Protein AF-0000000087540104 (afdb_homodimer)

InterPro domains:
  IPR005046 Protein of unknown function DUF285 [PF03382] (102-213)
  IPR005046 Protein of unknown function DUF285 [PF03382] (214-318)
  IPR011889 Bacterial surface protein 26-residue repeat [TIGR02167] (101-127)
  IPR011889 Bacterial surface protein 26-residue repeat [TIGR02167] (128-152)
  IPR011889 Bacterial surface protein 26-residue repeat [TIGR02167] (154-178)
  IPR011889 Bacterial surface protein 26-residue repeat [TIGR02167] (180-205)
  IPR011889 Bacterial surface protein 26-residue repeat [TIGR02167] (206-230)
  IPR011889 Bacterial surface protein 26-residue repeat [TIGR02167] (232-257)
  IPR011889 Bacterial surface protein 26-residue repeat [TIGR02167] (258-282)
  IPR011889 Bacterial surface protein 26-residue repeat [TIGR02167] (284-309)
  IPR011889 Bacterial surface protein 26-residue repeat [TIGR02167] (310-335)
  IPR011889 Bacterial surface protein 26-residue repeat [TIGR02167] (336-361)
  IPR011889 Bacterial surface protein 26-residue repeat [TIGR02167] (362-380)
  IPR032675 Leucine-rich repeat domain superfamily [G3DSA:3.80.10.10] (92-277)
  IPR032675 Leucine-rich repeat domain superfamily [G3DSA:3.80.10.10] (278-434)

Structure (mmCIF, N/CA/C/O backbone):
data_AF-0000000087540104-model_v1
#
loop_
_entity.id
_entity.type
_entity.pdbx_description
1 polymer 'BspA family leucine-rich repeat surface protein'
#
loop_
_atom_site.group_PDB
_atom_site.id
_atom_site.type_symbol
_atom_site.label_atom_id
_atom_site.label_alt_id
_atom_site.label_comp_id
_atom_site.label_asym_id
_atom_site.label_entity_id
_atom_site.label_seq_id
_atom_site.pdbx_PDB_ins_code
_atom_site.Cartn_x
_atom_site.Cartn_y
_atom_site.Cartn_z
_atom_site.occupancy
_atom_site.B_iso_or_equiv
_atom_site.auth_seq_id
_atom_site.auth_comp_id
_atom_site.auth_asym_id
_atom_site.auth_atom_id
_atom_site.pdbx_PDB_model_num
ATOM 1 N N . MET A 1 1 ? 72.5 60 53.781 1 23.02 1 MET A N 1
ATOM 2 C CA . MET A 1 1 ? 72.438 60.188 52.344 1 23.02 1 MET A CA 1
ATOM 3 C C . MET A 1 1 ? 71.188 59.562 51.75 1 23.02 1 MET A C 1
ATOM 5 O O . MET A 1 1 ? 70.625 58.656 52.344 1 23.02 1 MET A O 1
ATOM 9 N N . LYS A 1 2 ? 70.562 60.25 50.656 1 29.09 2 LYS A N 1
ATOM 10 C CA . LYS A 1 2 ? 69.375 60.594 49.938 1 29.09 2 LYS A CA 1
ATOM 11 C C . LYS A 1 2 ? 68.875 59.406 49.062 1 29.09 2 LYS A C 1
ATOM 13 O O . LYS A 1 2 ? 69.562 58.969 48.188 1 29.09 2 LYS A O 1
ATOM 18 N N . PRO A 1 3 ? 68.062 58.438 49.625 1 29.11 3 PRO A N 1
ATOM 19 C CA . PRO A 1 3 ? 67.5 57.188 49.219 1 29.11 3 PRO A CA 1
ATOM 20 C C . PRO A 1 3 ? 66.562 57.312 48 1 29.11 3 PRO A C 1
ATOM 22 O O . PRO A 1 3 ? 65.812 56.375 47.688 1 29.11 3 PRO A O 1
ATOM 25 N N . LYS A 1 4 ? 66.375 58.625 47.469 1 28.64 4 LYS A N 1
ATOM 26 C CA . LYS A 1 4 ? 65.188 58.969 46.719 1 28.64 4 LYS A CA 1
ATOM 27 C C . LYS A 1 4 ? 65.125 58.281 45.375 1 28.64 4 LYS A C 1
ATOM 29 O O . LYS A 1 4 ? 64.125 58.312 44.688 1 28.64 4 LYS A O 1
ATOM 34 N N . LEU A 1 5 ? 66.25 58.031 44.781 1 28.45 5 LEU A N 1
ATOM 35 C CA . LEU A 1 5 ? 66.312 58.062 43.312 1 28.45 5 LEU A CA 1
ATOM 36 C C . LEU A 1 5 ? 65.688 56.812 42.719 1 28.45 5 LEU A C 1
ATOM 38 O O . LEU A 1 5 ? 65.625 56.656 41.5 1 28.45 5 LEU A O 1
ATOM 42 N N . LEU A 1 6 ? 65.562 55.75 43.5 1 28.75 6 LEU A N 1
ATOM 43 C CA . LEU A 1 6 ? 65.375 54.469 42.812 1 28.75 6 LEU A CA 1
ATOM 44 C C . LEU A 1 6 ? 64 54.344 42.188 1 28.75 6 LEU A C 1
ATOM 46 O O . LEU A 1 6 ? 63.656 53.312 41.625 1 28.75 6 LEU A O 1
ATOM 50 N N . PHE A 1 7 ? 63.062 55.312 42.5 1 28.44 7 PHE A N 1
ATOM 51 C CA . PHE A 1 7 ? 61.656 55 42.25 1 28.44 7 PHE A CA 1
ATOM 52 C C . PHE A 1 7 ? 61.312 55.062 40.781 1 28.44 7 PHE A C 1
ATOM 54 O O . PHE A 1 7 ? 60.156 54.906 40.406 1 28.44 7 PHE A O 1
ATOM 61 N N . SER A 1 8 ? 62.188 55.688 39.938 1 29.17 8 SER A N 1
ATOM 62 C CA . SER A 1 8 ? 61.656 56.188 38.688 1 29.17 8 SER A CA 1
ATOM 63 C C . SER A 1 8 ? 61.375 55.062 37.719 1 29.17 8 SER A C 1
ATOM 65 O O . SER A 1 8 ? 60.75 55.25 36.656 1 29.17 8 SER A O 1
ATOM 67 N N . LEU A 1 9 ? 62.188 54 37.75 1 30.38 9 LEU A N 1
ATOM 68 C CA . LEU A 1 9 ? 62.312 53.25 36.5 1 30.38 9 LEU A CA 1
ATOM 69 C C . LEU A 1 9 ? 61.062 52.375 36.281 1 30.38 9 LEU A C 1
ATOM 71 O O . LEU A 1 9 ? 60.938 51.688 35.25 1 30.38 9 LEU A O 1
ATOM 75 N N . PHE A 1 10 ? 60.188 52.188 37.25 1 28.73 10 PHE A N 1
ATOM 76 C CA . PHE A 1 10 ? 59.25 51.094 37.094 1 28.73 10 PHE A CA 1
ATOM 77 C C . PHE A 1 10 ? 58.156 51.438 36.062 1 28.73 10 PHE A C 1
ATOM 79 O O . PHE A 1 10 ? 57.312 50.594 35.75 1 28.73 10 PHE A O 1
ATOM 86 N N . ALA A 1 11 ? 58 52.719 35.719 1 30.2 11 ALA A N 1
ATOM 87 C CA . ALA A 1 11 ? 56.688 53.062 35.125 1 30.2 11 ALA A CA 1
ATOM 88 C C . ALA A 1 11 ? 56.625 52.562 33.688 1 30.2 11 ALA A C 1
ATOM 90 O O . ALA A 1 11 ? 55.531 52.562 33.094 1 30.2 11 ALA A O 1
ATOM 91 N N . ILE A 1 12 ? 57.688 52.469 32.969 1 31.48 12 ILE A N 1
ATOM 92 C CA . ILE A 1 12 ? 57.5 52.5 31.516 1 31.48 12 ILE A CA 1
ATOM 93 C C . ILE A 1 12 ? 56.938 51.156 31.031 1 31.48 12 ILE A C 1
ATOM 95 O O . ILE A 1 12 ? 56.469 51.031 29.906 1 31.48 12 ILE A O 1
ATOM 99 N N . ALA A 1 13 ? 57.219 50.062 31.734 1 31.25 13 ALA A N 1
ATOM 100 C CA . ALA A 1 13 ? 57.094 48.812 30.984 1 31.25 13 ALA A CA 1
ATOM 101 C C . ALA A 1 13 ? 55.656 48.5 30.719 1 31.25 13 ALA A C 1
ATOM 103 O O . ALA A 1 13 ? 55.344 47.5 30.062 1 31.25 13 ALA A O 1
ATOM 104 N N . ILE A 1 14 ? 54.688 49.094 31.422 1 29.75 14 ILE A N 1
ATOM 105 C CA . ILE A 1 14 ? 53.438 48.344 31.422 1 29.75 14 ILE A CA 1
ATOM 106 C C . ILE A 1 14 ? 52.812 48.375 30.031 1 29.75 14 ILE A C 1
ATOM 108 O O . ILE A 1 14 ? 52.125 47.438 29.641 1 29.75 14 ILE A O 1
ATOM 112 N N . MET A 1 15 ? 52.844 49.531 29.344 1 30.89 15 MET A N 1
ATOM 113 C CA . MET A 1 15 ? 51.688 49.656 28.469 1 30.89 15 MET A CA 1
ATOM 114 C C . MET A 1 15 ? 51.875 48.844 27.203 1 30.89 15 MET A C 1
ATOM 116 O O . MET A 1 15 ? 51.188 49.094 26.188 1 30.89 15 MET A O 1
ATOM 120 N N . LEU A 1 16 ? 53.062 48.219 26.953 1 35.19 16 LEU A N 1
ATOM 121 C CA . LEU A 1 16 ? 52.969 47.656 25.625 1 35.19 16 LEU A CA 1
ATOM 122 C C . LEU A 1 16 ? 51.906 46.562 25.562 1 35.19 16 LEU A C 1
ATOM 124 O O . LEU A 1 16 ? 52.156 45.406 25.938 1 35.19 16 LEU A O 1
ATOM 128 N N . MET A 1 17 ? 50.75 46.688 26.234 1 32.66 17 MET A N 1
ATOM 129 C CA . MET A 1 17 ? 49.75 45.688 25.828 1 32.66 17 MET A CA 1
ATOM 130 C C . MET A 1 17 ? 49.75 45.5 24.312 1 32.66 17 MET A C 1
ATOM 132 O O . MET A 1 17 ? 49.5 46.469 23.578 1 32.66 17 MET A O 1
ATOM 136 N N . ALA A 1 18 ? 50.625 44.688 23.719 1 34.28 18 ALA A N 1
ATOM 137 C CA . ALA A 1 18 ? 50.594 44.188 22.359 1 34.28 18 ALA A CA 1
ATOM 138 C C . ALA A 1 18 ? 49.125 44 21.906 1 34.28 18 ALA A C 1
ATOM 140 O O . ALA A 1 18 ? 48.312 43.438 22.641 1 34.28 18 ALA A O 1
ATOM 141 N N . ALA A 1 19 ? 48.594 44.938 21.078 1 37.97 19 ALA A N 1
ATOM 142 C CA . ALA A 1 19 ? 47.438 44.625 20.266 1 37.97 19 ALA A CA 1
ATOM 143 C C . ALA A 1 19 ? 47.438 43.188 19.797 1 37.97 19 ALA A C 1
ATOM 145 O O . ALA A 1 19 ? 48.344 42.781 19.047 1 37.97 19 ALA A O 1
ATOM 146 N N . LEU A 1 20 ? 47.188 42.156 20.594 1 38.19 20 LEU A N 1
ATOM 147 C CA . LEU A 1 20 ? 46.875 40.844 20 1 38.19 20 LEU A CA 1
ATOM 148 C C . LEU A 1 20 ? 46.219 41 18.625 1 38.19 20 LEU A C 1
ATOM 150 O O . LEU A 1 20 ? 45.375 41.875 18.438 1 38.19 20 LEU A O 1
ATOM 154 N N . PRO A 1 21 ? 47 40.781 17.547 1 42.66 21 PRO A N 1
ATOM 155 C CA . PRO A 1 21 ? 46.219 40.812 16.297 1 42.66 21 PRO A CA 1
ATOM 156 C C . PRO A 1 21 ? 44.781 40.344 16.5 1 42.66 21 PRO A C 1
ATOM 158 O O . PRO A 1 21 ? 44.531 39.375 17.203 1 42.66 21 PRO A O 1
ATOM 161 N N . THR A 1 22 ? 43.844 41.281 16.703 1 42.31 22 THR A N 1
ATOM 162 C CA . THR A 1 22 ? 42.469 40.812 16.516 1 42.31 22 THR A CA 1
ATOM 163 C C . THR A 1 22 ? 42.406 39.719 15.461 1 42.31 22 THR A C 1
ATOM 165 O O . THR A 1 22 ? 42.719 39.969 14.281 1 42.31 22 THR A O 1
ATOM 168 N N . GLN A 1 23 ? 42.875 38.5 15.594 1 40.56 23 GLN A N 1
ATOM 169 C CA . GLN A 1 23 ? 42.5 37.438 14.672 1 40.56 23 GLN A CA 1
ATOM 170 C C . GLN A 1 23 ? 41.219 37.781 13.938 1 40.56 23 GLN A C 1
ATOM 172 O O . GLN A 1 23 ? 40.188 38.031 14.57 1 40.56 23 GLN A O 1
ATOM 177 N N . ALA A 1 24 ? 41.25 38.5 12.797 1 49.53 24 ALA A N 1
ATOM 178 C CA . ALA A 1 24 ? 40.094 38.688 11.938 1 49.53 24 ALA A CA 1
ATOM 179 C C . ALA A 1 24 ? 39.125 37.531 12.062 1 49.53 24 ALA A C 1
ATOM 181 O O . ALA A 1 24 ? 39.438 36.406 11.727 1 49.53 24 ALA A O 1
ATOM 182 N N . GLN A 1 25 ? 38.344 37.469 13.078 1 63.62 25 GLN A N 1
ATOM 183 C CA . GLN A 1 25 ? 37.375 36.438 13.297 1 63.62 25 GLN A CA 1
ATOM 184 C C . GLN A 1 25 ? 36.625 36.094 12 1 63.62 25 GLN A C 1
ATOM 186 O O . GLN A 1 25 ? 36.094 36.969 11.328 1 63.62 25 GLN A O 1
ATOM 191 N N . LYS A 1 26 ? 37.031 34.969 11.336 1 84.31 26 LYS A N 1
ATOM 192 C CA . LYS A 1 26 ? 36.438 34.438 10.109 1 84.31 26 LYS A CA 1
ATOM 193 C C . LYS A 1 26 ? 34.906 34.312 10.234 1 84.31 26 LYS A C 1
ATOM 195 O O . LYS A 1 26 ? 34.406 33.938 11.289 1 84.31 26 LYS A O 1
ATOM 200 N N . ASN A 1 27 ? 34.25 34.969 9.203 1 93.94 27 ASN A N 1
ATOM 201 C CA . ASN A 1 27 ? 32.781 34.844 9.141 1 93.94 27 ASN A CA 1
ATOM 202 C C . ASN A 1 27 ? 32.344 33.406 9.172 1 93.94 27 ASN A C 1
ATOM 204 O O . ASN A 1 27 ? 32.969 32.531 8.547 1 93.94 27 ASN A O 1
ATOM 208 N N . GLU A 1 28 ? 31.391 33.125 10.008 1 96.44 28 GLU A N 1
ATOM 209 C CA . GLU A 1 28 ? 30.75 31.812 10.086 1 96.44 28 GLU A CA 1
ATOM 210 C C . GLU A 1 28 ? 29.234 31.922 9.961 1 96.44 28 GLU A C 1
ATOM 212 O O . GLU A 1 28 ? 28.656 32.938 10.375 1 96.44 28 GLU A O 1
ATOM 217 N N . ALA A 1 29 ? 28.734 30.875 9.273 1 98.12 29 ALA A N 1
ATOM 218 C CA . ALA A 1 29 ? 27.281 30.828 9.172 1 98.12 29 ALA A CA 1
ATOM 219 C C . ALA A 1 29 ? 26.672 30.094 10.359 1 98.12 29 ALA A C 1
ATOM 221 O O . ALA A 1 29 ? 27.141 29.031 10.742 1 98.12 29 ALA A O 1
ATOM 222 N N . TYR A 1 30 ? 25.672 30.672 10.945 1 98.06 30 TYR A N 1
ATOM 223 C CA . TYR A 1 30 ? 25.016 30.078 12.102 1 98.06 30 TYR A CA 1
ATOM 224 C C . TYR A 1 30 ? 23.594 30.609 12.25 1 98.06 30 TYR A C 1
ATOM 226 O O . TYR A 1 30 ? 23.188 31.547 11.555 1 98.06 30 TYR A O 1
ATOM 234 N N . VAL A 1 31 ? 22.797 29.906 13.102 1 98.31 31 VAL A N 1
ATOM 235 C CA . VAL A 1 31 ? 21.406 30.219 13.359 1 98.31 31 VAL A CA 1
ATOM 236 C C . VAL A 1 31 ? 21.188 30.453 14.852 1 98.31 31 VAL A C 1
ATOM 238 O O . VAL A 1 31 ? 21.719 29.703 15.68 1 98.31 31 VAL A O 1
ATOM 241 N N . VAL A 1 32 ? 20.438 31.531 15.164 1 98.31 32 VAL A N 1
ATOM 242 C CA . VAL A 1 32 ? 20.141 31.828 16.562 1 98.31 32 VAL A CA 1
ATOM 243 C C . VAL A 1 32 ? 18.641 31.703 16.797 1 98.31 32 VAL A C 1
ATOM 245 O O . VAL A 1 32 ? 17.828 32.281 16.047 1 98.31 32 VAL A O 1
ATOM 248 N N . VAL A 1 33 ? 18.328 30.922 17.766 1 97.38 33 VAL A N 1
ATOM 249 C CA . VAL A 1 33 ? 16.953 30.844 18.25 1 97.38 33 VAL A CA 1
ATOM 250 C C . VAL A 1 33 ? 16.781 31.75 19.469 1 97.38 33 VAL A C 1
ATOM 252 O O . VAL A 1 33 ? 17.547 31.656 20.422 1 97.38 33 VAL A O 1
ATOM 255 N N . SER A 1 34 ? 15.805 32.594 19.359 1 97.44 34 SER A N 1
ATOM 256 C CA . SER A 1 34 ? 15.547 33.5 20.469 1 97.44 34 SER A CA 1
ATOM 257 C C . SER A 1 34 ? 15.219 32.719 21.75 1 97.44 34 SER A C 1
ATOM 259 O O . SER A 1 34 ? 14.891 31.531 21.688 1 97.44 34 SER A O 1
ATOM 261 N N . ASP A 1 35 ? 15.273 33.375 22.859 1 95.19 35 ASP A N 1
ATOM 262 C CA . ASP A 1 35 ? 15.078 32.719 24.141 1 95.19 35 ASP A CA 1
ATOM 263 C C . ASP A 1 35 ? 13.672 32.125 24.25 1 95.19 35 ASP A C 1
ATOM 265 O O . ASP A 1 35 ? 13.484 31.062 24.828 1 95.19 35 ASP A O 1
ATOM 269 N N . ASP A 1 36 ? 12.781 32.75 23.688 1 94.69 36 ASP A N 1
ATOM 270 C CA . ASP A 1 36 ? 11.398 32.281 23.75 1 94.69 36 ASP A CA 1
ATOM 271 C C . ASP A 1 36 ? 11.109 31.297 22.625 1 94.69 36 ASP A C 1
ATOM 273 O O . ASP A 1 36 ? 10 30.781 22.516 1 94.69 36 ASP A O 1
ATOM 277 N N . GLY A 1 37 ? 12.078 31.094 21.781 1 95.38 37 GLY A N 1
ATOM 278 C CA . GLY A 1 37 ? 11.953 30.109 20.703 1 95.38 37 GLY A CA 1
ATOM 279 C C . GLY A 1 37 ? 11.18 30.625 19.516 1 95.38 37 GLY A C 1
ATOM 280 O O . GLY A 1 37 ? 11.102 29.953 18.469 1 95.38 37 GLY A O 1
ATOM 281 N N . ALA A 1 38 ? 10.695 31.781 19.531 1 96.81 38 ALA A N 1
ATOM 282 C CA . ALA A 1 38 ? 9.719 32.281 18.578 1 96.81 38 ALA A CA 1
ATOM 283 C C . ALA A 1 38 ? 10.406 32.75 17.281 1 96.81 38 ALA A C 1
ATOM 285 O O . ALA A 1 38 ? 9.797 32.719 16.219 1 96.81 38 ALA A O 1
ATOM 286 N N . THR A 1 39 ? 11.656 33.094 17.453 1 97.94 39 THR A N 1
ATOM 287 C CA . THR A 1 39 ? 12.328 33.688 16.312 1 97.94 39 THR A CA 1
ATOM 288 C C . THR A 1 39 ? 13.609 32.906 15.977 1 97.94 39 THR A C 1
ATOM 290 O O . THR A 1 39 ? 14.414 32.625 16.859 1 97.94 39 THR A O 1
ATOM 293 N N . LEU A 1 40 ? 13.734 32.531 14.75 1 98.19 40 LEU A N 1
ATOM 294 C CA . LEU A 1 40 ? 14.953 31.984 14.172 1 98.19 40 LEU A CA 1
ATOM 295 C C . LEU A 1 40 ? 15.664 33.031 13.312 1 98.19 40 LEU A C 1
ATOM 297 O O . LEU A 1 40 ? 15.078 33.531 12.359 1 98.19 40 LEU A O 1
ATOM 301 N N . THR A 1 41 ? 16.922 33.281 13.602 1 98.5 41 THR A N 1
ATOM 302 C CA . THR A 1 41 ? 17.672 34.281 12.828 1 98.5 41 THR A CA 1
ATOM 303 C C . THR A 1 41 ? 18.938 33.656 12.242 1 98.5 41 THR A C 1
ATOM 305 O O . THR A 1 41 ? 19.703 33 12.953 1 98.5 41 THR A O 1
ATOM 308 N N . PHE A 1 42 ? 19.156 33.844 10.93 1 98.69 42 PHE A N 1
ATOM 309 C CA . PHE A 1 42 ? 20.312 33.344 10.211 1 98.69 42 PHE A CA 1
ATOM 310 C C . PHE A 1 42 ? 21.375 34.438 10.102 1 98.69 42 PHE A C 1
ATOM 312 O O . PHE A 1 42 ? 21.094 35.531 9.672 1 98.69 42 PHE A O 1
ATOM 319 N N . TYR A 1 43 ? 22.625 34.031 10.469 1 98.38 43 TYR A N 1
ATOM 320 C CA . TYR A 1 43 ? 23.766 34.969 10.445 1 98.38 43 TYR A CA 1
ATOM 321 C C . TYR A 1 43 ? 24.922 34.375 9.664 1 98.38 43 TYR A C 1
ATOM 323 O O . TYR A 1 43 ? 25.047 33.156 9.531 1 98.38 43 TYR A O 1
ATOM 331 N N . TYR A 1 44 ? 25.719 35.281 9.062 1 98.5 44 TYR A N 1
ATOM 332 C CA . TYR A 1 44 ? 27.047 34.969 8.531 1 98.5 44 TYR A CA 1
ATOM 333 C C . TYR A 1 44 ? 28.031 36.094 8.852 1 98.5 44 TYR A C 1
ATOM 335 O O . TYR A 1 44 ? 28.219 37 8.047 1 98.5 44 TYR A O 1
ATOM 343 N N . ASP A 1 45 ? 28.625 36.062 10.023 1 97.62 45 ASP A N 1
ATOM 344 C CA . ASP A 1 45 ? 29.562 37.031 10.547 1 97.62 45 ASP A CA 1
ATOM 345 C C . ASP A 1 45 ? 30.453 36.438 11.633 1 97.62 45 ASP A C 1
ATOM 347 O O . ASP A 1 45 ? 30.469 35.219 11.812 1 97.62 45 ASP A O 1
ATOM 351 N N . ALA A 1 46 ? 31.234 37.281 12.281 1 96.5 46 ALA A N 1
ATOM 352 C CA . ALA A 1 46 ? 32.156 36.812 13.305 1 96.5 46 ALA A CA 1
ATOM 353 C C . ALA A 1 46 ? 31.641 37.125 14.703 1 96.5 46 ALA A C 1
ATOM 355 O O . ALA A 1 46 ? 32.438 37.312 15.641 1 96.5 46 ALA A O 1
ATOM 356 N N . GLN A 1 47 ? 30.344 37.25 14.828 1 96 47 GLN A N 1
ATOM 357 C CA . GLN A 1 47 ? 29.797 37.688 16.094 1 96 47 GLN A CA 1
ATOM 358 C C . GLN A 1 47 ? 29.047 36.594 16.828 1 96 47 GLN A C 1
ATOM 360 O O . GLN A 1 47 ? 28.188 36.844 17.672 1 96 47 GLN A O 1
ATOM 365 N N . LYS A 1 48 ? 29.297 35.375 16.422 1 95.5 48 LYS A N 1
ATOM 366 C CA . LYS A 1 48 ? 28.562 34.219 16.922 1 95.5 48 LYS A CA 1
ATOM 367 C C . LYS A 1 48 ? 28.578 34.188 18.453 1 95.5 48 LYS A C 1
ATOM 369 O O . LYS A 1 48 ? 27.547 33.969 19.078 1 95.5 48 LYS A O 1
ATOM 374 N N . SER A 1 49 ? 29.688 34.531 19.078 1 93.81 49 SER A N 1
ATOM 375 C CA . SER A 1 49 ? 29.875 34.406 20.516 1 93.81 49 SER A CA 1
ATOM 376 C C . SER A 1 49 ? 29.125 35.5 21.266 1 93.81 49 SER A C 1
ATOM 378 O O . SER A 1 49 ? 28.859 35.375 22.469 1 93.81 49 SER A O 1
ATOM 380 N N . SER A 1 50 ? 28.812 36.5 20.562 1 94.62 50 SER A N 1
ATOM 381 C CA . SER A 1 50 ? 28.188 37.656 21.219 1 94.62 50 SER A CA 1
ATOM 382 C C . SER A 1 50 ? 26.656 37.562 21.156 1 94.62 50 SER A C 1
ATOM 384 O O . SER A 1 50 ? 25.953 38.344 21.766 1 94.62 50 SER A O 1
ATOM 386 N N . ARG A 1 51 ? 26.172 36.562 20.391 1 95.69 51 ARG A N 1
ATOM 387 C CA . ARG A 1 51 ? 24.734 36.438 20.203 1 95.69 51 ARG A CA 1
ATOM 388 C C . ARG A 1 51 ? 24.062 35.969 21.484 1 95.69 51 ARG A C 1
ATOM 390 O O . ARG A 1 51 ? 24.625 35.156 22.234 1 95.69 51 ARG A O 1
ATOM 397 N N . THR A 1 52 ? 22.844 36.406 21.734 1 95.44 52 THR A N 1
ATOM 398 C CA . THR A 1 52 ? 21.984 35.938 22.812 1 95.44 52 THR A CA 1
ATOM 399 C C . THR A 1 52 ? 20.953 34.938 22.266 1 95.44 52 THR A C 1
ATOM 401 O O . THR A 1 52 ? 20.422 35.125 21.156 1 95.44 52 THR A O 1
ATOM 404 N N . GLY A 1 53 ? 20.703 33.844 23 1 96.44 53 GLY A N 1
ATOM 405 C CA . GLY A 1 53 ? 19.812 32.75 22.578 1 96.44 53 GLY A CA 1
ATOM 406 C C . GLY A 1 53 ? 20.547 31.438 22.344 1 96.44 53 GLY A C 1
ATOM 407 O O . GLY A 1 53 ? 21.656 31.25 22.828 1 96.44 53 GLY A O 1
ATOM 408 N N . THR A 1 54 ? 19.859 30.5 21.797 1 96.94 54 THR A N 1
ATOM 409 C CA . THR A 1 54 ? 20.484 29.219 21.453 1 96.94 54 THR A CA 1
ATOM 410 C C . THR A 1 54 ? 21.109 29.281 20.062 1 96.94 54 THR A C 1
ATOM 412 O O . THR A 1 54 ? 20.422 29.609 19.094 1 96.94 54 THR A O 1
ATOM 415 N N . VAL A 1 55 ? 22.375 28.969 20.016 1 97.12 55 VAL A N 1
ATOM 416 C CA . VAL A 1 55 ? 23.109 29.125 18.766 1 97.12 55 VAL A CA 1
ATOM 417 C C . VAL A 1 55 ? 23.438 27.75 18.172 1 97.12 55 VAL A C 1
ATOM 419 O O . VAL A 1 55 ? 23.906 26.859 18.891 1 97.12 55 VAL A O 1
ATOM 422 N N . TYR A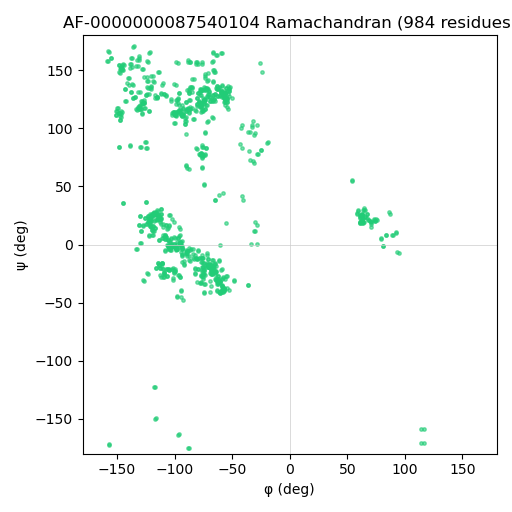 1 56 ? 23.109 27.578 16.891 1 97.06 56 TYR A N 1
ATOM 423 C CA . TYR A 1 56 ? 23.438 26.375 16.141 1 97.06 56 TYR A CA 1
ATOM 424 C C . TYR A 1 56 ? 24.359 26.688 14.969 1 97.06 56 TYR A C 1
ATOM 426 O O . TYR A 1 56 ? 24.172 27.703 14.289 1 97.06 56 TYR A O 1
ATOM 434 N N . GLY A 1 57 ? 25.328 25.781 14.766 1 96.56 57 GLY A N 1
ATOM 435 C CA . GLY A 1 57 ? 26.031 25.859 13.5 1 96.56 57 GLY A CA 1
ATOM 436 C C . GLY A 1 57 ? 25.141 25.562 12.305 1 96.56 57 GLY A C 1
ATOM 437 O O . GLY A 1 57 ? 24.219 24.734 12.398 1 96.56 57 GLY A O 1
ATOM 438 N N . ILE A 1 58 ? 25.484 26.219 11.234 1 97.06 58 ILE A N 1
ATOM 439 C CA . ILE A 1 58 ? 24.609 26.109 10.07 1 97.06 58 ILE A CA 1
ATOM 440 C C . ILE A 1 58 ? 24.594 24.672 9.555 1 97.06 58 ILE A C 1
ATOM 442 O O . ILE A 1 58 ? 23.625 24.25 8.922 1 97.06 58 ILE A O 1
ATOM 446 N N . LYS A 1 59 ? 25.641 23.844 9.844 1 95.19 59 LYS A N 1
ATOM 447 C CA . LYS A 1 59 ? 25.734 22.484 9.344 1 95.19 59 LYS A CA 1
ATOM 448 C C . LYS A 1 59 ? 25.375 21.469 10.43 1 95.19 59 LYS A C 1
ATOM 450 O O . LYS A 1 59 ? 25.5 20.25 10.219 1 95.19 59 LYS A O 1
ATOM 455 N N . GLU A 1 60 ? 24.938 22.031 11.578 1 94.69 60 GLU A N 1
ATOM 456 C CA . GLU A 1 60 ? 24.547 21.141 12.664 1 94.69 60 GLU A CA 1
ATOM 457 C C . GLU A 1 60 ? 23.234 20.438 12.359 1 94.69 60 GLU A C 1
ATOM 459 O O . GLU A 1 60 ? 22.266 21.078 11.938 1 94.69 60 GLU A O 1
ATOM 464 N N . THR A 1 61 ? 23.344 19.047 12.5 1 93.31 61 THR A N 1
ATOM 465 C CA . THR A 1 61 ? 22.156 18.281 12.156 1 93.31 61 THR A CA 1
ATOM 466 C C . THR A 1 61 ? 21.672 17.453 13.344 1 93.31 61 THR A C 1
ATOM 468 O O . THR A 1 61 ? 22.359 17.375 14.367 1 93.31 61 THR A O 1
ATOM 471 N N . ARG A 1 62 ? 20.484 17 13.203 1 87.56 62 ARG A N 1
ATOM 472 C CA . ARG A 1 62 ? 19.891 16.047 14.117 1 87.56 62 ARG A CA 1
ATOM 473 C C . ARG A 1 62 ? 19.156 14.938 13.359 1 87.56 62 ARG A C 1
ATOM 475 O O . ARG A 1 62 ? 19.094 14.969 12.125 1 87.56 62 ARG A O 1
ATOM 482 N N . TYR A 1 63 ? 18.734 13.844 14.133 1 80 63 TYR A N 1
ATOM 483 C CA . TYR A 1 63 ? 18.016 12.711 13.578 1 80 63 TYR A CA 1
ATOM 484 C C . TYR A 1 63 ? 18.781 12.102 12.406 1 80 63 TYR A C 1
ATOM 486 O O . TYR A 1 63 ? 18.25 11.992 11.297 1 80 63 TYR A O 1
ATOM 494 N N . GLN A 1 64 ? 19.891 11.766 12.625 1 75.44 64 GLN A N 1
ATOM 495 C CA . GLN A 1 64 ? 20.797 11.055 11.734 1 75.44 64 GLN A CA 1
ATOM 496 C C . GLN A 1 64 ? 21.141 11.891 10.508 1 75.44 64 GLN A C 1
ATOM 498 O O . GLN A 1 64 ? 21.172 11.375 9.383 1 75.44 64 GLN A O 1
ATOM 503 N N . GLY A 1 65 ? 21.141 13.148 10.672 1 85.31 65 GLY A N 1
ATOM 504 C CA . GLY A 1 65 ? 21.609 14.031 9.617 1 85.31 65 GLY A CA 1
ATOM 505 C C . GLY A 1 65 ? 20.516 14.453 8.664 1 85.31 65 GLY A C 1
ATOM 506 O O . GLY A 1 65 ? 20.766 15.133 7.668 1 85.31 65 GLY A O 1
ATOM 507 N N . ARG A 1 66 ? 19.328 14.109 9.031 1 85.81 66 ARG A N 1
ATOM 508 C CA . ARG A 1 66 ? 18.203 14.391 8.148 1 85.81 66 ARG A CA 1
ATOM 509 C C . ARG A 1 66 ? 17.844 15.867 8.172 1 85.81 66 ARG A C 1
ATOM 511 O O . ARG A 1 66 ? 17.625 16.469 7.117 1 85.81 66 ARG A O 1
ATOM 518 N N . CYS A 1 67 ? 17.891 16.422 9.352 1 93.94 67 CYS A N 1
ATOM 519 C CA . CYS A 1 67 ? 17.438 17.797 9.508 1 93.94 67 CYS A CA 1
ATOM 520 C C . CYS A 1 67 ? 18.438 18.609 10.32 1 93.94 67 CYS A C 1
ATOM 522 O O . CYS A 1 67 ? 19.219 18.047 11.102 1 93.94 67 CYS A O 1
ATOM 524 N N . PRO A 1 68 ? 18.406 19.953 10.047 1 95.88 68 PRO A N 1
ATOM 525 C CA . PRO A 1 68 ? 19.25 20.797 10.891 1 95.88 68 PRO A CA 1
ATOM 526 C C . PRO A 1 68 ? 18.812 20.781 12.352 1 95.88 68 PRO A C 1
ATOM 528 O O . PRO A 1 68 ? 17.688 20.406 12.664 1 95.88 68 PRO A O 1
ATOM 531 N N . ALA A 1 69 ? 19.672 21.203 13.148 1 94.31 69 ALA A N 1
ATOM 532 C CA . ALA A 1 69 ? 19.5 21.078 14.594 1 94.31 69 ALA A CA 1
ATOM 533 C C . ALA A 1 69 ? 18.359 21.953 15.094 1 94.31 69 ALA A C 1
ATOM 535 O O . ALA A 1 69 ? 17.75 21.656 16.125 1 94.31 69 ALA A O 1
ATOM 536 N N . TRP A 1 70 ? 18.016 22.984 14.367 1 94.69 70 TRP A N 1
ATOM 537 C CA . TRP A 1 70 ? 17.016 23.938 14.844 1 94.69 70 TRP A CA 1
ATOM 538 C C . TRP A 1 70 ? 15.633 23.562 14.344 1 94.69 70 TRP A C 1
ATOM 540 O O . TRP A 1 70 ? 14.625 24.109 14.812 1 94.69 70 TRP A O 1
ATOM 550 N N . ALA A 1 71 ? 15.594 22.672 13.359 1 92.94 71 ALA A N 1
ATOM 551 C CA . ALA A 1 71 ? 14.32 22.328 12.727 1 92.94 71 ALA A CA 1
ATOM 552 C C . ALA A 1 71 ? 13.523 21.344 13.57 1 92.94 71 ALA A C 1
ATOM 554 O O . ALA A 1 71 ? 14.07 20.719 14.492 1 92.94 71 ALA A O 1
ATOM 555 N N . GLY A 1 72 ? 12.195 21.359 13.375 1 87.69 72 GLY A N 1
ATOM 556 C CA . GLY A 1 72 ? 11.367 20.297 13.93 1 87.69 72 GLY A CA 1
ATOM 557 C C . GLY A 1 72 ? 11.375 19.031 13.086 1 87.69 72 GLY A C 1
ATOM 558 O O . GLY A 1 72 ? 11.844 19.047 11.945 1 87.69 72 GLY A O 1
ATOM 559 N N . VAL A 1 73 ? 11.039 17.922 13.82 1 80.94 73 VAL A N 1
ATOM 560 C CA . VAL A 1 73 ? 10.805 16.656 13.156 1 80.94 73 VAL A CA 1
ATOM 561 C C . VAL A 1 73 ? 9.484 16.047 13.641 1 80.94 73 VAL A C 1
ATOM 563 O O . VAL A 1 73 ? 8.953 16.469 14.68 1 80.94 73 VAL A O 1
ATOM 566 N N . PRO A 1 74 ? 8.992 15.086 12.766 1 75.94 74 PRO A N 1
ATOM 567 C CA . PRO A 1 74 ? 7.699 14.508 13.156 1 75.94 74 PRO A CA 1
ATOM 568 C C . PRO A 1 74 ? 7.715 13.93 14.57 1 75.94 74 PRO A C 1
ATOM 570 O O . PRO A 1 74 ? 6.707 14.008 15.281 1 75.94 74 PRO A O 1
ATOM 573 N N . GLU A 1 75 ? 8.828 13.523 15.016 1 75.5 75 GLU A N 1
ATOM 574 C CA . GLU A 1 75 ? 8.969 12.938 16.344 1 75.5 75 GLU A CA 1
ATOM 575 C C . GLU A 1 75 ? 9.031 14.016 17.422 1 75.5 75 GLU A C 1
ATOM 577 O O . GLU A 1 75 ? 8.75 13.75 18.594 1 75.5 75 GLU A O 1
ATOM 582 N N . ALA A 1 76 ? 9.375 15.227 17.016 1 80.62 76 ALA A N 1
ATOM 583 C CA . ALA A 1 76 ? 9.484 16.391 17.891 1 80.62 76 ALA A CA 1
ATOM 584 C C . ALA A 1 76 ? 9.133 17.672 17.156 1 80.62 76 ALA A C 1
ATOM 586 O O . ALA A 1 76 ? 10.023 18.391 16.672 1 80.62 76 ALA A O 1
ATOM 587 N N . ASN A 1 77 ? 7.895 17.922 17.109 1 87.75 77 ASN A N 1
ATOM 588 C CA . ASN A 1 77 ? 7.395 19.047 16.328 1 87.75 77 ASN A CA 1
ATOM 589 C C . ASN A 1 77 ? 7.852 20.375 16.922 1 87.75 77 ASN A C 1
ATOM 591 O O . ASN A 1 77 ? 7.938 20.516 18.141 1 87.75 77 ASN A O 1
ATOM 595 N N . ASN A 1 78 ? 8.195 21.281 16.016 1 93.69 78 ASN A N 1
ATOM 596 C CA . ASN A 1 78 ? 8.406 22.672 16.391 1 93.69 78 ASN A CA 1
ATOM 597 C C . ASN A 1 78 ? 7.125 23.484 16.266 1 93.69 78 ASN A C 1
ATOM 599 O O . ASN A 1 78 ? 6.734 23.875 15.164 1 93.69 78 ASN A O 1
ATOM 603 N N . THR A 1 79 ? 6.484 23.781 17.453 1 93.31 79 THR A N 1
ATOM 604 C CA . THR A 1 79 ? 5.203 24.484 17.438 1 93.31 79 THR A CA 1
ATOM 605 C C . THR A 1 79 ? 5.352 25.891 18.016 1 93.31 79 THR A C 1
ATOM 607 O O . THR A 1 79 ? 4.363 26.516 18.406 1 93.31 79 THR A O 1
ATOM 610 N N . TRP A 1 80 ? 6.559 26.406 18.094 1 94.19 80 TRP A N 1
ATOM 611 C CA . TRP A 1 80 ? 6.762 27.672 18.797 1 94.19 80 TRP A CA 1
ATOM 612 C C . TRP A 1 80 ? 7.434 28.703 17.891 1 94.19 80 TRP A C 1
ATOM 614 O O . TRP A 1 80 ? 7.242 29.906 18.047 1 94.19 80 TRP A O 1
ATOM 624 N N . THR A 1 81 ? 8.172 28.234 16.875 1 97.31 81 THR A N 1
ATOM 625 C CA . THR A 1 81 ? 8.828 29.172 15.984 1 97.31 81 THR A CA 1
ATOM 626 C C . THR A 1 81 ? 7.816 29.828 15.055 1 97.31 81 THR A C 1
ATOM 628 O O . THR A 1 81 ? 7.215 29.156 14.211 1 97.31 81 THR A O 1
ATOM 631 N N . THR A 1 82 ? 7.633 31.156 15.141 1 97.69 82 THR A N 1
ATOM 632 C CA . THR A 1 82 ? 6.617 31.859 14.367 1 97.69 82 THR A CA 1
ATOM 633 C C . THR A 1 82 ? 7.266 32.75 13.297 1 97.69 82 THR A C 1
ATOM 635 O O . THR A 1 82 ? 6.605 33.125 12.328 1 97.69 82 THR A O 1
ATOM 638 N N . THR A 1 83 ? 8.531 33.031 13.57 1 98.19 83 THR A N 1
ATOM 639 C CA . THR A 1 83 ? 9.188 34 12.703 1 98.19 83 THR A CA 1
ATOM 640 C C . THR A 1 83 ? 10.594 33.531 12.344 1 98.19 83 THR A C 1
ATOM 642 O O . THR A 1 83 ? 11.32 33 13.188 1 98.19 83 THR A O 1
ATOM 645 N N . VAL A 1 84 ? 10.969 33.719 11.039 1 98.5 84 VAL A N 1
ATOM 646 C CA . VAL A 1 84 ? 12.328 33.469 10.555 1 98.5 84 VAL A CA 1
ATOM 647 C C . VAL A 1 84 ? 12.891 34.781 9.961 1 98.5 84 VAL A C 1
ATOM 649 O O . VAL A 1 84 ? 12.195 35.5 9.258 1 98.5 84 VAL A O 1
ATOM 652 N N . VAL A 1 85 ? 14.148 35.062 10.297 1 98.5 85 VAL A N 1
ATOM 653 C CA . VAL A 1 85 ? 14.812 36.281 9.797 1 98.5 85 VAL A CA 1
ATOM 654 C C . VAL A 1 85 ? 16.156 35.906 9.18 1 98.5 85 VAL A C 1
ATOM 656 O O . VAL A 1 85 ? 17 35.281 9.836 1 98.5 85 VAL A O 1
ATOM 659 N N . PHE A 1 86 ? 16.297 36.281 7.938 1 98.69 86 PHE A N 1
ATOM 660 C CA . PHE A 1 86 ? 17.641 36.281 7.363 1 98.69 86 PHE A CA 1
ATOM 661 C C . PHE A 1 86 ? 18.297 37.656 7.574 1 98.69 86 PHE A C 1
ATOM 663 O O . PHE A 1 86 ? 17.969 38.625 6.883 1 98.69 86 PHE A O 1
ATOM 670 N N . ASP A 1 87 ? 19.234 37.656 8.422 1 98.5 87 ASP A N 1
ATOM 671 C CA . ASP A 1 87 ? 19.922 38.906 8.766 1 98.5 87 ASP A CA 1
ATOM 672 C C . ASP A 1 87 ? 20.703 39.438 7.57 1 98.5 87 ASP A C 1
ATOM 674 O O . ASP A 1 87 ? 21.156 38.656 6.719 1 98.5 87 ASP A O 1
ATOM 678 N N . THR A 1 88 ? 20.984 40.781 7.586 1 98.25 88 THR A N 1
ATOM 679 C CA . THR A 1 88 ? 21.75 41.406 6.512 1 98.25 88 THR A CA 1
ATOM 680 C C . THR A 1 88 ? 23.125 40.75 6.387 1 98.25 88 THR A C 1
ATOM 682 O O . THR A 1 88 ? 23.656 40.625 5.285 1 98.25 88 THR A O 1
ATOM 685 N N . SER A 1 89 ? 23.656 40.25 7.457 1 98 89 SER A N 1
ATOM 686 C CA . SER A 1 89 ? 24.969 39.594 7.449 1 98 89 SER A CA 1
ATOM 687 C C . SER A 1 89 ? 24.938 38.312 6.637 1 98 89 SER A C 1
ATOM 689 O O . SER A 1 89 ? 25.984 37.812 6.211 1 98 89 SER A O 1
ATOM 691 N N . PHE A 1 90 ? 23.781 37.781 6.406 1 98.25 90 PHE A N 1
ATOM 692 C CA . PHE A 1 90 ? 23.672 36.469 5.785 1 98.25 90 PHE A CA 1
ATOM 693 C C . PHE A 1 90 ? 23.75 36.594 4.266 1 98.25 90 PHE A C 1
ATOM 695 O O . PHE A 1 90 ? 23.828 35.562 3.566 1 98.25 90 PHE A O 1
ATOM 702 N N . LYS A 1 91 ? 23.812 37.812 3.729 1 97.56 91 LYS A N 1
ATOM 703 C CA . LYS A 1 91 ? 23.656 38.125 2.312 1 97.56 91 LYS A CA 1
ATOM 704 C C . LYS A 1 91 ? 24.734 37.438 1.475 1 97.56 91 LYS A C 1
ATOM 706 O O . LYS A 1 91 ? 24.469 37.031 0.345 1 97.56 91 LYS A O 1
ATOM 711 N N . ASN A 1 92 ? 25.906 37.25 2.037 1 96.31 92 ASN A N 1
ATOM 712 C CA . ASN A 1 92 ? 27.016 36.75 1.237 1 96.31 92 ASN A CA 1
ATOM 713 C C . ASN A 1 92 ? 27.266 35.281 1.477 1 96.31 92 ASN A C 1
ATOM 715 O O . ASN A 1 92 ? 28.141 34.688 0.86 1 96.31 92 ASN A O 1
ATOM 719 N N . TYR A 1 93 ? 26.516 34.656 2.34 1 97.94 93 TYR A N 1
ATOM 720 C CA . TYR A 1 93 ? 26.609 33.219 2.514 1 97.94 93 TYR A CA 1
ATOM 721 C C . TYR A 1 93 ? 25.969 32.469 1.35 1 97.94 93 TYR A C 1
ATOM 723 O O . TYR A 1 93 ? 24.969 32.938 0.793 1 97.94 93 TYR A O 1
ATOM 731 N N . ARG A 1 94 ? 26.609 31.344 0.99 1 97.94 94 ARG A N 1
ATOM 732 C CA . ARG A 1 94 ? 26.109 30.531 -0.12 1 97.94 94 ARG A CA 1
ATOM 733 C C . ARG A 1 94 ? 25.875 29.094 0.318 1 97.94 94 ARG A C 1
ATOM 735 O O . ARG A 1 94 ? 26.734 28.234 0.159 1 97.94 94 ARG A O 1
ATOM 742 N N . PRO A 1 95 ? 24.672 28.859 0.819 1 97.94 95 PRO A N 1
ATOM 743 C CA . PRO A 1 95 ? 24.391 27.469 1.192 1 97.94 95 PRO A CA 1
ATOM 744 C C . PRO A 1 95 ? 24.344 26.531 -0.014 1 97.94 95 PRO A C 1
ATOM 746 O O . PRO A 1 95 ? 23.984 26.953 -1.112 1 97.94 95 PRO A O 1
ATOM 749 N N . THR A 1 96 ? 24.719 25.25 0.232 1 97.62 96 THR A N 1
ATOM 750 C CA . THR A 1 96 ? 24.609 24.234 -0.812 1 97.62 96 THR A CA 1
ATOM 751 C C . THR A 1 96 ? 23.359 23.391 -0.623 1 97.62 96 THR A C 1
ATOM 753 O O . THR A 1 96 ? 22.953 22.656 -1.531 1 97.62 96 THR A O 1
ATOM 756 N N . THR A 1 97 ? 22.875 23.406 0.55 1 97.88 97 THR A N 1
ATOM 757 C CA . THR A 1 97 ? 21.625 22.734 0.852 1 97.88 97 THR A CA 1
ATOM 758 C C . THR A 1 97 ? 20.766 23.578 1.797 1 97.88 97 THR A C 1
ATOM 760 O O . THR A 1 97 ? 21.297 24.312 2.633 1 97.88 97 THR A O 1
ATOM 763 N N . THR A 1 98 ? 19.469 23.562 1.603 1 97.94 98 THR A N 1
ATOM 764 C CA . THR A 1 98 ? 18.484 24.109 2.537 1 97.94 98 THR A CA 1
ATOM 765 C C . THR A 1 98 ? 17.516 23.016 2.992 1 97.94 98 THR A C 1
ATOM 767 O O . THR A 1 98 ? 16.375 23.328 3.363 1 97.94 98 THR A O 1
ATOM 770 N N . ARG A 1 99 ? 17.984 21.797 2.945 1 97.44 99 ARG A N 1
ATOM 771 C CA . ARG A 1 99 ? 17.156 20.656 3.342 1 97.44 99 ARG A CA 1
ATOM 772 C C . ARG A 1 99 ? 16.609 20.844 4.754 1 97.44 99 ARG A C 1
ATOM 774 O O . ARG A 1 99 ? 17.359 21.109 5.691 1 97.44 99 ARG A O 1
ATOM 781 N N . CYS A 1 100 ? 15.258 20.797 4.863 1 97.12 100 CYS A N 1
ATOM 782 C CA . CYS A 1 100 ? 14.539 20.719 6.129 1 97.12 100 CYS A CA 1
ATOM 783 C C . CYS A 1 100 ? 14.789 21.969 6.973 1 97.12 100 CYS A C 1
ATOM 785 O O . CYS A 1 100 ? 14.625 21.938 8.195 1 97.12 100 CYS A O 1
ATOM 787 N N . TRP A 1 101 ? 15.18 23.109 6.34 1 97.69 101 TRP A N 1
ATOM 788 C CA . TRP A 1 101 ? 15.531 24.297 7.102 1 97.69 101 TRP A CA 1
ATOM 789 C C . TRP A 1 101 ? 14.367 24.766 7.969 1 97.69 101 TRP A C 1
ATOM 791 O O . TRP A 1 101 ? 14.57 25.234 9.094 1 97.69 101 TRP A O 1
ATOM 801 N N . PHE A 1 102 ? 13.195 24.609 7.473 1 97.75 102 PHE A N 1
ATOM 802 C CA . PHE A 1 102 ? 12.016 25 8.227 1 97.75 102 PHE A CA 1
ATOM 803 C C . PHE A 1 102 ? 11.078 23.828 8.438 1 97.75 102 PHE A C 1
ATOM 805 O O . PHE A 1 102 ? 9.859 24 8.555 1 97.75 102 PHE A O 1
ATOM 812 N N . GLY A 1 103 ? 11.656 22.672 8.344 1 95.88 103 GLY A N 1
ATOM 813 C CA . GLY A 1 103 ? 10.883 21.453 8.5 1 95.88 103 GLY A CA 1
ATOM 814 C C . GLY A 1 103 ? 10.125 21.391 9.812 1 95.88 103 GLY A C 1
ATOM 815 O O . GLY A 1 103 ? 10.711 21.594 10.875 1 95.88 103 GLY A O 1
ATOM 816 N N . ASP A 1 104 ? 8.812 21.156 9.688 1 94.69 104 ASP A N 1
ATOM 817 C CA . ASP A 1 104 ? 7.902 20.891 10.797 1 94.69 104 ASP A CA 1
ATOM 818 C C . ASP A 1 104 ? 7.805 22.094 11.727 1 94.69 104 ASP A C 1
ATOM 820 O O . ASP A 1 104 ? 7.5 21.953 12.914 1 94.69 104 ASP A O 1
ATOM 824 N N . CYS A 1 105 ? 8.172 23.297 11.297 1 96.81 105 CYS A N 1
ATOM 825 C CA . CYS A 1 105 ? 7.848 24.531 11.992 1 96.81 105 CYS A CA 1
ATOM 826 C C . CYS A 1 105 ? 6.371 24.875 11.852 1 96.81 105 CYS A C 1
ATOM 828 O O . CYS A 1 105 ? 6 25.719 11.039 1 96.81 105 CYS A O 1
ATOM 830 N N . ARG A 1 106 ? 5.617 24.297 12.656 1 96.06 106 ARG A N 1
ATOM 831 C CA . ARG A 1 106 ? 4.168 24.266 12.477 1 96.06 106 ARG A CA 1
ATOM 832 C C . ARG A 1 106 ? 3.535 25.594 12.867 1 96.06 106 ARG A C 1
ATOM 834 O O . ARG A 1 106 ? 2.402 25.891 12.477 1 96.06 106 ARG A O 1
ATOM 841 N N . ALA A 1 107 ? 4.273 26.469 13.594 1 96.69 107 ALA A N 1
ATOM 842 C CA . ALA A 1 107 ? 3.75 27.766 14.008 1 96.69 107 ALA A CA 1
ATOM 843 C C . ALA A 1 107 ? 4.262 28.875 13.102 1 96.69 107 ALA A C 1
ATOM 845 O O . ALA A 1 107 ? 3.877 30.047 13.25 1 96.69 107 ALA A O 1
ATOM 846 N N . LEU A 1 108 ? 5.07 28.516 12.102 1 98 108 LEU A N 1
ATOM 847 C CA . LEU A 1 108 ? 5.75 29.516 11.273 1 98 108 LEU A CA 1
ATOM 848 C C . LEU A 1 108 ? 4.742 30.297 10.438 1 98 108 LEU A C 1
ATOM 850 O O . LEU A 1 108 ? 3.926 29.719 9.727 1 98 108 LEU A O 1
ATOM 854 N N . LYS A 1 109 ? 4.844 31.672 10.531 1 96.94 109 LYS A N 1
ATOM 855 C CA . LYS A 1 109 ? 3.898 32.531 9.836 1 96.94 109 LYS A CA 1
ATOM 856 C C . LYS A 1 109 ? 4.629 33.562 8.969 1 96.94 109 LYS A C 1
ATOM 858 O O . LYS A 1 109 ? 4.121 33.969 7.922 1 96.94 109 LYS A O 1
ATOM 863 N N . ASN A 1 110 ? 5.84 33.906 9.5 1 95.75 110 ASN A N 1
ATOM 864 C CA . ASN A 1 110 ? 6.52 35.031 8.859 1 95.75 110 ASN A CA 1
ATOM 865 C C . ASN A 1 110 ? 7.98 34.688 8.562 1 95.75 110 ASN A C 1
ATOM 867 O O . ASN A 1 110 ? 8.688 34.156 9.414 1 95.75 110 ASN A O 1
ATOM 871 N N . ILE A 1 111 ? 8.375 34.969 7.336 1 97.69 111 ILE A N 1
ATOM 872 C CA . ILE A 1 111 ? 9.781 34.906 6.953 1 97.69 111 ILE A CA 1
ATOM 873 C C . ILE A 1 111 ? 10.203 36.219 6.316 1 97.69 111 ILE A C 1
ATOM 875 O O . ILE A 1 111 ? 9.578 36.688 5.363 1 97.69 111 ILE A O 1
ATOM 879 N N . THR A 1 112 ? 11.219 36.875 6.855 1 97.12 112 THR A N 1
ATOM 880 C CA . THR A 1 112 ? 11.688 38.156 6.363 1 97.12 112 THR A CA 1
ATOM 881 C C . THR A 1 112 ? 13.164 38.094 5.996 1 97.12 112 THR A C 1
ATOM 883 O O . THR A 1 112 ? 13.867 37.156 6.387 1 97.12 112 THR A O 1
ATOM 886 N N . GLY A 1 113 ? 13.562 39 5.137 1 98 113 GLY A N 1
ATOM 887 C CA . GLY A 1 113 ? 14.961 39.094 4.758 1 98 113 GLY A CA 1
ATOM 888 C C . GLY A 1 113 ? 15.32 38.188 3.594 1 98 113 GLY A C 1
ATOM 889 O O . GLY A 1 113 ? 16.469 37.781 3.436 1 98 113 GLY A O 1
ATOM 890 N N . TRP A 1 114 ? 14.336 37.906 2.787 1 97.06 114 TRP A N 1
ATOM 891 C CA . TRP A 1 114 ? 14.547 37 1.657 1 97.06 114 TRP A CA 1
ATOM 892 C C . TRP A 1 114 ? 15.68 37.5 0.765 1 97.06 114 TRP A C 1
ATOM 894 O O . TRP A 1 114 ? 16.422 36.719 0.179 1 97.06 114 TRP A O 1
ATOM 904 N N . GLU A 1 115 ? 15.867 38.812 0.72 1 96.56 115 GLU A N 1
ATOM 905 C CA . GLU A 1 115 ? 16.891 39.406 -0.13 1 96.56 115 GLU A CA 1
ATOM 906 C C . GLU A 1 115 ? 18.297 39.031 0.349 1 96.56 115 GLU A C 1
ATOM 908 O O . GLU A 1 115 ? 19.266 39.156 -0.395 1 96.56 115 GLU A O 1
ATOM 913 N N . ASN A 1 116 ? 18.312 38.5 1.573 1 98.25 116 ASN A N 1
ATOM 914 C CA . ASN A 1 116 ? 19.594 38.125 2.146 1 98.25 116 ASN A CA 1
ATOM 915 C C . ASN A 1 116 ? 19.891 36.656 2.01 1 98.25 116 ASN A C 1
ATOM 917 O O . ASN A 1 116 ? 20.953 36.188 2.398 1 98.25 116 ASN A O 1
ATOM 921 N N . LEU A 1 117 ? 19.016 35.875 1.486 1 98.31 117 LEU A N 1
ATOM 922 C CA . LEU A 1 117 ? 19.234 34.438 1.211 1 98.31 117 LEU A CA 1
ATOM 923 C C . LEU A 1 117 ? 19.578 34.219 -0.258 1 98.31 117 LEU A C 1
ATOM 925 O O . LEU A 1 117 ? 18.766 34.5 -1.14 1 98.31 117 LEU A O 1
ATOM 929 N N . ASN A 1 118 ? 20.781 33.844 -0.471 1 97.75 118 ASN A N 1
ATOM 930 C CA . ASN A 1 118 ? 21.234 33.5 -1.816 1 97.75 118 ASN A CA 1
ATOM 931 C C . ASN A 1 118 ? 21.141 31.984 -2.074 1 97.75 118 ASN A C 1
ATOM 933 O O . ASN A 1 118 ? 21.891 31.203 -1.482 1 97.75 118 ASN A O 1
ATOM 937 N N . THR A 1 119 ? 20.297 31.547 -3.035 1 98.06 119 THR A N 1
ATOM 938 C CA . THR A 1 119 ? 20.062 30.125 -3.238 1 98.06 119 THR A CA 1
ATOM 939 C C . THR A 1 119 ? 20.734 29.641 -4.523 1 98.06 119 THR A C 1
ATOM 941 O O . THR A 1 119 ? 20.469 28.531 -4.988 1 98.06 119 THR A O 1
ATOM 944 N N . SER A 1 120 ? 21.703 30.391 -5.109 1 97.88 120 SER A N 1
ATOM 945 C CA . SER A 1 120 ? 22.234 30.125 -6.438 1 97.88 120 SER A CA 1
ATOM 946 C C . SER A 1 120 ? 23.109 28.875 -6.438 1 97.88 120 SER A C 1
ATOM 948 O O . SER A 1 120 ? 23.344 28.281 -7.492 1 97.88 120 SER A O 1
ATOM 950 N N . GLU A 1 121 ? 23.516 28.453 -5.211 1 98.38 121 GLU A N 1
ATOM 951 C CA . GLU A 1 121 ? 24.391 27.281 -5.152 1 98.38 121 GLU A CA 1
ATOM 952 C C . GLU A 1 121 ? 23.688 26.094 -4.48 1 98.38 121 GLU A C 1
ATOM 954 O O . GLU A 1 121 ? 24.297 25.047 -4.289 1 98.38 121 GLU A O 1
ATOM 959 N N . VAL A 1 122 ? 22.438 26.297 -4.156 1 98.56 122 VAL A N 1
ATOM 960 C CA . VAL A 1 122 ? 21.688 25.219 -3.502 1 98.56 122 VAL A CA 1
ATOM 961 C C . VAL A 1 122 ? 21.391 24.125 -4.512 1 98.56 122 VAL A C 1
ATOM 963 O O . VAL A 1 122 ? 20.969 24.391 -5.637 1 98.56 122 VAL A O 1
ATOM 966 N N . THR A 1 123 ? 21.609 22.797 -4.09 1 98.62 123 THR A N 1
ATOM 967 C CA . THR A 1 123 ? 21.297 21.656 -4.945 1 98.62 123 THR A CA 1
ATOM 968 C C . THR A 1 123 ? 20.188 20.797 -4.34 1 98.62 123 THR A C 1
ATOM 970 O O . THR A 1 123 ? 19.578 19.984 -5.035 1 98.62 123 THR A O 1
ATOM 973 N N . ASP A 1 124 ? 20.016 20.969 -3.02 1 98.56 124 ASP A N 1
ATOM 974 C CA . ASP A 1 124 ? 19.062 20.125 -2.305 1 98.56 124 ASP A CA 1
ATOM 975 C C . ASP A 1 124 ? 18.094 20.984 -1.479 1 98.56 124 ASP A C 1
ATOM 977 O O . ASP A 1 124 ? 18.5 21.609 -0.496 1 98.56 124 ASP A O 1
ATOM 981 N N . MET A 1 125 ? 16.766 21 -1.865 1 98.5 125 MET A N 1
ATOM 982 C CA . MET A 1 125 ? 15.734 21.734 -1.137 1 98.5 125 MET A CA 1
ATOM 983 C C . MET A 1 125 ? 14.695 20.781 -0.556 1 98.5 125 MET A C 1
ATOM 985 O O . MET A 1 125 ? 13.555 21.172 -0.308 1 98.5 125 MET A O 1
ATOM 989 N N . THR A 1 126 ? 15.109 19.516 -0.298 1 98.25 126 THR A N 1
ATOM 990 C CA . THR A 1 126 ? 14.234 18.5 0.263 1 98.25 126 THR A CA 1
ATOM 991 C C . THR A 1 126 ? 13.648 18.953 1.597 1 98.25 126 THR A C 1
ATOM 993 O O . THR A 1 126 ? 14.375 19.469 2.449 1 98.25 126 THR A O 1
ATOM 996 N N . GLU A 1 127 ? 12.289 18.922 1.754 1 97.44 127 GLU A N 1
ATOM 997 C CA . GLU A 1 127 ? 11.578 19.141 3.016 1 97.44 127 GLU A CA 1
ATOM 998 C C . GLU A 1 127 ? 11.82 20.547 3.551 1 97.44 127 GLU A C 1
ATOM 1000 O O . GLU A 1 127 ? 11.734 20.781 4.758 1 97.44 127 GLU A O 1
ATOM 1005 N N . MET A 1 128 ? 12.109 21.469 2.648 1 98.38 128 MET A N 1
ATOM 1006 C CA . MET A 1 128 ? 12.484 22.797 3.133 1 98.38 128 MET A CA 1
ATOM 1007 C C . MET A 1 128 ? 11.352 23.406 3.947 1 98.38 128 MET A C 1
ATOM 1009 O O . MET A 1 128 ? 11.586 23.969 5.02 1 98.38 128 MET A O 1
ATOM 1013 N N . PHE A 1 129 ? 10.117 23.266 3.506 1 98.31 129 PHE A N 1
ATOM 1014 C CA . PHE A 1 129 ? 8.961 23.812 4.199 1 98.31 129 PHE A CA 1
ATOM 1015 C C . PHE A 1 129 ? 8.008 22.703 4.629 1 98.31 129 PHE A C 1
ATOM 1017 O O . PHE A 1 129 ? 6.801 22.922 4.738 1 98.31 129 PHE A O 1
ATOM 1024 N N . PHE A 1 130 ? 8.523 21.578 4.828 1 97.25 130 PHE A N 1
ATOM 1025 C CA . PHE A 1 130 ? 7.742 20.406 5.223 1 97.25 130 PHE A CA 1
ATOM 1026 C C . PHE A 1 130 ? 6.953 20.688 6.496 1 97.25 130 PHE A C 1
ATOM 1028 O O . PHE A 1 130 ? 7.52 21.125 7.5 1 97.25 130 PHE A O 1
ATOM 1035 N N . ALA A 1 131 ? 5.609 20.531 6.48 1 96.38 131 ALA A N 1
ATOM 1036 C CA . ALA A 1 131 ? 4.688 20.547 7.613 1 96.38 131 ALA A CA 1
ATOM 1037 C C . ALA A 1 131 ? 4.688 21.922 8.289 1 96.38 131 ALA A C 1
ATOM 1039 O O . ALA A 1 131 ? 4.578 22.016 9.516 1 96.38 131 ALA A O 1
ATOM 1040 N N . CYS A 1 132 ? 4.949 23 7.508 1 97.56 132 CYS A N 1
ATOM 1041 C CA . CYS A 1 132 ? 4.68 24.375 7.949 1 97.56 132 CYS A CA 1
ATOM 1042 C C . CYS A 1 132 ? 3.195 24.703 7.828 1 97.56 132 CYS A C 1
ATOM 1044 O O . CYS A 1 132 ? 2.793 25.453 6.938 1 97.56 132 CYS A O 1
ATOM 1046 N N . THR A 1 133 ? 2.461 24.203 8.75 1 95.62 133 THR A N 1
ATOM 1047 C CA . THR A 1 133 ? 1.009 24.109 8.641 1 95.62 133 THR A CA 1
ATOM 1048 C C . THR A 1 133 ? 0.355 25.469 8.859 1 95.62 133 THR A C 1
ATOM 1050 O O . THR A 1 133 ? -0.817 25.656 8.531 1 95.62 133 THR A O 1
ATOM 1053 N N . SER A 1 134 ? 1.081 26.484 9.336 1 96.25 134 SER A N 1
ATOM 1054 C CA . SER A 1 134 ? 0.499 27.797 9.633 1 96.25 134 SER A CA 1
ATOM 1055 C C . SER A 1 134 ? 0.874 28.828 8.57 1 96.25 134 SER A C 1
ATOM 1057 O O . SER A 1 134 ? 0.385 29.953 8.602 1 96.25 134 SER A O 1
ATOM 1059 N N . LEU A 1 135 ? 1.688 28.406 7.621 1 97.06 135 LEU A N 1
ATOM 1060 C CA . LEU A 1 135 ? 2.08 29.328 6.562 1 97.06 135 LEU A CA 1
ATOM 1061 C C . LEU A 1 135 ? 0.932 29.547 5.586 1 97.06 135 LEU A C 1
ATOM 1063 O O . LEU A 1 135 ? 0.446 28.609 4.961 1 97.06 135 LEU A O 1
ATOM 1067 N N . THR A 1 136 ? 0.507 30.828 5.422 1 95.81 136 THR A N 1
ATOM 1068 C CA . THR A 1 136 ? -0.62 31.109 4.547 1 95.81 136 THR A CA 1
ATOM 1069 C C . THR A 1 136 ? -0.14 31.75 3.246 1 95.81 136 THR A C 1
ATOM 1071 O O . THR A 1 136 ? -0.882 31.812 2.264 1 95.81 136 THR A O 1
ATOM 1074 N N . SER A 1 137 ? 1.004 32.281 3.336 1 94.38 137 SER A N 1
ATOM 1075 C CA . SER A 1 137 ? 1.636 32.906 2.168 1 94.38 137 SER A CA 1
ATOM 1076 C C . SER A 1 137 ? 3.148 32.719 2.197 1 94.38 137 SER A C 1
ATOM 1078 O O . SER A 1 137 ? 3.736 32.531 3.268 1 94.38 137 SER A O 1
ATOM 1080 N N . LEU A 1 138 ? 3.736 32.688 1.002 1 96.44 138 LEU A N 1
ATOM 1081 C CA . LEU A 1 138 ? 5.172 32.469 0.876 1 96.44 138 LEU A CA 1
ATOM 1082 C C . LEU A 1 138 ? 5.723 33.188 -0.36 1 96.44 138 LEU A C 1
ATOM 1084 O O . LEU A 1 138 ? 5.277 32.906 -1.479 1 96.44 138 LEU A O 1
ATOM 1088 N N . ASP A 1 139 ? 6.637 34.156 -0.119 1 96.06 139 ASP A N 1
ATOM 1089 C CA . ASP A 1 139 ? 7.266 34.906 -1.223 1 96.06 139 ASP A CA 1
ATOM 1090 C C . ASP A 1 139 ? 8.578 34.219 -1.638 1 96.06 139 ASP A C 1
ATOM 1092 O O . ASP A 1 139 ? 9.578 34.312 -0.92 1 96.06 139 ASP A O 1
ATOM 1096 N N . LEU A 1 140 ? 8.539 33.656 -2.832 1 96.81 140 LEU A N 1
ATOM 1097 C CA . LEU A 1 140 ? 9.711 32.938 -3.301 1 96.81 140 LEU A CA 1
ATOM 1098 C C . LEU A 1 140 ? 10.359 33.656 -4.488 1 96.81 140 LEU A C 1
ATOM 1100 O O . LEU A 1 140 ? 11.125 33.031 -5.238 1 96.81 140 LEU A O 1
ATOM 1104 N N . SER A 1 141 ? 10.148 34.906 -4.695 1 95.81 141 SER A N 1
ATOM 1105 C CA . SER A 1 141 ? 10.578 35.656 -5.875 1 95.81 141 SER A CA 1
ATOM 1106 C C . SER A 1 141 ? 12.102 35.781 -5.93 1 95.81 141 SER A C 1
ATOM 1108 O O . SER A 1 141 ? 12.68 35.938 -7.004 1 95.81 141 SER A O 1
ATOM 1110 N N . ASN A 1 142 ? 12.734 35.562 -4.773 1 93.94 142 ASN A N 1
ATOM 1111 C CA . ASN A 1 142 ? 14.18 35.719 -4.703 1 93.94 142 ASN A CA 1
ATOM 1112 C C . ASN A 1 142 ? 14.891 34.375 -4.895 1 93.94 142 ASN A C 1
ATOM 1114 O O . ASN A 1 142 ? 16.125 34.312 -4.895 1 93.94 142 ASN A O 1
ATOM 1118 N N . PHE A 1 143 ? 14.25 33.281 -5.125 1 97.44 143 PHE A N 1
ATOM 1119 C CA . PHE A 1 143 ? 14.852 31.969 -5.203 1 97.44 143 PHE A CA 1
ATOM 1120 C C . PHE A 1 143 ? 15.477 31.75 -6.574 1 97.44 143 PHE A C 1
ATOM 1122 O O . PHE A 1 143 ? 14.836 31.969 -7.602 1 97.44 143 PHE A O 1
ATOM 1129 N N . ASN A 1 144 ? 16.688 31.5 -6.594 1 97.69 144 ASN A N 1
ATOM 1130 C CA . ASN A 1 144 ? 17.375 30.906 -7.746 1 97.69 144 ASN A CA 1
ATOM 1131 C C . ASN A 1 144 ? 17.516 29.391 -7.602 1 97.69 144 ASN A C 1
ATOM 1133 O O . ASN A 1 144 ? 18.266 28.922 -6.754 1 97.69 144 ASN A O 1
ATOM 1137 N N . THR A 1 145 ? 16.844 28.641 -8.492 1 98.38 145 THR A N 1
ATOM 1138 C CA . THR A 1 145 ? 16.781 27.203 -8.305 1 98.38 145 THR A CA 1
ATOM 1139 C C . THR A 1 145 ? 17.453 26.469 -9.469 1 98.38 145 THR A C 1
ATOM 1141 O O . THR A 1 145 ? 17.219 25.281 -9.688 1 98.38 145 THR A O 1
ATOM 1144 N N . ALA A 1 146 ? 18.312 27.172 -10.188 1 98.25 146 ALA A N 1
ATOM 1145 C CA . ALA A 1 146 ? 18.875 26.656 -11.43 1 98.25 146 ALA A CA 1
ATOM 1146 C C . ALA A 1 146 ? 19.766 25.438 -11.164 1 98.25 146 ALA A C 1
ATOM 1148 O O . ALA A 1 146 ? 19.922 24.578 -12.031 1 98.25 146 ALA A O 1
ATOM 1149 N N . ASN A 1 147 ? 20.266 25.328 -9.891 1 98.56 147 ASN A N 1
ATOM 1150 C CA . ASN A 1 147 ? 21.188 24.234 -9.578 1 98.56 147 ASN A CA 1
ATOM 1151 C C . ASN A 1 147 ? 20.531 23.156 -8.727 1 98.56 147 ASN A C 1
ATOM 1153 O O . ASN A 1 147 ? 21.141 22.156 -8.398 1 98.56 147 ASN A O 1
ATOM 1157 N N . VAL A 1 148 ? 19.312 23.344 -8.406 1 98.75 148 VAL A N 1
ATOM 1158 C CA . VAL A 1 148 ? 18.609 22.406 -7.527 1 98.75 148 VAL A CA 1
ATOM 1159 C C . VAL A 1 148 ? 18.312 21.109 -8.289 1 98.75 148 VAL A C 1
ATOM 1161 O O . VAL A 1 148 ? 17.859 21.141 -9.43 1 98.75 148 VAL A O 1
ATOM 1164 N N . THR A 1 149 ? 18.625 19.953 -7.625 1 98.75 149 THR A N 1
ATOM 1165 C CA . THR A 1 149 ? 18.375 18.656 -8.242 1 98.75 149 THR A CA 1
ATOM 1166 C C . THR A 1 149 ? 17.281 17.906 -7.492 1 98.75 149 THR A C 1
ATOM 1168 O O . THR A 1 149 ? 16.688 16.953 -8.023 1 98.75 149 THR A O 1
ATOM 1171 N N . ASN A 1 150 ? 17.047 18.297 -6.242 1 98.81 150 ASN A N 1
ATOM 1172 C CA . ASN A 1 150 ? 16.062 17.594 -5.418 1 98.81 150 ASN A CA 1
ATOM 1173 C C . ASN A 1 150 ? 15.094 18.578 -4.754 1 98.81 150 ASN A C 1
ATOM 1175 O O . ASN A 1 150 ? 15.508 19.422 -3.967 1 98.81 150 ASN A O 1
ATOM 1179 N N . MET A 1 151 ? 13.734 18.484 -5.051 1 98.75 151 MET A N 1
ATOM 1180 C CA . MET A 1 151 ? 12.695 19.312 -4.465 1 98.75 151 MET A CA 1
ATOM 1181 C C . MET A 1 151 ? 11.641 18.469 -3.768 1 98.75 151 MET A C 1
ATOM 1183 O O . MET A 1 151 ? 10.516 18.922 -3.555 1 98.75 151 MET A O 1
ATOM 1187 N N . SER A 1 152 ? 12.039 17.156 -3.391 1 98.69 152 SER A N 1
ATOM 1188 C CA . SER A 1 152 ? 11.07 16.266 -2.77 1 98.69 152 SER A CA 1
ATOM 1189 C C . SER A 1 152 ? 10.578 16.812 -1.436 1 98.69 152 SER A C 1
ATOM 1191 O O . SER A 1 152 ? 11.359 17.375 -0.669 1 98.69 152 SER A O 1
ATOM 1193 N N . MET A 1 153 ? 9.227 16.766 -1.227 1 98.31 153 MET A N 1
ATOM 1194 C CA . MET A 1 153 ? 8.547 17.094 0.02 1 98.31 153 MET A CA 1
ATOM 1195 C C . MET A 1 153 ? 8.773 18.562 0.387 1 98.31 153 MET A C 1
ATOM 1197 O O . MET A 1 153 ? 8.672 18.938 1.558 1 98.31 153 MET A O 1
ATOM 1201 N N . MET A 1 154 ? 9.031 19.359 -0.61 1 98.75 154 MET A N 1
ATOM 1202 C CA . MET A 1 154 ? 9.43 20.734 -0.327 1 98.75 154 MET A CA 1
ATOM 1203 C C . MET A 1 154 ? 8.305 21.5 0.379 1 98.75 154 MET A C 1
ATOM 1205 O O . MET A 1 154 ? 8.555 22.234 1.329 1 98.75 154 MET A O 1
ATOM 1209 N N . PHE A 1 155 ? 7.059 21.25 -0.051 1 98.69 155 PHE A N 1
ATOM 1210 C CA . PHE A 1 155 ? 5.922 21.969 0.514 1 98.69 155 PHE A CA 1
ATOM 1211 C C . PHE A 1 155 ? 4.922 21 1.132 1 98.69 155 PHE A C 1
ATOM 1213 O O . PHE A 1 155 ? 3.764 21.359 1.361 1 98.69 155 PHE A O 1
ATOM 1220 N N . MET A 1 156 ? 5.355 19.797 1.361 1 98.06 156 MET A N 1
ATOM 1221 C CA . MET A 1 156 ? 4.469 18.766 1.887 1 98.06 156 MET A CA 1
ATOM 1222 C C . MET A 1 156 ? 3.818 19.203 3.191 1 98.06 156 MET A C 1
ATOM 1224 O O . MET A 1 156 ? 4.504 19.688 4.098 1 98.06 156 MET A O 1
ATOM 1228 N N . HIS A 1 157 ? 2.471 19.156 3.291 1 96.75 157 HIS A N 1
ATOM 1229 C CA . HIS A 1 157 ? 1.642 19.422 4.465 1 96.75 157 HIS A CA 1
ATOM 1230 C C . HIS A 1 157 ? 1.583 20.906 4.777 1 96.75 157 HIS A C 1
ATOM 1232 O O . HIS A 1 157 ? 1.331 21.297 5.922 1 96.75 157 HIS A O 1
ATOM 1238 N N . CYS A 1 158 ? 1.888 21.797 3.809 1 98 158 CYS A N 1
ATOM 1239 C CA . CYS A 1 158 ? 1.563 23.203 3.963 1 98 158 CYS A CA 1
ATOM 1240 C C . CYS A 1 158 ? 0.079 23.453 3.723 1 98 158 CYS A C 1
ATOM 1242 O O . CYS A 1 158 ? -0.3 24.047 2.713 1 98 158 CYS A O 1
ATOM 1244 N N . ILE A 1 159 ? -0.671 23.141 4.691 1 96.25 159 ILE A N 1
ATOM 1245 C CA . ILE A 1 159 ? -2.107 22.938 4.539 1 96.25 159 ILE A CA 1
ATOM 1246 C C . ILE A 1 159 ? -2.824 24.281 4.531 1 96.25 159 ILE A C 1
ATOM 1248 O O . ILE A 1 159 ? -3.998 24.359 4.16 1 96.25 159 ILE A O 1
ATOM 1252 N N . ALA A 1 160 ? -2.172 25.391 4.891 1 96.25 160 ALA A N 1
ATOM 1253 C CA . ALA A 1 160 ? -2.828 26.688 4.988 1 96.25 160 ALA A CA 1
ATOM 1254 C C . ALA A 1 160 ? -2.461 27.578 3.807 1 96.25 160 ALA A C 1
ATOM 1256 O O . ALA A 1 160 ? -3.018 28.672 3.645 1 96.25 160 ALA A O 1
ATOM 1257 N N . LEU A 1 161 ? -1.569 27.078 2.924 1 97.12 161 LEU A N 1
ATOM 1258 C CA . LEU A 1 161 ? -1.187 27.859 1.754 1 97.12 161 LEU A CA 1
ATOM 1259 C C . LEU A 1 161 ? -2.318 27.906 0.734 1 97.12 161 LEU A C 1
ATOM 1261 O O . LEU A 1 161 ? -2.754 26.859 0.24 1 97.12 161 LEU A O 1
ATOM 1265 N N . THR A 1 162 ? -2.818 29.094 0.387 1 96.38 162 THR A N 1
ATOM 1266 C CA . THR A 1 162 ? -3.93 29.203 -0.552 1 96.38 162 THR A CA 1
ATOM 1267 C C . THR A 1 162 ? -3.424 29.547 -1.95 1 96.38 162 THR A C 1
ATOM 1269 O O . THR A 1 162 ? -4.137 29.359 -2.938 1 96.38 162 THR A O 1
ATOM 1272 N N . SER A 1 163 ? -2.268 30.109 -1.967 1 96.25 163 SER A N 1
ATOM 1273 C CA . SER A 1 163 ? -1.596 30.422 -3.223 1 96.25 163 SER A CA 1
ATOM 1274 C C . SER A 1 163 ? -0.083 30.266 -3.092 1 96.25 163 SER A C 1
ATOM 1276 O O . SER A 1 163 ? 0.459 30.344 -1.986 1 96.25 163 SER A O 1
ATOM 1278 N N . LEU A 1 164 ? 0.562 30 -4.211 1 97.5 164 LEU A N 1
ATOM 1279 C CA . LEU A 1 164 ? 2.012 29.844 -4.254 1 97.5 164 LEU A CA 1
ATOM 1280 C C . LEU A 1 164 ? 2.562 30.25 -5.617 1 97.5 164 LEU A C 1
ATOM 1282 O O . LEU A 1 164 ? 2.195 29.672 -6.641 1 97.5 164 LEU A O 1
ATOM 1286 N N . ASP A 1 165 ? 3.385 31.359 -5.613 1 97.25 165 ASP A N 1
ATOM 1287 C CA . ASP A 1 165 ? 3.994 31.844 -6.848 1 97.25 165 ASP A CA 1
ATOM 1288 C C . ASP A 1 165 ? 5.336 31.172 -7.105 1 97.25 165 ASP A C 1
ATOM 1290 O O . ASP A 1 165 ? 6.285 31.344 -6.344 1 97.25 165 ASP A O 1
ATOM 1294 N N . LEU A 1 166 ? 5.398 30.453 -8.18 1 97.69 166 LEU A N 1
ATOM 1295 C CA . LEU A 1 166 ? 6.598 29.688 -8.5 1 97.69 166 LEU A CA 1
ATOM 1296 C C . LEU A 1 166 ? 7.242 30.203 -9.781 1 97.69 166 LEU A C 1
ATOM 1298 O O . LEU A 1 166 ? 8.031 29.484 -10.414 1 97.69 166 LEU A O 1
ATOM 1302 N N . SER A 1 167 ? 7.008 31.391 -10.211 1 96.56 167 SER A N 1
ATOM 1303 C CA . SER A 1 167 ? 7.438 31.922 -11.5 1 96.56 167 SER A CA 1
ATOM 1304 C C . SER A 1 167 ? 8.953 32.062 -11.562 1 96.56 167 SER A C 1
ATOM 1306 O O . SER A 1 167 ? 9.539 32.094 -12.648 1 96.56 167 SER A O 1
ATOM 1308 N N . SER A 1 168 ? 9.57 32.094 -10.406 1 96.5 168 SER A N 1
ATOM 1309 C CA . SER A 1 168 ? 11.016 32.25 -10.352 1 96.5 168 SER A CA 1
ATOM 1310 C C . SER A 1 168 ? 11.727 30.906 -10.438 1 96.5 168 SER A C 1
ATOM 1312 O O . SER A 1 168 ? 12.953 30.859 -10.555 1 96.5 168 SER A O 1
ATOM 1314 N N . PHE A 1 169 ? 11.094 29.828 -10.352 1 98 169 PHE A N 1
ATOM 1315 C CA . PHE A 1 169 ? 11.695 28.5 -10.281 1 98 169 PHE A CA 1
ATOM 1316 C C . PHE A 1 169 ? 12.25 28.094 -11.641 1 98 169 PHE A C 1
ATOM 1318 O O . PHE A 1 169 ? 11.562 28.219 -12.656 1 98 169 PHE A O 1
ATOM 1325 N N . ASN A 1 170 ? 13.453 27.766 -11.727 1 98.06 170 ASN A N 1
ATOM 1326 C CA . ASN A 1 170 ? 14.094 27 -12.797 1 98.06 170 ASN A CA 1
ATOM 1327 C C . ASN A 1 170 ? 14.336 25.562 -12.383 1 98.06 170 ASN A C 1
ATOM 1329 O O . ASN A 1 170 ? 15.188 25.281 -11.539 1 98.06 170 ASN A O 1
ATOM 1333 N N . THR A 1 171 ? 13.625 24.609 -13.031 1 98.5 171 THR A N 1
ATOM 1334 C CA . THR A 1 171 ? 13.664 23.234 -12.547 1 98.5 171 THR A CA 1
ATOM 1335 C C . THR A 1 171 ? 14.375 22.328 -13.539 1 98.5 171 THR A C 1
ATOM 1337 O O . THR A 1 171 ? 14.195 21.109 -13.523 1 98.5 171 THR A O 1
ATOM 1340 N N . LYS A 1 172 ? 15.219 22.891 -14.375 1 98.25 172 LYS A N 1
ATOM 1341 C CA . LYS A 1 172 ? 15.82 22.172 -15.492 1 98.25 172 LYS A CA 1
ATOM 1342 C C . LYS A 1 172 ? 16.688 21.016 -14.992 1 98.25 172 LYS A C 1
ATOM 1344 O O . LYS A 1 172 ? 16.797 19.984 -15.656 1 98.25 172 LYS A O 1
ATOM 1349 N N . ASN A 1 173 ? 17.234 21.172 -13.742 1 98.62 173 ASN A N 1
ATOM 1350 C CA . ASN A 1 173 ? 18.156 20.156 -13.234 1 98.62 173 ASN A CA 1
ATOM 1351 C C . ASN A 1 173 ? 17.516 19.281 -12.172 1 98.62 173 ASN A C 1
ATOM 1353 O O . ASN A 1 173 ? 18.156 18.375 -11.641 1 98.62 173 ASN A O 1
ATOM 1357 N N . VAL A 1 174 ? 16.25 19.484 -11.906 1 98.81 174 VAL A N 1
ATOM 1358 C CA . VAL A 1 174 ? 15.57 18.719 -10.867 1 98.81 174 VAL A CA 1
ATOM 1359 C C . VAL A 1 174 ? 15.281 17.297 -11.367 1 98.81 174 VAL A C 1
ATOM 1361 O O . VAL A 1 174 ? 14.812 17.125 -12.492 1 98.81 174 VAL A O 1
ATOM 1364 N N . THR A 1 175 ? 15.609 16.297 -10.492 1 98.81 175 THR A N 1
ATOM 1365 C CA . THR A 1 175 ? 15.375 14.898 -10.852 1 98.81 175 THR A CA 1
ATOM 1366 C C . THR A 1 175 ? 14.32 14.273 -9.945 1 98.81 175 THR A C 1
ATOM 1368 O O . THR A 1 175 ? 13.781 13.203 -10.258 1 98.81 175 THR A O 1
ATOM 1371 N N . ASN A 1 176 ? 14.039 14.938 -8.828 1 98.81 176 ASN A N 1
ATOM 1372 C CA . ASN A 1 176 ? 13.133 14.375 -7.836 1 98.81 176 ASN A CA 1
ATOM 1373 C C . ASN A 1 176 ? 12.109 15.406 -7.375 1 98.81 176 ASN A C 1
ATOM 1375 O O . ASN A 1 176 ? 12.469 16.422 -6.773 1 98.81 176 ASN A O 1
ATOM 1379 N N . MET A 1 177 ? 10.75 15.18 -7.641 1 98.88 177 MET A N 1
ATOM 1380 C CA . MET A 1 177 ? 9.648 16.047 -7.215 1 98.88 177 MET A CA 1
ATOM 1381 C C . MET A 1 177 ? 8.641 15.258 -6.383 1 98.88 177 MET A C 1
ATOM 1383 O O . MET A 1 177 ? 7.473 15.648 -6.289 1 98.88 177 MET A O 1
ATOM 1387 N N . ARG A 1 178 ? 9.094 14.164 -5.75 1 98.75 178 ARG A N 1
ATOM 1388 C CA . ARG A 1 178 ? 8.242 13.305 -4.93 1 98.75 178 ARG A CA 1
ATOM 1389 C C . ARG A 1 178 ? 7.598 14.094 -3.795 1 98.75 178 ARG A C 1
ATOM 1391 O O . ARG A 1 178 ? 8.281 14.828 -3.078 1 98.75 178 ARG A O 1
ATOM 1398 N N . HIS A 1 179 ? 6.262 14.008 -3.635 1 98.69 179 HIS A N 1
ATOM 1399 C CA . HIS A 1 179 ? 5.496 14.578 -2.529 1 98.69 179 HIS A CA 1
ATOM 1400 C C . HIS A 1 179 ? 5.652 16.094 -2.475 1 98.69 179 HIS A C 1
ATOM 1402 O O . HIS A 1 179 ? 5.434 16.703 -1.428 1 98.69 179 HIS A O 1
ATOM 1408 N N . MET A 1 180 ? 5.965 16.703 -3.592 1 98.88 180 MET A N 1
ATOM 1409 C CA . MET A 1 180 ? 6.359 18.109 -3.553 1 98.88 180 MET A CA 1
ATOM 1410 C C . MET A 1 180 ? 5.23 18.984 -3 1 98.88 180 MET A C 1
ATOM 1412 O O . MET A 1 180 ? 5.469 19.875 -2.188 1 98.88 180 MET A O 1
ATOM 1416 N N . PHE A 1 181 ? 4.016 18.688 -3.396 1 98.75 181 PHE A N 1
ATOM 1417 C CA . PHE A 1 181 ? 2.873 19.484 -2.957 1 98.75 181 PHE A CA 1
ATOM 1418 C C . PHE A 1 181 ? 1.864 18.625 -2.215 1 98.75 181 PHE A C 1
ATOM 1420 O O . PHE A 1 181 ? 0.684 18.969 -2.131 1 98.75 181 PHE A O 1
ATOM 1427 N N . PHE A 1 182 ? 2.268 17.547 -1.737 1 98.25 182 PHE A N 1
ATOM 1428 C CA . PHE A 1 182 ? 1.375 16.625 -1.042 1 98.25 182 PHE A CA 1
ATOM 1429 C C . PHE A 1 182 ? 0.649 17.328 0.097 1 98.25 182 PHE A C 1
ATOM 1431 O O . PHE A 1 182 ? 1.281 17.953 0.948 1 98.25 182 PHE A O 1
ATOM 1438 N N . ASN A 1 183 ? -0.672 17.266 0.118 1 97.62 183 ASN A N 1
ATOM 1439 C CA . ASN A 1 183 ? -1.556 17.719 1.185 1 97.62 183 ASN A CA 1
ATOM 1440 C C . ASN A 1 183 ? -1.521 19.234 1.325 1 97.62 183 ASN A C 1
ATOM 1442 O O . ASN A 1 183 ? -1.746 19.766 2.414 1 97.62 183 ASN A O 1
ATOM 1446 N N . CYS A 1 184 ? -1.119 19.922 0.24 1 98.06 184 CYS A N 1
ATOM 1447 C CA . CYS A 1 184 ? -1.4 21.344 0.132 1 98.06 184 CYS A CA 1
ATOM 1448 C C . CYS A 1 184 ? -2.859 21.594 -0.238 1 98.06 184 CYS A C 1
ATOM 1450 O O . CYS A 1 184 ? -3.15 22.141 -1.296 1 98.06 184 CYS A O 1
ATOM 1452 N N . LYS A 1 185 ? -3.693 21.25 0.629 1 95.75 185 LYS A N 1
ATOM 1453 C CA . LYS A 1 185 ? -5.109 21.047 0.337 1 95.75 185 LYS A CA 1
ATOM 1454 C C . LYS A 1 185 ? -5.848 22.375 0.236 1 95.75 185 LYS A C 1
ATOM 1456 O O . LYS A 1 185 ? -6.996 22.422 -0.218 1 95.75 185 LYS A O 1
ATOM 1461 N N . ALA A 1 186 ? -5.223 23.484 0.635 1 96.19 186 ALA A N 1
ATOM 1462 C CA . ALA A 1 186 ? -5.879 24.781 0.583 1 96.19 186 ALA A CA 1
ATOM 1463 C C . ALA A 1 186 ? -5.555 25.516 -0.721 1 96.19 186 ALA A C 1
ATOM 1465 O O . ALA A 1 186 ? -6.203 26.5 -1.065 1 96.19 186 ALA A O 1
ATOM 1466 N N . LEU A 1 187 ? -4.594 24.969 -1.513 1 97.56 187 LEU A N 1
ATOM 1467 C CA . LEU A 1 187 ? -4.246 25.609 -2.777 1 97.56 187 LEU A CA 1
ATOM 1468 C C . LEU A 1 187 ? -5.426 25.578 -3.746 1 97.56 187 LEU A C 1
ATOM 1470 O O . LEU A 1 187 ? -6.016 24.516 -3.971 1 97.56 187 LEU A O 1
ATOM 1474 N N . SER A 1 188 ? -5.766 26.75 -4.32 1 96.5 188 SER A N 1
ATOM 1475 C CA . SER A 1 188 ? -6.875 26.828 -5.266 1 96.5 188 SER A CA 1
ATOM 1476 C C . SER A 1 188 ? -6.383 26.719 -6.703 1 96.5 188 SER A C 1
ATOM 1478 O O . SER A 1 188 ? -7.141 26.328 -7.598 1 96.5 188 SER A O 1
ATOM 1480 N N . SER A 1 189 ? -5.203 27.141 -6.871 1 96.56 189 SER A N 1
ATOM 1481 C CA . SER A 1 189 ? -4.543 27.031 -8.172 1 96.56 189 SER A CA 1
ATOM 1482 C C . SER A 1 189 ? -3.027 27.016 -8.016 1 96.56 189 SER A C 1
ATOM 1484 O O . SER A 1 189 ? -2.498 27.359 -6.961 1 96.56 189 SER A O 1
ATOM 1486 N N . LEU A 1 190 ? -2.352 26.516 -9.062 1 97.19 190 LEU A N 1
ATOM 1487 C CA . LEU A 1 190 ? -0.895 26.469 -9.086 1 97.19 190 LEU A CA 1
ATOM 1488 C C . LEU A 1 190 ? -0.368 26.672 -10.5 1 97.19 190 LEU A C 1
ATOM 1490 O O . LEU A 1 190 ? -0.687 25.906 -11.414 1 97.19 190 LEU A O 1
ATOM 1494 N N . ASN A 1 191 ? 0.372 27.844 -10.688 1 97.38 191 ASN A N 1
ATOM 1495 C CA . ASN A 1 191 ? 0.988 28.109 -11.977 1 97.38 191 ASN A CA 1
ATOM 1496 C C . ASN A 1 191 ? 2.322 27.391 -12.133 1 97.38 191 ASN A C 1
ATOM 1498 O O . ASN A 1 191 ? 3.295 27.719 -11.453 1 97.38 191 ASN A O 1
ATOM 1502 N N . LEU A 1 192 ? 2.385 26.453 -13.086 1 98 192 LEU A N 1
ATOM 1503 C CA . LEU A 1 192 ? 3.562 25.609 -13.258 1 98 192 LEU A CA 1
ATOM 1504 C C . LEU A 1 192 ? 4.246 25.891 -14.594 1 98 192 LEU A C 1
ATOM 1506 O O . LEU A 1 192 ? 5.02 25.062 -15.086 1 98 192 LEU A O 1
ATOM 1510 N N . SER A 1 193 ? 4.059 27.031 -15.172 1 96.81 193 SER A N 1
ATOM 1511 C CA . SER A 1 193 ? 4.516 27.328 -16.531 1 96.81 193 SER A CA 1
ATOM 1512 C C . SER A 1 193 ? 6.039 27.422 -16.578 1 96.81 193 SER A C 1
ATOM 1514 O O . SER A 1 193 ? 6.637 27.219 -17.641 1 96.81 193 SER A O 1
ATOM 1516 N N . SER A 1 194 ? 6.664 27.625 -15.461 1 97.12 194 SER A N 1
ATOM 1517 C CA . SER A 1 194 ? 8.117 27.781 -15.43 1 97.12 194 SER A CA 1
ATOM 1518 C C . SER A 1 194 ? 8.805 26.438 -15.234 1 97.12 194 SER A C 1
ATOM 1520 O O . SER A 1 194 ? 10.031 26.344 -15.281 1 97.12 194 SER A O 1
ATOM 1522 N N . PHE A 1 195 ? 8.125 25.344 -14.984 1 98.12 195 PHE A N 1
ATOM 1523 C CA . PHE A 1 195 ? 8.695 24.047 -14.672 1 98.12 195 PHE A CA 1
ATOM 1524 C C . PHE A 1 195 ? 9.227 23.359 -15.93 1 98.12 195 PHE A C 1
ATOM 1526 O O . PHE A 1 195 ? 8.492 23.203 -16.906 1 98.12 195 PHE A O 1
ATOM 1533 N N . ASN A 1 196 ? 10.445 23.078 -16 1 98.12 196 ASN A N 1
ATOM 1534 C CA . ASN A 1 196 ? 11.086 22.156 -16.922 1 98.12 196 ASN A CA 1
ATOM 1535 C C . ASN A 1 196 ? 11.344 20.797 -16.266 1 98.12 196 ASN A C 1
ATOM 1537 O O . ASN A 1 196 ? 12.188 20.688 -15.383 1 98.12 196 ASN A O 1
ATOM 1541 N N . THR A 1 197 ? 10.641 19.734 -16.75 1 98.44 197 THR A N 1
ATOM 1542 C CA . THR A 1 197 ? 10.648 18.484 -16.016 1 98.44 197 THR A CA 1
ATOM 1543 C C . THR A 1 197 ? 11.359 17.391 -16.812 1 98.44 197 THR A C 1
ATOM 1545 O O . THR A 1 197 ? 11.18 16.203 -16.547 1 98.44 197 THR A O 1
ATOM 1548 N N . LYS A 1 198 ? 12.203 17.766 -17.734 1 98.25 198 LYS A N 1
ATOM 1549 C CA . LYS A 1 198 ? 12.828 16.828 -18.656 1 98.25 198 LYS A CA 1
ATOM 1550 C C . LYS A 1 198 ? 13.688 15.812 -17.906 1 98.25 198 LYS A C 1
ATOM 1552 O O . LYS A 1 198 ? 13.773 14.656 -18.328 1 98.25 198 LYS A O 1
ATOM 1557 N N . ASN A 1 199 ? 14.227 16.25 -16.75 1 98.56 199 ASN A N 1
ATOM 1558 C CA . ASN A 1 199 ? 15.18 15.398 -16.047 1 98.56 199 ASN A CA 1
ATOM 1559 C C . ASN A 1 199 ? 14.555 14.734 -14.828 1 98.56 199 ASN A C 1
ATOM 1561 O O . ASN A 1 199 ? 15.211 13.977 -14.117 1 98.56 199 ASN A O 1
ATOM 1565 N N . VAL A 1 200 ? 13.312 14.984 -14.625 1 98.81 200 VAL A N 1
ATOM 1566 C CA . VAL A 1 200 ? 12.648 14.445 -13.445 1 98.81 200 VAL A CA 1
ATOM 1567 C C . VAL A 1 200 ? 12.414 12.945 -13.625 1 98.81 200 VAL A C 1
ATOM 1569 O O . VAL A 1 200 ? 11.992 12.5 -14.695 1 98.81 200 VAL A O 1
ATOM 1572 N N . ARG A 1 201 ? 12.711 12.195 -12.625 1 98.5 201 ARG A N 1
ATOM 1573 C CA . ARG A 1 201 ? 12.57 10.742 -12.648 1 98.5 201 ARG A CA 1
ATOM 1574 C C . ARG A 1 201 ? 11.461 10.281 -11.711 1 98.5 201 ARG A C 1
ATOM 1576 O O . ARG A 1 201 ? 10.875 9.219 -11.898 1 98.5 201 ARG A O 1
ATOM 1583 N N . ASN A 1 202 ? 11.188 11.047 -10.641 1 98.81 202 ASN A N 1
ATOM 1584 C CA . ASN A 1 202 ? 10.211 10.68 -9.617 1 98.81 202 ASN A CA 1
ATOM 1585 C C . ASN A 1 202 ? 9.172 11.781 -9.414 1 98.81 202 ASN A C 1
ATOM 1587 O O . ASN A 1 202 ? 9.508 12.898 -9.023 1 98.81 202 ASN A O 1
ATOM 1591 N N . MET A 1 203 ? 7.855 11.477 -9.695 1 98.75 203 MET A N 1
ATOM 1592 C CA . MET A 1 203 ? 6.742 12.398 -9.5 1 98.75 203 MET A CA 1
ATOM 1593 C C . MET A 1 203 ? 5.688 11.789 -8.578 1 98.75 203 MET A C 1
ATOM 1595 O O . MET A 1 203 ? 4.535 12.234 -8.578 1 98.75 203 MET A O 1
ATOM 1599 N N . SER A 1 204 ? 6.098 10.766 -7.809 1 98.75 204 SER A N 1
ATOM 1600 C CA . SER A 1 204 ? 5.137 10.109 -6.93 1 98.75 204 SER A CA 1
ATOM 1601 C C . SER A 1 204 ? 4.547 11.094 -5.926 1 98.75 204 SER A C 1
ATOM 1603 O O . SER A 1 204 ? 5.27 11.922 -5.363 1 98.75 204 SER A O 1
ATOM 1605 N N . SER A 1 205 ? 3.184 11.086 -5.793 1 98.62 205 SER A N 1
ATOM 1606 C CA . SER A 1 205 ? 2.398 11.852 -4.828 1 98.62 205 SER A CA 1
ATOM 1607 C C . SER A 1 205 ? 2.646 13.352 -4.977 1 98.62 205 SER A C 1
ATOM 1609 O O . SER A 1 205 ? 2.514 14.102 -4.008 1 98.62 205 SER A O 1
ATOM 1611 N N . MET A 1 206 ? 3.027 13.758 -6.16 1 98.88 206 MET A N 1
ATOM 1612 C CA . MET A 1 206 ? 3.42 15.156 -6.344 1 98.88 206 MET A CA 1
ATOM 1613 C C . MET A 1 206 ? 2.268 16.094 -6 1 98.88 206 MET A C 1
ATOM 1615 O O . MET A 1 206 ? 2.471 17.125 -5.344 1 98.88 206 MET A O 1
ATOM 1619 N N . PHE A 1 207 ? 1.053 15.695 -6.398 1 98.75 207 PHE A N 1
ATOM 1620 C CA . PHE A 1 207 ? -0.106 16.547 -6.18 1 98.75 207 PHE A CA 1
ATOM 1621 C C . PHE A 1 207 ? -1.123 15.859 -5.273 1 98.75 207 PHE A C 1
ATOM 1623 O O . PHE A 1 207 ? -2.275 16.297 -5.191 1 98.75 207 PHE A O 1
ATOM 1630 N N . SER A 1 208 ? -0.724 14.789 -4.668 1 98.31 208 SER A N 1
ATOM 1631 C CA . SER A 1 208 ? -1.657 14.031 -3.84 1 98.31 208 SER A CA 1
ATOM 1632 C C . SER A 1 208 ? -2.27 14.914 -2.754 1 98.31 208 SER A C 1
ATOM 1634 O O . SER A 1 208 ? -1.57 15.711 -2.125 1 98.31 208 SER A O 1
ATOM 1636 N N . VAL A 1 209 ? -3.617 14.875 -2.609 1 97.19 209 VAL A N 1
ATOM 1637 C CA . VAL A 1 209 ? -4.418 15.523 -1.576 1 97.19 209 VAL A CA 1
ATOM 1638 C C . VAL A 1 209 ? -4.414 17.031 -1.789 1 97.19 209 VAL A C 1
ATOM 1640 O O . VAL A 1 209 ? -4.559 17.797 -0.834 1 97.19 209 VAL A O 1
ATOM 1643 N N . CYS A 1 210 ? -4.086 17.5 -2.996 1 98 210 CYS A N 1
ATOM 1644 C CA . CYS A 1 210 ? -4.422 18.859 -3.395 1 98 210 CYS A CA 1
ATOM 1645 C C . CYS A 1 210 ? -5.906 18.984 -3.727 1 98 210 CYS A C 1
ATOM 1647 O O . CYS A 1 210 ? -6.273 19.172 -4.887 1 98 210 CYS A O 1
ATOM 1649 N N . ALA A 1 211 ? -6.684 19.016 -2.732 1 95.62 211 ALA A N 1
ATOM 1650 C CA . ALA A 1 211 ? -8.102 18.672 -2.811 1 95.62 211 ALA A CA 1
ATOM 1651 C C . ALA A 1 211 ? -8.938 19.891 -3.215 1 95.62 211 ALA A C 1
ATOM 1653 O O . ALA A 1 211 ? -10.102 19.75 -3.598 1 95.62 211 ALA A O 1
ATOM 1654 N N . ASN A 1 212 ? -8.344 21.062 -3.143 1 95.75 212 ASN A N 1
ATOM 1655 C CA . ASN A 1 212 ? -9.117 22.281 -3.41 1 95.75 212 ASN A CA 1
ATOM 1656 C C . ASN A 1 212 ? -8.922 22.766 -4.848 1 95.75 212 ASN A C 1
ATOM 1658 O O . ASN A 1 212 ? -9.602 23.688 -5.293 1 95.75 212 ASN A O 1
ATOM 1662 N N . MET A 1 213 ? -8.086 22.141 -5.617 1 96.88 213 MET A N 1
ATOM 1663 C CA . MET A 1 213 ? -7.852 22.547 -7 1 96.88 213 MET A CA 1
ATOM 1664 C C . MET A 1 213 ? -8.852 21.875 -7.941 1 96.88 213 MET A C 1
ATOM 1666 O O . MET A 1 213 ? -9.008 20.656 -7.922 1 96.88 213 MET A O 1
ATOM 1670 N N . THR A 1 214 ? -9.5 22.703 -8.82 1 96.75 214 THR A N 1
ATOM 1671 C CA . THR A 1 214 ? -10.461 22.172 -9.773 1 96.75 214 THR A CA 1
ATOM 1672 C C . THR A 1 214 ? -9.781 21.828 -11.094 1 96.75 214 THR A C 1
ATOM 1674 O O . THR A 1 214 ? -10.352 21.125 -11.93 1 96.75 214 THR A O 1
ATOM 1677 N N . SER A 1 215 ? -8.586 22.422 -11.203 1 96.94 215 SER A N 1
ATOM 1678 C CA . SER A 1 215 ? -7.762 22.125 -12.367 1 96.94 215 SER A CA 1
ATOM 1679 C C . SER A 1 215 ? -6.277 22.172 -12.031 1 96.94 215 SER A C 1
ATOM 1681 O O . SER A 1 215 ? -5.871 22.875 -11.109 1 96.94 215 SER A O 1
ATOM 1683 N N . ILE A 1 216 ? -5.5 21.344 -12.711 1 97.94 216 ILE A N 1
ATOM 1684 C CA . ILE A 1 216 ? -4.043 21.359 -12.656 1 97.94 216 ILE A CA 1
ATOM 1685 C C . ILE A 1 216 ? -3.471 21.359 -14.07 1 97.94 216 ILE A C 1
ATOM 1687 O O . ILE A 1 216 ? -3.719 20.422 -14.844 1 97.94 216 ILE A O 1
ATOM 1691 N N . ASN A 1 217 ? -2.766 22.438 -14.414 1 98.06 217 ASN A N 1
ATOM 1692 C CA . ASN A 1 217 ? -2.195 22.531 -15.75 1 98.06 217 ASN A CA 1
ATOM 1693 C C . ASN A 1 217 ? -0.784 21.953 -15.797 1 98.06 217 ASN A C 1
ATOM 1695 O O . ASN A 1 217 ? 0.17 22.594 -15.352 1 98.06 217 ASN A O 1
ATOM 1699 N N . VAL A 1 218 ? -0.661 20.75 -16.406 1 98.19 218 VAL A N 1
ATOM 1700 C CA . VAL A 1 218 ? 0.629 20.078 -16.531 1 98.19 218 VAL A CA 1
ATOM 1701 C C . VAL A 1 218 ? 0.986 19.922 -18.016 1 98.19 218 VAL A C 1
ATOM 1703 O O . VAL A 1 218 ? 1.73 19 -18.375 1 98.19 218 VAL A O 1
ATOM 1706 N N . SER A 1 219 ? 0.519 20.75 -18.875 1 95.88 219 SER A N 1
ATOM 1707 C CA . SER A 1 219 ? 0.657 20.594 -20.312 1 95.88 219 SER A CA 1
ATOM 1708 C C . SER A 1 219 ? 2.096 20.828 -20.766 1 95.88 219 SER A C 1
ATOM 1710 O O . SER A 1 219 ? 2.496 20.391 -21.844 1 95.88 219 SER A O 1
ATOM 1712 N N . ASN A 1 220 ? 2.889 21.484 -19.969 1 96 220 ASN A N 1
ATOM 1713 C CA . ASN A 1 220 ? 4.277 21.75 -20.328 1 96 220 ASN A CA 1
ATOM 1714 C C . ASN A 1 220 ? 5.211 20.688 -19.75 1 96 220 ASN A C 1
ATOM 1716 O O . ASN A 1 220 ? 6.426 20.75 -19.938 1 96 220 ASN A O 1
ATOM 1720 N N . PHE A 1 221 ? 4.746 19.688 -19.016 1 98.12 221 PHE A N 1
ATOM 1721 C CA . PHE A 1 221 ? 5.574 18.656 -18.391 1 98.12 221 PHE A CA 1
ATOM 1722 C C . PHE A 1 221 ? 6.16 17.734 -19.453 1 98.12 221 PHE A C 1
ATOM 1724 O O . PHE A 1 221 ? 5.453 17.312 -20.375 1 98.12 221 PHE A O 1
ATOM 1731 N N . ASN A 1 222 ? 7.414 17.547 -19.469 1 98.19 222 ASN A N 1
ATOM 1732 C CA . ASN A 1 222 ? 8.102 16.453 -20.141 1 98.19 222 ASN A CA 1
ATOM 1733 C C . ASN A 1 222 ? 8.367 15.281 -19.188 1 98.19 222 ASN A C 1
ATOM 1735 O O . ASN A 1 222 ? 9.148 15.414 -18.25 1 98.19 222 ASN A O 1
ATOM 1739 N N . THR A 1 223 ? 7.723 14.125 -19.469 1 98.5 223 THR A N 1
ATOM 1740 C CA . THR A 1 223 ? 7.777 13.039 -18.484 1 98.5 223 THR A CA 1
ATOM 1741 C C . THR A 1 223 ? 8.531 11.844 -19.062 1 98.5 223 THR A C 1
ATOM 1743 O O . THR A 1 223 ? 8.375 10.719 -18.578 1 98.5 223 THR A O 1
ATOM 1746 N N . GLU A 1 224 ? 9.414 12.062 -20.047 1 98.19 224 GLU A N 1
ATOM 1747 C CA . GLU A 1 224 ? 10.039 10.977 -20.797 1 98.19 224 GLU A CA 1
ATOM 1748 C C . GLU A 1 224 ? 10.992 10.18 -19.906 1 98.19 224 GLU A C 1
ATOM 1750 O O . GLU A 1 224 ? 11.266 9.008 -20.172 1 98.19 224 GLU A O 1
ATOM 1755 N N . ASN A 1 225 ? 11.422 10.836 -18.781 1 98.44 225 ASN A N 1
ATOM 1756 C CA . ASN A 1 225 ? 12.398 10.164 -17.938 1 98.44 225 ASN A CA 1
ATOM 1757 C C . ASN A 1 225 ? 11.797 9.742 -16.594 1 98.44 225 ASN A C 1
ATOM 1759 O O . ASN A 1 225 ? 12.484 9.188 -15.742 1 98.44 225 ASN A O 1
ATOM 1763 N N . VAL A 1 226 ? 10.516 9.93 -16.422 1 98.69 226 VAL A N 1
ATOM 1764 C CA . VAL A 1 226 ? 9.859 9.602 -15.156 1 98.69 226 VAL A CA 1
ATOM 1765 C C . VAL A 1 226 ? 9.648 8.094 -15.055 1 98.69 226 VAL A C 1
ATOM 1767 O O . VAL A 1 226 ? 9.219 7.457 -16.031 1 98.69 226 VAL A O 1
ATOM 1770 N N . THR A 1 227 ? 9.984 7.523 -13.906 1 98.19 227 THR A N 1
ATOM 1771 C CA . THR A 1 227 ? 9.828 6.086 -13.711 1 98.19 227 THR A CA 1
ATOM 1772 C C . THR A 1 227 ? 8.766 5.797 -12.648 1 98.19 227 THR A C 1
ATOM 1774 O O . THR A 1 227 ? 8.273 4.668 -12.555 1 98.19 227 THR A O 1
ATOM 1777 N N . ASP A 1 228 ? 8.43 6.793 -11.852 1 98.62 228 ASP A N 1
ATOM 1778 C CA . ASP A 1 228 ? 7.477 6.609 -10.766 1 98.62 228 ASP A CA 1
ATOM 1779 C C . ASP A 1 228 ? 6.414 7.707 -10.773 1 98.62 228 ASP A C 1
ATOM 1781 O O . ASP A 1 228 ? 6.73 8.883 -10.609 1 98.62 228 ASP A O 1
ATOM 1785 N N . MET A 1 229 ? 5.086 7.301 -10.969 1 98.75 229 MET A N 1
ATOM 1786 C CA . MET A 1 229 ? 3.949 8.219 -10.938 1 98.75 229 MET A CA 1
ATOM 1787 C C . MET A 1 229 ? 2.9 7.746 -9.93 1 98.75 229 MET A C 1
ATOM 1789 O O . MET A 1 229 ? 1.728 8.109 -10.039 1 98.75 229 MET A O 1
ATOM 1793 N N . GLU A 1 230 ? 3.311 6.945 -8.969 1 98.62 230 GLU A N 1
ATOM 1794 C CA . GLU A 1 230 ? 2.387 6.473 -7.941 1 98.62 230 GLU A CA 1
ATOM 1795 C C . GLU A 1 230 ? 1.757 7.637 -7.184 1 98.62 230 GLU A C 1
ATOM 1797 O O . GLU A 1 230 ? 2.447 8.594 -6.82 1 98.62 230 GLU A O 1
ATOM 1802 N N . GLU A 1 231 ? 0.42 7.621 -7.066 1 98.56 231 GLU A N 1
ATOM 1803 C CA . GLU A 1 231 ? -0.354 8.562 -6.258 1 98.56 231 GLU A CA 1
ATOM 1804 C C . GLU A 1 231 ? -0.2 9.992 -6.773 1 98.56 231 GLU A C 1
ATOM 1806 O O . GLU A 1 231 ? -0.438 10.945 -6.039 1 98.56 231 GLU A O 1
ATOM 1811 N N . MET A 1 232 ? 0.178 10.172 -7.977 1 98.88 232 MET A N 1
ATOM 1812 C CA . MET A 1 232 ? 0.545 11.5 -8.453 1 98.88 232 MET A CA 1
ATOM 1813 C C . MET A 1 232 ? -0.608 12.484 -8.266 1 98.88 232 MET A C 1
ATOM 1815 O O . MET A 1 232 ? -0.396 13.625 -7.855 1 98.88 232 MET A O 1
ATOM 1819 N N . PHE A 1 233 ? -1.843 11.984 -8.508 1 98.75 233 PHE A N 1
ATOM 1820 C CA . PHE A 1 233 ? -3.01 12.844 -8.406 1 98.75 233 PHE A CA 1
ATOM 1821 C C . PHE A 1 233 ? -4.012 12.289 -7.398 1 98.75 233 PHE A C 1
ATOM 1823 O O . PHE A 1 233 ? -5.203 12.586 -7.473 1 98.75 233 PHE A O 1
ATOM 1830 N N . MET A 1 234 ? -3.547 11.5 -6.527 1 98.12 234 MET A N 1
ATOM 1831 C CA . MET A 1 234 ? -4.434 10.867 -5.559 1 98.12 234 MET A CA 1
ATOM 1832 C C . MET A 1 234 ? -5.168 11.914 -4.723 1 98.12 234 MET A C 1
ATOM 1834 O O . MET A 1 234 ? -4.559 12.867 -4.246 1 98.12 234 MET A O 1
ATOM 1838 N N . SER A 1 235 ? -6.512 11.781 -4.594 1 96.75 235 SER A N 1
ATOM 1839 C CA . SER A 1 235 ? -7.371 12.539 -3.689 1 96.75 235 SER A CA 1
ATOM 1840 C C . SER A 1 235 ? -7.426 14.008 -4.082 1 96.75 235 SER A C 1
ATOM 1842 O O . SER A 1 235 ? -7.508 14.883 -3.219 1 96.75 235 SER A O 1
ATOM 1844 N N . CYS A 1 236 ? -7.195 14.273 -5.352 1 97.75 236 CYS A N 1
ATOM 1845 C CA . CYS A 1 236 ? -7.609 15.555 -5.918 1 97.75 236 CYS A CA 1
ATOM 1846 C C . CYS A 1 236 ? -9.109 15.57 -6.188 1 97.75 236 CYS A C 1
ATOM 1848 O O . CYS A 1 236 ? -9.539 15.508 -7.34 1 97.75 236 CYS A O 1
ATOM 1850 N N . THR A 1 237 ? -9.875 15.758 -5.18 1 94.56 237 THR A N 1
ATOM 1851 C CA . THR A 1 237 ? -11.289 15.414 -5.145 1 94.56 237 THR A CA 1
ATOM 1852 C C . THR A 1 237 ? -12.109 16.422 -5.934 1 94.56 237 THR A C 1
ATOM 1854 O O . THR A 1 237 ? -13.203 16.109 -6.418 1 94.56 237 THR A O 1
ATOM 1857 N N . LYS A 1 238 ? -11.625 17.641 -6.137 1 95.5 238 LYS A N 1
ATOM 1858 C CA . LYS A 1 238 ? -12.406 18.672 -6.816 1 95.5 238 LYS A CA 1
ATOM 1859 C C . LYS A 1 238 ? -11.992 18.797 -8.281 1 95.5 238 LYS A C 1
ATOM 1861 O O . LYS A 1 238 ? -12.602 19.547 -9.039 1 95.5 238 LYS A O 1
ATOM 1866 N N . LEU A 1 239 ? -10.984 17.984 -8.664 1 96.75 239 LEU A N 1
ATOM 1867 C CA . LEU A 1 23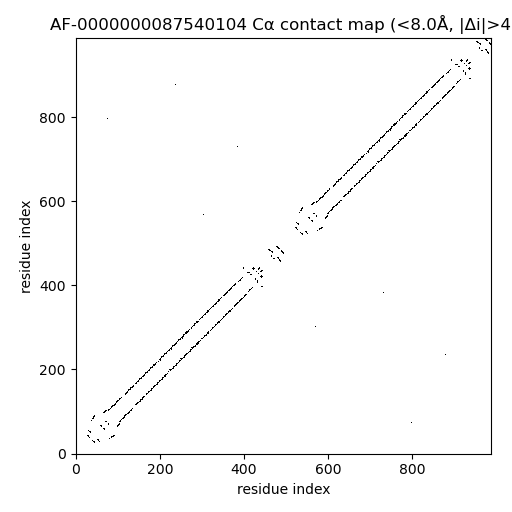9 ? -10.508 18.031 -10.039 1 96.75 239 LEU A CA 1
ATOM 1868 C C . LEU A 1 239 ? -11.609 17.625 -11.008 1 96.75 239 LEU A C 1
ATOM 1870 O O . LEU A 1 239 ? -12.227 16.562 -10.844 1 96.75 239 LEU A O 1
ATOM 1874 N N . THR A 1 240 ? -11.914 18.469 -12.086 1 96.5 240 THR A N 1
ATOM 1875 C CA . THR A 1 240 ? -13.008 18.188 -13.008 1 96.5 240 THR A CA 1
ATOM 1876 C C . THR A 1 240 ? -12.469 17.766 -14.375 1 96.5 240 THR A C 1
ATOM 1878 O O . THR A 1 240 ? -13.188 17.172 -15.172 1 96.5 240 THR A O 1
ATOM 1881 N N . SER A 1 241 ? -11.281 18.219 -14.633 1 95.81 241 SER A N 1
ATOM 1882 C CA . SER A 1 241 ? -10.609 17.828 -15.867 1 95.81 241 SER A CA 1
ATOM 1883 C C . SER A 1 241 ? -9.102 17.766 -15.68 1 95.81 241 SER A C 1
ATOM 1885 O O . SER A 1 241 ? -8.555 18.375 -14.758 1 95.81 241 SER A O 1
ATOM 1887 N N . LEU A 1 242 ? -8.43 16.953 -16.5 1 97.69 242 LEU A N 1
ATOM 1888 C CA . LEU A 1 242 ? -6.984 16.766 -16.453 1 97.69 242 LEU A CA 1
ATOM 1889 C C . LEU A 1 242 ? -6.43 16.422 -17.828 1 97.69 242 LEU A C 1
ATOM 1891 O O . LEU A 1 242 ? -6.773 15.383 -18.391 1 97.69 242 LEU A O 1
ATOM 1895 N N . ASN A 1 243 ? -5.656 17.375 -18.391 1 97.75 243 ASN A N 1
ATOM 1896 C CA . ASN A 1 243 ? -5.059 17.172 -19.703 1 97.75 243 ASN A CA 1
ATOM 1897 C C . ASN A 1 243 ? -3.68 16.531 -19.594 1 97.75 243 ASN A C 1
ATOM 1899 O O . ASN A 1 243 ? -2.734 17.141 -19.094 1 97.75 243 ASN A O 1
ATOM 1903 N N . LEU A 1 244 ? -3.562 15.289 -20.125 1 98.12 244 LEU A N 1
ATOM 1904 C CA . LEU A 1 244 ? -2.32 14.531 -20 1 98.12 244 LEU A CA 1
ATOM 1905 C C . LEU A 1 244 ? -1.741 14.219 -21.375 1 98.12 244 LEU A C 1
ATOM 1907 O O . LEU A 1 244 ? -0.95 13.281 -21.531 1 98.12 244 LEU A O 1
ATOM 1911 N N . SER A 1 245 ? -2.035 14.969 -22.375 1 97.19 245 SER A N 1
ATOM 1912 C CA . SER A 1 245 ? -1.704 14.656 -23.766 1 97.19 245 SER A CA 1
ATOM 1913 C C . SER A 1 245 ? -0.197 14.688 -23.984 1 97.19 245 SER A C 1
ATOM 1915 O O . SER A 1 245 ? 0.308 14.039 -24.906 1 97.19 245 SER A O 1
ATOM 1917 N N . ASN A 1 246 ? 0.541 15.344 -23.094 1 97.12 246 ASN A N 1
ATOM 1918 C CA . ASN A 1 246 ? 1.985 15.469 -23.25 1 97.12 246 ASN A CA 1
ATOM 1919 C C . ASN A 1 246 ? 2.732 14.43 -22.422 1 97.12 246 ASN A C 1
ATOM 1921 O O . ASN A 1 246 ? 3.965 14.398 -22.422 1 97.12 246 ASN A O 1
ATOM 1925 N N . PHE A 1 247 ? 2.102 13.547 -21.719 1 98.06 247 PHE A N 1
ATOM 1926 C CA . PHE A 1 247 ? 2.75 12.562 -20.859 1 98.06 247 PHE A CA 1
ATOM 1927 C C . PHE A 1 247 ? 3.342 11.43 -21.672 1 98.06 247 PHE A C 1
ATOM 1929 O O . PHE A 1 247 ? 2.631 10.781 -22.453 1 98.06 247 PHE A O 1
ATOM 1936 N N . ASN A 1 248 ? 4.625 11.312 -21.672 1 98 248 ASN A N 1
ATOM 1937 C CA . ASN A 1 248 ? 5.344 10.117 -22.109 1 98 248 ASN A CA 1
ATOM 1938 C C . ASN A 1 248 ? 5.637 9.18 -20.938 1 98 248 ASN A C 1
ATOM 1940 O O . ASN A 1 248 ? 6.469 9.484 -20.094 1 98 248 ASN A O 1
ATOM 1944 N N . THR A 1 249 ? 4.965 7.98 -20.938 1 98.25 249 THR A N 1
ATOM 1945 C CA . THR A 1 249 ? 5.031 7.137 -19.75 1 98.25 249 THR A CA 1
ATOM 1946 C C . THR A 1 249 ? 5.766 5.832 -20.062 1 98.25 249 THR A C 1
ATOM 1948 O O . THR A 1 249 ? 5.59 4.836 -19.359 1 98.25 249 THR A O 1
ATOM 1951 N N . ALA A 1 250 ? 6.645 5.84 -21.062 1 97.75 250 ALA A N 1
ATOM 1952 C CA . ALA A 1 250 ? 7.277 4.613 -21.547 1 97.75 250 ALA A CA 1
ATOM 1953 C C . ALA A 1 250 ? 8.211 4.027 -20.484 1 97.75 250 ALA A C 1
ATOM 1955 O O . ALA A 1 250 ? 8.414 2.811 -20.438 1 97.75 250 ALA A O 1
ATOM 1956 N N . LYS A 1 251 ? 8.695 4.902 -19.625 1 97.38 251 LYS A N 1
ATOM 1957 C CA . LYS A 1 251 ? 9.664 4.43 -18.641 1 97.38 251 LYS A CA 1
ATOM 1958 C C . LYS A 1 251 ? 9.016 4.25 -17.266 1 97.38 251 LYS A C 1
ATOM 1960 O O . LYS A 1 251 ? 9.664 3.805 -16.328 1 97.38 251 LYS A O 1
ATOM 1965 N N . VAL A 1 252 ? 7.754 4.508 -17.141 1 98.25 252 VAL A N 1
ATOM 1966 C CA . VAL A 1 252 ? 7.094 4.461 -15.836 1 98.25 252 VAL A CA 1
ATOM 1967 C C . VAL A 1 252 ? 6.82 3.012 -15.445 1 98.25 252 VAL A C 1
ATOM 1969 O O . VAL A 1 252 ? 6.23 2.252 -16.219 1 98.25 252 VAL A O 1
ATOM 1972 N N . THR A 1 253 ? 7.23 2.645 -14.258 1 96.38 253 THR A N 1
ATOM 1973 C CA . THR A 1 253 ? 7.051 1.28 -13.781 1 96.38 253 THR A CA 1
ATOM 1974 C C . THR A 1 253 ? 5.961 1.221 -12.711 1 96.38 253 THR A C 1
ATOM 1976 O O . THR A 1 253 ? 5.391 0.158 -12.461 1 96.38 253 THR A O 1
ATOM 1979 N N . ARG A 1 254 ? 5.68 2.338 -12.094 1 97.81 254 ARG A N 1
ATOM 1980 C CA . ARG A 1 254 ? 4.707 2.363 -11.008 1 97.81 254 ARG A CA 1
ATOM 1981 C C . ARG A 1 254 ? 3.631 3.414 -11.258 1 97.81 254 ARG A C 1
ATOM 1983 O O . ARG A 1 254 ? 3.928 4.605 -11.352 1 97.81 254 ARG A O 1
ATOM 1990 N N . MET A 1 255 ? 2.324 2.963 -11.297 1 98.5 255 MET A N 1
ATOM 1991 C CA . MET A 1 255 ? 1.194 3.857 -11.531 1 98.5 255 MET A CA 1
ATOM 1992 C C . MET A 1 255 ? 0.094 3.627 -10.5 1 98.5 255 MET A C 1
ATOM 1994 O O . MET A 1 255 ? -1.043 4.062 -10.695 1 98.5 255 MET A O 1
ATOM 1998 N N . GLY A 1 256 ? 0.464 2.969 -9.422 1 98.56 256 GLY A N 1
ATOM 1999 C CA . GLY A 1 256 ? -0.518 2.707 -8.383 1 98.56 256 GLY A CA 1
ATOM 2000 C C . GLY A 1 256 ? -1.131 3.971 -7.809 1 98.56 256 GLY A C 1
ATOM 2001 O O . GLY A 1 256 ? -0.434 4.965 -7.602 1 98.56 256 GLY A O 1
ATOM 2002 N N . ASN A 1 257 ? -2.492 3.998 -7.59 1 98.56 257 ASN A N 1
ATOM 2003 C CA . ASN A 1 257 ? -3.211 5.094 -6.953 1 98.56 257 ASN A CA 1
ATOM 2004 C C . ASN A 1 257 ? -3.059 6.395 -7.734 1 98.56 257 ASN A C 1
ATOM 2006 O O . ASN A 1 257 ? -3.283 7.48 -7.191 1 98.56 257 ASN A O 1
ATOM 2010 N N . MET A 1 258 ? -2.678 6.289 -8.977 1 98.81 258 MET A N 1
ATOM 2011 C CA . MET A 1 258 ? -2.312 7.508 -9.695 1 98.81 258 MET A CA 1
ATOM 2012 C C . MET A 1 258 ? -3.471 8.5 -9.711 1 98.81 258 MET A C 1
ATOM 2014 O O . MET A 1 258 ? -3.266 9.703 -9.547 1 98.81 258 MET A O 1
ATOM 2018 N N . PHE A 1 259 ? -4.703 7.957 -9.867 1 98.69 259 PHE A N 1
ATOM 2019 C CA . PHE A 1 259 ? -5.875 8.82 -9.945 1 98.69 259 PHE A CA 1
ATOM 2020 C C . PHE A 1 259 ? -6.863 8.492 -8.836 1 98.69 259 PHE A C 1
ATOM 2022 O O . PHE A 1 259 ? -8.039 8.867 -8.906 1 98.69 259 PHE A O 1
ATOM 2029 N N . SER A 1 260 ? -6.449 7.777 -7.848 1 97.94 260 SER A N 1
ATOM 2030 C CA . SER A 1 260 ? -7.336 7.332 -6.777 1 97.94 260 SER A CA 1
ATOM 2031 C C . SER A 1 260 ? -8.039 8.516 -6.117 1 97.94 260 SER A C 1
ATOM 2033 O O . SER A 1 260 ? -7.402 9.523 -5.805 1 97.94 260 SER A O 1
ATOM 2035 N N . ALA A 1 261 ? -9.367 8.422 -5.984 1 95.94 261 ALA A N 1
ATOM 2036 C CA . ALA A 1 261 ? -10.219 9.359 -5.266 1 95.94 261 ALA A CA 1
ATOM 2037 C C . ALA A 1 261 ? -10.281 10.703 -5.984 1 95.94 261 ALA A C 1
ATOM 2039 O O . ALA A 1 261 ? -10.477 11.75 -5.355 1 95.94 261 ALA A O 1
ATOM 2040 N N . CYS A 1 262 ? -9.969 10.711 -7.277 1 97.25 262 CYS A N 1
ATOM 2041 C CA . CYS A 1 262 ? -10.383 11.828 -8.125 1 97.25 262 CYS A CA 1
ATOM 2042 C C . CYS A 1 262 ? -11.859 11.727 -8.469 1 97.25 262 CYS A C 1
ATOM 2044 O O . CYS A 1 262 ? -12.219 11.477 -9.617 1 97.25 262 CYS A O 1
ATOM 2046 N N . SER A 1 263 ? -12.688 12.047 -7.523 1 94.06 263 SER A N 1
ATOM 2047 C CA . SER A 1 263 ? -14.086 11.648 -7.516 1 94.06 263 SER A CA 1
ATOM 2048 C C . SER A 1 263 ? -14.93 12.57 -8.383 1 94.06 263 SER A C 1
ATOM 2050 O O . SER A 1 263 ? -16.078 12.25 -8.711 1 94.06 263 SER A O 1
ATOM 2052 N N . ASN A 1 264 ? -14.367 13.68 -8.805 1 95.25 264 ASN A N 1
ATOM 2053 C CA . ASN A 1 264 ? -15.148 14.617 -9.594 1 95.25 264 ASN A CA 1
ATOM 2054 C C . ASN A 1 264 ? -14.742 14.586 -11.07 1 95.25 264 ASN A C 1
ATOM 2056 O O . ASN A 1 264 ? -15.359 15.258 -11.898 1 95.25 264 ASN A O 1
ATOM 2060 N N . LEU A 1 265 ? -13.742 13.758 -11.406 1 96.69 265 LEU A N 1
ATOM 2061 C CA . LEU A 1 265 ? -13.414 13.555 -12.812 1 96.69 265 LEU A CA 1
ATOM 2062 C C . LEU A 1 265 ? -14.516 12.758 -13.516 1 96.69 265 LEU A C 1
ATOM 2064 O O . LEU A 1 265 ? -14.961 11.727 -13.016 1 96.69 265 LEU A O 1
ATOM 2068 N N . THR A 1 266 ? -15 13.266 -14.68 1 96.19 266 THR A N 1
ATOM 2069 C CA . THR A 1 266 ? -16.047 12.562 -15.414 1 96.19 266 THR A CA 1
ATOM 2070 C C . THR A 1 266 ? -15.477 11.867 -16.641 1 96.19 266 THR A C 1
ATOM 2072 O O . THR A 1 266 ? -16.109 10.969 -17.203 1 96.19 266 THR A O 1
ATOM 2075 N N . ALA A 1 267 ? -14.312 12.375 -17.047 1 95.62 267 ALA A N 1
ATOM 2076 C CA . ALA A 1 267 ? -13.586 11.789 -18.172 1 95.62 267 ALA A CA 1
ATOM 2077 C C . ALA A 1 267 ? -12.078 11.898 -17.969 1 95.62 267 ALA A C 1
ATOM 2079 O O . ALA A 1 267 ? -11.602 12.758 -17.219 1 95.62 267 ALA A O 1
ATOM 2080 N N . LEU A 1 268 ? -11.344 10.953 -18.562 1 97.25 268 LEU A N 1
ATOM 2081 C CA . LEU A 1 268 ? -9.891 10.93 -18.5 1 97.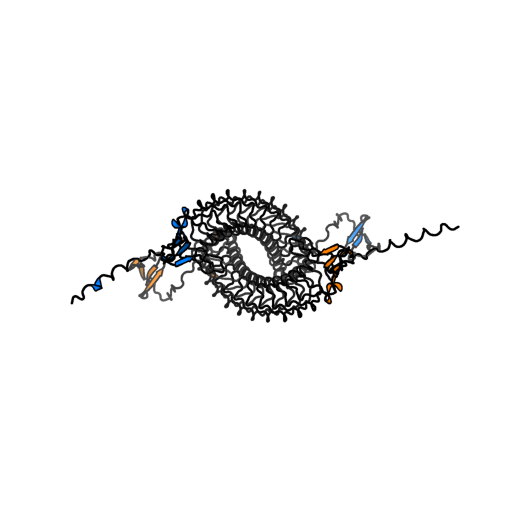25 268 LEU A CA 1
ATOM 2082 C C . LEU A 1 268 ? -9.297 10.359 -19.797 1 97.25 268 LEU A C 1
ATOM 2084 O O . LEU A 1 268 ? -9.57 9.211 -20.141 1 97.25 268 LEU A O 1
ATOM 2088 N N . ASP A 1 269 ? -8.586 11.273 -20.578 1 97.62 269 ASP A N 1
ATOM 2089 C CA . ASP A 1 269 ? -7.945 10.836 -21.812 1 97.62 269 ASP A CA 1
ATOM 2090 C C . ASP A 1 269 ? -6.543 10.289 -21.547 1 97.62 269 ASP A C 1
ATOM 2092 O O . ASP A 1 269 ? -5.652 11.031 -21.125 1 97.62 269 ASP A O 1
ATOM 2096 N N . LEU A 1 270 ? -6.371 9.016 -21.828 1 98.19 270 LEU A N 1
ATOM 2097 C CA . LEU A 1 270 ? -5.102 8.352 -21.547 1 98.19 270 LEU A CA 1
ATOM 2098 C C . LEU A 1 270 ? -4.473 7.82 -22.828 1 98.19 270 LEU A C 1
ATOM 2100 O O . LEU A 1 270 ? -3.658 6.895 -22.781 1 98.19 270 LEU A O 1
ATOM 2104 N N . SER A 1 271 ? -4.77 8.406 -23.953 1 97.31 271 SER A N 1
ATOM 2105 C CA . SER A 1 271 ? -4.352 7.898 -25.25 1 97.31 271 SER A CA 1
ATOM 2106 C C . SER A 1 271 ? -2.846 8.039 -25.453 1 97.31 271 SER A C 1
ATOM 2108 O O . SER A 1 271 ? -2.248 7.34 -26.266 1 97.31 271 SER A O 1
ATOM 2110 N N . SER A 1 272 ? -2.219 8.875 -24.625 1 97.38 272 SER A N 1
ATOM 2111 C CA . SER A 1 272 ? -0.782 9.094 -24.75 1 97.38 272 SER A CA 1
ATOM 2112 C C . SER A 1 272 ? -0 8.109 -23.891 1 97.38 272 SER A C 1
ATOM 2114 O O . SER A 1 272 ? 1.229 8.039 -23.969 1 97.38 272 SER A O 1
ATOM 2116 N N . PHE A 1 273 ? -0.606 7.324 -23.062 1 98.06 273 PHE A N 1
ATOM 2117 C CA . PHE A 1 273 ? 0.065 6.461 -22.109 1 98.06 273 PHE A CA 1
ATOM 2118 C C . PHE A 1 273 ? 0.644 5.227 -22.781 1 98.06 273 PHE A C 1
ATOM 2120 O O . PHE A 1 273 ? -0.051 4.551 -23.547 1 98.06 273 PHE A O 1
ATOM 2127 N N . ASN A 1 274 ? 1.92 5.012 -22.672 1 97.5 274 ASN A N 1
ATOM 2128 C CA . ASN A 1 274 ? 2.609 3.75 -22.922 1 97.5 274 ASN A CA 1
ATOM 2129 C C . ASN A 1 274 ? 2.936 3.018 -21.625 1 97.5 274 ASN A C 1
ATOM 2131 O O . ASN A 1 274 ? 3.789 3.461 -20.859 1 97.5 274 ASN A O 1
ATOM 2135 N N . THR A 1 275 ? 2.268 1.821 -21.406 1 97.88 275 THR A N 1
ATOM 2136 C CA . THR A 1 275 ? 2.367 1.181 -20.094 1 97.88 275 THR A CA 1
ATOM 2137 C C . THR A 1 275 ? 3.094 -0.158 -20.203 1 97.88 275 THR A C 1
ATOM 2139 O O . THR A 1 275 ? 2.881 -1.053 -19.391 1 97.88 275 THR A O 1
ATOM 2142 N N . ALA A 1 276 ? 3.996 -0.283 -21.156 1 96.25 276 ALA A N 1
ATOM 2143 C CA . ALA A 1 276 ? 4.641 -1.562 -21.453 1 96.25 276 ALA A CA 1
ATOM 2144 C C . ALA A 1 276 ? 5.574 -1.975 -20.312 1 96.25 276 ALA A C 1
ATOM 2146 O O . ALA A 1 276 ? 5.809 -3.166 -20.094 1 96.25 276 ALA A O 1
ATOM 2147 N N . ASN A 1 277 ? 6.027 -0.949 -19.562 1 95.12 277 ASN A N 1
ATOM 2148 C CA . ASN A 1 277 ? 6.988 -1.241 -18.5 1 95.12 277 ASN A CA 1
ATOM 2149 C C . ASN A 1 277 ? 6.348 -1.135 -17.125 1 95.12 277 ASN A C 1
ATOM 2151 O O . ASN A 1 277 ? 7.02 -1.33 -16.109 1 95.12 277 ASN A O 1
ATOM 2155 N N . THR A 1 278 ? 5.078 -0.937 -17.078 1 97.06 278 THR A N 1
ATOM 2156 C CA . THR A 1 278 ? 4.391 -0.756 -15.805 1 97.06 278 THR A CA 1
ATOM 2157 C C . THR A 1 278 ? 4.18 -2.098 -15.109 1 97.06 278 THR A C 1
ATOM 2159 O O . THR A 1 278 ? 3.746 -3.066 -15.734 1 97.06 278 THR A O 1
ATOM 2162 N N . ILE A 1 279 ? 4.52 -2.145 -13.82 1 96 279 ILE A N 1
ATOM 2163 C CA . ILE A 1 279 ? 4.426 -3.389 -13.062 1 96 279 ILE A CA 1
ATOM 2164 C C . ILE A 1 279 ? 3.285 -3.293 -12.055 1 96 279 ILE A C 1
ATOM 2166 O O . ILE A 1 279 ? 2.73 -4.312 -11.641 1 96 279 ILE A O 1
ATOM 2170 N N . ASN A 1 280 ? 2.934 -2.072 -11.664 1 97.56 280 ASN A N 1
ATOM 2171 C CA . ASN A 1 280 ? 1.896 -1.877 -10.656 1 97.56 280 ASN A CA 1
ATOM 2172 C C . ASN A 1 280 ? 0.818 -0.912 -11.141 1 97.56 280 ASN A C 1
ATOM 2174 O O . ASN A 1 280 ? 1.103 0.256 -11.414 1 97.56 280 ASN A O 1
ATOM 2178 N N . MET A 1 281 ? -0.468 -1.427 -11.172 1 98.56 281 MET A N 1
ATOM 2179 C CA . MET A 1 281 ? -1.626 -0.606 -11.516 1 98.56 281 MET A CA 1
ATOM 2180 C C . MET A 1 281 ? -2.678 -0.661 -10.406 1 98.56 281 MET A C 1
ATOM 2182 O O . MET A 1 281 ? -3.836 -0.306 -10.633 1 98.56 281 MET A O 1
ATOM 2186 N N . GLY A 1 282 ? -2.219 -1.104 -9.242 1 98.44 282 GLY A N 1
ATOM 2187 C CA . GLY A 1 282 ? -3.139 -1.182 -8.117 1 98.44 282 GLY A CA 1
ATOM 2188 C C . GLY A 1 282 ? -3.764 0.154 -7.762 1 98.44 282 GLY A C 1
ATOM 2189 O O . GLY A 1 282 ? -3.078 1.179 -7.734 1 98.44 282 GLY A O 1
ATOM 2190 N N . GLU A 1 283 ? -5.09 0.167 -7.578 1 98.25 283 GLU A N 1
ATOM 2191 C CA . GLU A 1 283 ? -5.848 1.325 -7.113 1 98.25 283 GLU A CA 1
ATOM 2192 C C . GLU A 1 283 ? -5.734 2.486 -8.094 1 98.25 283 GLU A C 1
ATOM 2194 O O . GLU A 1 283 ? -5.996 3.637 -7.738 1 98.25 283 GLU A O 1
ATOM 2199 N N . MET A 1 284 ? -5.371 2.229 -9.328 1 98.75 284 MET A N 1
ATOM 2200 C CA . MET A 1 284 ? -5.082 3.305 -10.273 1 98.75 284 MET A CA 1
ATOM 2201 C C . MET A 1 284 ? -6.281 4.227 -10.43 1 98.75 284 MET A C 1
ATOM 2203 O O . MET A 1 284 ? -6.129 5.449 -10.492 1 98.75 284 MET A O 1
ATOM 2207 N N . PHE A 1 285 ? -7.488 3.645 -10.445 1 98.69 285 PHE A N 1
ATOM 2208 C CA . PHE A 1 285 ? -8.711 4.426 -10.609 1 98.69 285 PHE A CA 1
ATOM 2209 C C . PHE A 1 285 ? -9.641 4.246 -9.414 1 98.69 285 PHE A C 1
ATOM 2211 O O . PHE A 1 285 ? -10.844 4.461 -9.531 1 98.69 285 PHE A O 1
ATOM 2218 N N . ASN A 1 286 ? -9.109 3.865 -8.344 1 97.88 286 ASN A N 1
ATOM 2219 C CA . ASN A 1 286 ? -9.883 3.623 -7.133 1 97.88 286 ASN A CA 1
ATOM 2220 C C . ASN A 1 286 ? -10.711 4.844 -6.742 1 97.88 286 ASN A C 1
ATOM 2222 O O . ASN A 1 286 ? -10.188 5.953 -6.652 1 97.88 286 ASN A O 1
ATOM 2226 N N . GLU A 1 287 ? -12.008 4.688 -6.578 1 94.81 287 GLU A N 1
ATOM 2227 C CA . GLU A 1 287 ? -12.945 5.688 -6.078 1 94.81 287 GLU A CA 1
ATOM 2228 C C . GLU A 1 287 ? -13.062 6.863 -7.047 1 94.81 287 GLU A C 1
ATOM 2230 O O . GLU A 1 287 ? -13.289 8 -6.625 1 94.81 287 GLU A O 1
ATOM 2235 N N . CYS A 1 288 ? -12.758 6.625 -8.312 1 97.12 288 CYS A N 1
ATOM 2236 C CA . CYS A 1 288 ? -13.156 7.586 -9.336 1 97.12 288 CYS A CA 1
ATOM 2237 C C . CYS A 1 288 ? -14.641 7.453 -9.664 1 97.12 288 CYS A C 1
ATOM 2239 O O . CYS A 1 288 ? -15 6.977 -10.742 1 97.12 288 CYS A O 1
ATOM 2241 N N . GLN A 1 289 ? -15.43 7.984 -8.844 1 94.56 289 GLN A N 1
ATOM 2242 C CA . GLN A 1 289 ? -16.844 7.648 -8.727 1 94.56 289 GLN A CA 1
ATOM 2243 C C . GLN A 1 289 ? -17.656 8.234 -9.883 1 94.56 289 GLN A C 1
ATOM 2245 O O . GLN A 1 289 ? -18.688 7.684 -10.266 1 94.56 289 GLN A O 1
ATOM 2250 N N . ASN A 1 290 ? -17.172 9.289 -10.477 1 95.5 290 ASN A N 1
ATOM 2251 C CA . ASN A 1 290 ? -18 9.992 -11.453 1 95.5 290 ASN A CA 1
ATOM 2252 C C . ASN A 1 290 ? -17.484 9.781 -12.875 1 95.5 290 ASN A C 1
ATOM 2254 O O . ASN A 1 290 ? -18.016 10.359 -13.82 1 95.5 290 ASN A O 1
ATOM 2258 N N . LEU A 1 291 ? -16.484 8.867 -13.047 1 97.19 291 LEU A N 1
ATOM 2259 C CA . LEU A 1 291 ? -16.062 8.508 -14.391 1 97.19 291 LEU A CA 1
ATOM 2260 C C . LEU A 1 291 ? -17.156 7.754 -15.125 1 97.19 291 LEU A C 1
ATOM 2262 O O . LEU A 1 291 ? -17.656 6.73 -14.633 1 97.19 291 LEU A O 1
ATOM 2266 N N . THR A 1 292 ? -17.562 8.281 -16.297 1 96.56 292 THR A N 1
ATOM 2267 C CA . THR A 1 292 ? -18.641 7.648 -17.031 1 96.56 292 THR A CA 1
ATOM 2268 C C . THR A 1 292 ? -18.109 6.789 -18.172 1 96.56 292 THR A C 1
ATOM 2270 O O . THR A 1 292 ? -18.812 5.926 -18.688 1 96.56 292 THR A O 1
ATOM 2273 N N . SER A 1 293 ? -16.938 7.145 -18.578 1 95.81 293 SER A N 1
ATOM 2274 C CA . SER A 1 293 ? -16.234 6.355 -19.594 1 95.81 293 SER A CA 1
ATOM 2275 C C . SER A 1 293 ? -14.734 6.355 -19.359 1 95.81 293 SER A C 1
ATOM 2277 O O . SER A 1 293 ? -14.195 7.277 -18.734 1 95.81 293 SER A O 1
ATOM 2279 N N . LEU A 1 294 ? -14.086 5.254 -19.766 1 97.62 294 LEU A N 1
ATOM 2280 C CA . LEU A 1 294 ? -12.648 5.098 -19.609 1 97.62 294 LEU A CA 1
ATOM 2281 C C . LEU A 1 294 ? -12.062 4.277 -20.75 1 97.62 294 LEU A C 1
ATOM 2283 O O . LEU A 1 294 ? -12.344 3.08 -20.875 1 97.62 294 LEU A O 1
ATOM 2287 N N . ASN A 1 295 ? -11.336 5.016 -21.656 1 97.38 295 ASN A N 1
ATOM 2288 C CA . ASN A 1 295 ? -10.688 4.355 -22.781 1 97.38 295 ASN A CA 1
ATOM 2289 C C . ASN A 1 295 ? -9.281 3.877 -22.438 1 97.38 295 ASN A C 1
ATOM 2291 O O . ASN A 1 295 ? -8.398 4.688 -22.156 1 97.38 295 ASN A O 1
ATOM 2295 N N . LEU A 1 296 ? -9.094 2.529 -22.469 1 97.88 296 LEU A N 1
ATOM 2296 C CA . LEU A 1 296 ? -7.812 1.946 -22.078 1 97.88 296 LEU A CA 1
ATOM 2297 C C . LEU A 1 296 ? -7.156 1.231 -23.25 1 97.88 296 LEU A C 1
ATOM 2299 O O . LEU A 1 296 ? -6.34 0.327 -23.062 1 97.88 296 LEU A O 1
ATOM 2303 N N . SER A 1 297 ? -7.418 1.642 -24.453 1 96.75 297 SER A N 1
ATOM 2304 C CA . SER A 1 297 ? -6.957 0.945 -25.656 1 96.75 297 SER A CA 1
ATOM 2305 C C . SER A 1 297 ? -5.449 1.076 -25.828 1 96.75 297 SER A C 1
ATOM 2307 O O . SER A 1 297 ? -4.82 0.248 -26.484 1 96.75 297 SER A O 1
ATOM 2309 N N . SER A 1 298 ? -4.852 2.059 -25.172 1 97.25 298 SER A N 1
ATOM 2310 C CA . SER A 1 298 ? -3.416 2.283 -25.297 1 97.25 298 SER A CA 1
ATOM 2311 C C . SER A 1 298 ? -2.643 1.479 -24.25 1 97.25 298 SER A C 1
ATOM 2313 O O . SER A 1 298 ? -1.41 1.453 -24.266 1 97.25 298 SER A O 1
ATOM 2315 N N . PHE A 1 299 ? -3.27 0.8 -23.328 1 97.88 299 PHE A N 1
ATOM 2316 C CA . PHE A 1 299 ? -2.619 0.117 -22.219 1 97.88 299 PHE A CA 1
ATOM 2317 C C . PHE A 1 299 ? -2.016 -1.207 -22.672 1 97.88 299 PHE A C 1
ATOM 2319 O O . PHE A 1 299 ? -2.684 -2.004 -23.328 1 97.88 299 PHE A O 1
ATOM 2326 N N . ASN A 1 300 ? -0.763 -1.387 -22.469 1 97.12 300 ASN A N 1
ATOM 2327 C CA . ASN A 1 300 ? -0.056 -2.662 -22.5 1 97.12 300 ASN A CA 1
ATOM 2328 C C . ASN A 1 300 ? 0.217 -3.182 -21.094 1 97.12 300 ASN A C 1
ATOM 2330 O O . ASN A 1 300 ? 1.004 -2.592 -20.344 1 97.12 300 ASN A O 1
ATOM 2334 N N . THR A 1 301 ? -0.433 -4.336 -20.719 1 97.56 301 THR A N 1
ATOM 2335 C CA . THR A 1 301 ? -0.384 -4.77 -19.328 1 97.56 301 THR A CA 1
ATOM 2336 C C . THR A 1 301 ? 0.438 -6.051 -19.188 1 97.56 301 THR A C 1
ATOM 2338 O O . THR A 1 301 ? 0.289 -6.785 -18.219 1 97.56 301 THR A O 1
ATOM 2341 N N . THR A 1 302 ? 1.377 -6.297 -20.094 1 95.5 302 THR A N 1
ATOM 2342 C CA . THR A 1 302 ? 2.119 -7.547 -20.188 1 95.5 302 THR A CA 1
ATOM 2343 C C . THR A 1 302 ? 2.975 -7.766 -18.938 1 95.5 302 THR A C 1
ATOM 2345 O O . THR A 1 302 ? 3.166 -8.898 -18.5 1 95.5 302 THR A O 1
ATOM 2348 N N . ASN A 1 303 ? 3.381 -6.648 -18.328 1 94.25 303 ASN A N 1
ATOM 2349 C CA . ASN A 1 303 ? 4.324 -6.773 -17.234 1 94.25 303 ASN A CA 1
ATOM 2350 C C . ASN A 1 303 ? 3.67 -6.441 -15.891 1 94.25 303 ASN A C 1
ATOM 2352 O O . ASN A 1 303 ? 4.336 -6.438 -14.852 1 94.25 303 ASN A O 1
ATOM 2356 N N . VAL A 1 304 ? 2.371 -6.262 -15.891 1 97.31 304 VAL A N 1
ATOM 2357 C CA . VAL A 1 304 ? 1.674 -5.855 -14.672 1 97.31 304 VAL A CA 1
ATOM 2358 C C . VAL A 1 304 ? 1.522 -7.055 -13.734 1 97.31 304 VAL A C 1
ATOM 2360 O O . VAL A 1 304 ? 1.126 -8.141 -14.172 1 97.31 304 VAL A O 1
ATOM 2363 N N . THR A 1 305 ? 1.854 -6.844 -12.469 1 95.56 305 THR A N 1
ATOM 2364 C CA . THR A 1 305 ? 1.778 -7.918 -11.484 1 95.56 305 THR A CA 1
ATOM 2365 C C . THR A 1 305 ? 0.657 -7.656 -10.484 1 95.56 305 THR A C 1
ATOM 2367 O O . THR A 1 305 ? 0.232 -8.57 -9.773 1 95.56 305 THR A O 1
ATOM 2370 N N . SER A 1 306 ? 0.147 -6.391 -10.438 1 97.88 306 SER A N 1
ATOM 2371 C CA . SER A 1 306 ? -0.934 -6.074 -9.508 1 97.88 306 SER A CA 1
ATOM 2372 C C . SER A 1 306 ? -1.992 -5.199 -10.164 1 97.88 306 SER A C 1
ATOM 2374 O O . SER A 1 306 ? -1.666 -4.191 -10.797 1 97.88 306 SER A O 1
ATOM 2376 N N . MET A 1 307 ? -3.279 -5.629 -9.984 1 98.62 307 MET A N 1
ATOM 2377 C CA . MET A 1 307 ? -4.461 -4.871 -10.383 1 98.62 307 MET A CA 1
ATOM 2378 C C . MET A 1 307 ? -5.461 -4.781 -9.234 1 98.62 307 MET A C 1
ATOM 2380 O O . MET A 1 307 ? -6.66 -4.586 -9.469 1 98.62 307 MET A O 1
ATOM 2384 N N . ALA A 1 308 ? -4.914 -4.906 -8.016 1 98.19 308 ALA A N 1
ATOM 2385 C CA . ALA A 1 308 ? -5.762 -4.816 -6.828 1 98.19 308 ALA A CA 1
ATOM 2386 C C . ALA A 1 308 ? -6.449 -3.457 -6.75 1 98.19 308 ALA A C 1
ATOM 2388 O O . ALA A 1 308 ? -5.812 -2.42 -6.934 1 98.19 308 ALA A O 1
ATOM 2389 N N . ASN A 1 309 ? -7.785 -3.465 -6.578 1 98.25 309 ASN A N 1
ATOM 2390 C CA . ASN A 1 309 ? -8.578 -2.256 -6.391 1 98.25 309 ASN A CA 1
ATOM 2391 C C . ASN A 1 309 ? -8.508 -1.343 -7.609 1 98.25 309 ASN A C 1
ATOM 2393 O O . ASN A 1 309 ? -8.812 -0.15 -7.516 1 98.25 309 ASN A O 1
ATOM 2397 N N . MET A 1 310 ? -8.117 -1.854 -8.75 1 98.81 310 MET A N 1
ATOM 2398 C CA . MET A 1 310 ? -7.793 -0.986 -9.875 1 98.81 310 MET A CA 1
ATOM 2399 C C . MET A 1 310 ? -8.984 -0.12 -10.258 1 98.81 310 MET A C 1
ATOM 2401 O O . MET A 1 310 ? -8.836 1.075 -10.516 1 98.81 310 MET A O 1
ATOM 2405 N N . PHE A 1 311 ? -10.211 -0.721 -10.242 1 98.69 311 PHE A N 1
ATOM 2406 C CA . PHE A 1 311 ? -11.414 0.008 -10.641 1 98.69 311 PHE A CA 1
ATOM 2407 C C . PHE A 1 311 ? -12.398 0.09 -9.484 1 98.69 311 PHE A C 1
ATOM 2409 O O . PHE A 1 311 ? -13.586 0.342 -9.695 1 98.69 311 PHE A O 1
ATOM 2416 N N . ARG A 1 312 ? -11.945 -0.178 -8.305 1 97.75 312 ARG A N 1
ATOM 2417 C CA . ARG A 1 312 ? -12.836 -0.175 -7.152 1 97.75 312 ARG A CA 1
ATOM 2418 C C . ARG A 1 312 ? -13.547 1.166 -7.012 1 97.75 312 ARG A C 1
ATOM 2420 O O . ARG A 1 312 ? -12.922 2.223 -7.102 1 97.75 312 ARG A O 1
ATOM 2427 N N . GLY A 1 313 ? -14.836 1.115 -6.848 1 95.62 313 GLY A N 1
ATOM 2428 C CA . GLY A 1 313 ? -15.617 2.311 -6.562 1 95.62 313 GLY A CA 1
ATOM 2429 C C . GLY A 1 313 ? -15.898 3.145 -7.797 1 95.62 313 GLY A C 1
ATOM 2430 O O . GLY A 1 313 ? -16.5 4.219 -7.703 1 95.62 313 GLY A O 1
ATOM 2431 N N . CYS A 1 314 ? -15.523 2.695 -9 1 97.75 314 CYS A N 1
ATOM 2432 C CA . CYS A 1 314 ? -15.922 3.373 -10.227 1 97.75 314 CYS A CA 1
ATOM 2433 C C . CYS A 1 314 ? -17.391 3.125 -10.531 1 97.75 314 CYS A C 1
ATOM 2435 O O . CYS A 1 314 ? -17.734 2.43 -11.492 1 97.75 314 CYS A O 1
ATOM 2437 N N . SER A 1 315 ? -18.234 3.836 -9.805 1 95.94 315 SER A N 1
ATOM 2438 C CA . SER A 1 315 ? -19.641 3.479 -9.664 1 95.94 315 SER A CA 1
ATOM 2439 C C . SER A 1 315 ? -20.469 4.004 -10.836 1 95.94 315 SER A C 1
ATOM 2441 O O . SER A 1 315 ? -21.609 3.59 -11.031 1 95.94 315 SER A O 1
ATOM 2443 N N . SER A 1 316 ? -19.906 4.859 -11.641 1 96.19 316 SER A N 1
ATOM 2444 C CA . SER A 1 316 ? -20.656 5.465 -12.734 1 96.19 316 SER A CA 1
ATOM 2445 C C . SER A 1 316 ? -20.297 4.832 -14.078 1 96.19 316 SER A C 1
ATOM 2447 O O . SER A 1 316 ? -20.922 5.117 -15.094 1 96.19 316 SER A O 1
ATOM 2449 N N . LEU A 1 317 ? -19.312 3.922 -14.086 1 97.31 317 LEU A N 1
ATOM 2450 C CA . LEU A 1 317 ? -18.922 3.252 -15.32 1 97.31 317 LEU A CA 1
ATOM 2451 C C . LEU A 1 317 ? -19.953 2.215 -15.727 1 97.31 317 LEU A C 1
ATOM 2453 O O . LEU A 1 317 ? -20.281 1.313 -14.945 1 97.31 317 LEU A O 1
ATOM 2457 N N . LYS A 1 318 ? -20.469 2.32 -16.938 1 95.38 318 LYS A N 1
ATOM 2458 C CA . LYS A 1 318 ? -21.5 1.388 -17.406 1 95.38 318 LYS A CA 1
ATOM 2459 C C . LYS A 1 318 ? -20.875 0.263 -18.234 1 95.38 318 LYS A C 1
ATOM 2461 O O . LYS A 1 318 ? -21.469 -0.799 -18.391 1 95.38 318 LYS A O 1
ATOM 2466 N N . SER A 1 319 ? -19.75 0.616 -18.812 1 95.75 319 SER A N 1
ATOM 2467 C CA . SER A 1 319 ? -19 -0.365 -19.594 1 95.75 319 SER A CA 1
ATOM 2468 C C . SER A 1 319 ? -17.5 -0.156 -19.438 1 95.75 319 SER A C 1
ATOM 2470 O O . SER A 1 319 ? -17.047 0.923 -19.047 1 95.75 319 SER A O 1
ATOM 2472 N N . LEU A 1 320 ? -16.766 -1.234 -19.641 1 97.38 320 LEU A N 1
ATOM 2473 C CA . LEU A 1 320 ? -15.312 -1.223 -19.547 1 97.38 320 LEU A CA 1
ATOM 2474 C C . LEU A 1 320 ? -14.695 -2.227 -20.516 1 97.38 320 LEU A C 1
ATOM 2476 O O . LEU A 1 320 ? -14.953 -3.43 -20.422 1 97.38 320 LEU A O 1
ATOM 2480 N N . ASP A 1 321 ? -13.961 -1.685 -21.547 1 97.38 321 ASP A N 1
ATOM 2481 C CA . ASP A 1 321 ? -13.312 -2.553 -22.516 1 97.38 321 ASP A CA 1
ATOM 2482 C C . ASP A 1 321 ? -11.922 -2.963 -22.047 1 97.38 321 ASP A C 1
ATOM 2484 O O . ASP A 1 321 ? -11.016 -2.127 -21.953 1 97.38 321 ASP A O 1
ATOM 2488 N N . LEU A 1 322 ? -11.773 -4.227 -21.781 1 97.94 322 LEU A N 1
ATOM 2489 C CA . LEU A 1 322 ? -10.508 -4.75 -21.281 1 97.94 322 LEU A CA 1
ATOM 2490 C C . LEU A 1 322 ? -9.938 -5.797 -22.234 1 97.94 322 LEU A C 1
ATOM 2492 O O . LEU A 1 322 ? -9.141 -6.645 -21.828 1 97.94 322 LEU A O 1
ATOM 2496 N N . SER A 1 323 ? -10.25 -5.742 -23.453 1 95.81 323 SER A N 1
ATOM 2497 C CA . SER A 1 323 ? -9.914 -6.785 -24.422 1 95.81 323 SER A CA 1
ATOM 2498 C C . SER A 1 323 ? -8.414 -6.82 -24.703 1 95.81 323 SER A C 1
ATOM 2500 O O . SER A 1 323 ? -7.879 -7.852 -25.094 1 95.81 323 SER A O 1
ATOM 2502 N N . ASN A 1 324 ? -7.719 -5.723 -24.391 1 95.12 324 ASN A N 1
ATOM 2503 C CA . ASN A 1 324 ? -6.285 -5.652 -24.641 1 95.12 324 ASN A CA 1
ATOM 2504 C C . ASN A 1 324 ? -5.477 -6.027 -23.391 1 95.12 324 ASN A C 1
ATOM 2506 O O . ASN A 1 324 ? -4.246 -6.031 -23.422 1 95.12 324 ASN A O 1
ATOM 2510 N N . PHE A 1 325 ? -6.102 -6.363 -22.328 1 97.88 325 PHE A N 1
ATOM 2511 C CA . PHE A 1 325 ? -5.395 -6.648 -21.078 1 97.88 325 PHE A CA 1
ATOM 2512 C C . PHE A 1 325 ? -4.766 -8.031 -21.125 1 97.88 325 PHE A C 1
ATOM 2514 O O . PHE A 1 325 ? -5.445 -9.023 -21.406 1 97.88 325 PHE A O 1
ATOM 2521 N N . ASN A 1 326 ? -3.473 -8.094 -21.031 1 96.62 326 ASN A N 1
ATOM 2522 C CA . ASN A 1 326 ? -2.736 -9.312 -20.719 1 96.62 326 ASN A CA 1
ATOM 2523 C C . ASN A 1 326 ? -2.475 -9.438 -19.219 1 96.62 326 ASN A C 1
ATOM 2525 O O . ASN A 1 326 ? -1.787 -8.602 -18.625 1 96.62 326 ASN A O 1
ATOM 2529 N N . THR A 1 327 ? -3.041 -10.508 -18.609 1 97.62 327 THR A N 1
ATOM 2530 C CA . THR A 1 327 ? -2.975 -10.609 -17.156 1 97.62 327 THR A CA 1
ATOM 2531 C C . THR A 1 327 ? -2.176 -11.836 -16.719 1 97.62 327 THR A C 1
ATOM 2533 O O . THR A 1 327 ? -2.342 -12.336 -15.609 1 97.62 327 THR A O 1
ATOM 2536 N N . ALA A 1 328 ? -1.257 -12.289 -17.578 1 94.81 328 ALA A N 1
ATOM 2537 C CA . ALA A 1 328 ? -0.56 -13.555 -17.359 1 94.81 328 ALA A CA 1
ATOM 2538 C C . ALA A 1 328 ? 0.379 -13.469 -16.156 1 94.81 328 ALA A C 1
ATOM 2540 O O . ALA A 1 328 ? 0.699 -14.484 -15.531 1 94.81 328 ALA A O 1
ATOM 2541 N N . LYS A 1 329 ? 0.754 -12.227 -15.82 1 94 329 LYS A N 1
ATOM 2542 C CA . LYS A 1 329 ? 1.712 -12.055 -14.734 1 94 329 LYS A CA 1
ATOM 2543 C C . LYS A 1 329 ? 1.037 -11.477 -13.492 1 94 329 LYS A C 1
ATOM 2545 O O . LYS A 1 329 ? 1.694 -11.227 -12.477 1 94 329 LYS A O 1
ATOM 2550 N N . VAL A 1 330 ? -0.238 -11.305 -13.516 1 97.19 330 VAL A N 1
ATOM 2551 C CA . VAL A 1 330 ? -0.936 -10.617 -12.438 1 97.19 330 VAL A CA 1
ATOM 2552 C C . VAL A 1 330 ? -1.161 -11.586 -11.273 1 97.19 330 VAL A C 1
ATOM 2554 O O . VAL A 1 330 ? -1.697 -12.68 -11.461 1 97.19 330 VAL A O 1
ATOM 2557 N N . GLY A 1 331 ? -0.699 -11.133 -10.102 1 95.81 331 GLY A N 1
ATOM 2558 C CA . GLY A 1 331 ? -0.873 -11.93 -8.891 1 95.81 331 GLY A CA 1
ATOM 2559 C C . GLY A 1 331 ? -2.004 -11.438 -8.008 1 95.81 331 GLY A C 1
ATOM 2560 O O . GLY A 1 331 ? -2.562 -12.203 -7.227 1 95.81 331 GLY A O 1
ATOM 2561 N N . PHE A 1 332 ? -2.373 -10.188 -8.18 1 96.81 332 PHE A N 1
ATOM 2562 C CA . PHE A 1 332 ? -3.342 -9.586 -7.27 1 96.81 332 PHE A CA 1
ATOM 2563 C C . PHE A 1 332 ? -4.473 -8.922 -8.039 1 96.81 332 PHE A C 1
ATOM 2565 O O . PHE A 1 332 ? -4.242 -7.969 -8.789 1 96.81 332 PHE A O 1
ATOM 2572 N N . MET A 1 333 ? -5.738 -9.477 -7.828 1 98.38 333 MET A N 1
ATOM 2573 C CA . MET A 1 333 ? -6.938 -8.938 -8.461 1 98.38 333 MET A CA 1
ATOM 2574 C C . MET A 1 333 ? -8.023 -8.656 -7.426 1 98.38 333 MET A C 1
ATOM 2576 O O . MET A 1 333 ? -9.195 -8.5 -7.773 1 98.38 333 MET A O 1
ATOM 2580 N N . ASP A 1 334 ? -7.602 -8.609 -6.156 1 96.81 334 ASP A N 1
ATOM 2581 C CA . ASP A 1 334 ? -8.586 -8.383 -5.105 1 96.81 334 ASP A CA 1
ATOM 2582 C C . ASP A 1 334 ? -9.242 -7.016 -5.25 1 96.81 334 ASP A C 1
ATOM 2584 O O . ASP A 1 334 ? -8.578 -6.035 -5.598 1 96.81 334 ASP A O 1
ATOM 2588 N N . ASN A 1 335 ? -10.57 -6.945 -5.09 1 97.69 335 ASN A N 1
ATOM 2589 C CA . ASN A 1 335 ? -11.398 -5.742 -5.133 1 97.69 335 ASN A CA 1
ATOM 2590 C C . ASN A 1 335 ? -11.312 -5.051 -6.492 1 97.69 335 ASN A C 1
ATOM 2592 O O . ASN A 1 335 ? -11.641 -3.871 -6.617 1 97.69 335 ASN A O 1
ATOM 2596 N N . MET A 1 336 ? -10.883 -5.746 -7.508 1 98.75 336 MET A N 1
ATOM 2597 C CA . MET A 1 336 ? -10.547 -5.098 -8.773 1 98.75 336 MET A CA 1
ATOM 2598 C C . MET A 1 336 ? -11.742 -4.32 -9.32 1 98.75 336 MET A C 1
ATOM 2600 O O . MET A 1 336 ? -11.586 -3.209 -9.82 1 98.75 336 MET A O 1
ATOM 2604 N N . PHE A 1 337 ? -12.977 -4.91 -9.18 1 98.69 337 PHE A N 1
ATOM 2605 C CA . PHE A 1 337 ? -14.18 -4.277 -9.711 1 98.69 337 PHE A CA 1
ATOM 2606 C C . PHE A 1 337 ? -15.172 -3.982 -8.602 1 98.69 337 PHE A C 1
ATOM 2608 O O . PHE A 1 337 ? -16.344 -3.711 -8.867 1 98.69 337 PHE A O 1
ATOM 2615 N N . ASP A 1 338 ? -14.773 -4.082 -7.391 1 97.75 338 ASP A N 1
ATOM 2616 C CA . ASP A 1 338 ? -15.672 -3.873 -6.258 1 97.75 338 ASP A CA 1
ATOM 2617 C C . ASP A 1 338 ? -16.328 -2.496 -6.328 1 97.75 338 ASP A C 1
ATOM 2619 O O . ASP A 1 338 ? -15.641 -1.48 -6.449 1 97.75 338 ASP A O 1
ATOM 2623 N N . GLY A 1 339 ? -17.609 -2.484 -6.27 1 95.94 339 GLY A N 1
ATOM 2624 C CA . GLY A 1 339 ? -18.328 -1.22 -6.223 1 95.94 339 GLY A CA 1
ATOM 2625 C C . GLY A 1 339 ? -18.547 -0.611 -7.594 1 95.94 339 GLY A C 1
ATOM 2626 O O . GLY A 1 339 ? -19 0.53 -7.703 1 95.94 339 GLY A O 1
ATOM 2627 N N . CYS A 1 340 ? -18.234 -1.33 -8.672 1 97.88 340 CYS A N 1
ATOM 2628 C CA . CYS A 1 340 ? -18.656 -0.909 -10.008 1 97.88 340 CYS A CA 1
ATOM 2629 C C . CYS A 1 340 ? -20.141 -1.209 -10.219 1 97.88 340 CYS A C 1
ATOM 2631 O O . CYS A 1 340 ? -20.5 -2.059 -11.047 1 97.88 340 CYS A O 1
ATOM 2633 N N . ILE A 1 341 ? -20.969 -0.381 -9.641 1 96.5 341 ILE A N 1
ATOM 2634 C CA . ILE A 1 341 ? -22.375 -0.676 -9.414 1 96.5 341 ILE A CA 1
ATOM 2635 C C . ILE A 1 341 ? -23.141 -0.552 -10.734 1 96.5 341 ILE A C 1
ATOM 2637 O O . ILE A 1 341 ? -24.156 -1.235 -10.938 1 96.5 341 ILE A O 1
ATOM 2641 N N . SER A 1 342 ? -22.672 0.201 -11.641 1 96.62 342 SER A N 1
ATOM 2642 C CA . SER A 1 342 ? -23.422 0.533 -12.844 1 96.62 342 SER A CA 1
ATOM 2643 C C . SER A 1 342 ? -23 -0.344 -14.023 1 96.62 342 SER A C 1
ATOM 2645 O O . SER A 1 342 ? -23.625 -0.305 -15.086 1 96.62 342 SER A O 1
ATOM 2647 N N . LEU A 1 343 ? -21.984 -1.201 -13.812 1 97.44 343 LEU A N 1
ATOM 2648 C CA . LEU A 1 343 ? -21.562 -2.09 -14.891 1 97.44 343 LEU A CA 1
ATOM 2649 C C . LEU A 1 343 ? -22.641 -3.115 -15.211 1 97.44 343 LEU A C 1
ATOM 2651 O O . LEU A 1 343 ? -23.109 -3.83 -14.32 1 97.44 343 LEU A O 1
ATOM 2655 N N . THR A 1 344 ? -23.047 -3.18 -16.484 1 96.69 344 THR A N 1
ATOM 2656 C CA . THR A 1 344 ? -24.109 -4.109 -16.859 1 96.69 344 THR A CA 1
ATOM 2657 C C . THR A 1 344 ? -23.531 -5.359 -17.516 1 96.69 344 THR A C 1
ATOM 2659 O O . THR A 1 344 ? -24.141 -6.426 -17.5 1 96.69 344 THR A O 1
ATOM 2662 N N . THR A 1 345 ? -22.406 -5.129 -18.172 1 96.38 345 THR A N 1
ATOM 2663 C CA . THR A 1 345 ? -21.656 -6.227 -18.766 1 96.38 345 THR A CA 1
ATOM 2664 C C . THR A 1 345 ? -20.156 -6.051 -18.516 1 96.38 345 THR A C 1
ATOM 2666 O O . THR A 1 345 ? -19.688 -4.938 -18.266 1 96.38 345 THR A O 1
ATOM 2669 N N . LEU A 1 346 ? -19.484 -7.133 -18.484 1 97.56 346 LEU A N 1
ATOM 2670 C CA . LEU A 1 346 ? -18.031 -7.129 -18.312 1 97.56 346 LEU A CA 1
ATOM 2671 C C . LEU A 1 346 ? -17.391 -8.289 -19.062 1 97.56 346 LEU A C 1
ATOM 2673 O O . LEU A 1 346 ? -17.625 -9.453 -18.734 1 97.56 346 LEU A O 1
ATOM 2677 N N . ASN A 1 347 ? -16.656 -7.898 -20.156 1 96.62 347 ASN A N 1
ATOM 2678 C CA . ASN A 1 347 ? -15.945 -8.898 -20.938 1 96.62 347 ASN A CA 1
ATOM 2679 C C . ASN A 1 347 ? -14.508 -9.055 -20.469 1 96.62 347 ASN A C 1
ATOM 2681 O O . ASN A 1 347 ? -13.68 -8.164 -20.672 1 96.62 347 ASN A O 1
ATOM 2685 N N . ILE A 1 348 ? -14.227 -10.203 -19.859 1 97.12 348 ILE A N 1
ATOM 2686 C CA . ILE A 1 348 ? -12.891 -10.453 -19.344 1 97.12 348 ILE A CA 1
ATOM 2687 C C . ILE A 1 348 ? -12.352 -11.758 -19.938 1 97.12 348 ILE A C 1
ATOM 2689 O O . ILE A 1 348 ? -11.648 -12.508 -19.25 1 97.12 348 ILE A O 1
ATOM 2693 N N . SER A 1 349 ? -12.664 -12.016 -21.141 1 94.5 349 SER A N 1
ATOM 2694 C CA . SER A 1 349 ? -12.258 -13.242 -21.828 1 94.5 349 SER A CA 1
ATOM 2695 C C . SER A 1 349 ? -10.758 -13.25 -22.094 1 94.5 349 SER A C 1
ATOM 2697 O O . SER A 1 349 ? -10.172 -14.312 -22.312 1 94.5 349 SER A O 1
ATOM 2699 N N . SER A 1 350 ? -10.133 -12.102 -22.031 1 95.44 350 SER A N 1
ATOM 2700 C CA . SER A 1 350 ? -8.695 -11.992 -22.281 1 95.44 350 SER A CA 1
ATOM 2701 C C . SER A 1 350 ? -7.898 -12.32 -21.016 1 95.44 350 SER A C 1
ATOM 2703 O O . SER A 1 350 ? -6.676 -12.469 -21.078 1 95.44 350 SER A O 1
ATOM 2705 N N . PHE A 1 351 ? -8.531 -12.492 -19.875 1 97.56 351 PHE A N 1
ATOM 2706 C CA . PHE A 1 351 ? -7.832 -12.656 -18.609 1 97.56 351 PHE A CA 1
ATOM 2707 C C . PHE A 1 351 ? -7.23 -14.047 -18.5 1 97.56 351 PHE A C 1
ATOM 2709 O O . PHE A 1 351 ? -7.902 -15.047 -18.766 1 97.56 351 PHE A O 1
ATOM 2716 N N . ASN A 1 352 ? -5.945 -14.102 -18.281 1 96.12 352 ASN A N 1
ATOM 2717 C CA . ASN A 1 352 ? -5.23 -15.273 -17.797 1 96.12 352 ASN A CA 1
ATOM 2718 C C . ASN A 1 352 ? -4.965 -15.195 -16.297 1 96.12 352 ASN A C 1
ATOM 2720 O O . ASN A 1 352 ? -4.223 -14.32 -15.844 1 96.12 352 ASN A O 1
ATOM 2724 N N . THR A 1 353 ? -5.609 -16.125 -15.523 1 96.44 353 THR A N 1
ATOM 2725 C CA . THR A 1 353 ? -5.574 -15.961 -14.078 1 96.44 353 THR A CA 1
ATOM 2726 C C . THR A 1 353 ? -4.754 -17.062 -13.422 1 96.44 353 THR A C 1
ATOM 2728 O O . THR A 1 353 ? -4.887 -17.312 -12.219 1 96.44 353 THR A O 1
ATOM 2731 N N . LYS A 1 354 ? -3.896 -17.656 -14.203 1 92.75 354 LYS A N 1
ATOM 2732 C CA . LYS A 1 354 ? -3.135 -18.812 -13.719 1 92.75 354 LYS A CA 1
ATOM 2733 C C . LYS A 1 354 ? -2.238 -18.422 -12.547 1 92.75 354 LYS A C 1
ATOM 2735 O O . LYS A 1 354 ? -2.055 -19.188 -11.609 1 92.75 354 LYS A O 1
ATOM 2740 N N . GLU A 1 355 ? -1.777 -17.156 -12.594 1 93.19 355 GLU A N 1
ATOM 2741 C CA . GLU A 1 355 ? -0.795 -16.719 -11.602 1 93.19 355 GLU A CA 1
ATOM 2742 C C . GLU A 1 355 ? -1.456 -15.914 -10.484 1 93.19 355 GLU A C 1
ATOM 2744 O O . GLU A 1 355 ? -0.781 -15.453 -9.562 1 93.19 355 GLU A O 1
ATOM 2749 N N . VAL A 1 356 ? -2.76 -15.805 -10.445 1 96.12 356 VAL A N 1
ATOM 2750 C CA . VAL A 1 356 ? -3.439 -14.922 -9.508 1 96.12 356 VAL A CA 1
ATOM 2751 C C . VAL A 1 356 ? -3.51 -15.578 -8.133 1 96.12 356 VAL A C 1
ATOM 2753 O O . VAL A 1 356 ? -3.955 -16.719 -8.008 1 96.12 356 VAL A O 1
ATOM 2756 N N . ILE A 1 357 ? -3.104 -14.789 -7.188 1 94.38 357 ILE A N 1
ATOM 2757 C CA . ILE A 1 357 ? -3.025 -15.234 -5.801 1 94.38 357 ILE A CA 1
ATOM 2758 C C . ILE A 1 357 ? -4.27 -14.781 -5.043 1 94.38 357 ILE A C 1
ATOM 2760 O O . ILE A 1 357 ? -4.855 -15.555 -4.277 1 94.38 357 ILE A O 1
ATOM 2764 N N . HIS A 1 358 ? -4.672 -13.531 -5.223 1 95.69 358 HIS A N 1
ATOM 2765 C CA . HIS A 1 358 ? -5.805 -12.945 -4.52 1 95.69 358 HIS A CA 1
ATOM 2766 C C . HIS A 1 358 ? -6.922 -12.578 -5.488 1 95.69 358 HIS A C 1
ATOM 2768 O O . HIS A 1 358 ? -6.695 -11.867 -6.469 1 95.69 358 HIS A O 1
ATOM 2774 N N . MET A 1 359 ? -8.211 -13.094 -5.168 1 96.75 359 MET A N 1
ATOM 2775 C CA . MET A 1 359 ? -9.398 -12.711 -5.93 1 96.75 359 MET A CA 1
ATOM 2776 C C . MET A 1 359 ? -10.516 -12.25 -5.004 1 96.75 359 MET A C 1
ATOM 2778 O O . MET A 1 359 ? -11.664 -12.141 -5.422 1 96.75 359 MET A O 1
ATOM 2782 N N . TRP A 1 360 ? -10.18 -12.039 -3.729 1 94.25 360 TRP A N 1
ATOM 2783 C CA . TRP A 1 360 ? -11.25 -11.703 -2.803 1 94.25 360 TRP A CA 1
ATOM 2784 C C . TRP A 1 360 ? -11.938 -10.398 -3.211 1 94.25 360 TRP A C 1
ATOM 2786 O O . TRP A 1 360 ? -11.281 -9.469 -3.688 1 94.25 360 TRP A O 1
ATOM 2796 N N . SER A 1 361 ? -13.25 -10.414 -3.168 1 96.38 361 SER A N 1
ATOM 2797 C CA . SER A 1 361 ? -14.109 -9.266 -3.426 1 96.38 361 SER A CA 1
ATOM 2798 C C . SER A 1 361 ? -13.914 -8.734 -4.84 1 96.38 361 SER A C 1
ATOM 2800 O O . SER A 1 361 ? -14.188 -7.559 -5.105 1 96.38 361 SER A O 1
ATOM 2802 N N . MET A 1 362 ? -13.445 -9.531 -5.719 1 98.31 362 MET A N 1
ATOM 2803 C CA . MET A 1 362 ? -13.07 -9.078 -7.055 1 98.31 362 MET A CA 1
ATOM 2804 C C . MET A 1 362 ? -14.258 -8.422 -7.754 1 98.31 362 MET A C 1
ATOM 2806 O O . MET A 1 362 ? -14.109 -7.398 -8.422 1 98.31 362 MET A O 1
ATOM 2810 N N . PHE A 1 363 ? -15.508 -9.031 -7.57 1 98.5 363 PHE A N 1
ATOM 2811 C CA . PHE A 1 363 ? -16.703 -8.516 -8.234 1 98.5 363 PHE A CA 1
ATOM 2812 C C . PHE A 1 363 ? -17.719 -8.031 -7.211 1 98.5 363 PHE A C 1
ATOM 2814 O O . PHE A 1 363 ? -18.891 -7.836 -7.543 1 98.5 363 PHE A O 1
ATOM 2821 N N . ARG A 1 364 ? -17.266 -7.879 -5.98 1 97.25 364 ARG A N 1
ATOM 2822 C CA . ARG A 1 364 ? -18.203 -7.469 -4.926 1 97.25 364 ARG A CA 1
ATOM 2823 C C . ARG A 1 364 ? -18.922 -6.184 -5.301 1 97.25 364 ARG A C 1
ATOM 2825 O O . ARG A 1 364 ? -18.312 -5.254 -5.832 1 97.25 364 ARG A O 1
ATOM 2832 N N . ASN A 1 365 ? -20.234 -6.102 -5.121 1 95.56 365 ASN A N 1
ATOM 2833 C CA . ASN A 1 365 ? -21.078 -4.926 -5.277 1 95.56 365 ASN A CA 1
ATOM 2834 C C . ASN A 1 365 ? -21.219 -4.539 -6.746 1 95.56 365 ASN A C 1
ATOM 2836 O O . ASN A 1 365 ? -21.562 -3.393 -7.059 1 95.56 365 ASN A O 1
ATOM 2840 N N . CYS A 1 366 ? -20.906 -5.434 -7.684 1 98.12 366 CYS A N 1
ATOM 2841 C CA . CYS A 1 366 ? -21.312 -5.223 -9.07 1 98.12 366 CYS A CA 1
ATOM 2842 C C . CYS A 1 366 ? -22.781 -5.523 -9.258 1 98.12 366 CYS A C 1
ATOM 2844 O O . CYS A 1 366 ? -23.156 -6.559 -9.812 1 98.12 366 CYS A O 1
ATOM 2846 N N . LYS A 1 367 ? -23.625 -4.605 -8.984 1 96.69 367 LYS A N 1
ATOM 2847 C CA . LYS A 1 367 ? -25.031 -4.824 -8.68 1 96.69 367 LYS A CA 1
ATOM 2848 C C . LYS A 1 367 ? -25.859 -4.98 -9.953 1 96.69 367 LYS A C 1
ATOM 2850 O O . LYS A 1 367 ? -26.938 -5.566 -9.93 1 96.69 367 LYS A O 1
ATOM 2855 N N . LYS A 1 368 ? -25.359 -4.523 -11.023 1 97.56 368 LYS A N 1
ATOM 2856 C CA . LYS A 1 368 ? -26.172 -4.52 -12.242 1 97.56 368 LYS A CA 1
ATOM 2857 C C . LYS A 1 368 ? -25.672 -5.562 -13.234 1 97.56 368 LYS A C 1
ATOM 2859 O O . LYS A 1 368 ? -26.297 -5.785 -14.273 1 97.56 368 LYS A O 1
ATOM 2864 N N . LEU A 1 369 ? -24.547 -6.223 -12.914 1 97.81 369 LEU A N 1
ATOM 2865 C CA . LEU A 1 369 ? -24.078 -7.309 -13.766 1 97.81 369 LEU A CA 1
ATOM 2866 C C . LEU A 1 369 ? -25.078 -8.453 -13.789 1 97.81 369 LEU A C 1
ATOM 2868 O O . LEU A 1 369 ? -25.594 -8.859 -12.742 1 97.81 369 LEU A O 1
ATOM 2872 N N . THR A 1 370 ? -25.375 -8.961 -14.992 1 97.56 370 THR A N 1
ATOM 2873 C CA . THR A 1 370 ? -26.391 -10 -15.078 1 97.56 370 THR A CA 1
ATOM 2874 C C . THR A 1 370 ? -25.75 -11.359 -15.352 1 97.56 370 THR A C 1
ATOM 2876 O O . THR A 1 370 ? -26.312 -12.398 -15.016 1 97.56 370 THR A O 1
ATOM 2879 N N . SER A 1 371 ? -24.625 -11.32 -15.977 1 97.62 371 SER A N 1
ATOM 2880 C CA . SER A 1 371 ? -23.906 -12.555 -16.266 1 97.62 371 SER A CA 1
ATOM 2881 C C . SER A 1 371 ? -22.391 -12.336 -16.234 1 97.62 371 SER A C 1
ATOM 2883 O O . SER A 1 371 ? -21.922 -11.211 -16.422 1 97.62 371 SER A O 1
ATOM 2885 N N . LEU A 1 372 ? -21.641 -13.336 -15.906 1 97.31 372 LEU A N 1
ATOM 2886 C CA . LEU A 1 372 ? -20.172 -13.344 -15.922 1 97.31 372 LEU A CA 1
ATOM 2887 C C . LEU A 1 372 ? -19.641 -14.617 -16.578 1 97.31 372 LEU A C 1
ATOM 2889 O O . LEU A 1 372 ? -20.094 -15.719 -16.234 1 97.31 372 LEU A O 1
ATOM 2893 N N . ASP A 1 373 ? -18.766 -14.438 -17.578 1 96.56 373 ASP A N 1
ATOM 2894 C CA . ASP A 1 373 ? -18.109 -15.578 -18.234 1 96.56 373 ASP A CA 1
ATOM 2895 C C . ASP A 1 373 ? -16.688 -15.773 -17.688 1 96.56 373 ASP A C 1
ATOM 2897 O O . ASP A 1 373 ? -15.773 -15.039 -18.047 1 96.56 373 ASP A O 1
ATOM 2901 N N . LEU A 1 374 ? -16.578 -16.781 -16.859 1 96.75 374 LEU A N 1
ATOM 2902 C CA . LEU A 1 374 ? -15.297 -17.047 -16.203 1 96.75 374 LEU A CA 1
ATOM 2903 C C . LEU A 1 374 ? -14.695 -18.359 -16.719 1 96.75 374 LEU A C 1
ATOM 2905 O O . LEU A 1 374 ? -13.961 -19.031 -15.992 1 96.75 374 LEU A O 1
ATOM 2909 N N . THR A 1 375 ? -14.93 -18.719 -17.891 1 95.06 375 THR A N 1
ATOM 2910 C CA . THR A 1 375 ? -14.5 -20 -18.438 1 95.06 375 THR A CA 1
ATOM 2911 C C . THR A 1 375 ? -12.984 -20.016 -18.641 1 95.06 375 THR A C 1
ATOM 2913 O O . THR A 1 375 ? -12.383 -21.078 -18.781 1 95.06 375 THR A O 1
ATOM 2916 N N . ASN A 1 376 ? -12.391 -18.828 -18.641 1 94 376 ASN A N 1
ATOM 2917 C CA . ASN A 1 376 ? -10.945 -18.734 -18.812 1 94 376 ASN A CA 1
ATOM 2918 C C . ASN A 1 376 ? -10.227 -18.656 -17.469 1 94 376 ASN A C 1
ATOM 2920 O O . ASN A 1 376 ? -9 -18.625 -17.422 1 94 376 ASN A O 1
ATOM 2924 N N . PHE A 1 377 ? -10.883 -18.688 -16.391 1 95.31 377 PHE A N 1
ATOM 2925 C CA . PHE A 1 377 ? -10.273 -18.531 -15.078 1 95.31 377 PHE A CA 1
ATOM 2926 C C . PHE A 1 377 ? -9.641 -19.828 -14.609 1 95.31 377 PHE A C 1
ATOM 2928 O O . PHE A 1 377 ? -10.281 -20.891 -14.625 1 95.31 377 PHE A O 1
ATOM 2935 N N . ASN A 1 378 ? -8.352 -19.797 -14.391 1 93.81 378 ASN A N 1
ATOM 2936 C CA . ASN A 1 378 ? -7.629 -20.828 -13.664 1 93.81 378 ASN A CA 1
ATOM 2937 C C . ASN A 1 378 ? -7.379 -20.438 -12.211 1 93.81 378 ASN A C 1
ATOM 2939 O O . ASN A 1 378 ? -6.59 -19.516 -11.945 1 93.81 378 ASN A O 1
ATOM 2943 N N . THR A 1 379 ? -8.039 -21.094 -11.258 1 93 379 THR A N 1
ATOM 2944 C CA . THR A 1 379 ? -8 -20.641 -9.867 1 93 379 THR A CA 1
ATOM 2945 C C . THR A 1 379 ? -7.113 -21.562 -9.023 1 93 379 THR A C 1
ATOM 2947 O O . THR A 1 379 ? -7.141 -21.5 -7.797 1 93 379 THR A O 1
ATOM 2950 N N . LYS A 1 380 ? -6.352 -22.359 -9.648 1 87.44 380 LYS A N 1
ATOM 2951 C CA . LYS A 1 380 ? -5.547 -23.344 -8.93 1 87.44 380 LYS A CA 1
ATOM 2952 C C . LYS A 1 380 ? -4.512 -22.672 -8.039 1 87.44 380 LYS A C 1
ATOM 2954 O O . LYS A 1 380 ? -4.191 -23.156 -6.961 1 87.44 380 LYS A O 1
ATOM 2959 N N . GLY A 1 381 ? -4.109 -21.547 -8.484 1 89.25 381 GLY A N 1
ATOM 2960 C CA . GLY A 1 381 ? -3.078 -20.828 -7.75 1 89.25 381 GLY A CA 1
ATOM 2961 C C . GLY A 1 381 ? -3.637 -19.812 -6.766 1 89.25 381 GLY A C 1
ATOM 2962 O O . GLY A 1 381 ? -2.895 -19.25 -5.965 1 89.25 381 GLY A O 1
ATOM 2963 N N . THR A 1 382 ? -4.902 -19.656 -6.719 1 93 382 THR A N 1
ATOM 2964 C CA . THR A 1 382 ? -5.535 -18.625 -5.902 1 93 382 THR A CA 1
ATOM 2965 C C . THR A 1 382 ? -5.758 -19.125 -4.477 1 93 382 THR A C 1
ATOM 2967 O O . THR A 1 382 ? -6.223 -20.25 -4.273 1 93 382 THR A O 1
ATOM 2970 N N . VAL A 1 383 ? -5.418 -18.234 -3.482 1 89.56 383 VAL A N 1
ATOM 2971 C CA . VAL A 1 383 ? -5.488 -18.703 -2.102 1 89.56 383 VAL A CA 1
ATOM 2972 C C . VAL A 1 383 ? -6.625 -18 -1.372 1 89.56 383 VAL A C 1
ATOM 2974 O O . VAL A 1 383 ? -7.043 -18.422 -0.295 1 89.56 383 VAL A O 1
ATOM 2977 N N . LEU A 1 384 ? -7.141 -16.891 -1.895 1 90.81 384 LEU A N 1
ATOM 2978 C CA . LEU A 1 384 ? -8.188 -16.125 -1.219 1 90.81 384 LEU A CA 1
ATOM 2979 C C . LEU A 1 384 ? -9.281 -15.711 -2.199 1 90.81 384 LEU A C 1
ATOM 2981 O O . LEU A 1 384 ? -9 -15.086 -3.225 1 90.81 384 LEU A O 1
ATOM 2985 N N . PHE A 1 385 ? -10.578 -16.094 -1.786 1 94.12 385 PHE A N 1
ATOM 2986 C CA . PHE A 1 385 ? -11.719 -15.883 -2.67 1 94.12 385 PHE A CA 1
ATOM 2987 C C . PHE A 1 385 ? -12.852 -15.164 -1.939 1 94.12 385 PHE A C 1
ATOM 2989 O O . PHE A 1 385 ? -13.891 -14.875 -2.529 1 94.12 385 PHE A O 1
ATOM 2996 N N . SER A 1 386 ? -12.688 -14.828 -0.719 1 92.75 386 SER A N 1
ATOM 2997 C CA . SER A 1 386 ? -13.789 -14.359 0.115 1 92.75 386 SER A CA 1
ATOM 2998 C C . SER A 1 386 ? -14.547 -13.211 -0.553 1 92.75 386 SER A C 1
ATOM 3000 O O . SER A 1 386 ? -13.938 -12.344 -1.176 1 92.75 386 SER A O 1
ATOM 3002 N N . GLU A 1 387 ? -15.875 -13.305 -0.522 1 94.5 387 GLU A N 1
ATOM 3003 C CA . GLU A 1 387 ? -16.781 -12.242 -0.946 1 94.5 387 GLU A CA 1
ATOM 3004 C C . GLU A 1 387 ? -16.594 -11.914 -2.426 1 94.5 387 GLU A C 1
ATOM 3006 O O . GLU A 1 387 ? -16.906 -10.805 -2.865 1 94.5 387 GLU A O 1
ATOM 3011 N N . MET A 1 388 ? -16.125 -12.836 -3.195 1 97.38 388 MET A N 1
ATOM 3012 C CA . MET A 1 388 ? -15.742 -12.562 -4.578 1 97.38 388 MET A CA 1
ATOM 3013 C C . MET A 1 388 ? -16.922 -11.992 -5.367 1 97.38 388 MET A C 1
ATOM 3015 O O . MET A 1 388 ? -16.75 -11.094 -6.184 1 97.38 388 MET A O 1
ATOM 3019 N N . PHE A 1 389 ? -18.188 -12.539 -5.055 1 98.06 389 PHE A N 1
ATOM 3020 C CA . PHE A 1 389 ? -19.359 -12.117 -5.812 1 98.06 389 PHE A CA 1
ATOM 3021 C C . PHE A 1 389 ? -20.406 -11.469 -4.898 1 98.06 389 PHE A C 1
ATOM 3023 O O . PHE A 1 389 ? -21.531 -11.219 -5.312 1 98.06 389 PHE A O 1
ATOM 3030 N N . SER A 1 390 ? -20.016 -11.242 -3.648 1 96.38 390 SER A N 1
ATOM 3031 C CA . SER A 1 390 ? -20.969 -10.727 -2.676 1 96.38 390 SER A CA 1
ATOM 3032 C C . SER A 1 390 ? -21.656 -9.461 -3.188 1 96.38 390 SER A C 1
ATOM 3034 O O . SER A 1 390 ? -21 -8.586 -3.762 1 96.38 390 SER A O 1
ATOM 3036 N N . HIS A 1 391 ? -23.016 -9.406 -3.078 1 94.69 391 HIS A N 1
ATOM 3037 C CA . HIS A 1 391 ? -23.844 -8.25 -3.391 1 94.69 391 HIS A CA 1
ATOM 3038 C C . HIS A 1 391 ? -23.938 -8.039 -4.898 1 94.69 391 HIS A C 1
ATOM 3040 O O . HIS A 1 391 ? -24.188 -6.918 -5.355 1 94.69 391 HIS A O 1
ATOM 3046 N N . CYS A 1 392 ? -23.672 -9.109 -5.668 1 98.06 392 CYS A N 1
ATOM 3047 C CA . CYS A 1 392 ? -24.047 -9.078 -7.078 1 98.06 392 CYS A CA 1
ATOM 3048 C C . CYS A 1 392 ? -25.516 -9.398 -7.266 1 98.06 392 CYS A C 1
ATOM 3050 O O . CYS A 1 392 ? -25.875 -10.484 -7.727 1 98.06 392 CYS A O 1
ATOM 3052 N N . GLU A 1 393 ? -26.344 -8.461 -7.105 1 96.94 393 GLU A N 1
ATOM 3053 C CA . GLU A 1 393 ? -27.781 -8.617 -6.863 1 96.94 393 GLU A CA 1
ATOM 3054 C C . GLU A 1 393 ? -28.516 -8.984 -8.148 1 96.94 393 GLU A C 1
ATOM 3056 O O . GLU A 1 393 ? -29.578 -9.617 -8.102 1 96.94 393 GLU A O 1
ATOM 3061 N N . SER A 1 394 ? -28 -8.609 -9.266 1 97.81 394 SER A N 1
ATOM 3062 C CA . SER A 1 394 ? -28.703 -8.852 -10.523 1 97.81 394 SER A CA 1
ATOM 3063 C C . SER A 1 394 ? -28.078 -10.031 -11.273 1 97.81 394 SER A C 1
ATOM 3065 O O . SER A 1 394 ? -28.562 -10.414 -12.344 1 97.81 394 SER A O 1
ATOM 3067 N N . LEU A 1 395 ? -27.031 -10.594 -10.695 1 98.19 395 LEU A N 1
ATOM 3068 C CA . LEU A 1 395 ? -26.297 -11.672 -11.359 1 98.19 395 LEU A CA 1
ATOM 3069 C C . LEU A 1 395 ? -27.141 -12.945 -11.414 1 98.19 395 LEU A C 1
ATOM 3071 O O . LEU A 1 395 ? -27.594 -13.43 -10.375 1 98.19 395 LEU A O 1
ATOM 3075 N N . THR A 1 396 ? -27.375 -13.5 -12.648 1 98.31 396 THR A N 1
ATOM 3076 C CA . THR A 1 396 ? -28.203 -14.688 -12.812 1 98.31 396 THR A CA 1
ATOM 3077 C C . THR A 1 396 ? -27.359 -15.891 -13.203 1 98.31 396 THR A C 1
ATOM 3079 O O . THR A 1 396 ? -27.703 -17.031 -12.883 1 98.31 396 THR A O 1
ATOM 3082 N N . THR A 1 397 ? -26.234 -15.508 -13.875 1 97.81 397 THR A N 1
ATOM 3083 C CA . THR A 1 397 ? -25.469 -16.625 -14.43 1 97.81 397 THR A CA 1
ATOM 3084 C C . THR A 1 397 ? -23.969 -16.359 -14.336 1 97.81 397 THR A C 1
ATOM 3086 O O . THR A 1 397 ? -23.516 -15.25 -14.617 1 97.81 397 THR A O 1
ATOM 3089 N N . ILE A 1 398 ? -23.25 -17.344 -13.883 1 97.75 398 ILE A N 1
ATOM 3090 C CA . ILE A 1 398 ? -21.797 -17.375 -13.93 1 97.75 398 ILE A CA 1
ATOM 3091 C C . ILE A 1 398 ? -21.328 -18.609 -14.688 1 97.75 398 ILE A C 1
ATOM 3093 O O . ILE A 1 398 ? -21.531 -19.734 -14.234 1 97.75 398 ILE A O 1
ATOM 3097 N N . TYR A 1 399 ? -20.688 -18.375 -15.828 1 96.19 399 TYR A N 1
ATOM 3098 C CA . TYR A 1 399 ? -20.125 -19.484 -16.594 1 96.19 399 TYR A CA 1
ATOM 3099 C C . TYR A 1 399 ? -18.734 -19.859 -16.078 1 96.19 399 TYR A C 1
ATOM 3101 O O . TYR A 1 399 ? -17.938 -18.969 -15.75 1 96.19 399 TYR A O 1
ATOM 3109 N N . CYS A 1 400 ? -18.531 -21.125 -15.938 1 93.88 400 CYS A N 1
ATOM 3110 C CA . CYS A 1 400 ? -17.25 -21.547 -15.391 1 93.88 400 CYS A CA 1
ATOM 3111 C C . CYS A 1 400 ? -16.719 -22.75 -16.156 1 93.88 400 CYS A C 1
ATOM 3113 O O . CYS A 1 400 ? -17.422 -23.344 -16.984 1 93.88 400 CYS A O 1
ATOM 3115 N N . ASN A 1 401 ? -15.453 -22.969 -16.031 1 91.31 401 ASN A N 1
ATOM 3116 C CA . ASN A 1 401 ? -14.82 -24.234 -16.391 1 91.31 401 ASN A CA 1
ATOM 3117 C C . ASN A 1 401 ? -14.641 -25.141 -15.188 1 91.31 401 ASN A C 1
ATOM 3119 O O . ASN A 1 401 ? -15.312 -24.969 -14.164 1 91.31 401 ASN A O 1
ATOM 3123 N N . ASP A 1 402 ? -13.773 -26.203 -15.266 1 83.75 402 ASP A N 1
ATOM 3124 C CA . ASP A 1 402 ? -13.609 -27.188 -14.203 1 83.75 402 ASP A CA 1
ATOM 3125 C C . ASP A 1 402 ? -12.422 -26.844 -13.305 1 83.75 402 ASP A C 1
ATOM 3127 O O . ASP A 1 402 ? -12.008 -27.641 -12.469 1 83.75 402 ASP A O 1
ATOM 3131 N N . ALA A 1 403 ? -11.945 -25.641 -13.414 1 79.62 403 ALA A N 1
ATOM 3132 C CA . ALA A 1 403 ? -10.688 -25.328 -12.75 1 79.62 403 ALA A CA 1
ATOM 3133 C C . ALA A 1 403 ? -10.922 -24.547 -11.461 1 79.62 403 ALA A C 1
ATOM 3135 O O . ALA A 1 403 ? -10.023 -23.859 -10.969 1 79.62 403 ALA A O 1
ATOM 3136 N N . TRP A 1 404 ? -12.008 -24.609 -10.898 1 86.81 404 TRP A N 1
ATOM 3137 C CA . TRP A 1 404 ? -12.32 -23.812 -9.711 1 86.81 404 TRP A CA 1
ATOM 3138 C C . TRP A 1 404 ? -12.078 -24.625 -8.438 1 86.81 404 TRP A C 1
ATOM 3140 O O . TRP A 1 404 ? -12.531 -25.766 -8.328 1 86.81 404 TRP A O 1
ATOM 3150 N N . ASN A 1 405 ? -11.18 -24.172 -7.562 1 80.12 405 ASN A N 1
ATOM 3151 C CA . ASN A 1 405 ? -10.836 -24.734 -6.258 1 80.12 405 ASN A CA 1
ATOM 3152 C C . ASN A 1 405 ? -11 -23.703 -5.148 1 80.12 405 ASN A C 1
ATOM 3154 O O . ASN A 1 405 ? -10.023 -23.062 -4.746 1 80.12 405 ASN A O 1
ATOM 3158 N N . CYS A 1 406 ? -12.242 -23.484 -4.609 1 81.75 406 CYS A N 1
ATOM 3159 C CA . CYS A 1 406 ? -12.445 -22.391 -3.674 1 81.75 406 CYS A CA 1
ATOM 3160 C C . CYS A 1 406 ? -13.453 -22.766 -2.596 1 81.75 406 CYS A C 1
ATOM 3162 O O . CYS A 1 406 ? -14.172 -21.906 -2.082 1 81.75 406 CYS A O 1
ATOM 3164 N N . SER A 1 407 ? -13.555 -23.938 -2.102 1 73.44 407 SER A N 1
ATOM 3165 C CA . SER A 1 407 ? -14.656 -24.469 -1.295 1 73.44 407 SER A CA 1
ATOM 3166 C C . SER A 1 407 ? -14.75 -23.734 0.042 1 73.44 407 SER A C 1
ATOM 3168 O O . SER A 1 407 ? -15.844 -23.578 0.592 1 73.44 407 SER A O 1
ATOM 3170 N N . THR A 1 408 ? -13.734 -23.141 0.52 1 79 408 THR A N 1
ATOM 3171 C CA . THR A 1 408 ? -13.766 -22.562 1.858 1 79 408 THR A CA 1
ATOM 3172 C C . THR A 1 408 ? -13.883 -21.047 1.791 1 79 408 THR A C 1
ATOM 3174 O O . THR A 1 408 ? -13.742 -20.359 2.807 1 79 408 THR A O 1
ATOM 3177 N N . ALA A 1 409 ? -14.242 -20.562 0.714 1 88.38 409 ALA A N 1
ATOM 3178 C CA . ALA A 1 409 ? -14.328 -19.109 0.554 1 88.38 409 ALA A CA 1
ATOM 3179 C C . ALA A 1 409 ? -15.57 -18.547 1.247 1 88.38 409 ALA A C 1
ATOM 3181 O O . ALA A 1 409 ? -16.703 -18.812 0.814 1 88.38 409 ALA A O 1
ATOM 3182 N N . LYS A 1 410 ? -15.352 -17.766 2.234 1 88.31 410 LYS A N 1
ATOM 3183 C CA . LYS A 1 410 ? -16.438 -17.219 3.041 1 88.31 410 LYS A CA 1
ATOM 3184 C C . LYS A 1 410 ? -17.234 -16.172 2.264 1 88.31 410 LYS A C 1
ATOM 3186 O O . LYS A 1 410 ? -16.656 -15.336 1.563 1 88.31 410 LYS A O 1
ATOM 3191 N N . ASP A 1 411 ? -18.547 -16.281 2.332 1 91.88 411 ASP A N 1
ATOM 3192 C CA . ASP A 1 411 ? -19.484 -15.258 1.873 1 91.88 411 ASP A CA 1
ATOM 3193 C C . ASP A 1 411 ? -19.297 -14.953 0.389 1 91.88 411 ASP A C 1
ATOM 3195 O O . ASP A 1 411 ? -19.547 -13.836 -0.061 1 91.88 411 ASP A O 1
ATOM 3199 N N . MET A 1 412 ? -18.875 -15.906 -0.311 1 96 412 MET A N 1
ATOM 3200 C CA . MET A 1 412 ? -18.531 -15.734 -1.72 1 96 412 MET A CA 1
ATOM 3201 C C . MET A 1 412 ? -19.734 -15.242 -2.516 1 96 412 MET A C 1
ATOM 3203 O O . MET A 1 412 ? -19.594 -14.406 -3.406 1 96 412 MET A O 1
ATOM 3207 N N . PHE A 1 413 ? -20.953 -15.742 -2.113 1 97.38 413 PHE A N 1
ATOM 3208 C CA . PHE A 1 413 ? -22.141 -15.484 -2.912 1 97.38 413 PHE A CA 1
ATOM 3209 C C . PHE A 1 413 ? -23.203 -14.75 -2.09 1 97.38 413 PHE A C 1
ATOM 3211 O O . PHE A 1 413 ? -24.375 -14.742 -2.447 1 97.38 413 PHE A O 1
ATOM 3218 N N . SER A 1 414 ? -22.797 -14.164 -1 1 95.12 414 SER A N 1
ATOM 3219 C CA . SER A 1 414 ? -23.766 -13.445 -0.177 1 95.12 414 SER A CA 1
ATOM 3220 C C . SER A 1 414 ? -24.516 -12.398 -0.993 1 95.12 414 SER A C 1
ATOM 3222 O O . SER A 1 414 ? -23.906 -11.625 -1.738 1 95.12 414 SER A O 1
ATOM 3224 N N . PHE A 1 415 ? -25.859 -12.492 -0.958 1 94.44 415 PHE A N 1
ATOM 3225 C CA . PHE A 1 415 ? -26.781 -11.5 -1.516 1 94.44 415 PHE A CA 1
ATOM 3226 C C . PHE A 1 415 ? -26.828 -11.602 -3.035 1 94.44 415 PHE A C 1
ATOM 3228 O O . PHE A 1 415 ? -27.141 -10.625 -3.719 1 94.44 415 PHE A O 1
ATOM 3235 N N . CYS A 1 416 ? -26.453 -12.719 -3.566 1 97.88 416 CYS A N 1
ATOM 3236 C CA . CYS A 1 416 ? -26.641 -12.992 -4.988 1 97.88 416 CYS A CA 1
ATOM 3237 C C . CYS A 1 416 ? -27.984 -13.648 -5.238 1 97.88 416 CYS A C 1
ATOM 3239 O O . CYS A 1 416 ? -28.062 -14.766 -5.754 1 97.88 416 CYS A O 1
ATOM 3241 N N . GLU A 1 417 ? -29.047 -12.969 -5.062 1 97.19 417 GLU A N 1
ATOM 3242 C CA . GLU A 1 417 ? -30.391 -13.531 -4.875 1 97.19 417 GLU A CA 1
ATOM 3243 C C . GLU A 1 417 ? -30.953 -14.055 -6.191 1 97.19 417 GLU A C 1
ATOM 3245 O O . GLU A 1 417 ? -31.844 -14.906 -6.191 1 97.19 417 GLU A O 1
ATOM 3250 N N . LYS A 1 418 ? -30.484 -13.602 -7.27 1 98.25 418 LYS A N 1
ATOM 3251 C CA . LYS A 1 418 ? -31.016 -14.008 -8.562 1 98.25 418 LYS A CA 1
ATOM 3252 C C . LYS A 1 418 ? -30.172 -15.102 -9.195 1 98.25 418 LYS A C 1
ATOM 3254 O O . LYS A 1 418 ? -30.5 -15.617 -10.266 1 98.25 418 LYS A O 1
ATOM 3259 N N . LEU A 1 419 ? -29.094 -15.43 -8.523 1 98.25 419 LEU A N 1
ATOM 3260 C CA . LEU A 1 419 ? -28.125 -16.359 -9.07 1 98.25 419 LEU A CA 1
ATOM 3261 C C . LEU A 1 419 ? -28.688 -17.781 -9.109 1 98.25 419 LEU A C 1
ATOM 3263 O O . LEU A 1 419 ? -29.297 -18.234 -8.141 1 98.25 419 LEU A O 1
ATOM 3267 N N . LYS A 1 420 ? -28.5 -18.391 -10.312 1 97.81 420 LYS A N 1
ATOM 3268 C CA . LYS A 1 420 ? -28.969 -19.766 -10.477 1 97.81 420 LYS A CA 1
ATOM 3269 C C . LYS A 1 420 ? -28 -20.578 -11.344 1 97.81 420 LYS A C 1
ATOM 3271 O O . LYS A 1 420 ? -27.656 -20.156 -12.453 1 97.81 420 LYS A O 1
ATOM 3276 N N . GLY A 1 421 ? -27.547 -21.594 -10.844 1 96.69 421 GLY A N 1
ATOM 3277 C CA . GLY A 1 421 ? -26.812 -22.625 -11.57 1 96.69 421 GLY A CA 1
ATOM 3278 C C . GLY A 1 421 ? -27.5 -23.969 -11.57 1 96.69 421 GLY A C 1
ATOM 3279 O O . GLY A 1 421 ? -28.641 -24.094 -12.023 1 96.69 421 GLY A O 1
ATOM 3280 N N . ALA A 1 422 ? -26.781 -24.969 -11.062 1 95.94 422 ALA A N 1
ATOM 3281 C CA . ALA A 1 422 ? -27.406 -26.266 -10.867 1 95.94 422 ALA A CA 1
ATOM 3282 C C . ALA A 1 422 ? -28.578 -26.172 -9.898 1 95.94 422 ALA A C 1
ATOM 3284 O O . ALA A 1 422 ? -29.562 -26.906 -10.023 1 95.94 422 ALA A O 1
ATOM 3285 N N . VAL A 1 423 ? -28.422 -25.25 -8.977 1 97.44 423 VAL A N 1
ATOM 3286 C CA . VAL A 1 423 ? -29.484 -24.984 -8.016 1 97.44 423 VAL A CA 1
ATOM 3287 C C . VAL A 1 423 ? -29.719 -23.469 -7.93 1 97.44 423 VAL A C 1
ATOM 3289 O O . VAL A 1 423 ? -28.891 -22.672 -8.367 1 97.44 423 VAL A O 1
ATOM 3292 N N . ALA A 1 424 ? -30.922 -23.203 -7.449 1 97.69 424 ALA A N 1
ATOM 3293 C CA . ALA A 1 424 ? -31.219 -21.781 -7.215 1 97.69 424 ALA A CA 1
ATOM 3294 C C . ALA A 1 424 ? -30.531 -21.281 -5.957 1 97.69 424 ALA A C 1
ATOM 3296 O O . ALA A 1 424 ? -30.203 -22.047 -5.055 1 97.69 424 ALA A O 1
ATOM 3297 N N . TYR A 1 425 ? -30.344 -20.016 -5.91 1 97.81 425 TYR A N 1
ATOM 3298 C CA . TYR A 1 425 ? -29.688 -19.344 -4.793 1 97.81 425 TYR A CA 1
ATOM 3299 C C . TYR A 1 425 ? -30.359 -19.703 -3.471 1 97.81 425 TYR A C 1
ATOM 3301 O O . TYR A 1 425 ? -31.578 -19.797 -3.389 1 97.81 425 TYR A O 1
ATOM 3309 N N . ASP A 1 426 ? -29.547 -19.953 -2.518 1 97.56 426 ASP A N 1
ATOM 3310 C CA . ASP A 1 426 ? -29.953 -20.219 -1.137 1 97.56 426 ASP A CA 1
ATOM 3311 C C . ASP A 1 426 ? -29.156 -19.344 -0.168 1 97.56 426 ASP A C 1
ATOM 3313 O O . ASP A 1 426 ? -27.938 -19.438 -0.087 1 97.56 426 ASP A O 1
ATOM 3317 N N . LYS A 1 427 ? -29.844 -18.516 0.595 1 95.44 427 LYS A N 1
ATOM 3318 C CA . LYS A 1 427 ? -29.219 -17.547 1.481 1 95.44 427 LYS A CA 1
ATOM 3319 C C . LYS A 1 427 ? -28.406 -18.234 2.578 1 95.44 427 LYS A C 1
ATOM 3321 O O . LYS A 1 427 ? -27.562 -17.609 3.215 1 95.44 427 LYS A O 1
ATOM 3326 N N . ASN A 1 428 ? -28.688 -19.438 2.758 1 95.5 428 ASN A N 1
ATOM 3327 C CA . ASN A 1 428 ? -28 -20.188 3.801 1 95.5 428 ASN A CA 1
ATOM 3328 C C . ASN A 1 428 ? -26.781 -20.922 3.246 1 95.5 428 ASN A C 1
ATOM 3330 O O . ASN A 1 428 ? -26.016 -21.531 4 1 95.5 428 ASN A O 1
ATOM 3334 N N . LYS A 1 429 ? -26.5 -20.906 1.997 1 96.38 429 LYS A N 1
ATOM 3335 C CA . LYS A 1 429 ? -25.375 -21.531 1.325 1 96.38 429 LYS A CA 1
ATOM 3336 C C . LYS A 1 429 ? -24.641 -20.547 0.431 1 96.38 429 LYS A C 1
ATOM 3338 O O . LYS A 1 429 ? -24.859 -20.516 -0.782 1 96.38 429 LYS A O 1
ATOM 3343 N N . THR A 1 430 ? -23.734 -19.781 1.047 1 96.31 430 THR A N 1
ATOM 3344 C CA . THR A 1 430 ? -23.156 -18.672 0.28 1 96.31 430 THR A CA 1
ATOM 3345 C C . THR A 1 430 ? -21.641 -18.812 0.216 1 96.31 430 THR A C 1
ATOM 3347 O O . THR A 1 430 ? -20.953 -17.891 -0.233 1 96.31 430 THR A O 1
ATOM 3350 N N . ASP A 1 431 ? -21.094 -19.906 0.684 1 94.19 431 ASP A N 1
ATOM 3351 C CA . ASP A 1 431 ? -19.641 -20.078 0.699 1 94.19 431 ASP A CA 1
ATOM 3352 C C . ASP A 1 431 ? -19.141 -20.672 -0.61 1 94.19 431 ASP A C 1
ATOM 3354 O O . ASP A 1 431 ? -19.922 -20.859 -1.55 1 94.19 431 ASP A O 1
ATOM 3358 N N . GLY A 1 432 ? -17.891 -20.969 -0.725 1 94.56 432 GLY A N 1
ATOM 3359 C CA . GLY A 1 432 ? -17.219 -21.406 -1.938 1 94.56 432 GLY A CA 1
ATOM 3360 C C . GLY A 1 432 ? -17.594 -22.812 -2.361 1 94.56 432 GLY A C 1
ATOM 3361 O O . GLY A 1 432 ? -17.344 -23.203 -3.496 1 94.56 432 GLY A O 1
ATOM 3362 N N . SER A 1 433 ? -18.25 -23.562 -1.504 1 93.94 433 SER A N 1
ATOM 3363 C CA . SER A 1 433 ? -18.688 -24.906 -1.867 1 93.94 433 SER A CA 1
ATOM 3364 C C . SER A 1 433 ? -19.719 -24.875 -2.986 1 93.94 433 SER A C 1
ATOM 3366 O O . SER A 1 433 ? -19.922 -25.859 -3.688 1 93.94 433 SER A O 1
ATOM 3368 N N . MET A 1 434 ? -20.266 -23.641 -3.156 1 95.94 434 MET A N 1
ATOM 3369 C CA . MET A 1 434 ? -21.312 -23.484 -4.168 1 95.94 434 MET A CA 1
ATOM 3370 C C . MET A 1 434 ? -20.703 -23.031 -5.496 1 95.94 434 MET A C 1
ATOM 3372 O O . MET A 1 434 ? -21.422 -22.891 -6.488 1 95.94 434 MET A O 1
ATOM 3376 N N . ALA A 1 435 ? -19.438 -22.906 -5.574 1 95.62 435 ALA A N 1
ATOM 3377 C CA . ALA A 1 435 ? -18.781 -22.438 -6.785 1 95.62 435 ALA A CA 1
ATOM 3378 C C . ALA A 1 435 ? -18.453 -23.609 -7.719 1 95.62 435 ALA A C 1
ATOM 3380 O O . ALA A 1 435 ? -17.297 -23.906 -7.965 1 95.62 435 ALA A O 1
ATOM 3381 N N . ASN A 1 436 ? -19.469 -24.219 -8.211 1 93.81 436 ASN A N 1
ATOM 3382 C CA . ASN A 1 436 ? -19.344 -25.328 -9.141 1 93.81 436 ASN A CA 1
ATOM 3383 C C . ASN A 1 436 ? -20.625 -25.516 -9.961 1 93.81 436 ASN A C 1
ATOM 3385 O O . ASN A 1 436 ? -21.703 -25.062 -9.555 1 93.81 436 ASN A O 1
ATOM 3389 N N . PRO A 1 437 ? -20.5 -26.172 -11.133 1 93.62 437 PRO A N 1
ATOM 3390 C CA . PRO A 1 437 ? -21.656 -26.281 -12.023 1 93.62 437 PRO A CA 1
ATOM 3391 C C . PRO A 1 437 ? -22.516 -27.516 -11.742 1 93.62 437 PRO A C 1
ATOM 3393 O O . PRO A 1 437 ? -23.594 -27.656 -12.32 1 93.62 437 PRO A O 1
ATOM 3396 N N . ASP A 1 438 ? -22.125 -28.391 -10.859 1 94.19 438 ASP A N 1
ATOM 3397 C CA . ASP A 1 438 ? -22.812 -29.656 -10.648 1 94.19 438 ASP A CA 1
ATOM 3398 C C . ASP A 1 438 ? -23.828 -29.547 -9.5 1 94.19 438 ASP A C 1
ATOM 3400 O O . ASP A 1 438 ? -24.922 -30.094 -9.586 1 94.19 438 ASP A O 1
ATOM 3404 N N . THR A 1 439 ? -23.484 -28.828 -8.43 1 94.75 439 THR A N 1
ATOM 3405 C CA . THR A 1 439 ? -24.328 -28.75 -7.246 1 94.75 439 THR A CA 1
ATOM 3406 C C . THR A 1 439 ? -24.469 -27.312 -6.773 1 94.75 439 THR A C 1
ATOM 3408 O O . THR A 1 439 ? -25.141 -27.031 -5.785 1 94.75 439 THR A O 1
ATOM 3411 N N . GLY A 1 440 ? -23.75 -26.406 -7.461 1 96.5 440 GLY A N 1
ATOM 3412 C CA . GLY A 1 440 ? -23.688 -25.031 -6.988 1 96.5 440 GLY A CA 1
ATOM 3413 C C . GLY A 1 440 ? -24.297 -24.047 -7.957 1 96.5 440 GLY A C 1
ATOM 3414 O O . GLY A 1 440 ? -25.281 -24.344 -8.625 1 96.5 440 GLY A O 1
ATOM 3415 N N . TYR A 1 441 ? -23.719 -22.828 -7.891 1 97.38 441 TYR A N 1
ATOM 3416 C CA . TYR A 1 441 ? -24.359 -21.703 -8.547 1 97.38 441 TYR A CA 1
ATOM 3417 C C . TYR A 1 441 ? -23.734 -21.438 -9.914 1 97.38 441 TYR A C 1
ATOM 3419 O O . TYR A 1 441 ? -24.219 -20.578 -10.664 1 97.38 441 TYR A O 1
ATOM 3427 N N . PHE A 1 442 ? -22.719 -22.188 -10.305 1 96.88 442 PHE A N 1
ATOM 3428 C CA . PHE A 1 442 ? -22.078 -21.984 -11.602 1 96.88 442 PHE A CA 1
ATOM 3429 C C . PHE A 1 442 ? -22.797 -22.766 -12.695 1 96.88 442 PHE A C 1
ATOM 3431 O O . PHE A 1 442 ? -23.562 -23.672 -12.406 1 96.88 442 PHE A O 1
ATOM 3438 N N . THR A 1 443 ? -22.594 -22.266 -13.93 1 95.69 443 THR A N 1
ATOM 3439 C CA . THR A 1 443 ? -23.156 -22.891 -15.117 1 95.69 443 THR A CA 1
ATOM 3440 C C . THR A 1 443 ? -22.047 -23.297 -16.094 1 95.69 443 THR A C 1
ATOM 3442 O O . THR A 1 443 ? -21.109 -22.531 -16.328 1 95.69 443 THR A O 1
ATOM 3445 N N . ARG A 1 444 ? -22.078 -24.469 -16.625 1 91.31 444 ARG A N 1
ATOM 3446 C CA . ARG A 1 444 ? -21.125 -24.891 -17.641 1 91.31 444 ARG A CA 1
ATOM 3447 C C . ARG A 1 444 ? -21.438 -24.25 -18.984 1 91.31 444 ARG A C 1
ATOM 3449 O O . ARG A 1 444 ? -22.594 -24.141 -19.375 1 91.31 444 ARG A O 1
ATOM 3456 N N . LYS A 1 445 ? -20.453 -23.609 -19.516 1 79.69 445 LYS A N 1
ATOM 3457 C CA . LYS A 1 445 ? -20.672 -23.031 -20.828 1 79.69 445 LYS A CA 1
ATOM 3458 C C . LYS A 1 445 ? -20.703 -24.094 -21.922 1 79.69 445 LYS A C 1
ATOM 3460 O O . LYS A 1 445 ? -19.766 -24.891 -22.031 1 79.69 445 LYS A O 1
ATOM 3465 N N . THR A 1 446 ? -21.891 -24.609 -22.375 1 65.44 446 THR A N 1
ATOM 3466 C CA . THR A 1 446 ? -22.047 -25.609 -23.438 1 65.44 446 THR A CA 1
ATOM 3467 C C . THR A 1 446 ? -21.641 -25.016 -24.781 1 65.44 446 THR A C 1
ATOM 3469 O O . THR A 1 446 ? -21.969 -23.875 -25.094 1 65.44 446 THR A O 1
ATOM 3472 N N . PRO A 1 447 ? -20.578 -25.422 -25.344 1 52.16 447 PRO A N 1
ATOM 3473 C CA . PRO A 1 447 ? -20.25 -24.969 -26.703 1 52.16 447 PRO A CA 1
ATOM 3474 C C . PRO A 1 447 ? -21.469 -24.781 -27.578 1 52.16 447 PRO A C 1
ATOM 3476 O O . PRO A 1 447 ? -22.406 -25.594 -27.531 1 52.16 447 PRO A O 1
ATOM 3479 N N . SER A 1 448 ? -21.953 -23.547 -27.688 1 42.59 448 SER A N 1
ATOM 3480 C CA . SER A 1 448 ? -23.078 -23.219 -28.562 1 42.59 448 SER A CA 1
ATOM 3481 C C . SER A 1 448 ? -23.016 -24.047 -29.859 1 42.59 448 SER A C 1
ATOM 3483 O O . SER A 1 448 ? -23.906 -23.938 -30.703 1 42.59 448 SER A O 1
ATOM 3485 N N . GLY A 1 449 ? -21.828 -24.312 -30.344 1 37.19 449 GLY A N 1
ATOM 3486 C CA . GLY A 1 449 ? -21.938 -24.703 -31.75 1 37.19 449 GLY A CA 1
ATOM 3487 C C . GLY A 1 449 ? -23.016 -25.75 -31.984 1 37.19 449 GLY A C 1
ATOM 3488 O O . GLY A 1 449 ? -23.203 -26.188 -33.125 1 37.19 449 GLY A O 1
ATOM 3489 N N . ILE A 1 450 ? -23.281 -26.609 -31.062 1 32.78 450 ILE A N 1
ATOM 3490 C CA . ILE A 1 450 ? -24.219 -27.516 -31.703 1 32.78 450 ILE A CA 1
ATOM 3491 C C . ILE A 1 450 ? -25.578 -26.844 -31.828 1 32.78 450 ILE A C 1
ATOM 3493 O O . ILE A 1 450 ? -26.266 -26.594 -30.828 1 32.78 450 ILE A O 1
ATOM 3497 N N . SER A 1 451 ? -25.594 -25.609 -32.406 1 29.86 451 SER A N 1
ATOM 3498 C CA . SER A 1 451 ? -26.875 -25.203 -32.969 1 29.86 451 SER A CA 1
ATOM 3499 C C . SER A 1 451 ? -27.734 -26.406 -33.344 1 29.86 451 SER A C 1
ATOM 3501 O O . SER A 1 451 ? -27.312 -27.234 -34.156 1 29.86 451 SER A O 1
ATOM 3503 N N . ALA A 1 452 ? -28.375 -26.953 -32.375 1 31.28 452 ALA A N 1
ATOM 3504 C CA . ALA A 1 452 ? -29.547 -27.75 -32.75 1 31.28 452 ALA A CA 1
ATOM 3505 C C . ALA A 1 452 ? -30.344 -27.047 -33.844 1 31.28 452 ALA A C 1
ATOM 3507 O O . ALA A 1 452 ? -31.094 -26.109 -33.594 1 31.28 452 ALA A O 1
ATOM 3508 N N . GLY A 1 453 ? -29.688 -26.484 -34.812 1 32.53 453 GLY A N 1
ATOM 3509 C CA . GLY A 1 453 ? -30.484 -26.266 -36 1 32.53 453 GLY A CA 1
ATOM 3510 C C . GLY A 1 453 ? -31.578 -27.312 -36.188 1 32.53 453 GLY A C 1
ATOM 3511 O O . GLY A 1 453 ? -31.656 -27.953 -37.219 1 32.53 453 GLY A O 1
ATOM 3512 N N . MET A 1 454 ? -31.766 -28.109 -35.094 1 31.53 454 MET A N 1
ATOM 3513 C CA . MET A 1 454 ? -33.031 -28.797 -35.281 1 31.53 454 MET A CA 1
ATOM 3514 C C . MET A 1 454 ? -34.188 -27.797 -35.375 1 31.53 454 MET A C 1
ATOM 3516 O O . MET A 1 454 ? -34.625 -27.234 -34.375 1 31.53 454 MET A O 1
ATOM 3520 N N . SER A 1 455 ? -34 -26.734 -36.094 1 31.59 455 SER A N 1
ATOM 3521 C CA . SER A 1 455 ? -35.281 -26.203 -36.469 1 31.59 455 SER A CA 1
ATOM 3522 C C . SER A 1 455 ? -36.344 -27.297 -36.5 1 31.59 455 SER A C 1
ATOM 3524 O O . SER A 1 455 ? -36.031 -28.484 -36.562 1 31.59 455 SER A O 1
ATOM 3526 N N . SER A 1 456 ? -37.625 -26.969 -36.344 1 34.81 456 SER A N 1
ATOM 3527 C CA . SER A 1 456 ? -38.875 -27.641 -36.531 1 34.81 456 SER A CA 1
ATOM 3528 C C . SER A 1 456 ? -38.781 -28.625 -37.719 1 34.81 456 SER A C 1
ATOM 3530 O O . SER A 1 456 ? -39.812 -29.125 -38.188 1 34.81 456 SER A O 1
ATOM 3532 N N . ASN A 1 457 ? -37.594 -28.688 -38.344 1 37.06 457 ASN A N 1
ATOM 3533 C CA . ASN A 1 457 ? -37.875 -29.828 -39.219 1 37.06 457 ASN A CA 1
ATOM 3534 C C . ASN A 1 457 ? -37.938 -31.125 -38.438 1 37.06 457 ASN A C 1
ATOM 3536 O O . ASN A 1 457 ? -37.156 -31.359 -37.531 1 37.06 457 ASN A O 1
ATOM 3540 N N . ASN A 1 458 ? -39.156 -31.734 -38.188 1 45.78 458 ASN A N 1
ATOM 3541 C CA . ASN A 1 458 ? -39.719 -32.938 -37.594 1 45.78 458 ASN A CA 1
ATOM 3542 C C . ASN A 1 458 ? -38.75 -34.125 -37.688 1 45.78 458 ASN A C 1
ATOM 3544 O O . ASN A 1 458 ? -39.188 -35.281 -37.75 1 45.78 458 ASN A O 1
ATOM 3548 N N . ALA A 1 459 ? -37.406 -33.719 -37.969 1 52.53 459 ALA A N 1
ATOM 3549 C CA . ALA A 1 459 ? -36.656 -34.938 -38.125 1 52.53 459 ALA A CA 1
ATOM 3550 C C . ALA A 1 459 ? -36.219 -35.5 -36.781 1 52.53 459 ALA A C 1
ATOM 3552 O O . ALA A 1 459 ? -35.75 -34.75 -35.906 1 52.53 459 ALA A O 1
ATOM 3553 N N . THR A 1 460 ? -36.688 -36.531 -36.219 1 64.62 460 THR A N 1
ATOM 3554 C CA . THR A 1 460 ? -36.406 -37.344 -35.031 1 64.62 460 THR A CA 1
ATOM 3555 C C . THR A 1 460 ? -35.125 -38.156 -35.219 1 64.62 460 THR A C 1
ATOM 3557 O O . THR A 1 460 ? -34.75 -38.438 -36.344 1 64.62 460 THR A O 1
ATOM 3560 N N . VAL A 1 461 ? -34.375 -38.25 -34.188 1 67.31 461 VAL A N 1
ATOM 3561 C CA . VAL A 1 461 ? -33.219 -39.156 -34.25 1 67.31 461 VAL A CA 1
ATOM 3562 C C . VAL A 1 461 ? -33.656 -40.562 -34.656 1 67.31 461 VAL A C 1
ATOM 3564 O O . VAL A 1 461 ? -34.562 -41.156 -34.031 1 67.31 461 VAL A O 1
ATOM 3567 N N . ARG A 1 462 ? -33.188 -41.094 -35.781 1 77 462 ARG A N 1
ATOM 3568 C CA . ARG A 1 462 ? -33.562 -42.406 -36.281 1 77 462 ARG A CA 1
ATOM 3569 C C . ARG A 1 462 ? -32.594 -43.469 -35.812 1 77 462 ARG A C 1
ATOM 3571 O O . ARG A 1 462 ? -32.969 -44.562 -35.406 1 77 462 ARG A O 1
ATOM 3578 N N . THR A 1 463 ? -31.203 -43.094 -36 1 78.62 463 THR A N 1
ATOM 3579 C CA . THR A 1 463 ? -30.188 -44.062 -35.656 1 78.62 463 THR A CA 1
ATOM 3580 C C . THR A 1 463 ? -29 -43.406 -34.969 1 78.62 463 THR A C 1
ATOM 3582 O O . THR A 1 463 ? -28.609 -42.281 -35.344 1 78.62 463 THR A O 1
ATOM 3585 N N . ILE A 1 464 ? -28.391 -43.906 -33.906 1 80.31 464 ILE A N 1
ATOM 3586 C CA . ILE A 1 464 ? -27.234 -43.438 -33.156 1 80.31 464 ILE A CA 1
ATOM 3587 C C . ILE A 1 464 ? -26.047 -44.344 -33.438 1 80.31 464 ILE A C 1
ATOM 3589 O O . ILE A 1 464 ? -26.156 -45.562 -33.406 1 80.31 464 ILE A O 1
ATOM 3593 N N . TYR A 1 465 ? -24.875 -43.688 -33.844 1 79.81 465 TYR A N 1
ATOM 3594 C CA . TYR A 1 465 ? -23.656 -44.438 -34.031 1 79.81 465 TYR A CA 1
ATOM 3595 C C . TYR A 1 465 ? -22.547 -43.969 -33.094 1 79.81 465 TYR A C 1
ATOM 3597 O O . TYR A 1 465 ? -22.5 -42.781 -32.75 1 79.81 465 TYR A O 1
ATOM 3605 N N . SER A 1 466 ? -21.719 -44.812 -32.625 1 75.81 466 SER A N 1
ATOM 3606 C CA . SER A 1 466 ? -20.453 -44.438 -31.984 1 75.81 466 SER A CA 1
ATOM 3607 C C . SER A 1 466 ? -19.5 -43.812 -33 1 75.81 466 SER A C 1
ATOM 3609 O O . SER A 1 466 ? -19.719 -43.875 -34.188 1 75.81 466 SER A O 1
ATOM 3611 N N . VAL A 1 467 ? -18.438 -43.156 -32.562 1 76.06 467 VAL A N 1
ATOM 3612 C CA . VAL A 1 467 ? -17.438 -42.531 -33.406 1 76.06 467 VAL A CA 1
ATOM 3613 C C . VAL A 1 467 ? -16.781 -43.562 -34.312 1 76.06 467 VAL A C 1
ATOM 3615 O O . VAL A 1 467 ? -16.328 -43.25 -35.406 1 76.06 467 VAL A O 1
ATOM 3618 N N . ASN A 1 468 ? -16.797 -44.875 -34 1 75.75 468 ASN A N 1
ATOM 3619 C CA . ASN A 1 468 ? -16.234 -45.938 -34.812 1 75.75 468 ASN A CA 1
ATOM 3620 C C . ASN A 1 468 ? -17.281 -46.594 -35.719 1 75.75 468 ASN A C 1
ATOM 3622 O O . ASN A 1 468 ? -17.047 -47.656 -36.281 1 75.75 468 ASN A O 1
ATOM 3626 N N . GLY A 1 469 ? -18.469 -46.062 -35.812 1 72.81 469 GLY A N 1
ATOM 3627 C CA . GLY A 1 469 ? -19.438 -46.469 -36.812 1 72.81 469 GLY A CA 1
ATOM 3628 C C . GLY A 1 469 ? -20.375 -47.562 -36.312 1 72.81 469 GLY A C 1
ATOM 3629 O O . GLY A 1 469 ? -21.078 -48.188 -37.094 1 72.81 469 GLY A O 1
ATOM 3630 N N . LYS A 1 470 ? -20.406 -47.906 -35 1 77.69 470 LYS A N 1
ATOM 3631 C CA . LYS A 1 470 ? -21.328 -48.906 -34.5 1 77.69 470 LYS A CA 1
ATOM 3632 C C . LYS A 1 470 ? -22.672 -48.281 -34.125 1 77.69 470 LYS A C 1
ATOM 3634 O O . LYS A 1 470 ? -22.703 -47.219 -33.469 1 77.69 470 LYS A O 1
ATOM 3639 N N . LYS A 1 471 ? -23.844 -48.844 -34.5 1 78.56 471 LYS A N 1
ATOM 3640 C CA . LYS A 1 471 ? -25.188 -48.406 -34.156 1 78.56 471 LYS A CA 1
ATOM 3641 C C . LYS A 1 471 ? -25.453 -48.562 -32.656 1 78.56 471 LYS A C 1
ATOM 3643 O O . LYS A 1 471 ? -25.172 -49.594 -32.094 1 78.56 471 LYS A O 1
ATOM 3648 N N . GLN A 1 472 ? -25.859 -47.5 -31.969 1 76 472 GLN A N 1
ATOM 3649 C CA . GLN A 1 472 ? -26.172 -47.469 -30.547 1 76 472 GLN A CA 1
ATOM 3650 C C . GLN A 1 472 ? -27.656 -47.188 -30.312 1 76 472 GLN A C 1
ATOM 3652 O O . GLN A 1 472 ? -28.312 -46.562 -31.141 1 76 472 GLN A O 1
ATOM 3657 N N . LYS A 1 473 ? -28.312 -47.688 -29.25 1 80.12 473 LYS A N 1
ATOM 3658 C CA . LYS A 1 473 ? -29.734 -47.531 -28.922 1 80.12 473 LYS A CA 1
ATOM 3659 C C . LYS A 1 473 ? -30 -46.188 -28.266 1 80.12 473 LYS A C 1
ATOM 3661 O O . LYS A 1 473 ? -31.094 -45.625 -28.391 1 80.12 473 LYS A O 1
ATOM 3666 N N . GLU A 1 474 ? -28.984 -45.625 -27.453 1 76.19 474 GLU A N 1
ATOM 3667 C CA . GLU A 1 474 ? -29.094 -44.344 -26.766 1 76.19 474 GLU A CA 1
ATOM 3668 C C . GLU A 1 474 ? -27.781 -43.562 -26.875 1 76.19 474 GLU A C 1
ATOM 3670 O O . GLU A 1 474 ? -26.75 -44.125 -27.219 1 76.19 474 GLU A O 1
ATOM 3675 N N . LEU A 1 475 ? -27.891 -42.219 -26.766 1 73.88 475 LEU A N 1
ATOM 3676 C CA . LEU A 1 475 ? -26.703 -41.375 -26.766 1 73.88 475 LEU A CA 1
ATOM 3677 C C . LEU A 1 475 ? -25.766 -41.75 -25.625 1 73.88 475 LEU A C 1
ATOM 3679 O O . LEU A 1 475 ? -26.203 -41.969 -24.5 1 73.88 475 LEU A O 1
ATOM 3683 N N . GLN A 1 476 ? -24.406 -42.031 -25.906 1 73.75 476 GLN A N 1
ATOM 3684 C CA . GLN A 1 476 ? -23.391 -42.344 -24.906 1 73.75 476 GLN A CA 1
ATOM 3685 C C . GLN A 1 476 ? -22.562 -41.125 -24.562 1 73.75 476 GLN A C 1
ATOM 3687 O O . GLN A 1 476 ? -22.516 -40.156 -25.328 1 73.75 476 GLN A O 1
ATOM 3692 N N . ARG A 1 477 ? -21.938 -41.125 -23.359 1 73.94 477 ARG A N 1
ATOM 3693 C CA . ARG A 1 477 ? -21.031 -40.062 -22.953 1 73.94 477 ARG A CA 1
ATOM 3694 C C . ARG A 1 477 ? -19.891 -39.875 -23.953 1 73.94 477 ARG A C 1
ATOM 3696 O O . ARG A 1 477 ? -19.219 -40.844 -24.312 1 73.94 477 ARG A O 1
ATOM 3703 N N . GLY A 1 478 ? -19.719 -38.656 -24.594 1 71.69 478 GLY A N 1
ATOM 3704 C CA . GLY A 1 478 ? -18.75 -38.312 -25.625 1 71.69 478 GLY A CA 1
ATOM 3705 C C . GLY A 1 478 ? -19.406 -37.938 -26.953 1 71.69 478 GLY A C 1
ATOM 3706 O O . GLY A 1 478 ? -20.562 -37.562 -26.984 1 71.69 478 GLY A O 1
ATOM 3707 N N . VAL A 1 479 ? -18.562 -38.062 -27.984 1 72.38 479 VAL A N 1
ATOM 3708 C CA . VAL A 1 479 ? -19.031 -37.719 -29.328 1 72.38 479 VAL A CA 1
ATOM 3709 C C . VAL A 1 479 ? -19.875 -38.875 -29.875 1 72.38 479 VAL A C 1
ATOM 3711 O O . VAL A 1 479 ? -19.469 -40.031 -29.844 1 72.38 479 VAL A O 1
ATOM 3714 N N . ASN A 1 480 ? -21.125 -38.625 -30.25 1 76.75 480 ASN A N 1
ATOM 3715 C CA . ASN A 1 480 ? -22.047 -39.5 -30.953 1 76.75 480 ASN A CA 1
ATOM 3716 C C . ASN A 1 480 ? -22.328 -39.031 -32.375 1 76.75 480 ASN A C 1
ATOM 3718 O O . ASN A 1 480 ? -22.312 -37.812 -32.625 1 76.75 480 ASN A O 1
ATOM 3722 N N . ILE A 1 481 ? -22.375 -39.906 -33.406 1 78 481 ILE A N 1
ATOM 3723 C CA . ILE A 1 481 ? -22.828 -39.625 -34.75 1 78 481 ILE A CA 1
ATOM 3724 C C . ILE A 1 481 ? -24.297 -40 -34.906 1 78 481 ILE A C 1
ATOM 3726 O O . ILE A 1 481 ? -24.672 -41.156 -34.688 1 78 481 ILE A O 1
ATOM 3730 N N . VAL A 1 482 ? -25.203 -39 -35.094 1 77.19 482 VAL A N 1
ATOM 3731 C CA . VAL A 1 482 ? -26.641 -39.281 -35.188 1 77.19 482 VAL A CA 1
ATOM 3732 C C . VAL A 1 482 ? -27.141 -39 -36.594 1 77.19 482 VAL A C 1
ATOM 3734 O O . VAL A 1 482 ? -26.719 -38.031 -37.25 1 77.19 482 V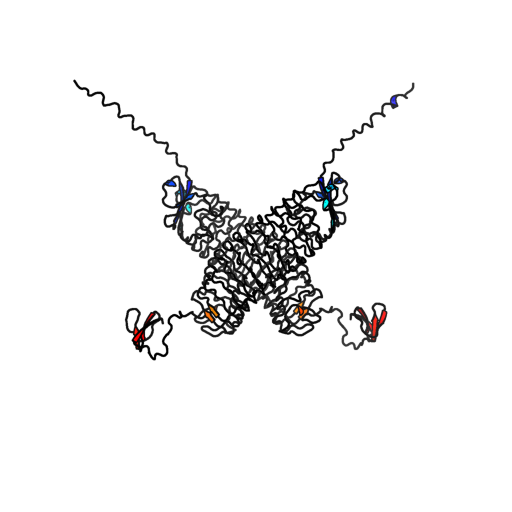AL A O 1
ATOM 3737 N N . ARG A 1 483 ? -27.875 -40.031 -37.125 1 79.19 483 ARG A N 1
ATOM 3738 C CA . ARG A 1 483 ? -28.625 -39.812 -38.344 1 79.19 483 ARG A CA 1
ATOM 3739 C C . ARG A 1 483 ? -30.047 -39.312 -38.031 1 79.19 483 ARG A C 1
ATOM 3741 O O . ARG A 1 483 ? -30.797 -39.969 -37.312 1 79.19 483 ARG A O 1
ATOM 3748 N N . MET A 1 484 ? -30.375 -38.219 -38.531 1 75.19 484 MET A N 1
ATOM 3749 C CA . MET A 1 484 ? -31.656 -37.594 -38.281 1 75.19 484 MET A CA 1
ATOM 3750 C C . MET A 1 484 ? -32.719 -38.062 -39.281 1 75.19 484 MET A C 1
ATOM 3752 O O . MET A 1 484 ? -32.375 -38.562 -40.344 1 75.19 484 MET A O 1
ATOM 3756 N N . SER A 1 485 ? -34.062 -37.906 -38.906 1 74.75 485 SER A N 1
ATOM 3757 C CA . SER A 1 485 ? -35.188 -38.281 -39.75 1 74.75 485 SER A CA 1
ATOM 3758 C C . SER A 1 485 ? -35.219 -37.5 -41.062 1 74.75 485 SER A C 1
ATOM 3760 O O . SER A 1 485 ? -35.812 -37.938 -42.062 1 74.75 485 SER A O 1
ATOM 3762 N N . ASP A 1 486 ? -34.531 -36.531 -41.156 1 69.62 486 ASP A N 1
ATOM 3763 C CA . ASP A 1 486 ? -34.5 -35.75 -42.375 1 69.62 486 ASP A CA 1
ATOM 3764 C C . ASP A 1 486 ? -33.312 -36.156 -43.25 1 69.62 486 ASP A C 1
ATOM 3766 O O . ASP A 1 486 ? -33.094 -35.562 -44.312 1 69.62 486 ASP A O 1
ATOM 3770 N N . GLY A 1 487 ? -32.531 -37.188 -42.906 1 73.5 487 GLY A N 1
ATOM 3771 C CA . GLY A 1 487 ? -31.453 -37.75 -43.688 1 73.5 487 GLY A CA 1
ATOM 3772 C C . GLY A 1 487 ? -30.094 -37.188 -43.375 1 73.5 487 GLY A C 1
ATOM 3773 O O . GLY A 1 487 ? -29.062 -37.625 -43.906 1 73.5 487 GLY A O 1
ATOM 3774 N N . THR A 1 488 ? -30.109 -36.25 -42.594 1 74.12 488 THR A N 1
ATOM 3775 C CA . THR A 1 488 ? -28.812 -35.625 -42.281 1 74.12 488 THR A CA 1
ATOM 3776 C C . THR A 1 488 ? -28.094 -36.406 -41.188 1 74.12 488 THR A C 1
ATOM 3778 O O . THR A 1 488 ? -28.734 -37.062 -40.375 1 74.12 488 THR A O 1
ATOM 3781 N N . ILE A 1 489 ? -26.734 -36.5 -41.344 1 74.5 489 ILE A N 1
ATOM 3782 C CA . ILE A 1 489 ? -25.875 -37.062 -40.312 1 74.5 489 ILE A CA 1
ATOM 3783 C C . ILE A 1 489 ? -25.25 -35.938 -39.469 1 74.5 489 ILE A C 1
ATOM 3785 O O . ILE A 1 489 ? -24.734 -34.969 -40 1 74.5 489 ILE A O 1
ATOM 3789 N N . ARG A 1 490 ? -25.453 -36 -38.094 1 72.19 490 ARG A N 1
ATOM 3790 C CA . ARG A 1 490 ? -24.938 -35 -37.188 1 72.19 490 ARG A CA 1
ATOM 3791 C C . ARG A 1 490 ? -24.047 -35.625 -36.094 1 72.19 490 ARG A C 1
ATOM 3793 O O . ARG A 1 490 ? -24.234 -36.781 -35.75 1 72.19 490 ARG A O 1
ATOM 3800 N N . LYS A 1 491 ? -22.953 -34.938 -35.75 1 71.56 491 LYS A N 1
ATOM 3801 C CA . LYS A 1 491 ? -22.172 -35.312 -34.562 1 71.56 491 LYS A CA 1
ATOM 3802 C C . LYS A 1 491 ? -22.75 -34.625 -33.312 1 71.56 491 LYS A C 1
ATOM 3804 O O . LYS A 1 491 ? -23.016 -33.438 -33.312 1 71.56 491 LYS A O 1
ATOM 3809 N N . VAL A 1 492 ? -23.219 -35.5 -32.312 1 70 492 VAL A N 1
ATOM 3810 C CA . VAL A 1 492 ? -23.797 -35.062 -31.062 1 70 492 VAL A CA 1
ATOM 3811 C C . VAL A 1 492 ? -22.938 -35.531 -29.906 1 70 492 VAL A C 1
ATOM 3813 O O . VAL A 1 492 ? -22.469 -36.656 -29.875 1 70 492 VAL A O 1
ATOM 3816 N N . ILE A 1 493 ? -22.5 -34.688 -29.016 1 67.06 493 ILE A N 1
ATOM 3817 C CA . ILE A 1 493 ? -21.766 -35.094 -27.828 1 67.06 493 ILE A CA 1
ATOM 3818 C C . ILE A 1 493 ? -22.719 -35.188 -26.625 1 67.06 493 ILE A C 1
ATOM 3820 O O . ILE A 1 493 ? -23.5 -34.25 -26.391 1 67.06 493 ILE A O 1
ATOM 3824 N N . LYS A 1 494 ? -22.766 -36.375 -26.031 1 66.44 494 LYS A N 1
ATOM 3825 C CA . LYS A 1 494 ? -23.484 -36.594 -24.781 1 66.44 494 LYS A CA 1
ATOM 3826 C C . LYS A 1 494 ? -22.578 -36.375 -23.578 1 66.44 494 LYS A C 1
ATOM 3828 O O . LYS A 1 494 ? -21.453 -36.875 -23.531 1 66.44 494 LYS A O 1
ATOM 3833 N N . MET B 1 1 ? 83.25 -42.781 -61.156 1 21.97 1 MET B N 1
ATOM 3834 C CA . MET B 1 1 ? 83 -42.812 -59.719 1 21.97 1 MET B CA 1
ATOM 3835 C C . MET B 1 1 ? 81.938 -41.812 -59.344 1 21.97 1 MET B C 1
ATOM 3837 O O . MET B 1 1 ? 81.688 -40.875 -60.094 1 21.97 1 MET B O 1
ATOM 3841 N N . LYS B 1 2 ? 81.125 -42.062 -58.062 1 27.77 2 LYS B N 1
ATOM 3842 C CA . LYS B 1 2 ? 79.812 -42.062 -57.406 1 27.77 2 LYS B CA 1
ATOM 3843 C C . LYS B 1 2 ? 79.562 -40.688 -56.781 1 27.77 2 LYS B C 1
ATOM 3845 O O . LYS B 1 2 ? 80.312 -40.25 -55.938 1 27.77 2 LYS B O 1
ATOM 3850 N N . PRO B 1 3 ? 78.875 -39.75 -57.438 1 28.86 3 PRO B N 1
ATOM 3851 C CA . PRO B 1 3 ? 78.312 -38.438 -57.094 1 28.86 3 PRO B CA 1
ATOM 3852 C C . PRO B 1 3 ? 77.375 -38.531 -55.906 1 28.86 3 PRO B C 1
ATOM 3854 O O . PRO B 1 3 ? 76.562 -37.625 -55.75 1 28.86 3 PRO B O 1
ATOM 3857 N N . LYS B 1 4 ? 77.375 -39.594 -55.031 1 27.89 4 LYS B N 1
ATOM 3858 C CA . LYS B 1 4 ? 76.438 -40.031 -54.031 1 27.89 4 LYS B CA 1
ATOM 3859 C C . LYS B 1 4 ? 76.312 -39.031 -52.906 1 27.89 4 LYS B C 1
ATOM 3861 O O . LYS B 1 4 ? 75.5 -39.219 -51.969 1 27.89 4 LYS B O 1
ATOM 3866 N N . LEU B 1 5 ? 77.25 -38.219 -52.625 1 27.42 5 LEU B N 1
ATOM 3867 C CA . LEU B 1 5 ? 77.438 -37.75 -51.25 1 27.42 5 LEU B CA 1
ATOM 3868 C C . LEU B 1 5 ? 76.438 -36.688 -50.875 1 27.42 5 LEU B C 1
ATOM 3870 O O . LEU B 1 5 ? 76.25 -36.406 -49.719 1 27.42 5 LEU B O 1
ATOM 3874 N N . LEU B 1 6 ? 76 -35.844 -51.781 1 28.61 6 LEU B N 1
ATOM 3875 C CA . LEU B 1 6 ? 75.5 -34.531 -51.312 1 28.61 6 LEU B CA 1
ATOM 3876 C C . LEU B 1 6 ? 74.125 -34.625 -50.688 1 28.61 6 LEU B C 1
ATOM 3878 O O . LEU B 1 6 ? 73.562 -33.625 -50.312 1 28.61 6 LEU B O 1
ATOM 3882 N N . PHE B 1 7 ? 73.438 -35.781 -50.781 1 28.2 7 PHE B N 1
ATOM 3883 C CA . PHE B 1 7 ? 72 -35.781 -50.5 1 28.2 7 PHE B CA 1
ATOM 3884 C C . PHE B 1 7 ? 71.75 -35.625 -49 1 28.2 7 PHE B C 1
ATOM 3886 O O . PHE B 1 7 ? 70.562 -35.656 -48.562 1 28.2 7 PHE B O 1
ATOM 3893 N N . SER B 1 8 ? 72.688 -35.844 -48.094 1 28.45 8 SER B N 1
ATOM 3894 C CA . SER B 1 8 ? 72.312 -36.25 -46.75 1 28.45 8 SER B CA 1
ATOM 3895 C C . SER B 1 8 ? 71.812 -35.062 -45.938 1 28.45 8 SER B C 1
ATOM 3897 O O . SER B 1 8 ? 71.312 -35.219 -44.844 1 28.45 8 SER B O 1
ATOM 3899 N N . LEU B 1 9 ? 72.312 -33.844 -46.156 1 29.31 9 LEU B N 1
ATOM 3900 C CA . LEU B 1 9 ? 72.312 -32.906 -45.031 1 29.31 9 LEU B CA 1
ATOM 3901 C C . LEU B 1 9 ? 70.875 -32.375 -44.781 1 29.31 9 LEU B C 1
ATOM 3903 O O . LEU B 1 9 ? 70.688 -31.734 -43.75 1 29.31 9 LEU B O 1
ATOM 3907 N N . PHE B 1 10 ? 70.062 -32.188 -45.75 1 29.08 10 PHE B N 1
ATOM 3908 C CA . PHE B 1 10 ? 69 -31.219 -45.531 1 29.08 10 PHE B CA 1
ATOM 3909 C C . PHE B 1 10 ? 67.938 -31.75 -44.562 1 29.08 10 PHE B C 1
ATOM 3911 O O . PHE B 1 10 ? 66.938 -31.094 -44.344 1 29.08 10 PHE B O 1
ATOM 3918 N N . ALA B 1 11 ? 67.938 -33 -44.125 1 29.22 11 ALA B N 1
ATOM 3919 C CA . ALA B 1 11 ? 66.75 -33.531 -43.5 1 29.22 11 ALA B CA 1
ATOM 3920 C C . ALA B 1 11 ? 66.562 -32.969 -42.094 1 29.22 11 ALA B C 1
ATOM 3922 O O . ALA B 1 11 ? 65.562 -33.219 -41.469 1 29.22 11 ALA B O 1
ATOM 3923 N N . ILE B 1 12 ? 67.625 -32.5 -41.438 1 30.75 12 ILE B N 1
ATOM 3924 C CA . ILE B 1 12 ? 67.438 -32.469 -39.969 1 30.75 12 ILE B CA 1
ATOM 3925 C C . ILE B 1 12 ? 66.562 -31.297 -39.562 1 30.75 12 ILE B C 1
ATOM 3927 O O . ILE B 1 12 ? 66.125 -31.188 -38.406 1 30.75 12 ILE B O 1
ATOM 3931 N N . ALA B 1 13 ? 66.5 -30.203 -40.312 1 30.27 13 ALA B N 1
ATOM 3932 C CA . ALA B 1 13 ? 66.062 -28.984 -39.656 1 30.27 13 ALA B CA 1
ATOM 3933 C C . ALA B 1 13 ? 64.562 -29.047 -39.25 1 30.27 13 ALA B C 1
ATOM 3935 O O . ALA B 1 13 ? 64.062 -28.172 -38.562 1 30.27 13 ALA B O 1
ATOM 3936 N N . ILE B 1 14 ? 63.75 -29.828 -39.906 1 29.62 14 ILE B N 1
ATOM 3937 C CA . ILE B 1 14 ? 62.375 -29.375 -39.844 1 29.62 14 ILE B CA 1
ATOM 3938 C C . ILE B 1 14 ? 61.844 -29.547 -38.406 1 29.62 14 ILE B C 1
ATOM 3940 O O . ILE B 1 14 ? 60.906 -28.875 -38 1 29.62 14 ILE B O 1
ATOM 3944 N N . MET B 1 15 ? 62.25 -30.594 -37.688 1 29.61 15 MET B N 1
ATOM 3945 C CA . MET B 1 15 ? 61.219 -30.984 -36.75 1 29.61 15 MET B CA 1
ATOM 3946 C C . MET B 1 15 ? 61.219 -30.094 -35.531 1 29.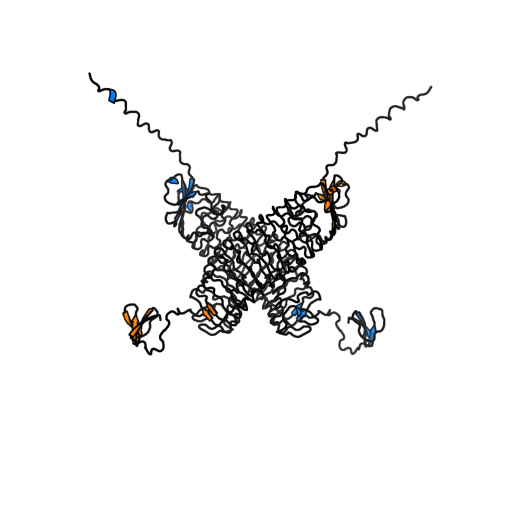61 15 MET B C 1
ATOM 3948 O O . MET B 1 15 ? 60.719 -30.484 -34.469 1 29.61 15 MET B O 1
ATOM 3952 N N . LEU B 1 16 ? 62.188 -29.141 -35.375 1 34.44 16 LEU B N 1
ATOM 3953 C CA . LEU B 1 16 ? 62.031 -28.578 -34.031 1 34.44 16 LEU B CA 1
ATOM 3954 C C . LEU B 1 16 ? 60.719 -27.844 -33.906 1 34.44 16 LEU B C 1
ATOM 3956 O O . LEU B 1 16 ? 60.594 -26.672 -34.312 1 34.44 16 LEU B O 1
ATOM 3960 N N . MET B 1 17 ? 59.594 -28.281 -34.469 1 32.31 17 MET B N 1
ATOM 3961 C CA . MET B 1 17 ? 58.406 -27.547 -33.969 1 32.31 17 MET B CA 1
ATOM 3962 C C . MET B 1 17 ? 58.469 -27.359 -32.469 1 32.31 17 MET B C 1
ATOM 3964 O O . MET B 1 17 ? 58.562 -28.344 -31.719 1 32.31 17 MET B O 1
ATOM 3968 N N . ALA B 1 18 ? 59.125 -26.281 -31.938 1 34.53 18 ALA B N 1
ATOM 3969 C CA . ALA B 1 18 ? 59.031 -25.797 -30.562 1 34.53 18 ALA B CA 1
ATOM 3970 C C . ALA B 1 18 ? 57.625 -26.047 -30 1 34.53 18 ALA B C 1
ATOM 3972 O O . ALA B 1 18 ? 56.625 -25.75 -30.641 1 34.53 18 ALA B O 1
ATOM 3973 N N . ALA B 1 19 ? 57.469 -27.109 -29.172 1 37.69 19 ALA B N 1
ATOM 3974 C CA . ALA B 1 19 ? 56.344 -27.156 -28.266 1 37.69 19 ALA B CA 1
ATOM 3975 C C . ALA B 1 19 ? 56 -25.766 -27.734 1 37.69 19 ALA B C 1
ATOM 3977 O O . ALA B 1 19 ? 56.812 -25.125 -27.078 1 37.69 19 ALA B O 1
ATOM 3978 N N . LEU B 1 20 ? 55.281 -24.875 -28.453 1 38.62 20 LEU B N 1
ATOM 3979 C CA . LEU B 1 20 ? 54.688 -23.719 -27.797 1 38.62 20 LEU B CA 1
ATOM 3980 C C . LEU B 1 20 ? 54.312 -24.062 -26.359 1 38.62 20 LEU B C 1
ATOM 3982 O O . LEU B 1 20 ? 53.812 -25.156 -26.078 1 38.62 20 LEU B O 1
ATOM 3986 N N . PRO B 1 21 ? 55.062 -23.562 -25.375 1 42.78 21 PRO B N 1
ATOM 3987 C CA . PRO B 1 21 ? 54.531 -23.797 -24.047 1 42.78 21 PRO B CA 1
ATOM 3988 C C . PRO B 1 21 ? 53 -23.844 -24.031 1 42.78 21 PRO B C 1
ATOM 3990 O O . PRO B 1 21 ? 52.344 -23.031 -24.688 1 42.78 21 PRO B O 1
ATOM 3993 N N . THR B 1 22 ? 52.406 -25.031 -24.125 1 42.44 22 THR B N 1
ATOM 3994 C CA . THR B 1 22 ? 51 -25.031 -23.75 1 42.44 22 THR B CA 1
ATOM 3995 C C . THR B 1 22 ? 50.75 -24 -22.656 1 42.44 22 THR B C 1
ATOM 3997 O O . THR B 1 22 ? 51.25 -24.109 -21.547 1 42.44 22 THR B O 1
ATOM 4000 N N . GLN B 1 23 ? 50.75 -22.703 -22.812 1 40.91 23 GLN B N 1
ATOM 4001 C CA . GLN B 1 23 ? 50.156 -21.797 -21.812 1 40.91 23 GLN B CA 1
ATOM 4002 C C . GLN B 1 23 ? 49.188 -22.547 -20.906 1 40.91 23 GLN B C 1
ATOM 4004 O O . GLN B 1 23 ? 48.219 -23.141 -21.391 1 40.91 23 GLN B O 1
ATOM 4009 N N . ALA B 1 24 ? 49.625 -23.141 -19.797 1 49.47 24 ALA B N 1
ATOM 4010 C CA . ALA B 1 24 ? 48.75 -23.703 -18.781 1 49.47 24 ALA B CA 1
ATOM 4011 C C . ALA B 1 24 ? 47.406 -22.953 -18.75 1 49.47 24 ALA B C 1
ATOM 4013 O O . ALA B 1 24 ? 47.375 -21.766 -18.422 1 49.47 24 ALA B O 1
ATOM 4014 N N . GLN B 1 25 ? 46.531 -23.188 -19.625 1 63.75 25 GLN B N 1
ATOM 4015 C CA . GLN B 1 25 ? 45.219 -22.547 -19.672 1 63.75 25 GLN B CA 1
ATOM 4016 C C . GLN B 1 25 ? 44.625 -22.438 -18.281 1 63.75 25 GLN B C 1
ATOM 4018 O O . GLN B 1 25 ? 44.5 -23.438 -17.578 1 63.75 25 GLN B O 1
ATOM 4023 N N . LYS B 1 26 ? 44.656 -21.219 -17.641 1 83.81 26 LYS B N 1
ATOM 4024 C CA . LYS B 1 26 ? 44.094 -20.906 -16.328 1 83.81 26 LYS B CA 1
ATOM 4025 C C . LYS B 1 26 ? 42.625 -21.312 -16.25 1 83.81 26 LYS B C 1
ATOM 4027 O O . LYS B 1 26 ? 41.875 -21.141 -17.219 1 83.81 26 LYS B O 1
ATOM 4032 N N . ASN B 1 27 ? 42.375 -22.109 -15.141 1 93.94 27 ASN B N 1
ATOM 4033 C CA . ASN B 1 27 ? 41 -22.484 -14.875 1 93.94 27 ASN B CA 1
ATOM 4034 C C . ASN B 1 27 ? 40.062 -21.266 -14.812 1 93.94 27 ASN B C 1
ATOM 4036 O O . ASN B 1 27 ? 40.438 -20.234 -14.266 1 93.94 27 ASN B O 1
ATOM 4040 N N . GLU B 1 28 ? 39 -21.328 -15.516 1 96.38 28 GLU B N 1
ATOM 4041 C CA . GLU B 1 28 ? 37.938 -20.312 -15.484 1 96.38 28 GLU B CA 1
ATOM 4042 C C . GLU B 1 28 ? 36.594 -20.922 -15.156 1 96.38 28 GLU B C 1
ATOM 4044 O O . GLU B 1 28 ? 36.312 -22.078 -15.523 1 96.38 28 GLU B O 1
ATOM 4049 N N . ALA B 1 29 ? 35.844 -20.094 -14.391 1 98.12 29 ALA B N 1
ATOM 4050 C CA . ALA B 1 29 ? 34.5 -20.531 -14.094 1 98.12 29 ALA B CA 1
ATOM 4051 C C . ALA B 1 29 ? 33.531 -20.062 -15.172 1 98.12 29 ALA B C 1
ATOM 4053 O O . ALA B 1 29 ? 33.562 -18.906 -15.586 1 98.12 29 ALA B O 1
ATOM 4054 N N . TYR B 1 30 ? 32.688 -20.953 -15.633 1 98 30 TYR B N 1
ATOM 4055 C CA . TYR B 1 30 ? 31.734 -20.625 -16.672 1 98 30 TYR B CA 1
ATOM 4056 C C . TYR B 1 30 ? 30.562 -21.594 -16.656 1 98 30 TYR B C 1
ATOM 4058 O O . TYR B 1 30 ? 30.594 -22.609 -15.938 1 98 30 TYR B O 1
ATOM 4066 N N . VAL B 1 31 ? 29.484 -21.219 -17.375 1 98.31 31 VAL B N 1
ATOM 4067 C CA . VAL B 1 31 ? 28.25 -21.984 -17.438 1 98.31 31 VAL B CA 1
ATOM 4068 C C . VAL B 1 31 ? 27.922 -22.297 -18.906 1 98.31 31 VAL B C 1
ATOM 4070 O O . VAL B 1 31 ? 28.062 -21.438 -19.781 1 98.31 31 VAL B O 1
ATOM 4073 N N . VAL B 1 32 ? 27.531 -23.562 -19.156 1 98.25 32 VAL B N 1
ATOM 4074 C CA . VAL B 1 32 ? 27.156 -23.984 -20.5 1 98.25 32 VAL B CA 1
ATOM 4075 C C . VAL B 1 32 ? 25.688 -24.375 -20.531 1 98.25 32 VAL B C 1
ATOM 4077 O O . VAL B 1 32 ? 25.219 -25.156 -19.703 1 98.25 32 VAL B O 1
ATOM 4080 N N . VAL B 1 33 ? 25.016 -23.75 -21.438 1 97.31 33 VAL B N 1
ATOM 4081 C CA . VAL B 1 33 ? 23.641 -24.141 -21.734 1 97.31 33 VAL B CA 1
ATOM 4082 C C . VAL B 1 33 ? 23.609 -25.062 -22.938 1 97.31 33 VAL B C 1
ATOM 4084 O O . VAL B 1 33 ? 24.172 -24.75 -23.984 1 97.31 33 VAL B O 1
ATOM 4087 N N . SER B 1 34 ? 23 -26.203 -22.719 1 97.38 34 SER B N 1
ATOM 4088 C CA . SER B 1 34 ? 22.906 -27.156 -23.812 1 97.38 34 SER B CA 1
ATOM 4089 C C . SER B 1 34 ? 22.172 -26.562 -25.016 1 97.38 34 SER B C 1
ATOM 4091 O O . SER B 1 34 ? 21.484 -25.547 -24.891 1 97.38 34 SER B O 1
ATOM 4093 N N . ASP B 1 35 ? 22.297 -27.188 -26.141 1 95.19 35 ASP B N 1
ATOM 4094 C CA . ASP B 1 35 ? 21.719 -26.656 -27.375 1 95.19 35 ASP B CA 1
ATOM 4095 C C . ASP B 1 35 ? 20.203 -26.578 -27.281 1 95.19 35 ASP B C 1
ATOM 4097 O O . ASP B 1 35 ? 19.594 -25.641 -27.812 1 95.19 35 ASP B O 1
ATOM 4101 N N . ASP B 1 36 ? 19.656 -27.453 -26.625 1 94.62 36 ASP B N 1
ATOM 4102 C CA . ASP B 1 36 ? 18.203 -27.469 -26.484 1 94.62 36 ASP B CA 1
ATOM 4103 C C . ASP B 1 36 ? 17.75 -26.594 -25.312 1 94.62 36 ASP B C 1
ATOM 4105 O O . ASP B 1 36 ? 16.562 -26.484 -25.047 1 94.62 36 ASP B O 1
ATOM 4109 N N . GLY B 1 37 ? 18.703 -26.078 -24.609 1 95.38 37 GLY B N 1
ATOM 4110 C CA . GLY B 1 37 ? 18.406 -25.156 -23.516 1 95.38 37 GLY B CA 1
ATOM 4111 C C . GLY B 1 37 ? 18 -25.875 -22.234 1 95.38 37 GLY B C 1
ATOM 4112 O O . GLY B 1 37 ? 17.844 -25.25 -21.188 1 95.38 37 GLY B O 1
ATOM 4113 N N . ALA B 1 38 ? 17.938 -27.125 -22.219 1 96.75 38 ALA B N 1
ATOM 4114 C CA . ALA B 1 38 ? 17.312 -27.906 -21.141 1 96.75 38 ALA B CA 1
ATOM 4115 C C . ALA B 1 38 ? 18.281 -28.078 -19.969 1 96.75 38 ALA B C 1
ATOM 4117 O O . ALA B 1 38 ? 17.844 -28.234 -18.828 1 96.75 38 ALA B O 1
ATOM 4118 N N . THR B 1 39 ? 19.547 -28 -20.312 1 97.94 39 THR B N 1
ATOM 4119 C CA . THR B 1 39 ? 20.516 -28.312 -19.266 1 97.94 39 THR B CA 1
ATOM 4120 C C . THR B 1 39 ? 21.5 -27.156 -19.094 1 97.94 39 THR B C 1
ATOM 4122 O O . THR B 1 39 ? 22.047 -26.641 -20.062 1 97.94 39 THR B O 1
ATOM 4125 N N . LEU B 1 40 ? 21.656 -26.719 -17.891 1 98.12 40 LEU B N 1
ATOM 4126 C CA . LEU B 1 40 ? 22.703 -25.781 -17.453 1 98.12 40 LEU B CA 1
ATOM 4127 C C . LEU B 1 40 ? 23.812 -26.5 -16.719 1 98.12 40 LEU B C 1
ATOM 4129 O O . LEU B 1 40 ? 23.578 -27.172 -15.703 1 98.12 40 LEU B O 1
ATOM 4133 N N . THR B 1 41 ? 25.047 -26.359 -17.188 1 98.5 41 THR B N 1
ATOM 4134 C CA . THR B 1 41 ? 26.172 -27.016 -16.547 1 98.5 41 THR B CA 1
ATOM 4135 C C . THR B 1 41 ? 27.234 -26 -16.109 1 98.5 41 THR B C 1
ATOM 4137 O O . THR B 1 41 ? 27.641 -25.156 -16.891 1 98.5 41 THR B O 1
ATOM 4140 N N . PHE B 1 42 ? 27.656 -26.094 -14.844 1 98.69 42 PHE B N 1
ATOM 4141 C CA . PHE B 1 42 ? 28.672 -25.219 -14.266 1 98.69 42 PHE B CA 1
ATOM 4142 C C . PHE B 1 42 ? 30.047 -25.891 -14.32 1 98.69 42 PHE B C 1
ATOM 4144 O O . PHE B 1 42 ? 30.203 -27.031 -13.883 1 98.69 42 PHE B O 1
ATOM 4151 N N . TYR B 1 43 ? 31.031 -25.109 -14.844 1 98.38 43 TYR B N 1
ATOM 4152 C CA . TYR B 1 43 ? 32.406 -25.609 -14.992 1 98.38 43 TYR B CA 1
ATOM 4153 C C . TYR B 1 43 ? 33.406 -24.656 -14.352 1 98.38 43 TYR B C 1
ATOM 4155 O O . TYR B 1 43 ? 33.125 -23.453 -14.211 1 98.38 43 TYR B O 1
ATOM 4163 N N . TYR B 1 44 ? 34.531 -25.234 -13.883 1 98.5 44 TYR B N 1
ATOM 4164 C CA . TYR B 1 44 ? 35.719 -24.5 -13.531 1 98.5 44 TYR B CA 1
ATOM 4165 C C . TYR B 1 44 ? 36.969 -25.234 -14 1 98.5 44 TYR B C 1
ATOM 4167 O O . TYR B 1 44 ? 37.562 -26.031 -13.25 1 98.5 44 TYR B O 1
ATOM 4175 N N . ASP B 1 45 ? 37.375 -25.031 -15.242 1 97.62 45 ASP B N 1
ATOM 4176 C CA . ASP B 1 45 ? 38.5 -25.656 -15.906 1 97.62 45 ASP B CA 1
ATOM 4177 C C . ASP B 1 45 ? 39 -24.812 -17.078 1 97.62 45 ASP B C 1
ATOM 4179 O O . ASP B 1 45 ? 38.594 -23.672 -17.234 1 97.62 45 ASP B O 1
ATOM 4183 N N . ALA B 1 46 ? 39.906 -25.375 -17.844 1 96.5 46 ALA B N 1
ATOM 4184 C CA . ALA B 1 46 ? 40.5 -24.656 -18.969 1 96.5 46 ALA B CA 1
ATOM 4185 C C . ALA B 1 46 ? 39.938 -25.141 -20.297 1 96.5 46 ALA B C 1
ATOM 4187 O O . ALA B 1 46 ? 40.594 -25.062 -21.328 1 96.5 46 ALA B O 1
ATOM 4188 N N . GLN B 1 47 ? 38.719 -25.672 -20.25 1 96 47 GLN B N 1
ATOM 4189 C CA . GLN B 1 47 ? 38.219 -26.328 -21.453 1 96 47 GLN B CA 1
ATOM 4190 C C . GLN B 1 47 ? 37.031 -25.531 -22.047 1 96 47 GLN B C 1
ATOM 4192 O O . GLN B 1 47 ? 36.219 -26.094 -22.766 1 96 47 GLN B O 1
ATOM 4197 N N . LYS B 1 48 ? 36.938 -24.281 -21.656 1 95.44 48 LYS B N 1
ATOM 4198 C CA . LYS B 1 48 ? 35.781 -23.453 -22.031 1 95.44 48 LYS B CA 1
ATOM 4199 C C . LYS B 1 48 ? 35.594 -23.453 -23.547 1 95.44 48 LYS B C 1
ATOM 4201 O O . LYS B 1 48 ? 34.469 -23.609 -24.031 1 95.44 48 LYS B O 1
ATOM 4206 N N . SER B 1 49 ? 36.656 -23.438 -24.328 1 93.75 49 SER B N 1
ATOM 4207 C CA . SER B 1 49 ? 36.625 -23.297 -25.781 1 93.75 49 SER B CA 1
ATOM 4208 C C . SER B 1 49 ? 36.188 -24.594 -26.453 1 93.75 49 SER B C 1
ATOM 4210 O O . SER B 1 49 ? 35.719 -24.594 -27.594 1 93.75 49 SER B O 1
ATOM 4212 N N . SER B 1 50 ? 36.312 -25.625 -25.719 1 94.62 50 SER B N 1
ATOM 4213 C CA . SER B 1 50 ? 36 -26.938 -26.312 1 94.62 50 SER B CA 1
ATOM 4214 C C . SER B 1 50 ? 34.562 -27.344 -26.031 1 94.62 50 SER B C 1
ATOM 4216 O O . SER B 1 50 ? 34.094 -28.359 -26.547 1 94.62 50 SER B O 1
ATOM 4218 N N . ARG B 1 51 ? 33.875 -26.547 -25.203 1 95.62 51 ARG B N 1
ATOM 4219 C CA . ARG B 1 51 ? 32.5 -26.922 -24.828 1 95.62 51 ARG B CA 1
ATOM 4220 C C . ARG B 1 51 ? 31.547 -26.703 -25.984 1 95.62 51 ARG B C 1
ATOM 4222 O O . ARG B 1 51 ? 31.719 -25.797 -26.797 1 95.62 51 ARG B O 1
ATOM 4229 N N . THR B 1 52 ? 30.531 -27.562 -26.078 1 95.44 52 THR B N 1
ATOM 4230 C CA . THR B 1 52 ? 29.406 -27.406 -27.016 1 95.44 52 THR B CA 1
ATOM 4231 C C . THR B 1 52 ? 28.203 -26.812 -26.312 1 95.44 52 THR B C 1
ATOM 4233 O O . THR B 1 52 ? 27.906 -27.141 -25.172 1 95.44 52 THR B O 1
ATOM 4236 N N . GLY B 1 53 ? 27.516 -25.828 -27 1 96.44 53 GLY B N 1
ATOM 4237 C CA . GLY B 1 53 ? 26.391 -25.094 -26.438 1 96.44 53 GLY B CA 1
ATOM 4238 C C . GLY B 1 53 ? 26.656 -23.609 -26.281 1 96.44 53 GLY B C 1
ATOM 4239 O O . GLY B 1 53 ? 27.578 -23.078 -26.891 1 96.44 53 GLY B O 1
ATOM 4240 N N . THR B 1 54 ? 25.797 -22.922 -25.625 1 96.94 54 THR B N 1
ATOM 4241 C CA . THR B 1 54 ? 25.984 -21.516 -25.328 1 96.94 54 THR B CA 1
ATOM 4242 C C . THR B 1 54 ? 26.781 -21.328 -24.031 1 96.94 54 THR B C 1
ATOM 4244 O O . THR B 1 54 ? 26.375 -21.844 -22.984 1 96.94 54 THR B O 1
ATOM 4247 N N . VAL B 1 55 ? 27.859 -20.609 -24.141 1 97.06 55 VAL B N 1
ATOM 4248 C CA . VAL B 1 55 ? 28.766 -20.484 -23 1 97.06 55 VAL B CA 1
ATOM 4249 C C . VAL B 1 55 ? 28.688 -19.078 -22.422 1 97.06 55 VAL B C 1
ATOM 4251 O O . VAL B 1 55 ? 28.734 -18.094 -23.172 1 97.06 55 VAL B O 1
ATOM 4254 N N . TYR B 1 56 ? 28.5 -19 -21.109 1 97.06 56 TYR B N 1
ATOM 4255 C CA . TYR B 1 56 ? 28.516 -17.734 -20.391 1 97.06 56 TYR B CA 1
ATOM 4256 C C . TYR B 1 56 ? 29.625 -17.703 -19.344 1 97.06 56 TYR B C 1
ATOM 4258 O O . TYR B 1 56 ? 29.875 -18.703 -18.672 1 97.06 56 TYR B O 1
ATOM 4266 N N . GLY B 1 57 ? 30.25 -16.531 -19.25 1 96.44 57 GLY B N 1
ATOM 4267 C CA . GLY B 1 57 ? 31.109 -16.344 -18.094 1 96.44 57 GLY B CA 1
ATOM 4268 C C . GLY B 1 57 ? 30.328 -16.328 -16.781 1 96.44 57 GLY B C 1
ATOM 4269 O O . GLY B 1 57 ? 29.188 -15.859 -16.734 1 96.44 57 GLY B O 1
ATOM 4270 N N . ILE B 1 58 ? 31.016 -16.812 -15.781 1 97 58 ILE B N 1
ATOM 4271 C CA . ILE B 1 58 ? 30.328 -16.984 -14.508 1 97 58 ILE B CA 1
ATOM 4272 C C . ILE B 1 58 ? 29.891 -15.617 -13.961 1 97 58 ILE B C 1
ATOM 4274 O O . ILE B 1 58 ? 28.938 -15.523 -13.188 1 97 58 ILE B O 1
ATOM 4278 N N . LYS B 1 59 ? 30.562 -14.492 -14.375 1 95.06 59 LYS B N 1
ATOM 4279 C CA . LYS B 1 59 ? 30.266 -13.164 -13.859 1 95.06 59 LYS B CA 1
ATOM 4280 C C . LYS B 1 59 ? 29.453 -12.352 -14.859 1 95.06 59 LYS B C 1
ATOM 4282 O O . LYS B 1 59 ? 29.172 -11.172 -14.633 1 95.06 59 LYS B O 1
ATOM 4287 N N . GLU B 1 60 ? 29.078 -13.031 -15.953 1 94.25 60 GLU B N 1
ATOM 4288 C CA . GLU B 1 60 ? 28.266 -12.344 -16.953 1 94.25 60 GLU B CA 1
ATOM 4289 C C . GLU B 1 60 ? 26.844 -12.117 -16.453 1 94.25 60 GLU B C 1
ATOM 4291 O O . GLU B 1 60 ? 26.203 -13.031 -15.938 1 94.25 60 GLU B O 1
ATOM 4296 N N . THR B 1 61 ? 26.484 -10.781 -16.578 1 93.19 61 THR B N 1
ATOM 4297 C CA . THR B 1 61 ? 25.156 -10.445 -16.062 1 93.19 61 THR B CA 1
ATOM 4298 C C . THR B 1 61 ? 24.297 -9.836 -17.156 1 93.19 61 THR B C 1
ATOM 4300 O O . THR B 1 61 ? 24.781 -9.547 -18.25 1 93.19 61 THR B O 1
ATOM 4303 N N . ARG B 1 62 ? 23.062 -9.805 -16.859 1 87.31 62 ARG B N 1
ATOM 4304 C CA . ARG B 1 62 ? 22.062 -9.117 -17.672 1 87.31 62 ARG B CA 1
ATOM 4305 C C . ARG B 1 62 ? 21.109 -8.297 -16.797 1 87.31 62 ARG B C 1
ATOM 4307 O O . ARG B 1 62 ? 21.219 -8.312 -15.578 1 87.31 62 ARG B O 1
ATOM 4314 N N . TYR B 1 63 ? 20.234 -7.441 -17.469 1 79.31 63 TYR B N 1
ATOM 4315 C CA . TYR B 1 63 ? 19.25 -6.602 -16.797 1 79.31 63 TYR B CA 1
ATOM 4316 C C . TYR B 1 63 ? 19.906 -5.738 -15.727 1 79.31 63 TYR B C 1
ATOM 4318 O O . TYR B 1 63 ? 19.531 -5.785 -14.555 1 79.31 63 TYR B O 1
ATOM 4326 N N . GLN B 1 64 ? 20.812 -5.059 -16.078 1 75.19 64 GLN B N 1
ATOM 4327 C CA . GLN B 1 64 ? 21.547 -4.062 -15.305 1 75.19 64 GLN B CA 1
ATOM 4328 C C . GLN B 1 64 ? 22.297 -4.715 -14.156 1 75.19 64 GLN B C 1
ATOM 4330 O O . GLN B 1 64 ? 22.312 -4.199 -13.031 1 75.19 64 GLN B O 1
ATOM 4335 N N . GLY B 1 65 ? 22.703 -5.91 -14.352 1 85.12 65 GLY B N 1
ATOM 4336 C CA . GLY B 1 65 ? 23.562 -6.57 -13.391 1 85.12 65 GLY B CA 1
ATOM 4337 C C . GLY B 1 65 ? 22.812 -7.312 -12.312 1 85.12 65 GLY B C 1
ATOM 4338 O O . GLY B 1 65 ? 23.406 -7.855 -11.383 1 85.12 65 GLY B O 1
ATOM 4339 N N . ARG B 1 66 ? 21.531 -7.387 -12.508 1 85.81 66 ARG B N 1
ATOM 4340 C CA . ARG B 1 66 ? 20.703 -8.008 -11.492 1 85.81 66 ARG B CA 1
ATOM 4341 C C . ARG B 1 66 ? 20.859 -9.523 -11.508 1 85.81 66 ARG B C 1
ATOM 4343 O O . ARG B 1 66 ? 21 -10.156 -10.453 1 85.81 66 ARG B O 1
ATOM 4350 N N . CYS B 1 67 ? 20.906 -10.055 -12.695 1 93.88 67 CYS B N 1
ATOM 4351 C CA . CYS B 1 67 ? 20.922 -11.508 -12.828 1 93.88 67 CYS B CA 1
ATOM 4352 C C . CYS B 1 67 ? 22.016 -11.953 -13.789 1 93.88 67 CYS B C 1
ATOM 4354 O O . CYS B 1 67 ? 22.453 -11.188 -14.648 1 93.88 67 CYS B O 1
ATOM 4356 N N . PRO B 1 68 ? 22.469 -13.219 -13.531 1 95.75 68 PRO B N 1
ATOM 4357 C CA . PRO B 1 68 ? 23.438 -13.758 -14.492 1 95.75 68 PRO B CA 1
ATOM 4358 C C . PRO B 1 68 ? 22.844 -13.914 -15.891 1 95.75 68 PRO B C 1
ATOM 4360 O O . PRO B 1 68 ? 21.625 -13.938 -16.047 1 95.75 68 PRO B O 1
ATOM 4363 N N . ALA B 1 69 ? 23.672 -14.047 -16.812 1 94.19 69 ALA B N 1
ATOM 4364 C CA . ALA B 1 69 ? 23.281 -14.016 -18.219 1 94.19 69 ALA B CA 1
ATOM 4365 C C . ALA B 1 69 ? 22.438 -15.234 -18.578 1 94.19 69 ALA B C 1
ATOM 4367 O O . ALA B 1 69 ? 21.625 -15.18 -19.516 1 94.19 69 ALA B O 1
ATOM 4368 N N . TRP B 1 70 ? 22.562 -16.312 -17.844 1 94.69 70 TRP B N 1
ATOM 4369 C CA . TRP B 1 70 ? 21.891 -17.547 -18.203 1 94.69 70 TRP B CA 1
ATOM 4370 C C . TRP B 1 70 ? 20.531 -17.641 -17.531 1 94.69 70 TRP B C 1
ATOM 4372 O O . TRP B 1 70 ? 19.703 -18.484 -17.875 1 94.69 70 TRP B O 1
ATOM 4382 N N . ALA B 1 71 ? 20.312 -16.766 -16.531 1 92.75 71 ALA B N 1
ATOM 4383 C CA . ALA B 1 71 ? 19.109 -16.859 -15.727 1 92.75 71 ALA B CA 1
ATOM 4384 C C . ALA B 1 71 ? 17.922 -16.203 -16.438 1 92.75 71 ALA B C 1
ATOM 4386 O O . ALA B 1 71 ? 18.109 -15.461 -17.406 1 92.75 71 ALA B O 1
ATOM 4387 N N . GLY B 1 72 ? 16.703 -16.656 -16.062 1 87.5 72 GLY B N 1
ATOM 4388 C CA . GLY B 1 72 ? 15.508 -15.93 -16.469 1 87.5 72 GLY B CA 1
ATOM 4389 C C . GLY B 1 72 ? 15.203 -14.734 -15.594 1 87.5 72 GLY B C 1
ATOM 4390 O O . GLY B 1 72 ? 15.789 -14.586 -14.516 1 87.5 72 GLY B O 1
ATOM 4391 N N . VAL B 1 73 ? 14.43 -13.82 -16.234 1 80.88 73 VAL B N 1
ATOM 4392 C CA . VAL B 1 73 ? 13.867 -12.695 -15.5 1 80.88 73 VAL B CA 1
ATOM 4393 C C . VAL B 1 73 ? 12.375 -12.578 -15.797 1 80.88 73 VAL B C 1
ATOM 4395 O O . VAL B 1 73 ? 11.883 -13.164 -16.766 1 80.88 73 VAL B O 1
ATOM 4398 N N . PRO B 1 74 ? 11.703 -11.805 -14.844 1 75.75 74 PRO B N 1
ATOM 4399 C CA . PRO B 1 74 ? 10.258 -11.703 -15.055 1 75.75 74 PRO B CA 1
ATOM 4400 C C . PRO B 1 74 ? 9.898 -11.18 -16.438 1 75.75 74 PRO B C 1
ATOM 4402 O O . PRO B 1 74 ? 8.898 -11.594 -17.016 1 75.75 74 PRO B O 1
ATOM 4405 N N . GLU B 1 75 ? 10.742 -10.422 -17.016 1 75.44 75 GLU B N 1
ATOM 4406 C CA . GLU B 1 75 ? 10.508 -9.844 -18.328 1 75.44 75 GLU B CA 1
ATOM 4407 C C . GLU B 1 75 ? 10.781 -10.859 -19.438 1 75.44 75 GLU B C 1
ATOM 4409 O O . GLU B 1 75 ? 10.266 -10.734 -20.547 1 75.44 75 GLU B O 1
ATOM 4414 N N . ALA B 1 76 ? 11.555 -11.875 -19.109 1 80.81 76 ALA B N 1
ATOM 4415 C CA . ALA B 1 76 ? 11.93 -12.953 -20.016 1 80.81 76 ALA B CA 1
ATOM 4416 C C . ALA B 1 76 ? 12.125 -14.266 -19.281 1 80.81 76 ALA B C 1
ATOM 4418 O O . ALA B 1 76 ? 13.25 -14.625 -18.922 1 80.81 76 ALA B O 1
ATOM 4419 N N . ASN B 1 77 ? 11.055 -14.906 -19.094 1 87.69 77 ASN B N 1
ATOM 4420 C CA . ASN B 1 77 ? 11.055 -16.125 -18.297 1 87.69 77 ASN B CA 1
ATOM 4421 C C . ASN B 1 77 ? 11.844 -17.234 -18.969 1 87.69 77 ASN B C 1
ATOM 4423 O O . ASN B 1 77 ? 11.82 -17.359 -20.188 1 87.69 77 ASN B O 1
ATOM 4427 N N . ASN B 1 78 ? 12.586 -17.969 -18.125 1 93.75 78 ASN B N 1
ATOM 4428 C CA . ASN B 1 78 ? 13.195 -19.219 -18.562 1 93.75 78 ASN B CA 1
ATOM 4429 C C . ASN B 1 78 ? 12.289 -20.406 -18.297 1 93.75 78 ASN B C 1
ATOM 4431 O O . ASN B 1 78 ? 12.188 -20.891 -17.156 1 93.75 78 ASN B O 1
ATOM 4435 N N . THR B 1 79 ? 11.625 -20.922 -19.391 1 93.31 79 THR B N 1
ATOM 4436 C CA . THR B 1 79 ? 10.656 -22 -19.25 1 93.31 79 THR B CA 1
ATOM 4437 C C . THR B 1 79 ? 11.188 -23.297 -19.859 1 93.31 79 THR B C 1
ATOM 4439 O O . THR B 1 79 ? 10.414 -24.203 -20.156 1 93.31 79 THR B O 1
ATOM 4442 N N . TRP B 1 80 ? 12.477 -23.375 -20.125 1 94.25 80 TRP B N 1
ATOM 4443 C CA . TRP B 1 80 ? 12.992 -24.516 -20.875 1 94.25 80 TRP B CA 1
ATOM 4444 C C . TRP B 1 80 ? 14.078 -25.234 -20.078 1 94.25 80 TRP B C 1
ATOM 4446 O O . TRP B 1 80 ? 14.281 -26.453 -20.25 1 94.25 80 TRP B O 1
ATOM 4456 N N . THR B 1 81 ? 14.75 -24.547 -19.172 1 97.31 81 THR B N 1
ATOM 4457 C CA . THR B 1 81 ? 15.797 -25.203 -18.391 1 97.31 81 THR B CA 1
ATOM 4458 C C . THR B 1 81 ? 15.188 -26.141 -17.344 1 97.31 81 THR B C 1
ATOM 4460 O O . THR B 1 81 ? 14.508 -25.688 -16.422 1 97.31 81 THR B O 1
ATOM 4463 N N . THR B 1 82 ? 15.453 -27.453 -17.453 1 97.69 82 THR B N 1
ATOM 4464 C CA . THR B 1 82 ? 14.836 -28.438 -16.562 1 97.69 82 THR B CA 1
ATOM 4465 C C . THR B 1 82 ? 15.875 -29.031 -15.609 1 97.69 82 THR B C 1
ATOM 4467 O O . THR B 1 82 ? 15.516 -29.609 -14.578 1 97.69 82 THR B O 1
ATOM 4470 N N . THR B 1 83 ? 17.109 -28.891 -16.047 1 98.12 83 THR B N 1
ATOM 4471 C CA . THR B 1 83 ? 18.172 -29.578 -15.305 1 98.12 83 THR B CA 1
ATOM 4472 C C . THR B 1 83 ? 19.375 -28.656 -15.117 1 98.12 83 THR B C 1
ATOM 4474 O O . THR B 1 83 ? 19.766 -27.938 -16.031 1 98.12 83 THR B O 1
ATOM 4477 N N . VAL B 1 84 ? 19.953 -28.688 -13.875 1 98.44 84 VAL B N 1
ATOM 4478 C CA . VAL B 1 84 ? 21.203 -28 -13.562 1 98.44 84 VAL B CA 1
ATOM 4479 C C . VAL B 1 84 ? 22.234 -29.016 -13.086 1 98.44 84 VAL B C 1
ATOM 4481 O O . VAL B 1 84 ? 21.922 -29.922 -12.305 1 98.44 84 VAL B O 1
ATOM 4484 N N . VAL B 1 85 ? 23.469 -28.891 -13.586 1 98.5 85 VAL B N 1
ATOM 4485 C CA . VAL B 1 85 ? 24.547 -29.797 -13.211 1 98.5 85 VAL B CA 1
ATOM 4486 C C . VAL B 1 85 ? 25.766 -28.984 -12.766 1 98.5 85 VAL B C 1
ATOM 4488 O O . VAL B 1 85 ? 26.25 -28.125 -13.508 1 98.5 85 VAL B O 1
ATOM 4491 N N . PHE B 1 86 ? 26.188 -29.266 -11.562 1 98.69 86 PHE B N 1
ATOM 4492 C CA . PHE B 1 86 ? 27.531 -28.828 -11.172 1 98.69 86 PHE B CA 1
ATOM 4493 C C . PHE B 1 86 ? 28.562 -29.906 -11.5 1 98.69 86 PHE B C 1
ATOM 4495 O O . PHE B 1 86 ? 28.672 -30.906 -10.789 1 98.69 86 PHE B O 1
ATOM 4502 N N . ASP B 1 87 ? 29.328 -29.609 -12.453 1 98.44 87 ASP B N 1
ATOM 4503 C CA . ASP B 1 87 ? 30.328 -30.562 -12.906 1 98.44 87 ASP B CA 1
ATOM 4504 C C . ASP B 1 87 ? 31.406 -30.781 -11.844 1 98.44 87 ASP B C 1
ATOM 4506 O O . ASP B 1 87 ? 31.688 -29.891 -11.039 1 98.44 87 ASP B O 1
ATOM 4510 N N . THR B 1 88 ? 32.094 -31.969 -11.93 1 98.25 88 THR B N 1
ATOM 4511 C CA . THR B 1 88 ? 33.156 -32.281 -10.984 1 98.25 88 THR B CA 1
ATOM 4512 C C . THR B 1 88 ? 34.25 -31.219 -11.023 1 98.25 88 THR B C 1
ATOM 4514 O O . THR B 1 88 ? 34.844 -30.891 -10 1 98.25 88 THR B O 1
ATOM 4517 N N . SER B 1 89 ? 34.438 -30.562 -12.141 1 97.94 89 SER B N 1
ATOM 4518 C CA . SER B 1 89 ? 35.438 -29.531 -12.289 1 97.94 89 SER B CA 1
ATOM 4519 C C . SER B 1 89 ? 35.094 -28.297 -11.453 1 97.94 89 SER B C 1
ATOM 4521 O O . SER B 1 89 ? 35.969 -27.484 -11.156 1 97.94 89 SER B O 1
ATOM 4523 N N . PHE B 1 90 ? 33.875 -28.203 -11.047 1 98.25 90 PHE B N 1
ATOM 4524 C CA . PHE B 1 90 ? 33.438 -26.984 -10.383 1 98.25 90 PHE B CA 1
ATOM 4525 C C . PHE B 1 90 ? 33.75 -27.031 -8.898 1 98.25 90 PHE B C 1
ATOM 4527 O O . PHE B 1 90 ? 33.562 -26.031 -8.188 1 98.25 90 PHE B O 1
ATOM 4534 N N . LYS B 1 91 ? 34.281 -28.141 -8.414 1 97.5 91 LYS B N 1
ATOM 4535 C CA . LYS B 1 91 ? 34.438 -28.453 -6.996 1 97.5 91 LYS B CA 1
ATOM 4536 C C . LYS B 1 91 ? 35.312 -27.438 -6.289 1 97.5 91 LYS B C 1
ATOM 4538 O O . LYS B 1 91 ? 35.062 -27.094 -5.129 1 97.5 91 LYS B O 1
ATOM 4543 N N . ASN B 1 92 ? 36.281 -26.891 -6.996 1 96.31 92 ASN B N 1
ATOM 4544 C CA . ASN B 1 92 ? 37.25 -26.031 -6.336 1 96.31 92 ASN B CA 1
ATOM 4545 C C . ASN B 1 92 ? 36.938 -24.547 -6.57 1 96.31 92 ASN B C 1
ATOM 4547 O O . ASN B 1 92 ? 37.656 -23.672 -6.066 1 96.31 92 ASN B O 1
ATOM 4551 N N . TYR B 1 93 ? 35.938 -24.25 -7.312 1 98 93 TYR B N 1
ATOM 4552 C CA . TYR B 1 93 ? 35.531 -22.844 -7.465 1 98 93 TYR B CA 1
ATOM 4553 C C . TYR B 1 93 ? 34.844 -22.344 -6.207 1 98 93 TYR B C 1
ATOM 4555 O O . TYR B 1 93 ? 34.125 -23.094 -5.531 1 98 93 TYR B O 1
ATOM 4563 N N . ARG B 1 94 ? 35.094 -21.062 -5.914 1 97.94 94 ARG B N 1
ATOM 4564 C CA . ARG B 1 94 ? 34.5 -20.422 -4.73 1 97.94 94 ARG B CA 1
ATOM 4565 C C . ARG B 1 94 ? 33.75 -19.156 -5.102 1 97.94 94 ARG B C 1
ATOM 4567 O O . ARG B 1 94 ? 34.281 -18.062 -5.043 1 97.94 94 ARG B O 1
ATOM 4574 N N . PRO B 1 95 ? 32.5 -19.344 -5.426 1 97.94 95 PRO B N 1
ATOM 4575 C CA . PRO B 1 95 ? 31.719 -18.141 -5.727 1 97.94 95 PRO B CA 1
ATOM 4576 C C . PRO B 1 95 ? 31.531 -17.234 -4.5 1 97.94 95 PRO B C 1
ATOM 4578 O O . PRO B 1 95 ? 31.484 -17.734 -3.373 1 97.94 95 PRO B O 1
ATOM 4581 N N . THR B 1 96 ? 31.406 -15.922 -4.773 1 97.56 96 THR B N 1
ATOM 4582 C CA . THR B 1 96 ? 31.125 -14.977 -3.703 1 97.56 96 THR B CA 1
ATOM 4583 C C . THR B 1 96 ? 29.641 -14.594 -3.707 1 97.56 96 THR B C 1
ATOM 4585 O O . THR B 1 96 ? 29.141 -14.023 -2.734 1 97.56 96 THR B O 1
ATOM 4588 N N . THR B 1 97 ? 29.047 -14.812 -4.805 1 97.81 97 THR B N 1
ATOM 4589 C CA . THR B 1 97 ? 27.609 -14.594 -4.922 1 97.81 97 THR B CA 1
ATOM 4590 C C . THR B 1 97 ? 26.969 -15.688 -5.77 1 97.81 97 THR B C 1
ATOM 4592 O O . THR B 1 97 ? 27.594 -16.219 -6.688 1 97.81 97 THR B O 1
ATOM 4595 N N . THR B 1 98 ? 25.766 -16.094 -5.402 1 97.94 98 THR B N 1
ATOM 4596 C CA . THR B 1 98 ? 24.906 -16.953 -6.211 1 97.94 98 THR B CA 1
ATOM 4597 C C . THR B 1 98 ? 23.578 -16.266 -6.508 1 97.94 98 THR B C 1
ATOM 4599 O O . THR B 1 98 ? 22.578 -16.938 -6.734 1 97.94 98 THR B O 1
ATOM 4602 N N . ARG B 1 99 ? 23.609 -14.945 -6.496 1 97.44 99 ARG B N 1
ATOM 4603 C CA . ARG B 1 99 ? 22.422 -14.148 -6.75 1 97.44 99 ARG B CA 1
ATOM 4604 C C . ARG B 1 99 ? 21.781 -14.539 -8.078 1 97.44 99 ARG B C 1
ATOM 4606 O O . ARG B 1 99 ? 22.453 -14.555 -9.117 1 97.44 99 ARG B O 1
ATOM 4613 N N . CYS B 1 100 ? 20.5 -14.938 -8.008 1 97.06 100 CYS B N 1
ATOM 4614 C CA . CYS B 1 100 ? 19.625 -15.133 -9.164 1 97.06 100 CYS B CA 1
ATOM 4615 C C . CYS B 1 100 ? 20.172 -16.25 -10.062 1 97.06 100 CYS B C 1
ATOM 4617 O O . CYS B 1 100 ? 19.844 -16.297 -11.25 1 97.06 100 CYS B O 1
ATOM 4619 N N . TRP B 1 101 ? 20.984 -17.172 -9.523 1 97.69 101 TRP B N 1
ATOM 4620 C CA . TRP B 1 101 ? 21.625 -18.203 -10.352 1 97.69 101 TRP B CA 1
ATOM 4621 C C . TRP B 1 101 ? 20.562 -19.047 -11.07 1 97.69 101 TRP B C 1
ATOM 4623 O O . TRP B 1 101 ? 20.766 -19.438 -12.219 1 97.69 101 TRP B O 1
ATOM 4633 N N . PHE B 1 102 ? 19.484 -19.281 -10.414 1 97.75 102 PHE B N 1
ATOM 4634 C CA . PHE B 1 102 ? 18.422 -20.062 -11.016 1 97.75 102 PHE B CA 1
ATOM 4635 C C . PHE B 1 102 ? 17.125 -19.266 -11.07 1 97.75 102 PHE B C 1
ATOM 4637 O O . PHE B 1 102 ? 16.031 -19.828 -11.023 1 97.75 102 PHE B O 1
ATOM 4644 N N . GLY B 1 103 ? 17.297 -17.984 -11.031 1 95.88 103 GLY B N 1
ATOM 4645 C CA . GLY B 1 103 ? 16.141 -17.078 -11.055 1 95.88 103 GLY B CA 1
ATOM 4646 C C . GLY B 1 103 ? 15.242 -17.297 -12.258 1 95.88 103 GLY B C 1
ATOM 4647 O O . GLY B 1 103 ? 15.711 -17.344 -13.391 1 95.88 103 GLY B O 1
ATOM 4648 N N . ASP B 1 104 ? 13.945 -17.531 -11.953 1 94.75 104 ASP B N 1
ATOM 4649 C CA . ASP B 1 104 ? 12.859 -17.609 -12.922 1 94.75 104 ASP B CA 1
ATOM 4650 C C . ASP B 1 104 ? 13.047 -18.797 -13.859 1 94.75 104 ASP B C 1
ATOM 4652 O O . ASP B 1 104 ? 12.562 -18.781 -14.992 1 94.75 104 ASP B O 1
ATOM 4656 N N . CYS B 1 105 ? 13.844 -19.781 -13.5 1 96.75 105 CYS B N 1
ATOM 4657 C CA . CYS B 1 105 ? 13.859 -21.078 -14.188 1 96.75 105 CYS B CA 1
ATOM 4658 C C . CYS B 1 105 ? 12.609 -21.891 -13.859 1 96.75 105 CYS B C 1
ATOM 4660 O O . CYS B 1 105 ? 12.648 -22.781 -13.016 1 96.75 105 CYS B O 1
ATOM 4662 N N . ARG B 1 106 ? 11.609 -21.609 -14.539 1 96.06 106 ARG B N 1
ATOM 4663 C CA . ARG B 1 106 ? 10.273 -22.062 -14.18 1 96.06 106 ARG B CA 1
ATOM 4664 C C . ARG B 1 106 ? 10.062 -23.531 -14.516 1 96.06 106 ARG B C 1
ATOM 4666 O O . ARG B 1 106 ? 9.156 -24.172 -13.992 1 96.06 106 ARG B O 1
ATOM 4673 N N . ALA B 1 107 ? 10.953 -24.125 -15.352 1 96.62 107 ALA B N 1
ATOM 4674 C CA . ALA B 1 107 ? 10.836 -25.531 -15.727 1 96.62 107 ALA B CA 1
ATOM 4675 C C . ALA B 1 107 ? 11.805 -26.391 -14.922 1 96.62 107 ALA B C 1
ATOM 4677 O O . ALA B 1 107 ? 11.805 -27.609 -15.047 1 96.62 107 ALA B O 1
ATOM 4678 N N . LEU B 1 108 ? 12.57 -25.766 -14.039 1 98 108 LEU B N 1
ATOM 4679 C CA . LEU B 1 108 ? 13.641 -26.469 -13.328 1 98 108 LEU B CA 1
ATOM 4680 C C . LEU B 1 108 ? 13.078 -27.516 -12.391 1 98 108 LEU B C 1
ATOM 4682 O O . LEU B 1 108 ? 12.219 -27.234 -11.562 1 98 108 LEU B O 1
ATOM 4686 N N . LYS B 1 109 ? 13.625 -28.781 -12.531 1 96.88 109 LYS B N 1
ATOM 4687 C CA . LYS B 1 109 ? 13.117 -29.906 -11.734 1 96.88 109 LYS B CA 1
ATOM 4688 C C . LYS B 1 109 ? 14.25 -30.609 -10.992 1 96.88 109 LYS B C 1
ATOM 4690 O O . LYS B 1 109 ? 14.047 -31.141 -9.898 1 96.88 109 LYS B O 1
ATOM 4695 N N . ASN B 1 110 ? 15.414 -30.547 -11.703 1 95.69 110 ASN B N 1
ATOM 4696 C CA . ASN B 1 110 ? 16.516 -31.359 -11.188 1 95.69 110 ASN B CA 1
ATOM 4697 C C . ASN B 1 110 ? 17.797 -30.547 -11.07 1 95.69 110 ASN B C 1
ATOM 4699 O O . ASN B 1 110 ? 18.172 -29.828 -11.992 1 95.69 110 ASN B O 1
ATOM 4703 N N . ILE B 1 111 ? 18.422 -30.656 -9.906 1 97.69 111 ILE B N 1
ATOM 4704 C CA . ILE B 1 111 ? 19.766 -30.125 -9.711 1 97.69 111 ILE B CA 1
ATOM 4705 C C . ILE B 1 111 ? 20.672 -31.219 -9.164 1 97.69 111 ILE B C 1
ATOM 4707 O O . ILE B 1 111 ? 20.375 -31.844 -8.148 1 97.69 111 ILE B O 1
ATOM 4711 N N . THR B 1 112 ? 21.781 -31.5 -9.844 1 97.12 112 THR B N 1
ATOM 4712 C CA . THR B 1 112 ? 22.703 -32.562 -9.445 1 97.12 112 THR B CA 1
ATOM 4713 C C . THR B 1 112 ? 24.109 -31.984 -9.273 1 97.12 112 THR B C 1
ATOM 4715 O O . THR B 1 112 ? 24.406 -30.875 -9.727 1 97.12 112 THR B O 1
ATOM 4718 N N . GLY B 1 113 ? 24.906 -32.688 -8.508 1 98 113 GLY B N 1
ATOM 4719 C CA . GLY B 1 113 ? 26.281 -32.312 -8.312 1 98 113 GLY B CA 1
ATOM 4720 C C . GLY B 1 113 ? 26.469 -31.297 -7.184 1 98 113 GLY B C 1
ATOM 4721 O O . GLY B 1 113 ? 27.438 -30.547 -7.172 1 98 113 GLY B O 1
ATOM 4722 N N . TRP B 1 114 ? 25.578 -31.359 -6.25 1 97.06 114 TRP B N 1
ATOM 4723 C CA . TRP B 1 114 ? 25.625 -30.406 -5.137 1 97.06 114 TRP B CA 1
ATOM 4724 C C . TRP B 1 114 ? 26.953 -30.484 -4.41 1 97.06 114 TRP B C 1
ATOM 4726 O O . TRP B 1 114 ? 27.453 -29.484 -3.9 1 97.06 114 TRP B O 1
ATOM 4736 N N . GLU B 1 115 ? 27.562 -31.641 -4.422 1 96.44 115 GLU B N 1
ATOM 4737 C CA . GLU B 1 115 ? 28.828 -31.844 -3.727 1 96.44 115 GLU B CA 1
ATOM 4738 C C . GLU B 1 115 ? 29.953 -31.047 -4.371 1 96.44 115 GLU B C 1
ATOM 4740 O O . GLU B 1 115 ? 31 -30.828 -3.762 1 96.44 115 GLU B O 1
ATOM 4745 N N . ASN B 1 116 ? 29.641 -30.562 -5.57 1 98.19 116 ASN B N 1
ATOM 4746 C CA . ASN B 1 116 ? 30.656 -29.812 -6.297 1 98.19 116 ASN B CA 1
ATOM 4747 C C . ASN B 1 116 ? 30.438 -28.297 -6.16 1 98.19 116 ASN B C 1
ATOM 4749 O O . ASN B 1 116 ? 31.234 -27.516 -6.664 1 98.19 116 ASN B O 1
ATOM 4753 N N . LEU B 1 117 ? 29.438 -27.844 -5.512 1 98.25 117 LEU B N 1
ATOM 4754 C CA . LEU B 1 117 ? 29.203 -26.422 -5.234 1 98.25 117 LEU B CA 1
ATOM 4755 C C . LEU B 1 117 ? 29.656 -26.062 -3.818 1 98.25 117 LEU B C 1
ATOM 4757 O O . LEU B 1 117 ? 29.094 -26.578 -2.842 1 98.25 117 LEU B O 1
ATOM 4761 N N . ASN B 1 118 ? 30.672 -25.297 -3.754 1 97.75 118 ASN B N 1
ATOM 4762 C CA . ASN B 1 118 ? 31.172 -24.797 -2.475 1 97.75 118 ASN B CA 1
ATOM 4763 C C . ASN B 1 118 ? 30.625 -23.406 -2.168 1 97.75 118 ASN B C 1
ATOM 4765 O O . ASN B 1 118 ? 30.969 -22.422 -2.836 1 97.75 118 ASN B O 1
ATOM 4769 N N . THR B 1 119 ? 29.812 -23.25 -1.099 1 98 119 THR B N 1
ATOM 4770 C CA . THR B 1 119 ? 29.156 -21.984 -0.829 1 98 119 THR B CA 1
ATOM 4771 C C . THR B 1 119 ? 29.781 -21.281 0.369 1 98 119 THR B C 1
ATOM 4773 O O . THR B 1 119 ? 29.234 -20.312 0.897 1 98 119 THR B O 1
ATOM 4776 N N . SER B 1 120 ? 31 -21.656 0.807 1 97.81 120 SER B N 1
ATOM 4777 C CA . SER B 1 120 ? 31.594 -21.203 2.057 1 97.81 120 SER B CA 1
ATOM 4778 C C . SER B 1 120 ? 31.984 -19.719 1.975 1 97.81 120 SER B C 1
ATOM 4780 O O . SER B 1 120 ? 32.156 -19.062 3.002 1 97.81 120 SER B O 1
ATOM 4782 N N . GLU B 1 121 ? 32.062 -19.219 0.716 1 98.31 121 GLU B N 1
ATOM 4783 C CA . GLU B 1 121 ? 32.5 -17.828 0.575 1 98.31 121 GLU B CA 1
ATOM 4784 C C . GLU B 1 121 ? 31.359 -16.953 0.026 1 98.31 121 GLU B C 1
ATOM 4786 O O . GLU B 1 121 ? 31.562 -15.766 -0.217 1 98.31 121 GLU B O 1
ATOM 4791 N N . VAL B 1 122 ? 30.234 -17.562 -0.133 1 98.56 122 VAL B N 1
ATOM 4792 C CA . VAL B 1 122 ? 29.094 -16.812 -0.659 1 98.56 122 VAL B CA 1
ATOM 4793 C C . VAL B 1 122 ? 28.562 -15.852 0.405 1 98.56 122 VAL B C 1
ATOM 4795 O O . VAL B 1 122 ? 28.406 -16.234 1.568 1 98.56 122 VAL B O 1
ATOM 4798 N N . THR B 1 123 ? 28.266 -14.539 -0.014 1 98.62 123 THR B N 1
ATOM 4799 C CA . THR B 1 123 ? 27.719 -13.547 0.902 1 98.62 123 THR B CA 1
ATOM 4800 C C . THR B 1 123 ? 26.328 -13.125 0.468 1 98.62 123 THR B C 1
ATOM 4802 O O . THR B 1 123 ? 25.578 -12.547 1.256 1 98.62 123 THR B O 1
ATOM 4805 N N . ASP B 1 124 ? 26.031 -13.367 -0.825 1 98.56 124 ASP B N 1
ATOM 4806 C CA . ASP B 1 124 ? 24.766 -12.914 -1.386 1 98.56 124 ASP B CA 1
ATOM 4807 C C . ASP B 1 124 ? 24.047 -14.055 -2.096 1 98.56 124 ASP B C 1
ATOM 4809 O O . ASP B 1 124 ? 24.5 -14.531 -3.139 1 98.56 124 ASP B O 1
ATOM 4813 N N . MET B 1 125 ? 22.859 -14.516 -1.539 1 98.5 125 MET B N 1
ATOM 4814 C CA . MET B 1 125 ? 22.047 -15.562 -2.139 1 98.5 125 MET B CA 1
ATOM 4815 C C . MET B 1 125 ? 20.688 -15.016 -2.557 1 98.5 125 MET B C 1
ATOM 4817 O O . MET B 1 125 ? 19.703 -15.766 -2.66 1 98.5 125 MET B O 1
ATOM 4821 N N . THR B 1 126 ? 20.609 -13.68 -2.846 1 98.25 126 THR B N 1
ATOM 4822 C CA . THR B 1 126 ? 19.391 -13.016 -3.264 1 98.25 126 THR B CA 1
ATOM 4823 C C . THR B 1 126 ? 18.812 -13.672 -4.52 1 98.25 126 THR B C 1
ATOM 4825 O O . THR B 1 126 ? 19.547 -13.945 -5.473 1 98.25 126 THR B O 1
ATOM 4828 N N . GLU B 1 127 ? 17.5 -14.102 -4.488 1 97.44 127 GLU B N 1
ATOM 4829 C CA . GLU B 1 127 ? 16.75 -14.562 -5.652 1 97.44 127 GLU B CA 1
ATOM 4830 C C . GLU B 1 127 ? 17.375 -15.82 -6.25 1 97.44 127 GLU B C 1
ATOM 4832 O O . GLU B 1 127 ? 17.203 -16.094 -7.441 1 97.44 127 GLU B O 1
ATOM 4837 N N . MET B 1 128 ? 18.062 -16.578 -5.422 1 98.38 128 MET B N 1
ATOM 4838 C CA . MET B 1 128 ? 18.797 -17.719 -5.98 1 98.38 128 MET B CA 1
ATOM 4839 C C . MET B 1 128 ? 17.828 -18.688 -6.652 1 98.38 128 MET B C 1
ATOM 4841 O O . MET B 1 128 ? 18.094 -19.172 -7.758 1 98.38 128 MET B O 1
ATOM 4845 N N . PHE B 1 129 ? 16.688 -18.953 -6.043 1 98.31 129 PHE B N 1
ATOM 4846 C CA . PHE B 1 129 ? 15.695 -19.859 -6.59 1 98.31 129 PHE B CA 1
ATOM 4847 C C . PHE B 1 129 ? 14.383 -19.141 -6.871 1 98.31 129 PHE B C 1
ATOM 4849 O O . PHE B 1 129 ? 13.312 -19.75 -6.828 1 98.31 129 PHE B O 1
ATOM 4856 N N . PHE B 1 130 ? 14.461 -17.906 -7.105 1 97.25 130 PHE B N 1
ATOM 4857 C CA . PHE B 1 130 ? 13.297 -17.078 -7.367 1 97.25 130 PHE B CA 1
ATOM 4858 C C . PHE B 1 130 ? 12.484 -17.625 -8.531 1 97.25 130 PHE B C 1
ATOM 4860 O O . PHE B 1 130 ? 13.031 -17.875 -9.609 1 97.25 130 PHE B O 1
ATOM 4867 N N . ALA B 1 131 ? 11.18 -17.938 -8.344 1 96.31 131 ALA B N 1
ATOM 4868 C CA . ALA B 1 131 ? 10.18 -18.281 -9.344 1 96.31 131 ALA B CA 1
ATOM 4869 C C . ALA B 1 131 ? 10.539 -19.594 -10.039 1 96.31 131 ALA B C 1
ATOM 4871 O O . ALA B 1 131 ? 10.305 -19.75 -11.242 1 96.31 131 ALA B O 1
ATOM 4872 N N . CYS B 1 132 ? 11.234 -20.516 -9.328 1 97.56 132 CYS B N 1
ATOM 4873 C CA . CYS B 1 132 ? 11.375 -21.891 -9.766 1 97.56 132 CYS B CA 1
ATOM 4874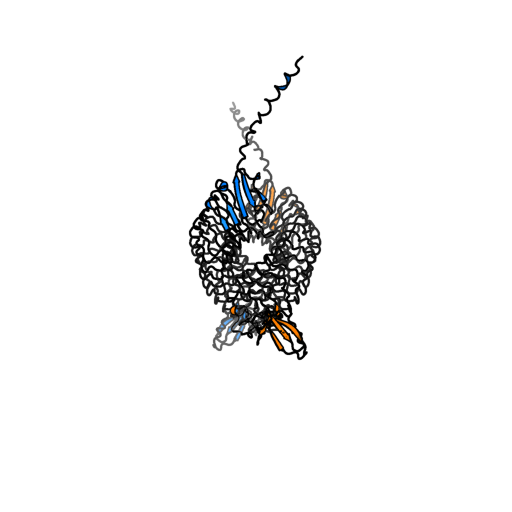 C C . CYS B 1 132 ? 10.109 -22.688 -9.461 1 97.56 132 CYS B C 1
ATOM 4876 O O . CYS B 1 132 ? 10.102 -23.516 -8.547 1 97.56 132 CYS B O 1
ATOM 4878 N N . THR B 1 133 ? 9.148 -22.484 -10.266 1 95.5 133 THR B N 1
ATOM 4879 C CA . THR B 1 133 ? 7.77 -22.875 -9.969 1 95.5 133 THR B CA 1
ATOM 4880 C C . THR B 1 133 ? 7.582 -24.375 -10.133 1 95.5 133 THR B C 1
ATOM 4882 O O . THR B 1 133 ? 6.59 -24.938 -9.664 1 95.5 133 THR B O 1
ATOM 4885 N N . SER B 1 134 ? 8.539 -25.109 -10.719 1 96.25 134 SER B N 1
ATOM 4886 C CA . SER B 1 134 ? 8.391 -26.531 -10.969 1 96.25 134 SER B CA 1
ATOM 4887 C C . SER B 1 134 ? 9.219 -27.359 -9.992 1 96.25 134 SER B C 1
ATOM 4889 O O . SER B 1 134 ? 9.125 -28.594 -9.977 1 96.25 134 SER B O 1
ATOM 4891 N N . LEU B 1 135 ? 9.969 -26.688 -9.156 1 97.06 135 LEU B N 1
ATOM 4892 C CA . LEU B 1 135 ? 10.789 -27.406 -8.18 1 97.06 135 LEU B CA 1
ATOM 4893 C C . LEU B 1 135 ? 9.922 -27.969 -7.066 1 97.06 135 LEU B C 1
ATOM 4895 O O . LEU B 1 135 ? 9.242 -27.234 -6.352 1 97.06 135 LEU B O 1
ATOM 4899 N N . THR B 1 136 ? 9.961 -29.312 -6.891 1 95.81 136 THR B N 1
ATOM 4900 C CA . THR B 1 136 ? 9.125 -29.953 -5.883 1 95.81 136 THR B CA 1
ATOM 4901 C C . THR B 1 136 ? 9.961 -30.375 -4.676 1 95.81 136 THR B C 1
ATOM 4903 O O . THR B 1 136 ? 9.414 -30.656 -3.607 1 95.81 136 THR B O 1
ATOM 4906 N N . SER B 1 137 ? 11.188 -30.5 -4.934 1 94.38 137 SER B N 1
ATOM 4907 C CA . SER B 1 137 ? 12.125 -30.844 -3.871 1 94.38 137 SER B CA 1
ATOM 4908 C C . SER B 1 137 ? 13.477 -30.172 -4.09 1 94.38 137 SER B C 1
ATOM 4910 O O . SER B 1 137 ? 13.836 -29.828 -5.223 1 94.38 137 SER B O 1
ATOM 4912 N N . LEU B 1 138 ? 14.172 -29.922 -2.965 1 96.44 138 LEU B N 1
ATOM 4913 C CA . LEU B 1 138 ? 15.453 -29.234 -3.018 1 96.44 138 LEU B CA 1
ATOM 4914 C C . LEU B 1 138 ? 16.359 -29.688 -1.88 1 96.44 138 LEU B C 1
ATOM 4916 O O . LEU B 1 138 ? 16 -29.562 -0.707 1 96.44 138 LEU B O 1
ATOM 4920 N N . ASP B 1 139 ? 17.516 -30.312 -2.258 1 96 139 ASP B N 1
ATOM 4921 C CA . ASP B 1 139 ? 18.484 -30.766 -1.262 1 96 139 ASP B CA 1
ATOM 4922 C C . ASP B 1 139 ? 19.547 -29.703 -1.007 1 96 139 ASP B C 1
ATOM 4924 O O . ASP B 1 139 ? 20.406 -29.453 -1.851 1 96 139 ASP B O 1
ATOM 4928 N N . LEU B 1 140 ? 19.484 -29.172 0.202 1 96.75 140 LEU B N 1
ATOM 4929 C CA . LEU B 1 140 ? 20.406 -28.078 0.531 1 96.75 140 LEU B CA 1
ATOM 4930 C C . LEU B 1 140 ? 21.406 -28.516 1.601 1 96.75 140 LEU B C 1
ATOM 4932 O O . LEU B 1 140 ? 22.016 -27.672 2.256 1 96.75 140 LEU B O 1
ATOM 4936 N N . SER B 1 141 ? 21.656 -29.75 1.799 1 95.75 141 SER B N 1
ATOM 4937 C CA . SER B 1 141 ? 22.469 -30.281 2.891 1 95.75 141 SER B CA 1
ATOM 4938 C C . SER B 1 141 ? 23.922 -29.891 2.744 1 95.75 141 SER B C 1
ATOM 4940 O O . SER B 1 141 ? 24.656 -29.828 3.73 1 95.75 141 SER B O 1
ATOM 4942 N N . ASN B 1 142 ? 24.297 -29.5 1.526 1 93.88 142 ASN B N 1
ATOM 4943 C CA . ASN B 1 142 ? 25.688 -29.156 1.261 1 93.88 142 ASN B CA 1
ATOM 4944 C C . ASN B 1 142 ? 25.922 -27.656 1.39 1 93.88 142 ASN B C 1
ATOM 4946 O O . ASN B 1 142 ? 27.047 -27.188 1.226 1 93.88 142 ASN B O 1
ATOM 4950 N N . PHE B 1 143 ? 25 -26.859 1.737 1 97.44 143 PHE B N 1
ATOM 4951 C CA . PHE B 1 143 ? 25.125 -25.406 1.77 1 97.44 143 PHE B CA 1
ATOM 4952 C C . PHE B 1 143 ? 25.828 -24.953 3.049 1 97.44 143 PHE B C 1
ATOM 4954 O O . PHE B 1 143 ? 25.438 -25.359 4.148 1 97.44 143 PHE B O 1
ATOM 4961 N N . ASN B 1 144 ? 26.875 -24.312 2.916 1 97.62 144 ASN B N 1
ATOM 4962 C CA . ASN B 1 144 ? 27.469 -23.516 3.979 1 97.62 144 ASN B CA 1
ATOM 4963 C C . ASN B 1 144 ? 27.078 -22.047 3.854 1 97.62 144 ASN B C 1
ATOM 4965 O O . ASN B 1 144 ? 27.5 -21.359 2.92 1 97.62 144 ASN B O 1
ATOM 4969 N N . THR B 1 145 ? 26.312 -21.547 4.848 1 98.38 145 THR B N 1
ATOM 4970 C CA . THR B 1 145 ? 25.766 -20.203 4.699 1 98.38 145 THR B CA 1
ATOM 4971 C C . THR B 1 145 ? 26.312 -19.266 5.781 1 98.38 145 THR B C 1
ATOM 4973 O O . THR B 1 145 ? 25.719 -18.219 6.062 1 98.38 145 THR B O 1
ATOM 4976 N N . ALA B 1 146 ? 27.438 -19.625 6.359 1 98.19 146 ALA B N 1
ATOM 4977 C CA . ALA B 1 146 ? 27.969 -18.922 7.527 1 98.19 146 ALA B CA 1
ATOM 4978 C C . ALA B 1 146 ? 28.344 -17.484 7.176 1 98.19 146 ALA B C 1
ATOM 4980 O O . ALA B 1 146 ? 28.328 -16.594 8.031 1 98.19 146 ALA B O 1
ATOM 4981 N N . ASN B 1 147 ? 28.625 -17.234 5.852 1 98.5 147 ASN B N 1
ATOM 4982 C CA . ASN B 1 147 ? 29.078 -15.914 5.445 1 98.5 147 ASN B CA 1
ATOM 4983 C C . ASN B 1 147 ? 27.984 -15.133 4.715 1 98.5 147 ASN B C 1
ATOM 4985 O O . ASN B 1 147 ? 28.188 -13.977 4.34 1 98.5 147 ASN B O 1
ATOM 4989 N N . VAL B 1 148 ? 26.859 -15.719 4.555 1 98.75 148 VAL B N 1
ATOM 4990 C CA . VAL B 1 148 ? 25.797 -15.086 3.799 1 98.75 148 VAL B CA 1
ATOM 4991 C C . VAL B 1 148 ? 25.188 -13.945 4.621 1 98.75 148 VAL B C 1
ATOM 4993 O O . VAL B 1 148 ? 24.922 -14.109 5.812 1 98.75 148 VAL B O 1
ATOM 4996 N N . THR B 1 149 ? 25.016 -12.781 3.947 1 98.75 149 THR B N 1
ATOM 4997 C CA . THR B 1 149 ? 24.422 -11.625 4.625 1 98.75 149 THR B CA 1
ATOM 4998 C C . THR B 1 149 ? 23.062 -11.297 4.043 1 98.75 149 THR B C 1
ATOM 5000 O O . THR B 1 149 ? 22.266 -10.586 4.668 1 98.75 149 THR B O 1
ATOM 5003 N N . ASN B 1 150 ? 22.797 -11.766 2.824 1 98.81 150 ASN B N 1
ATOM 5004 C CA . ASN B 1 150 ? 21.547 -11.453 2.154 1 98.81 150 ASN B CA 1
ATOM 5005 C C . ASN B 1 150 ? 20.875 -12.711 1.603 1 98.81 150 ASN B C 1
ATOM 5007 O O . ASN B 1 150 ? 21.438 -13.391 0.747 1 98.81 150 ASN B O 1
ATOM 5011 N N . MET B 1 151 ? 19.609 -13.062 2.078 1 98.75 151 MET B N 1
ATOM 5012 C CA . MET B 1 151 ? 18.828 -14.211 1.615 1 98.75 151 MET B CA 1
ATOM 5013 C C . MET B 1 151 ? 17.469 -13.773 1.085 1 98.75 151 MET B C 1
ATOM 5015 O O . MET B 1 151 ? 16.547 -14.57 1.013 1 98.75 151 MET B O 1
ATOM 5019 N N . SER B 1 152 ? 17.359 -12.422 0.688 1 98.69 152 SER B N 1
ATOM 5020 C CA . SER B 1 152 ? 16.078 -11.898 0.221 1 98.69 152 SER B CA 1
ATOM 5021 C C . SER B 1 152 ? 15.633 -12.609 -1.051 1 98.69 152 SER B C 1
ATOM 5023 O O . SER B 1 152 ? 16.438 -12.906 -1.928 1 98.69 152 SER B O 1
ATOM 5025 N N . MET B 1 153 ? 14.328 -13.016 -1.076 1 98.31 153 MET B N 1
ATOM 5026 C CA . MET B 1 153 ? 13.633 -13.578 -2.232 1 98.31 153 MET B CA 1
ATOM 5027 C C . MET B 1 153 ? 14.281 -14.891 -2.66 1 98.31 153 MET B C 1
ATOM 5029 O O . MET B 1 153 ? 14.172 -15.297 -3.82 1 98.31 153 MET B O 1
ATOM 5033 N N . MET B 1 154 ? 14.914 -15.539 -1.727 1 98.75 154 MET B N 1
ATOM 5034 C CA . MET B 1 154 ? 15.703 -16.719 -2.094 1 98.75 154 MET B CA 1
ATOM 5035 C C . MET B 1 154 ? 14.812 -17.812 -2.664 1 98.75 154 MET B C 1
ATOM 5037 O O . MET B 1 154 ? 15.164 -18.453 -3.658 1 98.75 154 MET B O 1
ATOM 5041 N N . PHE B 1 155 ? 13.625 -18 -2.074 1 98.69 155 PHE B N 1
ATOM 5042 C CA . PHE B 1 155 ? 12.727 -19.062 -2.502 1 98.69 155 PHE B CA 1
ATOM 5043 C C . PHE B 1 155 ? 11.391 -18.5 -2.961 1 98.69 155 PHE B C 1
ATOM 5045 O O . PHE B 1 155 ? 10.398 -19.219 -3.047 1 98.69 155 PHE B O 1
ATOM 5052 N N . MET B 1 156 ? 11.367 -17.219 -3.211 1 98.06 156 MET B N 1
ATOM 5053 C CA . MET B 1 156 ? 10.133 -16.547 -3.59 1 98.06 156 MET B CA 1
ATOM 5054 C C . MET B 1 156 ? 9.5 -17.203 -4.809 1 98.06 156 MET B C 1
ATOM 5056 O O . MET B 1 156 ? 10.18 -17.453 -5.809 1 98.06 156 MET B O 1
ATOM 5060 N N . HIS B 1 157 ? 8.211 -17.625 -4.727 1 96.69 157 HIS B N 1
ATOM 5061 C CA . HIS B 1 157 ? 7.363 -18.172 -5.781 1 96.69 157 HIS B CA 1
ATOM 5062 C C . HIS B 1 157 ? 7.762 -19.594 -6.121 1 96.69 157 HIS B C 1
ATOM 5064 O O . HIS B 1 157 ? 7.496 -20.078 -7.227 1 96.69 157 HIS B O 1
ATOM 5070 N N . CYS B 1 158 ? 8.469 -20.312 -5.23 1 97.94 158 CYS B N 1
ATOM 5071 C CA . CYS B 1 158 ? 8.609 -21.75 -5.375 1 97.94 158 CYS B CA 1
ATOM 5072 C C . CYS B 1 158 ? 7.336 -22.469 -4.953 1 97.94 158 CYS B C 1
ATOM 5074 O O . CYS B 1 158 ? 7.309 -23.141 -3.918 1 97.94 158 CYS B O 1
ATOM 5076 N N . ILE B 1 159 ? 6.406 -22.438 -5.809 1 96.19 159 ILE B N 1
ATOM 5077 C CA . ILE B 1 159 ? 5.016 -22.719 -5.461 1 96.19 159 ILE B CA 1
ATOM 5078 C C . ILE B 1 159 ? 4.793 -24.234 -5.395 1 96.19 159 ILE B C 1
ATOM 5080 O O . ILE B 1 159 ? 3.775 -24.688 -4.871 1 96.19 159 ILE B O 1
ATOM 5084 N N . ALA B 1 160 ? 5.723 -25.062 -5.875 1 96.25 160 ALA B N 1
ATOM 5085 C CA . ALA B 1 160 ? 5.527 -26.5 -5.922 1 96.25 160 ALA B CA 1
ATOM 5086 C C . ALA B 1 160 ? 6.316 -27.203 -4.812 1 96.25 160 ALA B C 1
ATOM 5088 O O . ALA B 1 160 ? 6.172 -28.406 -4.605 1 96.25 160 ALA B O 1
ATOM 5089 N N . LEU B 1 161 ? 7.102 -26.422 -4.043 1 97.12 161 LEU B N 1
ATOM 5090 C CA . LEU B 1 161 ? 7.867 -27 -2.949 1 97.12 161 LEU B CA 1
ATOM 5091 C C . LEU B 1 161 ? 6.953 -27.391 -1.793 1 97.12 161 LEU B C 1
ATOM 5093 O O . LEU B 1 161 ? 6.262 -26.547 -1.229 1 97.12 161 LEU B O 1
ATOM 5097 N N . THR B 1 162 ? 6.93 -28.672 -1.413 1 96.38 162 THR B N 1
ATOM 5098 C CA . THR B 1 162 ? 6.051 -29.125 -0.341 1 96.38 162 THR B CA 1
ATOM 5099 C C . THR B 1 162 ? 6.816 -29.25 0.972 1 96.38 162 THR B C 1
ATOM 5101 O O . THR B 1 162 ? 6.215 -29.297 2.047 1 96.38 162 THR B O 1
ATOM 5104 N N . SER B 1 163 ? 8.078 -29.391 0.829 1 96.31 163 SER B N 1
ATOM 5105 C CA . SER B 1 163 ? 8.977 -29.453 1.979 1 96.31 163 SER B CA 1
ATOM 5106 C C . SER B 1 163 ? 10.328 -28.812 1.655 1 96.31 163 SER B C 1
ATOM 5108 O O . SER B 1 163 ? 10.711 -28.719 0.487 1 96.31 163 SER B O 1
ATOM 5110 N N . LEU B 1 164 ? 10.992 -28.312 2.693 1 97.56 164 LEU B N 1
ATOM 5111 C CA . LEU B 1 164 ? 12.297 -27.688 2.551 1 97.56 164 LEU B CA 1
ATOM 5112 C C . LEU B 1 164 ? 13.133 -27.859 3.818 1 97.56 164 LEU B C 1
ATOM 5114 O O . LEU B 1 164 ? 12.727 -27.422 4.895 1 97.56 164 LEU B O 1
ATOM 5118 N N . ASP B 1 165 ? 14.281 -28.625 3.678 1 97.25 165 ASP B N 1
ATOM 5119 C CA . ASP B 1 165 ? 15.172 -28.859 4.809 1 97.25 165 ASP B CA 1
ATOM 5120 C C . ASP B 1 165 ? 16.234 -27.766 4.906 1 97.25 165 ASP B C 1
ATOM 5122 O O . ASP B 1 165 ? 17.078 -27.625 4.023 1 97.25 165 ASP B O 1
ATOM 5126 N N . LEU B 1 166 ? 16.188 -27.047 5.992 1 97.75 166 LEU B N 1
ATOM 5127 C CA . LEU B 1 166 ? 17.109 -25.922 6.172 1 97.75 166 LEU B CA 1
ATOM 5128 C C . LEU B 1 166 ? 18.047 -26.172 7.344 1 97.75 166 LEU B C 1
ATOM 5130 O O . LEU B 1 166 ? 18.625 -25.234 7.883 1 97.75 166 LEU B O 1
ATOM 5134 N N . SER B 1 167 ? 18.266 -27.359 7.762 1 96.56 167 SER B N 1
ATOM 5135 C CA . SER B 1 167 ? 19.016 -27.688 8.969 1 96.56 167 SER B CA 1
ATOM 5136 C C . SER B 1 167 ? 20.484 -27.328 8.828 1 96.56 167 SER B C 1
ATOM 5138 O O . SER B 1 167 ? 21.188 -27.125 9.828 1 96.56 167 SER B O 1
ATOM 5140 N N . SER B 1 168 ? 20.922 -27.156 7.613 1 96.44 168 SER B N 1
ATOM 5141 C CA . SER B 1 168 ? 22.328 -26.844 7.371 1 96.44 168 SER B CA 1
ATOM 5142 C C . SER B 1 168 ? 22.547 -25.328 7.387 1 96.44 168 SER B C 1
ATOM 5144 O O . SER B 1 168 ? 23.688 -24.875 7.34 1 96.44 168 SER B O 1
ATOM 5146 N N . PHE B 1 169 ? 21.578 -24.531 7.41 1 98 169 PHE B N 1
ATOM 5147 C CA . PHE B 1 169 ? 21.703 -23.078 7.293 1 98 169 PHE B CA 1
ATOM 5148 C C . PHE B 1 169 ? 22.25 -22.469 8.578 1 98 169 PHE B C 1
ATOM 5150 O O . PHE B 1 169 ? 21.781 -22.781 9.672 1 98 169 PHE B O 1
ATOM 5157 N N . ASN B 1 170 ? 23.281 -21.766 8.508 1 98 170 ASN B N 1
ATOM 5158 C CA . ASN B 1 170 ? 23.781 -20.812 9.5 1 98 170 ASN B CA 1
ATOM 5159 C C . ASN B 1 170 ? 23.484 -19.375 9.094 1 98 170 ASN B C 1
ATOM 5161 O O . ASN B 1 170 ? 24.078 -18.859 8.156 1 98 170 ASN B O 1
ATOM 5165 N N . THR B 1 171 ? 22.578 -18.703 9.836 1 98.44 171 THR B N 1
ATOM 5166 C CA . THR B 1 171 ? 22.094 -17.406 9.383 1 98.44 171 THR B CA 1
ATOM 5167 C C . THR B 1 171 ? 22.594 -16.297 10.305 1 98.44 171 THR B C 1
ATOM 5169 O O . THR B 1 171 ? 22.031 -15.203 10.336 1 98.44 171 THR B O 1
ATOM 5172 N N . LYS B 1 172 ? 23.688 -16.547 11.008 1 98.25 172 LYS B N 1
ATOM 5173 C CA . LYS B 1 172 ? 24.156 -15.633 12.047 1 98.25 172 LYS B CA 1
ATOM 5174 C C . LYS B 1 172 ? 24.516 -14.273 11.469 1 98.25 172 LYS B C 1
ATOM 5176 O O . LYS B 1 172 ? 24.375 -13.25 12.141 1 98.25 172 LYS B O 1
ATOM 5181 N N . ASN B 1 173 ? 24.906 -14.258 10.156 1 98.62 173 ASN B N 1
ATOM 5182 C CA . ASN B 1 173 ? 25.375 -13.008 9.555 1 98.62 173 ASN B CA 1
ATOM 5183 C C . ASN B 1 173 ? 24.344 -12.414 8.609 1 98.62 173 ASN B C 1
ATOM 5185 O O . ASN B 1 173 ? 24.578 -11.367 8.016 1 98.62 173 ASN B O 1
ATOM 5189 N N . VAL B 1 174 ? 23.188 -13.031 8.516 1 98.81 174 VAL B N 1
ATOM 5190 C CA . VAL B 1 174 ? 22.156 -12.555 7.586 1 98.81 174 VAL B CA 1
ATOM 5191 C C . VAL B 1 174 ? 21.484 -11.305 8.156 1 98.81 174 VAL B C 1
ATOM 5193 O O . VAL B 1 174 ? 21.125 -11.273 9.328 1 98.81 174 VAL B O 1
ATOM 5196 N N . THR B 1 175 ? 21.344 -10.258 7.277 1 98.81 175 THR B N 1
ATOM 5197 C CA . THR B 1 175 ? 20.719 -9.016 7.695 1 98.81 175 THR B CA 1
ATOM 5198 C C . THR B 1 175 ? 19.406 -8.797 6.953 1 98.81 175 THR B C 1
ATOM 5200 O O . THR B 1 175 ? 18.594 -7.965 7.352 1 98.81 175 THR B O 1
ATOM 5203 N N . ASN B 1 176 ? 19.219 -9.539 5.863 1 98.81 176 ASN B N 1
ATOM 5204 C CA . ASN B 1 176 ? 18.062 -9.336 5.012 1 98.81 176 ASN B CA 1
ATOM 5205 C C . ASN B 1 176 ? 17.375 -10.656 4.66 1 98.81 176 ASN B C 1
ATOM 5207 O O . ASN B 1 176 ? 17.969 -11.508 3.99 1 98.81 176 ASN B O 1
ATOM 5211 N N . MET B 1 177 ? 16.062 -10.891 5.113 1 98.88 177 MET B N 1
ATOM 5212 C CA . MET B 1 177 ? 15.266 -12.078 4.812 1 98.88 177 MET B CA 1
ATOM 5213 C C . MET B 1 177 ? 13.953 -11.695 4.141 1 98.88 177 MET B C 1
ATOM 5215 O O . MET B 1 177 ? 12.984 -12.445 4.191 1 98.88 177 MET B O 1
ATOM 5219 N N . ARG B 1 178 ? 13.938 -10.516 3.48 1 98.75 178 ARG B N 1
ATOM 5220 C CA . ARG B 1 178 ? 12.75 -10.008 2.795 1 98.75 178 ARG B CA 1
ATOM 5221 C C . ARG B 1 178 ? 12.266 -10.984 1.739 1 98.75 178 ARG B C 1
ATOM 5223 O O . ARG B 1 178 ? 13.047 -11.477 0.924 1 98.75 178 ARG B O 1
ATOM 5230 N N . HIS B 1 179 ? 10.961 -11.359 1.75 1 98.69 179 HIS B N 1
ATOM 5231 C CA . HIS B 1 179 ? 10.289 -12.172 0.741 1 98.69 179 HIS B CA 1
ATOM 5232 C C . HIS B 1 179 ? 10.93 -13.547 0.631 1 98.69 179 HIS B C 1
ATOM 5234 O O . HIS B 1 179 ? 10.781 -14.227 -0.389 1 98.69 179 HIS B O 1
ATOM 5240 N N . MET B 1 180 ? 11.562 -14 1.684 1 98.88 180 MET B N 1
ATOM 5241 C CA . MET B 1 180 ? 12.391 -15.195 1.562 1 98.88 180 MET B CA 1
ATOM 5242 C C . MET B 1 180 ? 11.555 -16.391 1.142 1 98.88 180 MET B C 1
ATOM 5244 O O . MET B 1 180 ? 11.969 -17.188 0.288 1 98.88 180 MET B O 1
ATOM 5248 N N . PHE B 1 181 ? 10.367 -16.516 1.692 1 98.75 181 PHE B N 1
ATOM 5249 C CA . PHE B 1 181 ? 9.508 -17.656 1.389 1 98.75 181 PHE B CA 1
ATOM 5250 C C . PHE B 1 181 ? 8.18 -17.188 0.8 1 98.75 181 PHE B C 1
ATOM 5252 O O . PHE B 1 181 ? 7.18 -17.891 0.866 1 98.75 181 PHE B O 1
ATOM 5259 N N . PHE B 1 182 ? 8.164 -16.047 0.312 1 98.12 182 PHE B N 1
ATOM 5260 C CA . PHE B 1 182 ? 6.938 -15.484 -0.244 1 98.12 182 PHE B CA 1
ATOM 5261 C C . PHE B 1 182 ? 6.344 -16.422 -1.295 1 98.12 182 PHE B C 1
ATOM 5263 O O . PHE B 1 182 ? 7.035 -16.812 -2.234 1 98.12 182 PHE B O 1
ATOM 5270 N N . ASN B 1 183 ? 5.055 -16.812 -1.125 1 97.38 183 ASN B N 1
ATOM 5271 C CA . ASN B 1 183 ? 4.238 -17.547 -2.074 1 97.38 183 ASN B CA 1
ATOM 5272 C C . ASN B 1 183 ? 4.75 -18.984 -2.252 1 97.38 183 ASN B C 1
ATOM 5274 O O . ASN B 1 183 ? 4.559 -19.594 -3.307 1 97.38 183 ASN B O 1
ATOM 5278 N N . CYS B 1 184 ? 5.5 -19.453 -1.255 1 98.06 184 CYS B N 1
ATOM 5279 C CA . CYS B 1 184 ? 5.723 -20.891 -1.145 1 98.06 184 CYS B CA 1
ATOM 5280 C C . CYS B 1 184 ? 4.488 -21.594 -0.595 1 98.06 184 CYS B C 1
ATOM 5282 O O . CYS B 1 184 ? 4.539 -22.203 0.476 1 98.06 184 CYS B O 1
ATOM 5284 N N . LYS B 1 185 ? 3.486 -21.578 -1.343 1 95.75 185 LYS B N 1
ATOM 5285 C CA . LYS B 1 185 ? 2.133 -21.844 -0.864 1 95.75 185 LYS B CA 1
ATOM 5286 C C . LYS B 1 185 ? 1.897 -23.344 -0.698 1 95.75 185 LYS B C 1
ATOM 5288 O O . LYS B 1 185 ? 0.903 -23.75 -0.098 1 95.75 185 LYS B O 1
ATOM 5293 N N . ALA B 1 186 ? 2.793 -24.188 -1.205 1 96.12 186 ALA B N 1
ATOM 5294 C CA . ALA B 1 186 ? 2.619 -25.625 -1.098 1 96.12 186 ALA B CA 1
ATOM 5295 C C . ALA B 1 186 ? 3.334 -26.172 0.134 1 96.12 186 ALA B C 1
ATOM 5297 O O . ALA B 1 186 ? 3.102 -27.328 0.538 1 96.12 186 ALA B O 1
ATOM 5298 N N . LEU B 1 187 ? 4.168 -25.328 0.8 1 97.5 187 LEU B N 1
ATOM 5299 C CA . LEU B 1 187 ? 4.871 -25.797 1.991 1 97.5 187 LEU B CA 1
ATOM 5300 C C . LEU B 1 187 ? 3.889 -26.125 3.107 1 97.5 187 LEU B C 1
ATOM 5302 O O . LEU B 1 187 ? 3.012 -25.328 3.43 1 97.5 187 LEU B O 1
ATOM 5306 N N . SER B 1 188 ? 4.043 -27.328 3.689 1 96.56 188 SER B N 1
ATOM 5307 C CA . SER B 1 188 ? 3.154 -27.75 4.766 1 96.56 188 SER B CA 1
ATOM 5308 C C . SER B 1 188 ? 3.76 -27.453 6.133 1 96.56 188 SER B C 1
ATOM 5310 O O . SER B 1 188 ? 3.039 -27.328 7.125 1 96.56 188 SER B O 1
ATOM 5312 N N . SER B 1 189 ? 5.016 -27.453 6.137 1 96.44 189 SER B N 1
ATOM 5313 C CA . SER B 1 189 ? 5.762 -27.109 7.344 1 96.44 189 SER B CA 1
ATOM 5314 C C . SER B 1 189 ? 7.156 -26.594 7 1 96.44 189 SER B C 1
ATOM 5316 O O . SER B 1 189 ? 7.629 -26.766 5.875 1 96.44 189 SER B O 1
ATOM 5318 N N . LEU B 1 190 ? 7.758 -25.875 7.961 1 97.19 190 LEU B N 1
ATOM 5319 C CA . LEU B 1 190 ? 9.102 -25.344 7.801 1 97.19 190 LEU B CA 1
ATOM 5320 C C . LEU B 1 190 ? 9.852 -25.344 9.133 1 97.19 190 LEU B C 1
ATOM 5322 O O . LEU B 1 190 ? 9.422 -24.703 10.094 1 97.19 190 LEU B O 1
ATOM 5326 N N . ASN B 1 191 ? 10.953 -26.203 9.195 1 97.38 191 ASN B N 1
ATOM 5327 C CA . ASN B 1 191 ? 11.797 -26.234 10.391 1 97.38 191 ASN B CA 1
ATOM 5328 C C . ASN B 1 191 ? 12.82 -25.094 10.383 1 97.38 191 ASN B C 1
ATOM 5330 O O . ASN B 1 191 ? 13.75 -25.109 9.578 1 97.38 191 ASN B O 1
ATOM 5334 N N . LEU B 1 192 ? 12.695 -24.172 11.336 1 97.94 192 LEU B N 1
ATOM 5335 C CA . LEU B 1 192 ? 13.539 -22.984 11.375 1 97.94 192 LEU B CA 1
ATOM 5336 C C . LEU B 1 192 ? 14.453 -23 12.594 1 97.94 192 LEU B C 1
ATOM 5338 O O . LEU B 1 192 ? 14.969 -21.953 13.008 1 97.94 192 LEU B O 1
ATOM 5342 N N . SER B 1 193 ? 14.727 -24.125 13.172 1 96.75 193 SER B N 1
ATOM 5343 C CA . SER B 1 193 ? 15.438 -24.234 14.438 1 96.75 193 SER B CA 1
ATOM 5344 C C . SER B 1 193 ? 16.891 -23.812 14.297 1 96.75 193 SER B C 1
ATOM 5346 O O . SER B 1 193 ? 17.531 -23.406 15.273 1 96.75 193 SER B O 1
ATOM 5348 N N . SER B 1 194 ? 17.406 -23.828 13.102 1 97.06 194 SER B N 1
ATOM 5349 C CA . SER B 1 194 ? 18.797 -23.484 12.867 1 97.06 194 SER B CA 1
ATOM 5350 C C . SER B 1 194 ? 18.969 -21.984 12.617 1 97.06 194 SER B C 1
ATOM 5352 O O . SER B 1 194 ? 20.094 -21.5 12.508 1 97.06 194 SER B O 1
ATOM 5354 N N . PHE B 1 195 ? 17.953 -21.203 12.484 1 98.12 195 PHE B N 1
ATOM 5355 C CA . PHE B 1 195 ? 18.016 -19.781 12.125 1 98.12 195 PHE B CA 1
ATOM 5356 C C . PHE B 1 195 ? 18.438 -18.938 13.32 1 98.12 195 PHE B C 1
ATOM 5358 O O . PHE B 1 195 ? 17.844 -19.016 14.391 1 98.12 195 PHE B O 1
ATOM 5365 N N . ASN B 1 196 ? 19.516 -18.266 13.227 1 98.12 196 ASN B N 1
ATOM 5366 C CA . ASN B 1 196 ? 19.922 -17.156 14.078 1 98.12 196 ASN B CA 1
ATOM 5367 C C . ASN B 1 196 ? 19.609 -15.812 13.43 1 98.12 196 ASN B C 1
ATOM 5369 O O . ASN B 1 196 ? 20.234 -15.445 12.43 1 98.12 196 ASN B O 1
ATOM 5373 N N . THR B 1 197 ? 18.672 -15.031 14.031 1 98.44 197 THR B N 1
ATOM 5374 C CA . THR B 1 197 ? 18.172 -13.852 13.328 1 98.44 197 THR B CA 1
ATOM 5375 C C . THR B 1 197 ? 18.578 -12.578 14.055 1 98.44 197 THR B C 1
ATOM 5377 O O . THR B 1 197 ? 17.984 -11.516 13.844 1 98.44 197 THR B O 1
ATOM 5380 N N . LYS B 1 198 ? 19.594 -12.641 14.852 1 98.25 198 LYS B N 1
ATOM 5381 C CA . LYS B 1 198 ? 20 -11.531 15.711 1 98.25 198 LYS B CA 1
ATOM 5382 C C . LYS B 1 198 ? 20.375 -10.305 14.883 1 98.25 198 LYS B C 1
ATOM 5384 O O . LYS B 1 198 ? 20.125 -9.172 15.297 1 98.25 198 LYS B O 1
ATOM 5389 N N . ASN B 1 199 ? 20.875 -10.555 13.648 1 98.56 199 ASN B N 1
ATOM 5390 C CA . ASN B 1 199 ? 21.391 -9.445 12.852 1 98.56 199 ASN B CA 1
ATOM 5391 C C . ASN B 1 199 ? 20.422 -9.055 11.734 1 98.56 199 ASN B C 1
ATOM 5393 O O . ASN B 1 199 ? 20.703 -8.141 10.961 1 98.56 199 ASN B O 1
ATOM 5397 N N . VAL B 1 200 ? 19.297 -9.711 11.695 1 98.81 200 VAL B N 1
ATOM 5398 C CA . VAL B 1 200 ? 18.359 -9.438 10.625 1 98.81 200 VAL B CA 1
ATOM 5399 C C . VAL B 1 200 ? 17.672 -8.102 10.867 1 98.81 200 VAL B C 1
ATOM 5401 O O . VAL B 1 200 ? 17.266 -7.793 11.992 1 98.81 200 VAL B O 1
ATOM 5404 N N . ARG B 1 201 ? 17.562 -7.301 9.828 1 98.62 201 ARG B N 1
ATOM 5405 C CA . ARG B 1 201 ? 16.953 -5.977 9.906 1 98.62 201 ARG B CA 1
ATOM 5406 C C . ARG B 1 201 ? 15.648 -5.93 9.125 1 98.62 201 ARG B C 1
ATOM 5408 O O . ARG B 1 201 ? 14.781 -5.105 9.422 1 98.62 201 ARG B O 1
ATOM 5415 N N . ASN B 1 202 ? 15.508 -6.781 8.109 1 98.81 202 ASN B N 1
ATOM 5416 C CA . ASN B 1 202 ? 14.336 -6.781 7.238 1 98.81 202 ASN B CA 1
ATOM 5417 C C . ASN B 1 202 ? 13.695 -8.164 7.148 1 98.81 202 ASN B C 1
ATOM 5419 O O . ASN B 1 202 ? 14.336 -9.117 6.688 1 98.81 202 ASN B O 1
ATOM 5423 N N . MET B 1 203 ? 12.406 -8.297 7.609 1 98.81 203 MET B N 1
ATOM 5424 C CA . MET B 1 203 ? 11.641 -9.547 7.535 1 98.81 203 MET B CA 1
ATOM 5425 C C . MET B 1 203 ? 10.336 -9.336 6.777 1 98.81 203 MET B C 1
ATOM 5427 O O . MET B 1 203 ? 9.406 -10.133 6.914 1 98.81 203 MET B O 1
ATOM 5431 N N . SER B 1 204 ? 10.289 -8.242 5.977 1 98.75 204 SER B N 1
ATOM 5432 C CA . SER B 1 204 ? 9.055 -7.965 5.242 1 98.75 204 SER B CA 1
ATOM 5433 C C . SER B 1 204 ? 8.695 -9.109 4.305 1 98.75 204 SER B C 1
ATOM 5435 O O . SER B 1 204 ? 9.57 -9.672 3.635 1 98.75 204 SER B O 1
ATOM 5437 N N . SER B 1 205 ? 7.406 -9.57 4.355 1 98.62 205 SER B N 1
ATOM 5438 C CA . SER B 1 205 ? 6.793 -10.57 3.49 1 98.62 205 SER B CA 1
ATOM 5439 C C . SER B 1 205 ? 7.543 -11.891 3.561 1 98.62 205 SER B C 1
ATOM 5441 O O . SER B 1 205 ? 7.539 -12.672 2.602 1 98.62 205 SER B O 1
ATOM 5443 N N . MET B 1 206 ? 8.195 -12.133 4.68 1 98.88 206 MET B N 1
ATOM 5444 C CA . MET B 1 206 ? 9.039 -13.312 4.781 1 98.88 206 MET B CA 1
ATOM 5445 C C . MET B 1 206 ? 8.234 -14.586 4.562 1 98.88 206 MET B C 1
ATOM 5447 O O . MET B 1 206 ? 8.672 -15.5 3.861 1 98.88 206 MET B O 1
ATOM 5451 N N . PHE B 1 207 ? 7.012 -14.602 5.125 1 98.75 207 PHE B N 1
ATOM 5452 C CA . PHE B 1 207 ? 6.184 -15.797 5.039 1 98.75 207 PHE B CA 1
ATOM 5453 C C . PHE B 1 207 ? 4.887 -15.508 4.289 1 98.75 207 PHE B C 1
ATOM 5455 O O . PHE B 1 207 ? 3.939 -16.297 4.352 1 98.75 207 PHE B O 1
ATOM 5462 N N . SER B 1 208 ? 4.824 -14.375 3.666 1 98.31 208 SER B N 1
ATOM 5463 C CA . SER B 1 208 ? 3.596 -13.984 2.984 1 98.31 208 SER B CA 1
ATOM 5464 C C . SER B 1 208 ? 3.174 -15.039 1.964 1 98.31 208 SER B C 1
ATOM 5466 O O . SER B 1 208 ? 4.012 -15.562 1.225 1 98.31 208 SER B O 1
ATOM 5468 N N . VAL B 1 209 ? 1.882 -15.461 2.006 1 97.19 209 VAL B N 1
ATOM 5469 C CA . VAL B 1 209 ? 1.213 -16.359 1.069 1 97.19 209 VAL B CA 1
ATOM 5470 C C . VAL B 1 209 ? 1.749 -17.781 1.243 1 97.19 209 VAL B C 1
ATOM 5472 O O . VAL B 1 209 ? 1.75 -18.562 0.296 1 97.19 209 VAL B O 1
ATOM 5475 N N . CYS B 1 210 ? 2.371 -18.078 2.393 1 98 210 CYS B N 1
ATOM 5476 C CA . CYS B 1 210 ? 2.557 -19.469 2.803 1 98 210 CYS B CA 1
ATOM 5477 C C . CYS B 1 210 ? 1.253 -20.062 3.32 1 98 210 CYS B C 1
ATOM 5479 O O . CYS B 1 210 ? 1.118 -20.328 4.516 1 98 210 CYS B O 1
ATOM 5481 N N . ALA B 1 211 ? 0.412 -20.391 2.426 1 95.62 211 ALA B N 1
ATOM 5482 C CA . ALA B 1 211 ? -1.018 -20.531 2.693 1 95.62 211 ALA B CA 1
ATOM 5483 C C . ALA B 1 211 ? -1.347 -21.938 3.17 1 95.62 211 ALA B C 1
ATOM 5485 O O . ALA B 1 211 ? -2.434 -22.188 3.697 1 95.62 211 ALA B O 1
ATOM 5486 N N . ASN B 1 212 ? -0.407 -22.859 3.004 1 95.75 212 ASN B N 1
ATOM 5487 C CA . ASN B 1 212 ? -0.693 -24.234 3.344 1 95.75 212 ASN B CA 1
ATOM 5488 C C . ASN B 1 212 ? -0.168 -24.594 4.73 1 95.75 212 ASN B C 1
ATOM 5490 O O . ASN B 1 212 ? -0.437 -25.688 5.242 1 95.75 212 ASN B O 1
ATOM 5494 N N . MET B 1 213 ? 0.511 -23.719 5.402 1 96.88 213 MET B N 1
ATOM 5495 C CA . MET B 1 213 ? 1.043 -24 6.734 1 96.88 213 MET B CA 1
ATOM 5496 C C . MET B 1 213 ? 0.011 -23.672 7.812 1 96.88 213 MET B C 1
ATOM 5498 O O . MET B 1 213 ? -0.537 -22.578 7.844 1 96.88 213 MET B O 1
ATOM 5502 N N . THR B 1 214 ? -0.208 -24.656 8.742 1 96.75 214 THR B N 1
ATOM 5503 C CA . THR B 1 214 ? -1.164 -24.453 9.828 1 96.75 214 THR B CA 1
ATOM 5504 C C . THR B 1 214 ? -0.47 -23.875 11.055 1 96.75 214 THR B C 1
ATOM 5506 O O . THR B 1 214 ? -1.13 -23.391 11.977 1 96.75 214 THR B O 1
ATOM 5509 N N . SER B 1 215 ? 0.863 -24.031 10.992 1 96.94 215 SER B N 1
ATOM 5510 C CA . SER B 1 215 ? 1.684 -23.453 12.055 1 96.94 215 SER B CA 1
ATOM 5511 C C . SER B 1 215 ? 3.045 -23.016 11.523 1 96.94 215 SER B C 1
ATOM 5513 O O . SER B 1 215 ? 3.541 -23.578 10.539 1 96.94 215 SER B O 1
ATOM 5515 N N . ILE B 1 216 ? 3.59 -21.969 12.109 1 98 216 ILE B N 1
ATOM 5516 C CA . ILE B 1 216 ? 4.949 -21.5 11.859 1 98 216 ILE B CA 1
ATOM 5517 C C . ILE B 1 216 ? 5.668 -21.266 13.195 1 98 216 ILE B C 1
ATOM 5519 O O . ILE B 1 216 ? 5.227 -20.453 14.008 1 98 216 ILE B O 1
ATOM 5523 N N . ASN B 1 217 ? 6.723 -22.047 13.414 1 98.06 217 ASN B N 1
ATOM 5524 C CA . ASN B 1 217 ? 7.461 -21.906 14.672 1 98.06 217 ASN B CA 1
ATOM 5525 C C . ASN B 1 217 ? 8.594 -20.891 14.547 1 98.06 217 ASN B C 1
ATOM 5527 O O . ASN B 1 217 ? 9.633 -21.188 13.953 1 98.06 217 ASN B O 1
ATOM 5531 N N . VAL B 1 218 ? 8.391 -19.719 15.156 1 98.19 218 VAL B N 1
ATOM 5532 C CA . VAL B 1 218 ? 9.391 -18.656 15.125 1 98.19 218 VAL B CA 1
ATOM 5533 C C . VAL B 1 218 ? 9.867 -18.359 16.547 1 98.19 218 VAL B C 1
ATOM 5535 O O . VAL B 1 218 ? 10.305 -17.25 16.844 1 98.19 218 VAL B O 1
ATOM 5538 N N . SER B 1 219 ? 9.828 -19.281 17.438 1 95.88 219 SER B N 1
ATOM 5539 C CA . SER B 1 219 ? 10.094 -19.062 18.859 1 95.88 219 SER B CA 1
ATOM 5540 C C . SER B 1 219 ? 11.578 -18.797 19.109 1 95.88 219 SER B C 1
ATOM 5542 O O . SER B 1 219 ? 11.953 -18.234 20.141 1 95.88 219 SER B O 1
ATOM 5544 N N . ASN B 1 220 ? 12.43 -19.172 18.188 1 95.88 220 ASN B N 1
ATOM 5545 C CA . ASN B 1 220 ? 13.859 -18.953 18.359 1 95.88 220 ASN B CA 1
ATOM 5546 C C . ASN B 1 220 ? 14.305 -17.641 17.688 1 95.88 220 ASN B C 1
ATOM 5548 O O . ASN B 1 220 ? 15.492 -17.297 17.719 1 95.88 220 ASN B O 1
ATOM 5552 N N . PHE B 1 221 ? 13.438 -16.891 17.047 1 98.12 221 PHE B N 1
ATOM 5553 C CA . PHE B 1 221 ? 13.789 -15.656 16.359 1 98.12 221 PHE B CA 1
ATOM 5554 C C . PHE B 1 221 ? 14.172 -14.562 17.359 1 98.12 221 PHE B C 1
ATOM 5556 O O . PHE B 1 221 ? 13.5 -14.383 18.375 1 98.12 221 PHE B O 1
ATOM 5563 N N . ASN B 1 222 ? 15.289 -13.961 17.203 1 98.19 222 ASN B N 1
ATOM 5564 C CA . ASN B 1 222 ? 15.664 -12.68 17.812 1 98.19 222 ASN B CA 1
ATOM 5565 C C . ASN B 1 222 ? 15.398 -11.516 16.859 1 98.19 222 ASN B C 1
ATOM 5567 O O . ASN B 1 222 ? 16.047 -11.406 15.805 1 98.19 222 ASN B O 1
ATOM 5571 N N . THR B 1 223 ? 14.445 -10.641 17.234 1 98.5 223 THR B N 1
ATOM 5572 C CA . THR B 1 223 ? 14.016 -9.617 16.297 1 98.5 223 THR B CA 1
ATOM 5573 C C . THR B 1 223 ? 14.398 -8.227 16.781 1 98.5 223 THR B C 1
ATOM 5575 O O . THR B 1 223 ? 13.812 -7.227 16.359 1 98.5 223 THR B O 1
ATOM 5578 N N . GLU B 1 224 ? 15.422 -8.117 17.641 1 98.19 224 GLU B N 1
ATOM 5579 C CA . GLU B 1 224 ? 15.75 -6.863 18.328 1 98.19 224 GLU B CA 1
ATOM 5580 C C . GLU B 1 224 ? 16.25 -5.816 17.344 1 98.19 224 GLU B C 1
ATOM 5582 O O . GLU B 1 224 ? 16.156 -4.613 17.594 1 98.19 224 GLU B O 1
ATOM 5587 N N . ASN B 1 225 ? 16.734 -6.312 16.141 1 98.44 225 ASN B N 1
ATOM 5588 C CA . ASN B 1 225 ? 17.312 -5.375 15.18 1 98.44 225 ASN B CA 1
ATOM 5589 C C . ASN B 1 225 ? 16.438 -5.211 13.945 1 98.44 225 ASN B C 1
ATOM 5591 O O . ASN B 1 225 ? 16.781 -4.477 13.023 1 98.44 225 ASN B O 1
ATOM 5595 N N . VAL B 1 226 ? 15.273 -5.812 13.938 1 98.69 226 VAL B N 1
ATOM 5596 C CA . VAL B 1 226 ? 14.383 -5.742 12.781 1 98.69 226 VAL B CA 1
ATOM 5597 C C . VAL B 1 226 ? 13.672 -4.391 12.758 1 98.69 226 VAL B C 1
ATOM 5599 O O . VAL B 1 226 ? 13.188 -3.916 13.789 1 98.69 226 VAL B O 1
ATOM 5602 N N . THR B 1 227 ? 13.641 -3.766 11.586 1 98.19 227 THR B N 1
ATOM 5603 C CA . THR B 1 227 ? 13 -2.463 11.445 1 98.19 227 THR B CA 1
ATOM 5604 C C . THR B 1 227 ? 11.773 -2.562 10.547 1 98.19 227 THR B C 1
ATOM 5606 O O . THR B 1 227 ? 10.93 -1.664 10.531 1 98.19 227 THR B O 1
ATOM 5609 N N . ASP B 1 228 ? 11.68 -3.639 9.781 1 98.69 228 ASP B N 1
ATOM 5610 C CA . ASP B 1 228 ? 10.586 -3.805 8.828 1 98.69 228 ASP B CA 1
ATOM 5611 C C . ASP B 1 228 ? 9.953 -5.191 8.953 1 98.69 228 ASP B C 1
ATOM 5613 O O . ASP B 1 228 ? 10.617 -6.203 8.711 1 98.69 228 ASP B O 1
ATOM 5617 N N . MET B 1 229 ? 8.609 -5.242 9.32 1 98.75 229 MET B N 1
ATOM 5618 C CA . MET B 1 229 ? 7.844 -6.484 9.414 1 98.75 229 MET B CA 1
ATOM 5619 C C . MET B 1 229 ? 6.578 -6.406 8.57 1 98.75 229 MET B C 1
ATOM 5621 O O . MET B 1 229 ? 5.613 -7.133 8.82 1 98.75 229 MET B O 1
ATOM 5625 N N . GLU B 1 230 ? 6.574 -5.535 7.582 1 98.62 230 GLU B N 1
ATOM 5626 C CA . GLU B 1 230 ? 5.418 -5.414 6.699 1 98.62 230 GLU B CA 1
ATOM 5627 C C . GLU B 1 230 ? 5.113 -6.738 6.004 1 98.62 230 GLU B C 1
ATOM 5629 O O . GLU B 1 230 ? 6.023 -7.426 5.535 1 98.62 230 GLU B O 1
ATOM 5634 N N . GLU B 1 231 ? 3.844 -7.176 6.055 1 98.56 231 GLU B N 1
ATOM 5635 C CA . GLU B 1 231 ? 3.322 -8.336 5.34 1 98.56 231 GLU B CA 1
ATOM 5636 C C . GLU B 1 231 ? 4.012 -9.625 5.797 1 98.56 231 GLU B C 1
ATOM 5638 O O . GLU B 1 231 ? 4.012 -10.617 5.074 1 98.56 231 GLU B O 1
ATOM 5643 N N . MET B 1 232 ? 4.586 -9.641 6.934 1 98.88 232 MET B N 1
ATOM 5644 C CA . MET B 1 232 ? 5.434 -10.766 7.32 1 98.88 232 MET B CA 1
ATOM 5645 C C . MET B 1 232 ? 4.656 -12.078 7.266 1 98.88 232 MET B C 1
ATOM 5647 O O . MET B 1 232 ? 5.18 -13.094 6.809 1 98.88 232 MET B O 1
ATOM 5651 N N . PHE B 1 233 ? 3.369 -12 7.684 1 98.75 233 PHE B N 1
ATOM 5652 C CA . PHE B 1 233 ? 2.549 -13.211 7.715 1 98.75 233 PHE B CA 1
ATOM 5653 C C . PHE B 1 233 ? 1.3 -13.039 6.859 1 98.75 233 PHE B C 1
ATOM 5655 O O . PHE B 1 233 ? 0.29 -13.703 7.086 1 98.75 233 PHE B O 1
ATOM 5662 N N . MET B 1 234 ? 1.352 -12.164 5.953 1 98.12 234 MET B N 1
ATOM 5663 C CA . MET B 1 234 ? 0.185 -11.875 5.125 1 98.12 234 MET B CA 1
ATOM 5664 C C . MET B 1 234 ? -0.263 -13.125 4.367 1 98.12 234 MET B C 1
ATOM 5666 O O . MET B 1 234 ? 0.562 -13.836 3.793 1 98.12 234 MET B O 1
ATOM 5670 N N . SER B 1 235 ? -1.584 -13.453 4.418 1 96.75 235 SER B N 1
ATOM 5671 C CA . SER B 1 235 ? -2.254 -14.469 3.617 1 96.75 235 SER B CA 1
ATOM 5672 C C . SER B 1 235 ? -1.766 -15.867 3.98 1 96.75 235 SER B C 1
ATOM 5674 O O . SER B 1 235 ? -1.663 -16.734 3.115 1 96.75 235 SER B O 1
ATOM 5676 N N . CYS B 1 236 ? -1.3 -16 5.203 1 97.75 236 CYS B N 1
ATOM 5677 C CA . CYS B 1 236 ? -1.191 -17.328 5.785 1 97.75 236 CYS B CA 1
ATOM 5678 C C . CYS B 1 236 ? -2.553 -17.844 6.242 1 97.75 236 CYS B C 1
ATOM 5680 O O . CYS B 1 236 ? -2.828 -17.891 7.445 1 97.75 236 CYS B O 1
ATOM 5682 N N . THR B 1 237 ? -3.338 -18.297 5.336 1 94.56 237 THR B N 1
ATOM 5683 C CA . THR B 1 237 ? -4.781 -18.438 5.488 1 94.56 237 THR B CA 1
ATOM 5684 C C . THR B 1 237 ? -5.109 -19.656 6.352 1 94.56 237 THR B C 1
ATOM 5686 O O . THR B 1 237 ? -6.18 -19.719 6.969 1 94.56 237 THR B O 1
ATOM 5689 N N . LYS B 1 238 ? -4.223 -20.625 6.473 1 95.5 238 LYS B N 1
ATOM 5690 C CA . LYS B 1 238 ? -4.52 -21.844 7.227 1 95.5 238 LYS B CA 1
ATOM 5691 C C . LYS B 1 238 ? -3.904 -21.781 8.625 1 95.5 238 LYS B C 1
ATOM 5693 O O . LYS B 1 238 ? -4.121 -22.688 9.438 1 95.5 238 LYS B O 1
ATOM 5698 N N . LEU B 1 239 ? -3.182 -20.688 8.898 1 96.81 239 LEU B N 1
ATOM 5699 C CA . LEU B 1 239 ? -2.539 -20.547 10.195 1 96.81 239 LEU B CA 1
ATOM 5700 C C . LEU B 1 239 ? -3.578 -20.5 11.312 1 96.81 239 LEU B C 1
ATOM 5702 O O . LEU B 1 239 ? -4.527 -19.719 11.258 1 96.81 239 LEU B O 1
ATOM 5706 N N . THR B 1 240 ? -3.434 -21.375 12.398 1 96.5 240 THR B N 1
ATOM 5707 C CA . THR B 1 240 ? -4.43 -21.453 13.469 1 96.5 240 THR B CA 1
ATOM 5708 C C . THR B 1 240 ? -3.883 -20.859 14.758 1 96.5 240 THR B C 1
ATOM 5710 O O . THR B 1 240 ? -4.648 -20.5 15.656 1 96.5 240 THR B O 1
ATOM 5713 N N . SER B 1 241 ? -2.594 -20.875 14.852 1 95.75 241 SER B N 1
ATOM 5714 C CA . SER B 1 241 ? -1.927 -20.266 16 1 95.75 241 SER B CA 1
ATOM 5715 C C . SER B 1 241 ? -0.562 -19.703 15.609 1 95.75 241 SER B C 1
ATOM 5717 O O . SER B 1 241 ? 0.028 -20.125 14.617 1 95.75 241 SER B O 1
ATOM 5719 N N . LEU B 1 242 ? -0.103 -18.703 16.359 1 97.62 242 LEU B N 1
ATOM 5720 C CA . LEU B 1 242 ? 1.183 -18.047 16.109 1 97.62 242 LEU B CA 1
ATOM 5721 C C . LEU B 1 242 ? 1.767 -17.516 17.422 1 97.62 242 LEU B C 1
ATOM 5723 O O . LEU B 1 242 ? 1.18 -16.625 18.047 1 97.62 242 LEU B O 1
ATOM 5727 N N . ASN B 1 243 ? 2.885 -18.156 17.859 1 97.69 243 ASN B N 1
ATOM 5728 C CA . ASN B 1 243 ? 3.553 -17.734 19.078 1 97.69 243 ASN B CA 1
ATOM 5729 C C . ASN B 1 243 ? 4.613 -16.672 18.812 1 97.69 243 ASN B C 1
ATOM 5731 O O . ASN B 1 243 ? 5.641 -16.953 18.188 1 97.69 243 ASN B O 1
ATOM 5735 N N . LEU B 1 244 ? 4.375 -15.453 19.344 1 98.12 244 LEU B N 1
ATOM 5736 C CA . LEU B 1 244 ? 5.273 -14.328 19.078 1 98.12 244 LEU B CA 1
ATOM 5737 C C . LEU B 1 244 ? 5.895 -13.82 20.375 1 98.12 244 LEU B C 1
ATOM 5739 O O . LEU B 1 244 ? 6.348 -12.672 20.438 1 98.12 244 LEU B O 1
ATOM 5743 N N . SER B 1 245 ? 6 -14.602 21.375 1 97.12 245 SER B N 1
ATOM 5744 C CA . SER B 1 245 ? 6.387 -14.172 22.719 1 97.12 245 SER B CA 1
ATOM 5745 C C . SER B 1 245 ? 7.836 -13.688 22.75 1 97.12 245 SER B C 1
ATOM 5747 O O . SER B 1 245 ? 8.211 -12.898 23.609 1 97.12 245 SER B O 1
ATOM 5749 N N . ASN B 1 246 ? 8.625 -14.086 21.75 1 97.12 246 ASN B N 1
ATOM 5750 C CA . ASN B 1 246 ? 10.039 -13.719 21.719 1 97.12 246 ASN B CA 1
ATOM 5751 C C . ASN B 1 246 ? 10.281 -12.508 20.828 1 97.12 246 ASN B C 1
ATOM 5753 O O . ASN B 1 246 ? 11.422 -12.07 20.672 1 97.12 246 ASN B O 1
ATOM 5757 N N . PHE B 1 247 ? 9.305 -11.906 20.203 1 98.06 247 PHE B N 1
ATOM 5758 C CA . PHE B 1 247 ? 9.469 -10.781 19.297 1 98.06 247 PHE B CA 1
ATOM 5759 C C . PHE B 1 247 ? 9.758 -9.492 20.078 1 98.06 247 PHE B C 1
ATOM 5761 O O . PHE B 1 247 ? 8.992 -9.109 20.953 1 98.06 247 PHE B O 1
ATOM 5768 N N . ASN B 1 248 ? 10.914 -8.953 19.891 1 98 248 ASN B N 1
ATOM 5769 C CA . ASN B 1 248 ? 11.242 -7.578 20.266 1 98 248 ASN B CA 1
ATOM 5770 C C . ASN B 1 248 ? 11.055 -6.621 19.094 1 98 248 ASN B C 1
ATOM 5772 O O . ASN B 1 248 ? 11.812 -6.656 18.125 1 98 248 ASN B O 1
ATOM 5776 N N . THR B 1 249 ? 10.031 -5.719 19.203 1 98.31 249 THR B N 1
ATOM 5777 C CA . THR B 1 249 ? 9.656 -4.922 18.047 1 98.31 249 THR B CA 1
ATOM 5778 C C . THR B 1 249 ? 9.953 -3.445 18.281 1 98.31 249 THR B C 1
ATOM 5780 O O . THR B 1 249 ? 9.367 -2.578 17.625 1 98.31 249 THR B O 1
ATOM 5783 N N . ALA B 1 250 ? 10.906 -3.131 19.156 1 97.75 250 ALA B N 1
ATOM 5784 C CA . ALA B 1 250 ? 11.148 -1.756 19.594 1 97.75 250 ALA B CA 1
ATOM 5785 C C . ALA B 1 250 ? 11.695 -0.915 18.438 1 97.75 250 ALA B C 1
ATOM 5787 O O . ALA B 1 250 ? 11.477 0.298 18.391 1 97.75 250 ALA B O 1
ATOM 5788 N N . LYS B 1 251 ? 12.328 -1.603 17.5 1 97.44 251 LYS B N 1
ATOM 5789 C CA . LYS B 1 251 ? 12.945 -0.858 16.406 1 97.44 251 LYS B CA 1
ATOM 5790 C C . LYS B 1 251 ? 12.094 -0.928 15.133 1 97.44 251 LYS B C 1
ATOM 5792 O O . LYS B 1 251 ? 12.43 -0.314 14.117 1 97.44 251 LYS B O 1
ATOM 5797 N N . VAL B 1 252 ? 10.992 -1.596 15.164 1 98.25 252 VAL B N 1
ATOM 5798 C CA . VAL B 1 252 ? 10.188 -1.802 13.961 1 98.25 252 VAL B CA 1
ATOM 5799 C C . VAL B 1 252 ? 9.406 -0.532 13.641 1 98.25 252 VAL B C 1
ATOM 5801 O O . VAL B 1 252 ? 8.703 0.007 14.5 1 98.25 252 VAL B O 1
ATOM 5804 N N . THR B 1 253 ? 9.516 -0.069 12.414 1 96.5 253 THR B N 1
ATOM 5805 C CA . THR B 1 253 ? 8.836 1.147 11.992 1 96.5 253 THR B CA 1
ATOM 5806 C C . THR B 1 253 ? 7.652 0.815 11.078 1 96.5 253 THR B C 1
ATOM 5808 O O . THR B 1 253 ? 6.73 1.619 10.938 1 96.5 253 THR B O 1
ATOM 5811 N N . ARG B 1 254 ? 7.676 -0.353 10.477 1 97.88 254 ARG B N 1
ATOM 5812 C CA . ARG B 1 254 ? 6.633 -0.721 9.523 1 97.88 254 ARG B CA 1
ATOM 5813 C C . ARG B 1 254 ? 6.004 -2.061 9.891 1 97.88 254 ARG B C 1
ATOM 5815 O O . ARG B 1 254 ? 6.688 -3.088 9.922 1 97.88 254 ARG B O 1
ATOM 5822 N N . MET B 1 255 ? 4.641 -2.061 10.117 1 98.5 255 MET B N 1
ATOM 5823 C CA . MET B 1 255 ? 3.908 -3.271 10.484 1 98.5 255 MET B CA 1
ATOM 5824 C C . MET B 1 255 ? 2.67 -3.439 9.609 1 98.5 255 MET B C 1
ATOM 5826 O O . MET B 1 255 ? 1.774 -4.219 9.938 1 98.5 255 MET B O 1
ATOM 5830 N N . GLY B 1 256 ? 2.66 -2.711 8.508 1 98.56 256 GLY B N 1
ATOM 5831 C CA . GLY B 1 256 ? 1.52 -2.811 7.609 1 98.56 256 GLY B CA 1
ATOM 5832 C C . GLY B 1 256 ? 1.29 -4.219 7.09 1 98.56 256 GLY B C 1
ATOM 5833 O O . GLY B 1 256 ? 2.244 -4.934 6.777 1 98.56 256 GLY B O 1
ATOM 5834 N N . ASN B 1 257 ? -0.013 -4.703 7.055 1 98.56 257 ASN B N 1
ATOM 5835 C CA . ASN B 1 257 ? -0.406 -5.988 6.492 1 98.56 257 ASN B CA 1
ATOM 5836 C C . ASN B 1 257 ? 0.268 -7.148 7.215 1 98.56 257 ASN B C 1
ATOM 5838 O O . ASN B 1 257 ? 0.346 -8.258 6.684 1 98.56 257 ASN B O 1
ATOM 5842 N N . MET B 1 258 ? 0.751 -6.902 8.406 1 98.81 258 MET B N 1
ATOM 5843 C CA . MET B 1 258 ? 1.588 -7.914 9.039 1 98.81 258 MET B CA 1
ATOM 5844 C C . MET B 1 258 ? 0.834 -9.234 9.188 1 98.81 258 MET B C 1
ATOM 5846 O O . MET B 1 258 ? 1.402 -10.305 8.969 1 98.81 258 MET B O 1
ATOM 5850 N N . PHE B 1 259 ? -0.472 -9.125 9.508 1 98.69 259 PHE B N 1
ATOM 5851 C CA . PHE B 1 259 ? -1.272 -10.328 9.711 1 98.69 259 PHE B CA 1
ATOM 5852 C C . PHE B 1 259 ? -2.451 -10.359 8.742 1 98.69 259 PHE B C 1
ATOM 5854 O O . PHE B 1 259 ? -3.414 -11.102 8.961 1 98.69 259 PHE B O 1
ATOM 5861 N N . SER B 1 260 ? -2.422 -9.57 7.73 1 98 260 SER B N 1
ATOM 5862 C CA . SER B 1 260 ? -3.537 -9.469 6.797 1 98 260 SER B CA 1
ATOM 5863 C C . SER B 1 260 ? -3.891 -10.828 6.203 1 98 260 SER B C 1
ATOM 5865 O O . SER B 1 260 ? -3.004 -11.578 5.789 1 98 260 SER B O 1
ATOM 5867 N N . ALA B 1 261 ? -5.18 -11.188 6.246 1 95.94 261 ALA B N 1
ATOM 5868 C CA . ALA B 1 261 ? -5.758 -12.367 5.617 1 95.94 261 ALA B CA 1
ATOM 5869 C C . ALA B 1 261 ? -5.285 -13.648 6.312 1 95.94 261 ALA B C 1
ATOM 5871 O O . ALA B 1 261 ? -5.219 -14.711 5.691 1 95.94 261 ALA B O 1
ATOM 5872 N N . CYS B 1 262 ? -4.809 -13.516 7.555 1 97.31 262 CYS B N 1
ATOM 5873 C CA . CYS B 1 262 ? -4.719 -14.68 8.422 1 97.31 262 CYS B CA 1
ATOM 5874 C C . CYS B 1 262 ? -6.09 -15.07 8.961 1 97.31 262 CYS B C 1
ATOM 5876 O O . CYS B 1 262 ? -6.355 -14.922 10.156 1 97.31 262 CYS B O 1
ATOM 5878 N N . SER B 1 263 ? -6.891 -15.656 8.125 1 94.19 263 SER B N 1
ATOM 5879 C CA . SER B 1 263 ? -8.336 -15.742 8.312 1 94.19 263 SER B CA 1
ATOM 5880 C C . SER B 1 263 ? -8.703 -16.875 9.258 1 94.19 263 SER B C 1
ATOM 5882 O O . SER B 1 263 ? -9.836 -16.938 9.742 1 94.19 263 SER B O 1
ATOM 5884 N N . ASN B 1 264 ? -7.754 -17.734 9.57 1 95.25 264 ASN B N 1
ATOM 5885 C CA . ASN B 1 264 ? -8.07 -18.859 10.438 1 95.25 264 ASN B CA 1
ATOM 5886 C C . ASN B 1 264 ? -7.512 -18.672 11.844 1 95.25 264 ASN B C 1
ATOM 5888 O O . ASN B 1 264 ? -7.75 -19.484 12.734 1 95.25 264 ASN B O 1
ATOM 5892 N N . LEU B 1 265 ? -6.805 -17.547 12.078 1 96.81 265 LEU B N 1
ATOM 5893 C CA . LEU B 1 265 ? -6.383 -17.219 13.438 1 96.81 265 LEU B CA 1
ATOM 5894 C C . LEU B 1 265 ? -7.578 -16.812 14.289 1 96.81 265 LEU B C 1
ATOM 5896 O O . LEU B 1 265 ? -8.398 -15.992 13.867 1 96.81 265 LEU B O 1
ATOM 5900 N N . THR B 1 266 ? -7.715 -17.422 15.492 1 96.25 266 THR B N 1
ATOM 5901 C CA . THR B 1 266 ? -8.828 -17.094 16.375 1 96.25 266 THR B CA 1
ATOM 5902 C C . THR B 1 266 ? -8.359 -16.219 17.531 1 96.25 266 THR B C 1
ATOM 5904 O O . THR B 1 266 ? -9.172 -15.57 18.203 1 96.25 266 THR B O 1
ATOM 5907 N N . ALA B 1 267 ? -7.043 -16.312 17.766 1 95.69 267 ALA B 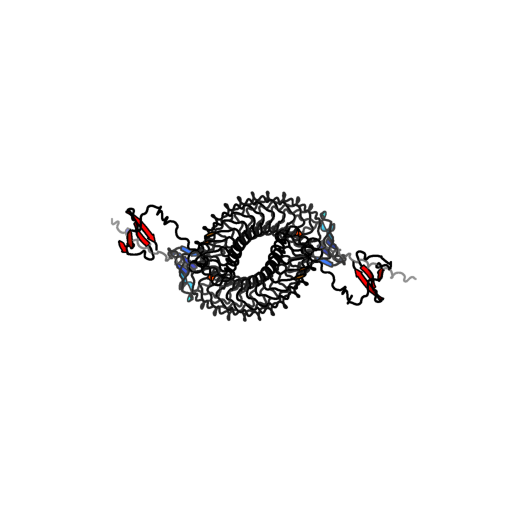N 1
ATOM 5908 C CA . ALA B 1 267 ? -6.418 -15.492 18.797 1 95.69 267 ALA B CA 1
ATOM 5909 C C . ALA B 1 267 ? -4.992 -15.102 18.406 1 95.69 267 ALA B C 1
ATOM 5911 O O . ALA B 1 267 ? -4.363 -15.781 17.594 1 95.69 267 ALA B O 1
ATOM 5912 N N . LEU B 1 268 ? -4.547 -13.953 18.938 1 97.25 268 LEU B N 1
ATOM 5913 C CA . LEU B 1 268 ? -3.201 -13.453 18.688 1 97.25 268 LEU B CA 1
ATOM 5914 C C . LEU B 1 268 ? -2.67 -12.695 19.891 1 97.25 268 LEU B C 1
ATOM 5916 O O . LEU B 1 268 ? -3.254 -11.695 20.312 1 97.25 268 LEU B O 1
ATOM 5920 N N . ASP B 1 269 ? -1.593 -13.297 20.547 1 97.62 269 ASP B N 1
ATOM 5921 C CA . ASP B 1 269 ? -0.973 -12.648 21.688 1 97.62 269 ASP B CA 1
ATOM 5922 C C . ASP B 1 269 ? 0.117 -11.672 21.25 1 97.62 269 ASP B C 1
ATOM 5924 O O . ASP B 1 269 ? 1.142 -12.086 20.703 1 97.62 269 ASP B O 1
ATOM 5928 N N . LEU B 1 270 ? -0.109 -10.406 21.547 1 98.19 270 LEU B N 1
ATOM 5929 C CA . LEU B 1 270 ? 0.822 -9.367 21.109 1 98.19 270 LEU B CA 1
ATOM 5930 C C . LEU B 1 270 ? 1.404 -8.633 22.312 1 98.19 270 LEU B C 1
ATOM 5932 O O . LEU B 1 270 ? 1.861 -7.496 22.188 1 98.19 270 LEU B O 1
ATOM 5936 N N . SER B 1 271 ? 1.464 -9.258 23.469 1 97.31 271 SER B N 1
ATOM 5937 C CA . SER B 1 271 ? 1.859 -8.617 24.719 1 97.31 271 SER B CA 1
ATOM 5938 C C . SER B 1 271 ? 3.34 -8.25 24.703 1 97.31 271 SER B C 1
ATOM 5940 O O . SER B 1 271 ? 3.775 -7.371 25.453 1 97.31 271 SER B O 1
ATOM 5942 N N . SER B 1 272 ? 4.098 -8.852 23.781 1 97.38 272 SER B N 1
ATOM 5943 C CA . SER B 1 272 ? 5.527 -8.586 23.703 1 97.38 272 SER B CA 1
ATOM 5944 C C . SER B 1 272 ? 5.82 -7.414 22.766 1 97.38 272 SER B C 1
ATOM 5946 O O . SER B 1 272 ? 6.961 -6.949 22.688 1 97.38 272 SER B O 1
ATOM 5948 N N . PHE B 1 273 ? 4.875 -6.887 22.047 1 98.06 273 PHE B N 1
ATOM 5949 C CA . PHE B 1 273 ? 5.09 -5.871 21.031 1 98.06 273 PHE B CA 1
ATOM 5950 C C . PHE B 1 273 ? 5.312 -4.504 21.656 1 98.06 273 PHE B C 1
ATOM 5952 O O . PHE B 1 273 ? 4.535 -4.074 22.516 1 98.06 273 PHE B O 1
ATOM 5959 N N . ASN B 1 274 ? 6.43 -3.885 21.391 1 97.56 274 ASN B N 1
ATOM 5960 C CA . ASN B 1 274 ? 6.695 -2.463 21.578 1 97.56 274 ASN B CA 1
ATOM 5961 C C . ASN B 1 274 ? 6.586 -1.691 20.266 1 97.56 274 ASN B C 1
ATOM 5963 O O . ASN B 1 274 ? 7.43 -1.844 19.391 1 97.56 274 ASN B O 1
ATOM 5967 N N . THR B 1 275 ? 5.535 -0.786 20.156 1 97.88 275 THR B N 1
ATOM 5968 C CA . THR B 1 275 ? 5.246 -0.176 18.875 1 97.88 275 THR B CA 1
ATOM 5969 C C . THR B 1 275 ? 5.5 1.328 18.906 1 97.88 275 THR B C 1
ATOM 5971 O O . THR B 1 275 ? 4.902 2.086 18.141 1 97.88 275 THR B O 1
ATOM 5974 N N . ALA B 1 276 ? 6.426 1.771 19.75 1 96.31 276 ALA B N 1
ATOM 5975 C CA . ALA B 1 276 ? 6.645 3.195 19.984 1 96.31 276 ALA B CA 1
ATOM 5976 C C . ALA B 1 276 ? 7.234 3.869 18.75 1 96.31 276 ALA B C 1
ATOM 5978 O O . ALA B 1 276 ? 7.035 5.066 18.531 1 96.31 276 ALA B O 1
ATOM 5979 N N . ASN B 1 277 ? 7.898 3.035 17.906 1 95.19 277 ASN B N 1
ATOM 5980 C CA . ASN B 1 277 ? 8.562 3.607 16.734 1 95.19 277 ASN B CA 1
ATOM 5981 C C . ASN B 1 277 ? 7.816 3.266 15.453 1 95.19 277 ASN B C 1
ATOM 5983 O O . ASN B 1 277 ? 8.242 3.646 14.359 1 95.19 277 ASN B O 1
ATOM 5987 N N . THR B 1 278 ? 6.688 2.658 15.57 1 97.06 278 THR B N 1
ATOM 5988 C CA . THR B 1 278 ? 5.938 2.232 14.391 1 97.06 278 THR B CA 1
ATOM 5989 C C . THR B 1 278 ? 5.207 3.412 13.758 1 97.06 278 THR B C 1
ATOM 5991 O O . THR B 1 278 ? 4.562 4.199 14.461 1 97.06 278 THR B O 1
ATOM 5994 N N . ILE B 1 279 ? 5.348 3.549 12.445 1 96.12 279 ILE B N 1
ATOM 5995 C CA . ILE B 1 279 ? 4.754 4.676 11.742 1 96.12 279 ILE B CA 1
ATOM 5996 C C . ILE B 1 279 ? 3.586 4.188 10.883 1 96.12 279 ILE B C 1
ATOM 5998 O O . ILE B 1 279 ? 2.678 4.961 10.562 1 96.12 279 ILE B O 1
ATOM 6002 N N . ASN B 1 280 ? 3.6 2.91 10.516 1 97.62 280 ASN B N 1
ATOM 6003 C CA . ASN B 1 280 ? 2.561 2.363 9.648 1 97.62 280 ASN B CA 1
ATOM 6004 C C . ASN B 1 280 ? 1.937 1.105 10.25 1 97.62 280 ASN B C 1
ATOM 6006 O O . ASN B 1 280 ? 2.623 0.102 10.445 1 97.62 280 ASN B O 1
ATOM 6010 N N . MET B 1 281 ? 0.571 1.161 10.453 1 98.56 281 MET B N 1
ATOM 6011 C CA . MET B 1 281 ? -0.194 0.011 10.93 1 98.56 281 MET B CA 1
ATOM 6012 C C . MET B 1 281 ? -1.338 -0.312 9.977 1 98.56 281 MET B C 1
ATOM 6014 O O . MET B 1 281 ? -2.273 -1.028 10.336 1 98.56 281 MET B O 1
ATOM 6018 N N . GLY B 1 282 ? -1.212 0.234 8.766 1 98.44 282 GLY B N 1
ATOM 6019 C CA . GLY B 1 282 ? -2.246 -0.02 7.773 1 98.44 282 GLY B CA 1
ATOM 6020 C C . GLY B 1 282 ? -2.438 -1.494 7.477 1 98.44 282 GLY B C 1
ATOM 6021 O O . GLY B 1 282 ? -1.462 -2.238 7.34 1 98.44 282 GLY B O 1
ATOM 6022 N N . GLU B 1 283 ? -3.695 -1.952 7.469 1 98.25 283 GLU B N 1
ATOM 6023 C CA . GLU B 1 283 ? -4.086 -3.305 7.078 1 98.25 283 GLU B CA 1
ATOM 6024 C C . GLU B 1 283 ? -3.471 -4.344 8.016 1 98.25 283 GLU B C 1
ATOM 6026 O O . GLU B 1 283 ? -3.381 -5.523 7.66 1 98.25 283 GLU B O 1
ATOM 6031 N N . MET B 1 284 ? -3.047 -3.953 9.188 1 98.75 284 MET B N 1
ATOM 6032 C CA . MET B 1 284 ? -2.297 -4.852 10.062 1 98.75 284 MET B CA 1
ATOM 6033 C C . MET B 1 284 ? -3.094 -6.117 10.359 1 98.75 284 MET B C 1
ATOM 6035 O O . MET B 1 284 ? -2.537 -7.219 10.375 1 98.75 284 MET B O 1
ATOM 6039 N N . PHE B 1 285 ? -4.426 -5.965 10.539 1 98.69 285 PHE B N 1
ATOM 6040 C CA . PHE B 1 285 ? -5.281 -7.102 10.844 1 98.69 285 PHE B CA 1
ATOM 6041 C C . PHE B 1 285 ? -6.367 -7.266 9.789 1 98.69 285 PHE B C 1
ATOM 6043 O O . PHE B 1 285 ? -7.41 -7.867 10.047 1 98.69 285 PHE B O 1
ATOM 6050 N N . ASN B 1 286 ? -6.129 -6.754 8.664 1 97.81 286 ASN B N 1
ATOM 6051 C CA . ASN B 1 286 ? -7.086 -6.805 7.566 1 97.81 286 ASN B CA 1
ATOM 6052 C C . ASN B 1 286 ? -7.512 -8.242 7.258 1 97.81 286 ASN B C 1
ATOM 6054 O O . ASN B 1 286 ? -6.664 -9.117 7.086 1 97.81 286 ASN B O 1
ATOM 6058 N N . GLU B 1 287 ? -8.805 -8.523 7.266 1 94.88 287 GLU B N 1
ATOM 6059 C CA . GLU B 1 287 ? -9.414 -9.789 6.871 1 94.88 287 GLU B CA 1
ATOM 6060 C C . GLU B 1 287 ? -9.016 -10.922 7.82 1 94.88 287 GLU B C 1
ATOM 6062 O O . GLU B 1 287 ? -8.922 -12.078 7.41 1 94.88 287 GLU B O 1
ATOM 6067 N N . CYS B 1 288 ? -8.648 -10.555 9.031 1 97.19 288 CYS B N 1
ATOM 6068 C CA . CYS B 1 288 ? -8.562 -11.57 10.078 1 97.19 288 CYS B CA 1
ATOM 6069 C C . CYS B 1 288 ? -9.953 -11.93 10.602 1 97.19 288 CYS B C 1
ATOM 6071 O O . CYS B 1 288 ? -10.305 -11.578 11.727 1 97.19 288 CYS B O 1
ATOM 6073 N N . GLN B 1 289 ? -10.633 -12.703 9.883 1 94.56 289 GLN B N 1
ATOM 6074 C CA . GLN B 1 289 ? -12.078 -12.867 9.961 1 94.56 289 GLN B CA 1
ATOM 6075 C C . GLN B 1 289 ? -12.477 -13.656 11.203 1 94.56 289 GLN B C 1
ATOM 6077 O O . GLN B 1 289 ? -13.57 -13.469 11.742 1 94.56 289 GLN B O 1
ATOM 6082 N N . ASN B 1 290 ? -11.609 -14.477 11.703 1 95.62 290 ASN B N 1
ATOM 6083 C CA . ASN B 1 290 ? -12.016 -15.398 12.766 1 95.62 290 ASN B CA 1
ATOM 6084 C C . ASN B 1 290 ? -11.422 -15 14.109 1 95.62 290 ASN B C 1
ATOM 6086 O O . ASN B 1 290 ? -11.602 -15.695 15.109 1 95.62 290 ASN B O 1
ATOM 6090 N N . LEU B 1 291 ? -10.75 -13.797 14.172 1 97.31 291 LEU B N 1
ATOM 6091 C CA . LEU B 1 291 ? -10.297 -13.289 15.461 1 97.31 291 LEU B CA 1
ATOM 6092 C C . LEU B 1 291 ? -11.484 -12.93 16.344 1 97.31 291 LEU B C 1
ATOM 6094 O O . LEU B 1 291 ? -12.344 -12.141 15.953 1 97.31 291 LEU B O 1
ATOM 6098 N N . THR B 1 292 ? -11.531 -13.531 17.547 1 96.62 292 THR B N 1
ATOM 6099 C CA . THR B 1 292 ? -12.664 -13.281 18.438 1 96.62 292 THR B CA 1
ATOM 6100 C C . THR B 1 292 ? -12.297 -12.273 19.516 1 96.62 292 THR B C 1
ATOM 6102 O O . THR B 1 292 ? -13.172 -11.68 20.156 1 96.62 292 THR B O 1
ATOM 6105 N N . SER B 1 293 ? -11.023 -12.219 19.766 1 95.75 293 SER B N 1
ATOM 6106 C CA . SER B 1 293 ? -10.5 -11.227 20.703 1 95.75 293 SER B CA 1
ATOM 6107 C C . SER B 1 293 ? -9.125 -10.734 20.25 1 95.75 293 SER B C 1
ATOM 6109 O O . SER B 1 293 ? -8.398 -11.438 19.547 1 95.75 293 SER B O 1
ATOM 6111 N N . LEU B 1 294 ? -8.836 -9.461 20.609 1 97.62 294 LEU B N 1
ATOM 6112 C CA . LEU B 1 294 ? -7.559 -8.836 20.266 1 97.62 294 LEU B CA 1
ATOM 6113 C C . LEU B 1 294 ? -7.133 -7.848 21.344 1 97.62 294 LEU B C 1
ATOM 6115 O O . LEU B 1 294 ? -7.777 -6.812 21.531 1 97.62 294 LEU B O 1
ATOM 6119 N N . ASN B 1 295 ? -6.082 -8.281 22.125 1 97.38 295 ASN B N 1
ATOM 6120 C CA . ASN B 1 295 ? -5.547 -7.422 23.172 1 97.38 295 ASN B CA 1
ATOM 6121 C C . ASN B 1 295 ? -4.445 -6.512 22.641 1 97.38 295 ASN B C 1
ATOM 6123 O O . ASN B 1 295 ? -3.385 -6.984 22.234 1 97.38 295 ASN B O 1
ATOM 6127 N N . LEU B 1 296 ? -4.707 -5.18 22.703 1 97.88 296 LEU B N 1
ATOM 6128 C CA . LEU B 1 296 ? -3.764 -4.211 22.156 1 97.88 296 LEU B CA 1
ATOM 6129 C C . LEU B 1 296 ? -3.229 -3.295 23.25 1 97.88 296 LEU B C 1
ATOM 6131 O O . LEU B 1 296 ? -2.799 -2.174 22.969 1 97.88 296 LEU B O 1
ATOM 6135 N N . SER B 1 297 ? -3.17 -3.738 24.469 1 96.69 297 SER B N 1
ATOM 6136 C CA . SER B 1 297 ? -2.816 -2.904 25.609 1 96.69 297 SER B CA 1
ATOM 6137 C C . SER B 1 297 ? -1.34 -2.523 25.578 1 96.69 297 SER B C 1
ATOM 6139 O O . SER B 1 297 ? -0.94 -1.519 26.172 1 96.69 297 SER B O 1
ATOM 6141 N N . SER B 1 298 ? -0.534 -3.275 24.828 1 97.25 298 SER B N 1
ATOM 6142 C CA . SER B 1 298 ? 0.897 -3.006 24.75 1 97.25 298 SER B CA 1
ATOM 6143 C C . SER B 1 298 ? 1.217 -2.014 23.641 1 97.25 298 SER B C 1
ATOM 6145 O O . SER B 1 298 ? 2.361 -1.582 23.5 1 97.25 298 SER B O 1
ATOM 6147 N N . PHE B 1 299 ? 0.276 -1.6 22.828 1 97.94 299 PHE B N 1
ATOM 6148 C CA . PHE B 1 299 ? 0.511 -0.768 21.656 1 97.94 299 PHE B CA 1
ATOM 6149 C C . PHE B 1 299 ? 0.692 0.692 22.047 1 97.94 299 PHE B C 1
ATOM 6151 O O . PHE B 1 299 ? -0.115 1.24 22.797 1 97.94 299 PHE B O 1
ATOM 6158 N N . ASN B 1 300 ? 1.78 1.279 21.703 1 97.06 300 ASN B N 1
ATOM 6159 C CA . ASN B 1 300 ? 2.023 2.717 21.672 1 97.06 300 ASN B CA 1
ATOM 6160 C C . ASN B 1 300 ? 1.921 3.264 20.25 1 97.06 300 ASN B C 1
ATOM 6162 O O . ASN B 1 300 ? 2.75 2.945 19.391 1 97.06 300 ASN B O 1
ATOM 6166 N N . THR B 1 301 ? 0.883 4.129 19.984 1 97.56 301 THR B N 1
ATOM 6167 C CA . THR B 1 301 ? 0.601 4.52 18.609 1 97.56 301 THR B CA 1
ATOM 6168 C C . THR B 1 301 ? 0.929 5.996 18.391 1 97.56 301 THR B C 1
ATOM 6170 O O . THR B 1 301 ? 0.424 6.617 17.453 1 97.56 301 THR B O 1
ATOM 6173 N N . THR B 1 302 ? 1.842 6.559 19.156 1 95.5 302 THR B N 1
ATOM 6174 C CA . THR B 1 302 ? 2.139 7.988 19.172 1 95.5 302 THR B CA 1
ATOM 6175 C C . THR B 1 302 ? 2.703 8.445 17.828 1 95.5 302 THR B C 1
ATOM 6177 O O . THR B 1 302 ? 2.451 9.57 17.406 1 95.5 302 THR B O 1
ATOM 6180 N N . ASN B 1 303 ? 3.383 7.516 17.172 1 94.25 303 ASN B N 1
ATOM 6181 C CA . ASN B 1 303 ? 4.082 7.918 15.953 1 94.25 303 ASN B CA 1
ATOM 6182 C C . ASN B 1 303 ? 3.408 7.359 14.703 1 94.25 303 ASN B C 1
ATOM 6184 O O . ASN B 1 303 ? 3.898 7.551 13.586 1 94.25 303 ASN B O 1
ATOM 6188 N N . VAL B 1 304 ? 2.244 6.77 14.875 1 97.31 304 VAL B N 1
ATOM 6189 C CA . VAL B 1 304 ? 1.568 6.129 13.75 1 97.31 304 VAL B CA 1
ATOM 6190 C C . VAL B 1 304 ? 0.91 7.191 12.867 1 97.31 304 VAL B C 1
ATOM 6192 O O . VAL B 1 304 ? 0.238 8.094 13.375 1 97.31 304 VAL B O 1
ATOM 6195 N N . THR B 1 305 ? 1.129 7.066 11.57 1 95.69 305 THR B N 1
ATOM 6196 C CA . THR B 1 305 ? 0.576 8.039 10.625 1 95.69 305 THR B CA 1
ATOM 6197 C C . THR B 1 305 ? -0.52 7.398 9.773 1 95.69 305 THR B C 1
ATOM 6199 O O . THR B 1 305 ? -1.312 8.102 9.148 1 95.69 305 THR B O 1
ATOM 6202 N N . SER B 1 306 ? -0.59 6.031 9.758 1 97.94 306 SER B N 1
ATOM 6203 C CA . SER B 1 306 ? -1.622 5.363 8.977 1 97.94 306 SER B CA 1
ATOM 6204 C C . SER B 1 306 ? -2.234 4.195 9.742 1 97.94 306 SER B C 1
ATOM 6206 O O . SER B 1 306 ? -1.512 3.369 10.305 1 97.94 306 SER B O 1
ATOM 6208 N N . MET B 1 307 ? -3.596 4.18 9.742 1 98.62 307 MET B N 1
ATOM 6209 C CA . MET B 1 307 ? -4.398 3.08 10.273 1 98.62 307 MET B CA 1
ATOM 6210 C C . MET B 1 307 ? -5.457 2.643 9.266 1 98.62 307 MET B C 1
ATOM 6212 O O . MET B 1 307 ? -6.484 2.076 9.648 1 98.62 307 MET B O 1
ATOM 6216 N N . ALA B 1 308 ? -5.152 2.918 7.992 1 98.19 308 ALA B N 1
ATOM 6217 C CA . ALA B 1 308 ? -6.07 2.527 6.922 1 98.19 308 ALA B CA 1
ATOM 6218 C C . ALA B 1 308 ? -6.273 1.015 6.898 1 98.19 308 ALA B C 1
ATOM 6220 O O . ALA B 1 308 ? -5.309 0.251 6.969 1 98.19 308 ALA B O 1
ATOM 6221 N N . ASN B 1 309 ? -7.535 0.566 6.91 1 98.25 309 ASN B N 1
ATOM 6222 C CA . ASN B 1 309 ? -7.902 -0.842 6.797 1 98.25 309 ASN B CA 1
ATOM 6223 C C . ASN B 1 309 ? -7.375 -1.654 7.977 1 98.25 309 ASN B C 1
ATOM 6225 O O . ASN B 1 309 ? -7.273 -2.879 7.895 1 98.25 309 ASN B O 1
ATOM 6229 N N . MET B 1 310 ? -7.031 -1.008 9.055 1 98.81 310 MET B N 1
ATOM 6230 C CA . MET B 1 310 ? -6.293 -1.694 10.109 1 98.81 310 MET B CA 1
ATOM 6231 C C . MET B 1 310 ? -7.074 -2.898 10.625 1 98.81 310 MET B C 1
ATOM 6233 O O . MET B 1 310 ? -6.504 -3.969 10.836 1 98.81 310 MET B O 1
ATOM 6237 N N . PHE B 1 311 ? -8.43 -2.738 10.789 1 98.69 311 PHE B N 1
ATOM 6238 C CA . PHE B 1 311 ? -9.258 -3.812 11.32 1 98.69 311 PHE B CA 1
ATOM 6239 C C . PHE B 1 311 ? -10.305 -4.242 10.305 1 98.69 311 PHE B C 1
ATOM 6241 O O . PHE B 1 311 ? -11.305 -4.871 10.656 1 98.69 311 PHE B O 1
ATOM 6248 N N . ARG B 1 312 ? -10.125 -3.863 9.078 1 97.75 312 ARG B N 1
ATOM 6249 C CA . ARG B 1 312 ? -11.109 -4.184 8.047 1 97.75 312 ARG B CA 1
ATOM 6250 C C . ARG B 1 312 ? -11.352 -5.688 7.977 1 97.75 312 ARG B C 1
ATOM 6252 O O . ARG B 1 312 ? -10.406 -6.477 7.957 1 97.75 312 ARG B O 1
ATOM 6259 N N . GLY B 1 313 ? -12.594 -6.07 7.992 1 95.62 313 GLY B N 1
ATOM 6260 C CA . GLY B 1 313 ? -12.969 -7.461 7.785 1 95.62 313 GLY B CA 1
ATOM 6261 C C . GLY B 1 313 ? -12.789 -8.312 9.023 1 95.62 313 GLY B C 1
ATOM 6262 O O . GLY B 1 313 ? -13.008 -9.523 8.984 1 95.62 313 GLY B O 1
ATOM 6263 N N . CYS B 1 314 ? -12.43 -7.734 10.18 1 97.75 314 CYS B N 1
ATOM 6264 C CA . CYS B 1 314 ? -12.422 -8.484 11.438 1 97.75 314 CYS B CA 1
ATOM 6265 C C . CYS B 1 314 ? -13.836 -8.727 11.938 1 97.75 314 CYS B C 1
ATOM 6267 O O . CYS B 1 314 ? -14.25 -8.164 12.945 1 97.75 314 CYS B O 1
ATOM 6269 N N . SER B 1 315 ? -14.477 -9.703 11.305 1 95.94 315 SER B N 1
ATOM 6270 C CA . SER B 1 315 ? -15.93 -9.836 11.359 1 95.94 315 SER B CA 1
ATOM 6271 C C . SER B 1 315 ? -16.375 -10.57 12.617 1 95.94 315 SER B C 1
ATOM 6273 O O . SER B 1 315 ? -17.562 -10.555 12.969 1 95.94 315 SER B O 1
ATOM 6275 N N . SER B 1 316 ? -15.461 -11.18 13.328 1 96.19 316 SER B N 1
ATOM 6276 C CA . SER B 1 316 ? -15.836 -11.969 14.492 1 96.19 316 SER B CA 1
ATOM 6277 C C . SER B 1 316 ? -15.531 -11.227 15.789 1 96.19 316 SER B C 1
ATOM 6279 O O . SER B 1 316 ? -15.891 -11.688 16.875 1 96.19 316 SER B O 1
ATOM 6281 N N . LEU B 1 317 ? -14.898 -10.039 15.688 1 97.25 317 LEU B N 1
ATOM 6282 C CA . LEU B 1 317 ? -14.594 -9.25 16.875 1 97.25 317 LEU B CA 1
ATOM 6283 C C . LEU B 1 317 ? -15.859 -8.609 17.438 1 97.25 317 LEU B C 1
ATOM 6285 O O . LEU B 1 317 ? -16.547 -7.871 16.734 1 97.25 317 LEU B O 1
ATOM 6289 N N . LYS B 1 318 ? -16.141 -8.859 18.703 1 95.5 318 LYS B N 1
ATOM 6290 C CA . LYS B 1 318 ? -17.344 -8.305 19.328 1 95.5 318 LYS B CA 1
ATOM 6291 C C . LYS B 1 318 ? -17.016 -7.02 20.078 1 95.5 318 LYS B C 1
ATOM 6293 O O . LYS B 1 318 ? -17.906 -6.207 20.344 1 95.5 318 LYS B O 1
ATOM 6298 N N . SER B 1 319 ? -15.789 -6.961 20.484 1 95.75 319 SER B N 1
ATOM 6299 C CA . SER B 1 319 ? -15.305 -5.77 21.188 1 95.75 319 SER B CA 1
ATOM 6300 C C . SER B 1 319 ? -13.852 -5.48 20.828 1 95.75 319 SER B C 1
ATOM 6302 O O . SER B 1 319 ? -13.133 -6.359 20.359 1 95.75 319 SER B O 1
ATOM 6304 N N . LEU B 1 320 ? -13.492 -4.211 20.969 1 97.38 320 LEU B N 1
ATOM 6305 C CA . LEU B 1 320 ? -12.141 -3.748 20.688 1 97.38 320 LEU B CA 1
ATOM 6306 C C . LEU B 1 320 ? -11.766 -2.58 21.594 1 97.38 320 LEU B C 1
ATOM 6308 O O . LEU B 1 320 ? -12.414 -1.529 21.547 1 97.38 320 LEU B O 1
ATOM 6312 N N . ASP B 1 321 ? -10.766 -2.83 22.5 1 97.38 321 ASP B N 1
ATOM 6313 C CA . ASP B 1 321 ? -10.312 -1.776 23.406 1 97.38 321 ASP B CA 1
ATOM 6314 C C . ASP B 1 321 ? -9.211 -0.937 22.766 1 97.38 321 ASP B C 1
ATOM 6316 O O . ASP B 1 321 ? -8.102 -1.426 22.531 1 97.38 321 ASP B O 1
ATOM 6320 N N . LEU B 1 322 ? -9.523 0.292 22.516 1 97.94 322 LEU B N 1
ATOM 6321 C CA . LEU B 1 322 ? -8.586 1.197 21.875 1 97.94 322 LEU B CA 1
ATOM 6322 C C . LEU B 1 322 ? -8.273 2.393 22.766 1 97.94 322 LEU B C 1
ATOM 6324 O O . LEU B 1 322 ? -7.859 3.447 22.281 1 97.94 322 LEU B O 1
ATOM 6328 N N . SER B 1 323 ? -8.398 2.266 24.016 1 95.81 323 SER B N 1
ATOM 6329 C CA . SER B 1 323 ? -8.312 3.381 24.953 1 95.81 323 SER B CA 1
ATOM 6330 C C . SER B 1 323 ? -6.883 3.914 25.031 1 95.81 323 SER B C 1
ATOM 6332 O O . SER B 1 323 ? -6.672 5.078 25.375 1 95.81 323 SER B O 1
ATOM 6334 N N . ASN B 1 324 ? -5.898 3.107 24.609 1 95.12 324 ASN B N 1
ATOM 6335 C CA . ASN B 1 324 ? -4.504 3.521 24.672 1 95.12 324 ASN B CA 1
ATOM 6336 C C . ASN B 1 324 ? -4.031 4.113 23.344 1 95.12 324 ASN B C 1
ATOM 6338 O O . ASN B 1 324 ? -2.877 4.52 23.219 1 95.12 324 ASN B O 1
ATOM 6342 N N . PHE B 1 325 ? -4.863 4.199 22.359 1 97.88 325 PHE B N 1
ATOM 6343 C CA . PHE B 1 325 ? -4.461 4.676 21.047 1 97.88 325 PHE B CA 1
ATOM 6344 C C . PHE B 1 325 ? -4.32 6.191 21.031 1 97.88 325 PHE B C 1
ATOM 6346 O O . PHE B 1 325 ? -5.246 6.91 21.422 1 97.88 325 PHE B O 1
ATOM 6353 N N . ASN B 1 326 ? -3.143 6.672 20.781 1 96.56 326 ASN B N 1
ATOM 6354 C CA . ASN B 1 326 ? -2.896 8.055 20.406 1 96.56 326 ASN B CA 1
ATOM 6355 C C . ASN B 1 326 ? -2.887 8.234 18.891 1 96.56 326 ASN B C 1
ATOM 6357 O O . ASN B 1 326 ? -2.045 7.652 18.203 1 96.56 326 ASN B O 1
ATOM 6361 N N . THR B 1 327 ? -3.85 9.039 18.375 1 97.56 327 THR B N 1
ATOM 6362 C CA . THR B 1 327 ? -4.008 9.117 16.938 1 97.56 327 THR B CA 1
ATOM 6363 C C . THR B 1 327 ? -3.721 10.531 16.438 1 97.56 327 THR B C 1
ATOM 6365 O O . THR B 1 327 ? -4.191 10.93 15.367 1 97.56 327 THR B O 1
ATOM 6368 N N . ALA B 1 328 ? -2.904 11.289 17.172 1 94.81 328 ALA B N 1
ATOM 6369 C CA . ALA B 1 328 ? -2.699 12.711 16.891 1 94.81 328 ALA B CA 1
ATOM 6370 C C . ALA B 1 328 ? -1.95 12.906 15.57 1 94.81 328 ALA B C 1
A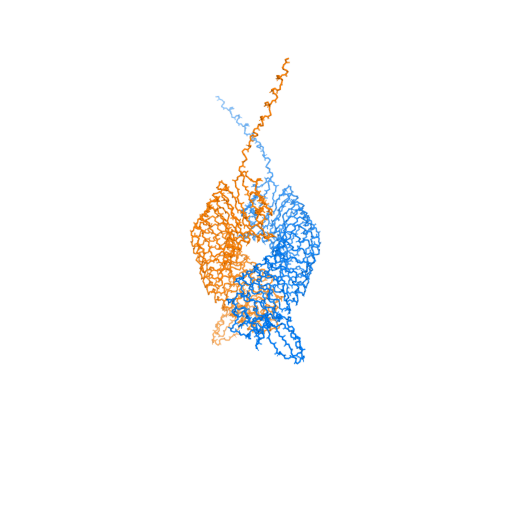TOM 6372 O O . ALA B 1 328 ? -2.064 13.961 14.938 1 94.81 328 ALA B O 1
ATOM 6373 N N . LYS B 1 329 ? -1.234 11.852 15.148 1 94.06 329 LYS B N 1
ATOM 6374 C CA . LYS B 1 329 ? -0.428 11.984 13.938 1 94.06 329 LYS B CA 1
ATOM 6375 C C . LYS B 1 329 ? -1.032 11.188 12.781 1 94.06 329 LYS B C 1
ATOM 6377 O O . LYS B 1 329 ? -0.477 11.156 11.688 1 94.06 329 LYS B O 1
ATOM 6382 N N . VAL B 1 330 ? -2.162 10.609 12.977 1 97.25 330 VAL B N 1
ATOM 6383 C CA . VAL B 1 330 ? -2.73 9.703 11.984 1 97.25 330 VAL B CA 1
ATOM 6384 C C . VAL B 1 330 ? -3.412 10.516 10.883 1 97.25 330 VAL B C 1
ATOM 6386 O O . VAL B 1 330 ? -4.246 11.383 11.164 1 97.25 330 VAL B O 1
ATOM 6389 N N . GLY B 1 331 ? -2.986 10.219 9.648 1 95.81 331 GLY B N 1
ATOM 6390 C CA . GLY B 1 331 ? -3.57 10.883 8.492 1 95.81 331 GLY B CA 1
ATOM 6391 C C . GLY B 1 331 ? -4.582 10.031 7.758 1 95.81 331 GLY B C 1
ATOM 6392 O O . GLY B 1 331 ? -5.461 10.555 7.07 1 95.81 331 GLY B O 1
ATOM 6393 N N . PHE B 1 332 ? -4.496 8.734 7.938 1 96.94 332 PHE B N 1
ATOM 6394 C CA . PHE B 1 332 ? -5.324 7.832 7.148 1 96.94 332 PHE B CA 1
ATOM 6395 C C . PHE B 1 332 ? -6.059 6.848 8.047 1 96.94 332 PHE B C 1
ATOM 6397 O O . PHE B 1 332 ? -5.434 6.039 8.734 1 96.94 332 PHE B O 1
ATOM 6404 N N . MET B 1 333 ? -7.453 6.961 8.016 1 98.38 333 MET B N 1
ATOM 6405 C CA . MET B 1 333 ? -8.312 6.066 8.789 1 98.38 333 MET B CA 1
ATOM 6406 C C . MET B 1 333 ? -9.367 5.418 7.898 1 98.38 333 MET B C 1
ATOM 6408 O O . MET B 1 333 ? -10.359 4.887 8.391 1 98.38 333 MET B O 1
ATOM 6412 N N . ASP B 1 334 ? -9.141 5.484 6.586 1 96.81 334 ASP B N 1
ATOM 6413 C CA . ASP B 1 334 ? -10.117 4.918 5.668 1 96.81 334 ASP B CA 1
ATOM 6414 C C . ASP B 1 334 ? -10.258 3.41 5.871 1 96.81 334 ASP B C 1
ATOM 6416 O O . ASP B 1 334 ? -9.266 2.717 6.113 1 96.81 334 ASP B O 1
ATOM 6420 N N . ASN B 1 335 ? -11.5 2.896 5.879 1 97.75 335 ASN B N 1
ATOM 6421 C CA . ASN B 1 335 ? -11.867 1.489 6.004 1 97.75 335 ASN B CA 1
ATOM 6422 C C . ASN B 1 335 ? -11.383 0.899 7.324 1 97.75 335 ASN B C 1
ATOM 6424 O O . ASN B 1 335 ? -11.297 -0.322 7.469 1 97.75 335 ASN B O 1
ATOM 6428 N N . MET B 1 336 ? -11.07 1.725 8.289 1 98.75 336 MET B N 1
ATOM 6429 C CA . MET B 1 336 ? -10.383 1.25 9.484 1 98.75 336 MET B CA 1
ATOM 6430 C C . MET B 1 336 ? -11.172 0.137 10.164 1 98.75 336 MET B C 1
ATOM 6432 O O . MET B 1 336 ? -10.594 -0.85 10.625 1 98.75 336 MET B O 1
ATOM 6436 N N . PHE B 1 337 ? -12.539 0.277 10.203 1 98.69 337 PHE B N 1
ATOM 6437 C CA . PHE B 1 337 ? -13.383 -0.705 10.867 1 98.69 337 PHE B CA 1
ATOM 6438 C C . PHE B 1 337 ? -14.367 -1.334 9.883 1 98.69 337 PHE B C 1
ATOM 6440 O O . PHE B 1 337 ? -15.336 -1.971 10.297 1 98.69 337 PHE B O 1
ATOM 6447 N N . ASP B 1 338 ? -14.188 -1.131 8.625 1 97.75 338 ASP B N 1
ATOM 6448 C CA . ASP B 1 338 ? -15.109 -1.651 7.621 1 97.75 338 ASP B CA 1
ATOM 6449 C C . ASP B 1 338 ? -15.25 -3.166 7.746 1 97.75 338 ASP B C 1
ATOM 6451 O O . ASP B 1 338 ? -14.258 -3.893 7.758 1 97.75 338 ASP B O 1
ATOM 6455 N N . GLY B 1 339 ? -16.438 -3.609 7.859 1 96 339 GLY B N 1
ATOM 6456 C CA . GLY B 1 339 ? -16.703 -5.039 7.879 1 96 339 GLY B CA 1
ATOM 6457 C C . GLY B 1 339 ? -16.531 -5.656 9.258 1 96 339 GLY B C 1
ATOM 6458 O O . GLY B 1 339 ? -16.578 -6.879 9.398 1 96 339 GLY B O 1
ATOM 6459 N N . CYS B 1 340 ? -16.328 -4.852 10.305 1 97.88 340 CYS B N 1
ATOM 6460 C CA . CYS B 1 340 ? -16.422 -5.359 11.664 1 97.88 340 CYS B CA 1
ATOM 6461 C C . CYS B 1 340 ? -17.875 -5.555 12.086 1 97.88 340 CYS B C 1
ATOM 6463 O O . CYS B 1 340 ? -18.375 -4.855 12.969 1 97.88 340 CYS B O 1
ATOM 6465 N N . ILE B 1 341 ? -18.438 -6.625 11.594 1 96.5 341 ILE B N 1
ATOM 6466 C CA . ILE B 1 341 ? -19.891 -6.82 11.562 1 96.5 341 ILE B CA 1
ATOM 6467 C C . ILE B 1 341 ? -20.391 -7.16 12.969 1 96.5 341 ILE B C 1
ATOM 6469 O O . ILE B 1 341 ? -21.531 -6.836 13.32 1 96.5 341 ILE B O 1
ATOM 6473 N N . SER B 1 342 ? -19.578 -7.695 13.797 1 96.69 342 SER B N 1
ATOM 6474 C CA . SER B 1 342 ? -20.016 -8.234 15.078 1 96.69 342 SER B CA 1
ATOM 6475 C C . SER B 1 342 ? -19.766 -7.242 16.203 1 96.69 342 SER B C 1
ATOM 6477 O O . SER B 1 342 ? -20.203 -7.461 17.344 1 96.69 342 SER B O 1
ATOM 6479 N N . LEU B 1 343 ? -19.109 -6.102 15.891 1 97.44 343 LEU B N 1
ATOM 6480 C CA . LEU B 1 343 ? -18.875 -5.098 16.922 1 97.44 343 LEU B CA 1
ATOM 6481 C C . LEU B 1 343 ? -20.188 -4.484 17.406 1 97.44 343 LEU B C 1
ATOM 6483 O O . LEU B 1 343 ? -20.969 -3.988 16.609 1 97.44 343 LEU B O 1
ATOM 6487 N N . THR B 1 344 ? -20.422 -4.535 18.734 1 96.69 344 THR B N 1
ATOM 6488 C CA . THR B 1 344 ? -21.656 -4 19.266 1 96.69 344 THR B CA 1
ATOM 6489 C C . THR B 1 344 ? -21.438 -2.615 19.875 1 96.69 344 THR B C 1
ATOM 6491 O O . THR B 1 344 ? -22.375 -1.812 19.953 1 96.69 344 THR B O 1
ATOM 6494 N N . THR B 1 345 ? -20.234 -2.441 20.344 1 96.38 345 THR B N 1
ATOM 6495 C CA . THR B 1 345 ? -19.812 -1.146 20.875 1 96.38 345 THR B CA 1
ATOM 6496 C C . THR B 1 345 ? -18.391 -0.822 20.422 1 96.38 345 THR B C 1
ATOM 6498 O O . THR B 1 345 ? -17.625 -1.723 20.094 1 96.38 345 THR B O 1
ATOM 6501 N N . LEU B 1 346 ? -18.125 0.428 20.328 1 97.62 346 LEU B N 1
ATOM 6502 C CA . LEU B 1 346 ? -16.797 0.896 19.953 1 97.62 346 LEU B CA 1
ATOM 6503 C C . LEU B 1 346 ? -16.469 2.217 20.656 1 97.62 346 LEU B C 1
ATOM 6505 O O . LEU B 1 346 ? -17.109 3.234 20.391 1 97.62 346 LEU B O 1
ATOM 6509 N N . ASN B 1 347 ? -15.516 2.111 21.625 1 96.62 347 ASN B N 1
ATOM 6510 C CA . ASN B 1 347 ? -15.078 3.309 22.328 1 96.62 347 ASN B CA 1
ATOM 6511 C C . ASN B 1 347 ? -13.844 3.924 21.672 1 96.62 347 ASN B C 1
ATOM 6513 O O . ASN B 1 347 ? -12.75 3.361 21.75 1 96.62 347 ASN B O 1
ATOM 6517 N N . ILE B 1 348 ? -14.047 5.09 21.062 1 97.12 348 ILE B N 1
ATOM 6518 C CA . ILE B 1 348 ? -12.945 5.762 20.391 1 97.12 348 ILE B CA 1
ATOM 6519 C C . ILE B 1 348 ? -12.789 7.18 20.938 1 97.12 348 ILE B C 1
ATOM 6521 O O . ILE B 1 348 ? -12.477 8.109 20.188 1 97.12 348 ILE B O 1
ATOM 6525 N N . SER B 1 349 ? -13.008 7.34 22.172 1 94.44 349 SER B N 1
ATOM 6526 C CA . SER B 1 349 ? -12.945 8.641 22.828 1 94.44 349 SER B CA 1
ATOM 6527 C C . SER B 1 349 ? -11.508 9.156 22.891 1 94.44 349 SER B C 1
ATOM 6529 O O . SER B 1 349 ? -11.281 10.352 23.062 1 94.44 349 SER B O 1
ATOM 6531 N N . SER B 1 350 ? -10.547 8.273 22.734 1 95.38 350 SER B N 1
ATOM 6532 C CA . SER B 1 350 ? -9.133 8.641 22.781 1 95.38 350 SER B CA 1
ATOM 6533 C C . SER B 1 350 ? -8.664 9.195 21.438 1 95.38 350 SER B C 1
ATOM 6535 O O . SER B 1 350 ? -7.562 9.742 21.328 1 95.38 350 SER B O 1
ATOM 6537 N N . PHE B 1 351 ? -9.469 9.117 20.391 1 97.5 351 PHE B N 1
ATOM 6538 C CA . PHE B 1 351 ? -9.039 9.477 19.047 1 97.5 351 PHE B CA 1
ATOM 6539 C C . PHE B 1 351 ? -8.945 10.992 18.891 1 97.5 351 PHE B C 1
ATOM 6541 O O . PHE B 1 351 ? -9.867 11.719 19.266 1 97.5 351 PHE B O 1
ATOM 6548 N N . ASN B 1 352 ? -7.789 11.469 18.5 1 96.12 352 ASN B N 1
ATOM 6549 C CA . ASN B 1 352 ? -7.578 12.805 17.969 1 96.12 352 ASN B CA 1
ATOM 6550 C C . ASN B 1 352 ? -7.496 12.781 16.438 1 96.12 352 ASN B C 1
ATOM 6552 O O . ASN B 1 352 ? -6.578 12.195 15.867 1 96.12 352 ASN B O 1
ATOM 6556 N N . THR B 1 353 ? -8.516 13.43 15.781 1 96.44 353 THR B N 1
ATOM 6557 C CA . THR B 1 353 ? -8.617 13.242 14.336 1 96.44 353 THR B CA 1
ATOM 6558 C C . THR B 1 353 ? -8.305 14.547 13.602 1 96.44 353 THR B C 1
ATOM 6560 O O . THR B 1 353 ? -8.672 14.703 12.438 1 96.44 353 THR B O 1
ATOM 6563 N N . LYS B 1 354 ? -7.59 15.414 14.281 1 92.75 354 LYS B N 1
ATOM 6564 C CA . LYS B 1 354 ? -7.316 16.734 13.727 1 92.75 354 LYS B CA 1
ATOM 6565 C C . LYS B 1 354 ? -6.504 16.625 12.438 1 92.75 354 LYS B C 1
ATOM 6567 O O . LYS B 1 354 ? -6.711 17.406 11.5 1 92.75 354 LYS B O 1
ATOM 6572 N N . GLU B 1 355 ? -5.645 15.594 12.398 1 93.25 355 GLU B N 1
ATOM 6573 C CA . GLU B 1 355 ? -4.715 15.484 11.281 1 93.25 355 GLU B CA 1
ATOM 6574 C C . GLU B 1 355 ? -5.219 14.492 10.242 1 93.25 355 GLU B C 1
ATOM 6576 O O . GLU B 1 355 ? -4.555 14.25 9.227 1 93.25 355 GLU B O 1
ATOM 6581 N N . VAL B 1 356 ? -6.406 13.961 10.367 1 96.25 356 VAL B N 1
ATOM 6582 C CA . VAL B 1 356 ? -6.875 12.875 9.508 1 96.25 356 VAL B CA 1
ATOM 6583 C C . VAL B 1 356 ? -7.336 13.445 8.172 1 96.25 356 VAL B C 1
ATOM 6585 O O . VAL B 1 356 ? -8.148 14.383 8.133 1 96.25 356 VAL B O 1
ATOM 6588 N N . ILE B 1 357 ? -6.82 12.812 7.16 1 94.62 357 ILE B N 1
ATOM 6589 C CA . ILE B 1 357 ? -7.078 13.234 5.785 1 94.62 357 ILE B CA 1
ATOM 6590 C C . ILE B 1 357 ? -8.188 12.375 5.184 1 94.62 357 ILE B C 1
ATOM 6592 O O . ILE B 1 357 ? -9.094 12.891 4.523 1 94.62 357 ILE B O 1
ATOM 6596 N N . HIS B 1 358 ? -8.141 11.062 5.387 1 95.81 358 HIS B N 1
ATOM 6597 C CA . HIS B 1 358 ? -9.102 10.117 4.832 1 95.81 358 HIS B CA 1
ATOM 6598 C C . HIS B 1 358 ? -9.898 9.43 5.934 1 95.81 358 HIS B C 1
ATOM 6600 O O . HIS B 1 358 ? -9.32 8.852 6.855 1 95.81 358 HIS B O 1
ATOM 6606 N N . MET B 1 359 ? -11.305 9.492 5.789 1 96.81 359 MET B N 1
ATOM 6607 C CA . MET B 1 359 ? -12.188 8.758 6.691 1 96.81 359 MET B CA 1
ATOM 6608 C C . MET B 1 359 ? -13.203 7.934 5.91 1 96.81 359 MET B C 1
ATOM 6610 O O . MET B 1 359 ? -14.195 7.461 6.473 1 96.81 359 MET B O 1
ATOM 6614 N N . TRP B 1 360 ? -12.992 7.805 4.602 1 94.5 360 TRP B N 1
ATOM 6615 C CA . TRP B 1 360 ? -14.008 7.113 3.814 1 94.5 360 TRP B CA 1
ATOM 6616 C C . TRP B 1 360 ? -14.164 5.672 4.281 1 94.5 360 TRP B C 1
ATOM 6618 O O . TRP B 1 360 ? -13.188 5.016 4.648 1 94.5 360 TRP B O 1
ATOM 6628 N N . SER B 1 361 ? -15.398 5.254 4.418 1 96.44 361 SER B N 1
ATOM 6629 C CA . SER B 1 361 ? -15.797 3.895 4.758 1 96.44 361 SER B CA 1
ATOM 6630 C C . SER B 1 361 ? -15.25 3.482 6.121 1 96.44 361 SER B C 1
ATOM 6632 O O . SER B 1 361 ? -15.086 2.293 6.395 1 96.44 361 SER B O 1
ATOM 6634 N N . MET B 1 362 ? -14.961 4.41 6.949 1 98.31 362 MET B N 1
ATOM 6635 C CA . MET B 1 362 ? -14.281 4.129 8.211 1 98.31 362 MET B CA 1
ATOM 6636 C C . MET B 1 362 ? -15.086 3.135 9.047 1 98.31 362 MET B C 1
ATOM 6638 O O . MET B 1 362 ? -14.516 2.232 9.664 1 98.31 362 MET B O 1
ATOM 6642 N N . PHE B 1 363 ? -16.484 3.295 9.039 1 98.5 363 PHE B N 1
ATOM 6643 C CA . PHE B 1 363 ? -17.344 2.43 9.836 1 98.5 363 PHE B CA 1
ATOM 6644 C C . PHE B 1 363 ? -18.266 1.609 8.945 1 98.5 363 PHE B C 1
ATOM 6646 O O . PHE B 1 363 ? -19.25 1.045 9.422 1 98.5 363 PHE B O 1
ATOM 6653 N N . ARG B 1 364 ? -17.953 1.59 7.664 1 97.25 364 ARG B N 1
ATOM 6654 C CA . ARG B 1 364 ? -18.828 0.877 6.734 1 97.25 364 ARG B CA 1
ATOM 6655 C C . ARG B 1 364 ? -19.016 -0.57 7.168 1 97.25 364 ARG B C 1
ATOM 6657 O O . ARG B 1 364 ? -18.062 -1.233 7.59 1 97.25 364 ARG B O 1
ATOM 6664 N N . ASN B 1 365 ? -20.25 -1.081 7.152 1 95.56 365 ASN B N 1
ATOM 6665 C CA . ASN B 1 365 ? -20.625 -2.469 7.398 1 95.56 365 ASN B CA 1
ATOM 6666 C C . ASN B 1 365 ? -20.453 -2.85 8.867 1 95.56 365 ASN B C 1
ATOM 6668 O O . ASN B 1 365 ? -20.344 -4.031 9.195 1 95.56 365 ASN B O 1
ATOM 6672 N N . CYS B 1 366 ? -20.312 -1.873 9.766 1 98.19 366 CYS B N 1
ATOM 6673 C CA . CYS B 1 366 ? -20.438 -2.176 11.188 1 98.19 366 CYS B CA 1
ATOM 6674 C C . CYS B 1 366 ? -21.891 -2.377 11.57 1 98.19 366 CYS B C 1
ATOM 6676 O O . CYS B 1 366 ? -22.5 -1.508 12.203 1 98.19 366 CYS B O 1
ATOM 6678 N N . LYS B 1 367 ? -22.406 -3.529 11.391 1 96.69 367 LYS B N 1
ATOM 6679 C CA . LYS B 1 367 ? -23.828 -3.793 11.273 1 96.69 367 LYS B CA 1
ATOM 6680 C C . LYS B 1 367 ? -24.484 -3.891 12.648 1 96.69 367 LYS B C 1
ATOM 6682 O O . LYS B 1 367 ? -25.703 -3.701 12.781 1 96.69 367 LYS B O 1
ATOM 6687 N N . LYS B 1 368 ? -23.734 -4.141 13.641 1 97.62 368 LYS B N 1
ATOM 6688 C CA . LYS B 1 368 ? -24.328 -4.383 14.945 1 97.62 368 LYS B CA 1
ATOM 6689 C C . LYS B 1 368 ? -24.078 -3.217 15.898 1 97.62 368 LYS B C 1
ATOM 6691 O O . LYS B 1 368 ? -24.594 -3.189 17.016 1 97.62 368 LYS B O 1
ATOM 6696 N N . LEU B 1 369 ? -23.281 -2.223 15.445 1 97.81 369 LEU B N 1
ATOM 6697 C CA . LEU B 1 369 ? -23.094 -1.029 16.266 1 97.81 369 LEU B CA 1
ATOM 6698 C C . LEU B 1 369 ? -24.406 -0.281 16.438 1 97.81 369 LEU B C 1
ATOM 6700 O O . LEU B 1 369 ? -25.156 -0.086 15.484 1 97.81 369 LEU B O 1
ATOM 6704 N N . THR B 1 370 ? -24.688 0.125 17.688 1 97.56 370 THR B N 1
ATOM 6705 C CA . THR B 1 370 ? -25.969 0.778 17.938 1 97.56 370 THR B CA 1
ATOM 6706 C C . THR B 1 370 ? -25.781 2.277 18.156 1 97.56 370 THR B C 1
ATOM 6708 O O . THR B 1 370 ? -26.688 3.064 17.922 1 97.56 370 THR B O 1
ATOM 6711 N N . SER B 1 371 ? -24.641 2.625 18.625 1 97.62 371 SER B N 1
ATOM 6712 C CA . SER B 1 371 ? -24.328 4.035 18.844 1 97.62 371 SER B CA 1
ATOM 6713 C C . SER B 1 371 ? -22.844 4.32 18.609 1 97.62 371 SER B C 1
ATOM 6715 O O . SER B 1 371 ? -22.016 3.418 18.719 1 97.62 371 SER B O 1
ATOM 6717 N N . LEU B 1 372 ? -22.516 5.512 18.203 1 97.38 372 LEU B N 1
ATOM 6718 C CA . LEU B 1 372 ? -21.156 6 18.031 1 97.38 372 LEU B CA 1
ATOM 6719 C C . LEU B 1 372 ? -20.984 7.395 18.641 1 97.38 372 LEU B C 1
ATOM 6721 O O . LEU B 1 372 ? -21.812 8.273 18.391 1 97.38 372 LEU B O 1
ATOM 6725 N N . ASP B 1 373 ? -19.969 7.543 19.516 1 96.5 373 ASP B N 1
ATOM 6726 C CA . ASP B 1 373 ? -19.656 8.844 20.094 1 96.5 373 ASP B CA 1
ATOM 6727 C C . ASP B 1 373 ? -18.469 9.484 19.375 1 96.5 373 ASP B C 1
ATOM 6729 O O . ASP B 1 373 ? -17.312 9.109 19.594 1 96.5 373 ASP B O 1
ATOM 6733 N N . LEU B 1 374 ? -18.797 10.461 18.547 1 96.75 374 LEU B N 1
ATOM 6734 C CA . LEU B 1 374 ? -17.781 11.117 17.75 1 96.75 374 LEU B CA 1
ATOM 6735 C C . LEU B 1 374 ? -17.578 12.562 18.203 1 96.75 374 LEU B C 1
ATOM 6737 O O . LEU B 1 374 ? -17.203 13.422 17.406 1 96.75 374 LEU B O 1
ATOM 6741 N N . THR B 1 375 ? -17.766 12.844 19.406 1 95.06 375 THR B N 1
ATOM 6742 C CA . THR B 1 375 ? -17.703 14.211 19.922 1 95.06 375 THR B CA 1
ATOM 6743 C C . THR B 1 375 ? -16.266 14.727 19.922 1 95.06 375 THR B C 1
ATOM 6745 O O . THR B 1 375 ? -16.047 15.938 20 1 95.06 375 THR B O 1
ATOM 6748 N N . ASN B 1 376 ? -15.32 13.82 19.828 1 93.94 376 ASN B N 1
ATOM 6749 C CA . ASN B 1 376 ? -13.922 14.211 19.797 1 93.94 376 ASN B CA 1
ATOM 6750 C C . ASN B 1 376 ? -13.406 14.359 18.375 1 93.94 376 ASN B C 1
ATOM 6752 O O . ASN B 1 376 ? -12.25 14.727 18.156 1 93.94 376 ASN B O 1
ATOM 6756 N N . PHE B 1 377 ? -14.172 14.117 17.391 1 95.31 377 PHE B N 1
ATOM 6757 C CA . PHE B 1 377 ? -13.719 14.141 16.016 1 95.31 377 PHE B CA 1
ATOM 6758 C C . PHE B 1 377 ? -13.625 15.57 15.492 1 95.31 377 PHE B C 1
ATOM 6760 O O . PHE B 1 377 ? -14.57 16.344 15.617 1 95.31 377 PHE B O 1
ATOM 6767 N N . ASN B 1 378 ? -12.43 15.961 15.102 1 93.81 378 ASN B N 1
ATOM 6768 C CA . ASN B 1 378 ? -12.203 17.156 14.312 1 93.81 378 ASN B CA 1
ATOM 6769 C C . ASN B 1 378 ? -12.023 16.828 12.828 1 93.81 378 ASN B C 1
ATOM 6771 O O . ASN B 1 378 ? -11.023 16.219 12.445 1 93.81 378 ASN B O 1
ATOM 6775 N N . THR B 1 379 ? -12.984 17.219 11.977 1 93.06 379 THR B N 1
ATOM 6776 C CA . THR B 1 379 ? -12.984 16.781 10.594 1 93.06 379 THR B CA 1
ATOM 6777 C C . THR B 1 379 ? -12.57 17.906 9.656 1 93.06 379 THR B C 1
ATOM 6779 O O . THR B 1 379 ? -12.727 17.812 8.438 1 93.06 379 THR B O 1
ATOM 6782 N N . LYS B 1 380 ? -12.039 18.938 10.195 1 87.69 380 LYS B N 1
ATOM 6783 C CA . LYS B 1 380 ? -11.711 20.125 9.398 1 87.69 380 LYS B CA 1
ATOM 6784 C C . LYS B 1 380 ? -10.633 19.797 8.359 1 87.69 380 LYS B C 1
ATOM 6786 O O . LYS B 1 380 ? -10.641 20.359 7.262 1 87.69 380 LYS B O 1
ATOM 6791 N N . GLY B 1 381 ? -9.82 18.891 8.727 1 89.56 381 GLY B N 1
ATOM 6792 C CA . GLY B 1 381 ? -8.719 18.547 7.844 1 89.56 381 GLY B CA 1
ATOM 6793 C C . GLY B 1 381 ? -9.031 17.391 6.918 1 89.56 381 GLY B C 1
ATOM 6794 O O . GLY B 1 381 ? -8.258 17.078 6.008 1 89.56 381 GLY B O 1
ATOM 6795 N N . THR B 1 382 ? -10.172 16.797 7.027 1 93.12 382 THR B N 1
ATOM 6796 C CA . THR B 1 382 ? -10.531 15.609 6.273 1 93.12 382 THR B CA 1
ATOM 6797 C C . THR B 1 382 ? -11.094 15.977 4.902 1 93.12 382 THR B C 1
ATOM 6799 O O . THR B 1 382 ? -11.922 16.875 4.789 1 93.12 382 THR B O 1
ATOM 6802 N N . VAL B 1 383 ? -10.609 15.234 3.857 1 89.88 383 VAL B N 1
ATOM 6803 C CA . VAL B 1 383 ? -11.016 15.625 2.51 1 89.88 383 VAL B CA 1
ATOM 6804 C C . VAL B 1 383 ? -11.938 14.562 1.92 1 89.88 383 VAL B C 1
ATOM 6806 O O . VAL B 1 383 ? -12.609 14.797 0.915 1 89.88 383 VAL B O 1
ATOM 6809 N N . LEU B 1 384 ? -11.992 13.359 2.494 1 91 384 LEU B N 1
ATOM 6810 C CA . LEU B 1 384 ? -12.797 12.273 1.945 1 91 384 LEU B CA 1
ATOM 6811 C C . LEU B 1 384 ? -13.555 11.547 3.051 1 91 384 LEU B C 1
ATOM 6813 O O . LEU B 1 384 ? -12.953 11.07 4.016 1 91 384 LEU B O 1
ATOM 6817 N N . PHE B 1 385 ? -14.953 11.469 2.812 1 94.19 385 PHE B N 1
ATOM 6818 C CA . PHE B 1 385 ? -15.836 10.906 3.834 1 94.19 385 PHE B CA 1
ATOM 6819 C C . PHE B 1 385 ? -16.75 9.844 3.238 1 94.19 385 PHE B C 1
ATOM 6821 O O . PHE B 1 385 ? -17.547 9.234 3.953 1 94.19 385 PHE B O 1
ATOM 6828 N N . SER B 1 386 ? -16.641 9.547 2.01 1 92.94 386 SER B N 1
ATOM 6829 C CA . SER B 1 386 ? -17.625 8.727 1.315 1 92.94 386 SER B CA 1
ATOM 6830 C C . SER B 1 386 ? -17.875 7.414 2.049 1 92.94 386 SER B C 1
ATOM 6832 O O . SER B 1 386 ? -16.938 6.809 2.57 1 92.94 386 SER B O 1
ATOM 6834 N N . GLU B 1 387 ? -19.156 7.059 2.195 1 94.56 387 GLU B N 1
ATOM 6835 C CA . GLU B 1 387 ? -19.594 5.766 2.707 1 94.56 387 GLU B CA 1
ATOM 6836 C C . GLU B 1 387 ? -19.125 5.551 4.145 1 94.56 387 GLU B C 1
ATOM 6838 O O . GLU B 1 387 ? -18.984 4.41 4.59 1 94.56 387 GLU B O 1
ATOM 6843 N N . MET B 1 388 ? -18.891 6.59 4.867 1 97.44 388 MET B N 1
ATOM 6844 C CA . MET B 1 388 ? -18.266 6.488 6.18 1 97.44 388 MET B CA 1
ATOM 6845 C C . MET B 1 388 ? -19.062 5.578 7.102 1 97.44 388 MET B C 1
ATOM 6847 O O . MET B 1 388 ? -18.5 4.797 7.863 1 97.44 388 MET B O 1
ATOM 6851 N N . PHE B 1 389 ? -20.469 5.664 6.973 1 98.06 389 PHE B N 1
ATOM 6852 C CA . PHE B 1 389 ? -21.328 4.891 7.863 1 98.06 389 PHE B CA 1
ATOM 6853 C C . PHE B 1 389 ? -22.188 3.922 7.074 1 98.06 389 PHE B C 1
ATOM 6855 O O . PHE B 1 389 ? -23.109 3.312 7.629 1 98.06 389 PHE B O 1
ATOM 6862 N N . SER B 1 390 ? -21.922 3.797 5.785 1 96.44 390 SER B N 1
ATOM 6863 C CA . SER B 1 390 ? -22.781 2.975 4.938 1 96.44 390 SER B CA 1
ATOM 6864 C C . SER B 1 390 ? -22.922 1.566 5.504 1 96.44 390 SER B C 1
ATOM 6866 O O . SER B 1 390 ? -21.953 0.969 5.965 1 96.44 390 SER B O 1
ATOM 6868 N N . HIS B 1 391 ? -24.188 1.069 5.586 1 94.81 391 HIS B N 1
ATOM 6869 C CA . HIS B 1 391 ? -24.547 -0.291 5.977 1 94.81 391 HIS B CA 1
ATOM 6870 C C . HIS B 1 391 ? -24.359 -0.494 7.48 1 94.81 391 HIS B C 1
ATOM 6872 O O . HIS B 1 391 ? -24.172 -1.621 7.938 1 94.81 391 HIS B O 1
ATOM 6878 N N . CYS B 1 392 ? -24.375 0.629 8.227 1 98.12 392 CYS B N 1
ATOM 6879 C CA . CYS B 1 392 ? -24.516 0.505 9.672 1 98.12 392 CYS B CA 1
ATOM 6880 C C . CYS B 1 392 ? -25.984 0.322 10.055 1 98.12 392 CYS B C 1
ATOM 6882 O O . CYS B 1 392 ? -26.609 1.245 10.578 1 98.12 392 CYS B O 1
ATOM 6884 N N . GLU B 1 393 ? -26.453 -0.843 9.992 1 97 393 GLU B N 1
ATOM 6885 C CA . GLU B 1 393 ? -27.875 -1.176 9.945 1 97 393 GLU B CA 1
ATOM 6886 C C . GLU B 1 393 ? -28.516 -1.046 11.32 1 97 393 GLU B C 1
ATOM 6888 O O . GLU B 1 393 ? -29.719 -0.792 11.43 1 97 393 GLU B O 1
ATOM 6893 N N . SER B 1 394 ? -27.781 -1.201 12.352 1 97.81 394 SER B N 1
ATOM 6894 C CA . SER B 1 394 ? -28.344 -1.168 13.703 1 97.81 394 SER B CA 1
ATOM 6895 C C . SER B 1 394 ? -28.047 0.164 14.383 1 97.81 394 SER B C 1
ATOM 6897 O O . SER B 1 394 ? -28.484 0.393 15.516 1 97.81 394 SER B O 1
ATOM 6899 N N . LEU B 1 395 ? -27.328 1.029 13.695 1 98.19 395 LEU B N 1
ATOM 6900 C CA . LEU B 1 395 ? -26.922 2.301 14.281 1 98.19 395 LEU B CA 1
ATOM 6901 C C . LEU B 1 395 ? -28.125 3.223 14.469 1 98.19 395 LEU B C 1
ATOM 6903 O O . LEU B 1 395 ? -28.844 3.512 13.508 1 98.19 395 LEU B O 1
ATOM 6907 N N . THR B 1 396 ? -28.359 3.691 15.742 1 98.31 396 THR B N 1
ATOM 6908 C CA . THR B 1 396 ? -29.5 4.539 16.047 1 98.31 396 THR B CA 1
ATOM 6909 C C . THR B 1 396 ? -29.062 5.965 16.344 1 98.31 396 THR B C 1
ATOM 6911 O O . THR B 1 396 ? -29.812 6.918 16.094 1 98.31 396 THR B O 1
ATOM 6914 N N . THR B 1 397 ? -27.797 5.996 16.859 1 97.88 397 THR B N 1
ATOM 6915 C CA . THR B 1 397 ? -27.375 7.312 17.328 1 97.88 397 THR B CA 1
ATOM 6916 C C . THR B 1 397 ? -25.906 7.555 17.031 1 97.88 397 THR B C 1
ATOM 6918 O O . THR B 1 397 ? -25.062 6.668 17.234 1 97.88 397 THR B O 1
ATOM 6921 N N . ILE B 1 398 ? -25.609 8.734 16.5 1 97.81 398 ILE B N 1
ATOM 6922 C CA . ILE B 1 398 ? -24.25 9.242 16.359 1 97.81 398 ILE B CA 1
ATOM 6923 C C . ILE B 1 398 ? -24.109 10.578 17.078 1 97.81 398 ILE B C 1
ATOM 6925 O O . ILE B 1 398 ? -24.75 11.562 16.688 1 97.81 398 ILE B O 1
ATOM 6929 N N . TYR B 1 399 ? -23.297 10.594 18.109 1 96.25 399 TYR B N 1
ATOM 6930 C CA . TYR B 1 399 ? -23.047 11.836 18.812 1 96.25 399 TYR B CA 1
ATOM 6931 C C . TYR B 1 399 ? -21.938 12.633 18.141 1 96.25 399 TYR B C 1
ATOM 6933 O O . TYR B 1 399 ? -20.938 12.055 17.688 1 96.25 399 TYR B O 1
ATOM 6941 N N . CYS B 1 400 ? -22.172 13.883 18 1 93.94 400 CYS B N 1
ATOM 6942 C CA . CYS B 1 400 ? -21.188 14.703 17.312 1 93.94 400 CYS B CA 1
ATOM 6943 C C . CYS B 1 400 ? -20.969 16.031 18.016 1 93.94 400 CYS B C 1
ATOM 6945 O O . CYS B 1 400 ? -21.719 16.375 18.953 1 93.94 400 CYS B O 1
ATOM 6947 N N . ASN B 1 401 ? -19.875 16.641 17.719 1 91.31 401 ASN B N 1
ATOM 6948 C CA . ASN B 1 401 ? -19.656 18.047 18.031 1 91.31 401 ASN B CA 1
ATOM 6949 C C . ASN B 1 401 ? -19.953 18.938 16.828 1 91.31 401 ASN B C 1
ATOM 6951 O O . ASN B 1 401 ? -20.641 18.531 15.898 1 91.31 401 ASN B O 1
ATOM 6955 N N . ASP B 1 402 ? -19.484 20.234 16.828 1 83.88 402 ASP B N 1
ATOM 6956 C CA . ASP B 1 402 ? -19.797 21.203 15.773 1 83.88 402 ASP B CA 1
ATOM 6957 C C . ASP B 1 402 ? -18.688 21.25 14.719 1 83.88 402 ASP B C 1
ATOM 6959 O O . ASP B 1 402 ? -18.688 22.125 13.844 1 83.88 402 ASP B O 1
ATOM 6963 N N . ALA B 1 403 ? -17.812 20.297 14.742 1 80.06 403 ALA B N 1
ATOM 6964 C CA . ALA B 1 403 ? -16.625 20.406 13.914 1 80.06 403 ALA B CA 1
ATOM 6965 C C . ALA B 1 403 ? -16.766 19.578 12.641 1 80.06 403 ALA B C 1
ATOM 6967 O O . ALA B 1 403 ? -15.766 19.281 11.969 1 80.06 403 ALA B O 1
ATOM 6968 N N . TRP B 1 404 ? -17.875 19.219 12.234 1 86.94 404 TRP B N 1
ATOM 6969 C CA . TRP B 1 404 ? -18.062 18.344 11.078 1 86.94 404 TRP B CA 1
ATOM 6970 C C . TRP B 1 404 ? -18.266 19.172 9.812 1 86.94 404 TRP B C 1
ATOM 6972 O O . TRP B 1 404 ? -19.062 20.109 9.789 1 86.94 404 TRP B O 1
ATOM 6982 N N . ASN B 1 405 ? -17.406 19.016 8.812 1 80.62 405 ASN B N 1
ATOM 6983 C CA . ASN B 1 405 ? -17.438 19.625 7.484 1 80.62 405 ASN B CA 1
ATOM 6984 C C . ASN B 1 405 ? -17.391 18.562 6.383 1 80.62 405 ASN B C 1
ATOM 6986 O O . ASN B 1 405 ? -16.328 18.281 5.844 1 80.62 405 ASN B O 1
ATOM 6990 N N . CYS B 1 406 ? -18.531 17.938 6 1 82.19 406 CYS B N 1
ATOM 6991 C CA . CYS B 1 406 ? -18.484 16.812 5.07 1 82.19 406 CYS B CA 1
ATOM 6992 C C . CYS B 1 406 ? -19.703 16.812 4.148 1 82.19 406 CYS B C 1
ATOM 6994 O O . CYS B 1 406 ? -20.172 15.758 3.721 1 82.19 406 CYS B O 1
ATOM 6996 N N . SER B 1 407 ? -20.266 17.891 3.693 1 74.06 407 SER B N 1
ATOM 6997 C CA . SER B 1 407 ? -21.578 18 3.051 1 74.06 407 SER B CA 1
ATOM 6998 C C . SER B 1 407 ? -21.594 17.25 1.719 1 74.06 407 SER B C 1
ATOM 7000 O O . SER B 1 407 ? -22.641 16.734 1.312 1 74.06 407 SER B O 1
ATOM 7002 N N . THR B 1 408 ? -20.5 17.016 1.104 1 79.12 408 THR B N 1
ATOM 7003 C CA . THR B 1 408 ? -20.516 16.438 -0.234 1 79.12 408 THR B CA 1
ATOM 7004 C C . THR B 1 408 ? -20.125 14.969 -0.186 1 79.12 408 THR B C 1
ATOM 7006 O O . THR B 1 408 ? -19.906 14.344 -1.227 1 79.12 408 THR B O 1
ATOM 7009 N N . ALA B 1 409 ? -20.156 14.406 0.912 1 88.56 409 ALA B N 1
ATOM 7010 C CA . ALA B 1 409 ? -19.75 13.008 1.052 1 88.56 409 ALA B CA 1
ATOM 7011 C C . ALA B 1 409 ? -20.812 12.07 0.514 1 88.56 409 ALA B C 1
ATOM 7013 O O . ALA B 1 409 ? -21.906 11.961 1.093 1 88.56 409 ALA B O 1
ATOM 7014 N N . LYS B 1 410 ? -20.5 11.359 -0.503 1 88.44 410 LYS B N 1
ATOM 7015 C CA . LYS B 1 410 ? -21.438 10.469 -1.168 1 88.44 410 LYS B CA 1
ATOM 7016 C C . LYS B 1 410 ? -21.734 9.234 -0.318 1 88.44 410 LYS B C 1
ATOM 7018 O O . LYS B 1 410 ? -20.828 8.656 0.278 1 88.44 410 LYS B O 1
ATOM 7023 N N . ASP B 1 411 ? -23.016 8.906 -0.216 1 91.94 411 ASP B N 1
ATOM 7024 C CA . ASP B 1 411 ? -23.484 7.645 0.337 1 91.94 411 ASP B CA 1
ATOM 7025 C C . ASP B 1 411 ? -23.016 7.457 1.773 1 91.94 411 ASP B C 1
ATOM 7027 O O . ASP B 1 411 ? -22.797 6.324 2.223 1 91.94 411 ASP B O 1
ATOM 7031 N N . MET B 1 412 ? -22.828 8.508 2.438 1 96.06 412 MET B N 1
ATOM 7032 C CA . MET B 1 412 ? -22.266 8.484 3.783 1 96.06 412 MET B CA 1
ATOM 7033 C C . MET B 1 412 ? -23.125 7.648 4.719 1 96.06 412 MET B C 1
ATOM 7035 O O . MET B 1 412 ? -22.594 6.918 5.566 1 96.06 412 MET B O 1
ATOM 7039 N N . PHE B 1 413 ? -24.484 7.711 4.496 1 97.5 413 PHE B N 1
ATOM 7040 C CA . PHE B 1 413 ? -25.406 7.086 5.438 1 97.5 413 PHE B CA 1
ATOM 7041 C C . PHE B 1 413 ? -26.266 6.035 4.746 1 97.5 413 PHE B C 1
ATOM 7043 O O . PHE B 1 413 ? -27.328 5.652 5.25 1 97.5 413 PHE B O 1
ATOM 7050 N N . SER B 1 414 ? -25.828 5.578 3.6 1 95.25 414 SER B N 1
ATOM 7051 C CA . SER B 1 414 ? -26.609 4.566 2.896 1 95.25 414 SER B CA 1
ATOM 7052 C C . SER B 1 414 ? -26.859 3.35 3.781 1 95.25 414 SER B C 1
ATOM 7054 O O . SER B 1 414 ? -25.938 2.844 4.43 1 95.25 414 SER B O 1
ATOM 7056 N N . PHE B 1 415 ? -28.141 2.988 3.924 1 94.5 415 PHE B N 1
ATOM 7057 C CA . PHE B 1 415 ? -28.609 1.767 4.574 1 94.5 415 PHE B CA 1
ATOM 7058 C C . PHE B 1 415 ? -28.484 1.88 6.09 1 94.5 415 PHE B C 1
ATOM 7060 O O . PHE B 1 415 ? -28.359 0.868 6.785 1 94.5 415 PHE B O 1
ATOM 7067 N N . CYS B 1 416 ? -28.438 3.07 6.59 1 97.88 416 CYS B N 1
ATOM 7068 C CA . CYS B 1 416 ? -28.516 3.295 8.031 1 97.88 416 CYS B CA 1
ATOM 7069 C C . CYS B 1 416 ? -29.969 3.471 8.477 1 97.88 416 CYS B C 1
ATOM 7071 O O . CYS B 1 416 ? -30.328 4.512 9.023 1 97.88 416 CYS B O 1
ATOM 7073 N N . GLU B 1 417 ? -30.75 2.484 8.414 1 97.19 417 GLU B N 1
ATOM 7074 C CA . GLU B 1 417 ? -32.219 2.572 8.422 1 97.19 417 GLU B CA 1
ATOM 7075 C C . GLU B 1 417 ? -32.75 2.902 9.812 1 97.19 417 GLU B C 1
ATOM 7077 O O . GLU B 1 417 ? -33.844 3.414 9.953 1 97.19 417 GLU B O 1
ATOM 7082 N N . LYS B 1 418 ? -32 2.658 10.812 1 98.25 418 LYS B N 1
ATOM 7083 C CA . LYS B 1 418 ? -32.469 2.891 12.18 1 98.25 418 LYS B CA 1
ATOM 7084 C C . LYS B 1 418 ? -31.953 4.223 12.719 1 98.25 418 LYS B C 1
ATOM 7086 O O . LYS B 1 418 ? -32.281 4.621 13.836 1 98.25 418 LYS B O 1
ATOM 7091 N N . LEU B 1 419 ? -31.141 4.863 11.914 1 98.25 419 LEU B N 1
ATOM 7092 C CA . LEU B 1 419 ? -30.469 6.078 12.352 1 98.25 419 LEU B CA 1
ATOM 7093 C C . LEU B 1 419 ? -31.453 7.23 12.5 1 98.25 419 LEU B C 1
ATOM 7095 O O . LEU B 1 419 ? -32.312 7.438 11.633 1 98.25 419 LEU B O 1
ATOM 7099 N N . LYS B 1 420 ? -31.328 7.895 13.68 1 97.81 420 LYS B N 1
ATOM 7100 C CA . LYS B 1 420 ? -32.188 9.039 13.945 1 97.81 420 LYS B CA 1
ATOM 7101 C C . LYS B 1 420 ? -31.438 10.141 14.688 1 97.81 420 LYS B C 1
ATOM 7103 O O . LYS B 1 420 ? -30.828 9.883 15.734 1 97.81 420 LYS B O 1
ATOM 7108 N N . GLY B 1 421 ? -31.422 11.25 14.172 1 96.81 421 GLY B N 1
ATOM 7109 C CA . GLY B 1 421 ? -30.969 12.477 14.812 1 96.81 421 GLY B CA 1
ATOM 7110 C C . GLY B 1 421 ? -32.062 13.523 14.938 1 96.81 421 GLY B C 1
ATOM 7111 O O . GLY B 1 421 ? -33.094 13.273 15.539 1 96.81 421 GLY B O 1
ATOM 7112 N N . ALA B 1 422 ? -31.781 14.68 14.367 1 95.94 422 ALA B N 1
ATOM 7113 C CA . ALA B 1 422 ? -32.812 15.695 14.289 1 95.94 422 ALA B CA 1
ATOM 7114 C C . ALA B 1 422 ? -34 15.195 13.484 1 95.94 422 ALA B C 1
ATOM 7116 O O . ALA B 1 422 ? -35.156 15.57 13.75 1 95.94 422 ALA B O 1
ATOM 7117 N N . VAL B 1 423 ? -33.688 14.367 12.531 1 97.38 423 VAL B N 1
ATOM 7118 C CA . VAL B 1 423 ? -34.688 13.734 11.711 1 97.38 423 VAL B CA 1
ATOM 7119 C C . VAL B 1 423 ? -34.438 12.234 11.617 1 97.38 423 VAL B C 1
ATOM 7121 O O . VAL B 1 423 ? -33.344 11.766 11.93 1 97.38 423 VAL B O 1
ATOM 7124 N N . ALA B 1 424 ? -35.531 11.57 11.273 1 97.69 424 ALA B N 1
ATOM 7125 C CA . ALA B 1 424 ? -35.406 10.133 11.047 1 97.69 424 ALA B CA 1
ATOM 7126 C C . ALA B 1 424 ? -34.75 9.852 9.703 1 97.69 424 ALA B C 1
ATOM 7128 O O . ALA B 1 424 ? -34.812 10.672 8.781 1 97.69 424 ALA B O 1
ATOM 7129 N N . TYR B 1 425 ? -34.156 8.727 9.609 1 97.81 425 TYR B N 1
ATOM 7130 C CA . TYR B 1 425 ? -33.469 8.273 8.398 1 97.81 425 TYR B CA 1
ATOM 7131 C C . TYR B 1 425 ? -34.375 8.375 7.184 1 97.81 425 TYR B C 1
ATOM 7133 O O . TYR B 1 425 ? -35.562 8.055 7.266 1 97.81 425 TYR B O 1
ATOM 7141 N N . ASP B 1 426 ? -33.844 8.875 6.137 1 97.56 426 ASP B N 1
ATOM 7142 C CA . ASP B 1 426 ? -34.469 8.953 4.824 1 97.56 426 ASP B CA 1
ATOM 7143 C C . ASP B 1 426 ? -33.562 8.367 3.74 1 97.56 426 ASP B C 1
ATOM 7145 O O . ASP B 1 426 ? -32.469 8.867 3.502 1 97.56 426 ASP B O 1
ATOM 7149 N N . LYS B 1 427 ? -34.062 7.344 3.049 1 95.44 427 LYS B N 1
ATOM 7150 C CA . LYS B 1 427 ? -33.25 6.613 2.064 1 95.44 427 LYS B CA 1
ATOM 7151 C C . LYS B 1 427 ? -32.875 7.508 0.888 1 95.44 427 LYS B C 1
ATOM 7153 O O . LYS B 1 427 ? -31.969 7.188 0.126 1 95.44 427 LYS B O 1
ATOM 7158 N N . ASN B 1 428 ? -33.562 8.547 0.779 1 95.62 428 ASN B N 1
ATOM 7159 C CA . ASN B 1 428 ? -33.312 9.469 -0.325 1 95.62 428 ASN B CA 1
ATOM 7160 C C . ASN B 1 428 ? -32.344 10.57 0.083 1 95.62 428 ASN B C 1
ATOM 7162 O O . ASN B 1 428 ? -31.938 11.383 -0.75 1 95.62 428 ASN B O 1
ATOM 7166 N N . LYS B 1 429 ? -31.906 10.664 1.285 1 96.44 429 LYS B N 1
ATOM 7167 C CA . LYS B 1 429 ? -30.969 11.648 1.817 1 96.44 429 LYS B CA 1
ATOM 7168 C C . LYS B 1 429 ? -29.844 10.969 2.584 1 96.44 429 LYS B C 1
ATOM 7170 O O . LYS B 1 429 ? -29.875 10.883 3.814 1 96.44 429 LYS B O 1
ATOM 7175 N N . THR B 1 430 ? -28.828 10.539 1.834 1 96.38 430 THR B N 1
ATOM 7176 C CA . THR B 1 430 ? -27.828 9.711 2.49 1 96.38 430 THR B CA 1
ATOM 7177 C C . THR B 1 430 ? -26.438 10.328 2.359 1 96.38 430 THR B C 1
ATOM 7179 O O . THR B 1 430 ? -25.438 9.695 2.689 1 96.38 430 THR B O 1
ATOM 7182 N N . ASP B 1 431 ? -26.359 11.539 1.85 1 94.25 431 ASP B N 1
ATOM 7183 C CA . ASP B 1 431 ? -25.047 12.172 1.649 1 94.25 431 ASP B CA 1
ATOM 7184 C C . ASP B 1 431 ? -24.609 12.93 2.896 1 94.25 431 ASP B C 1
ATOM 7186 O O . ASP B 1 431 ? -25.281 12.875 3.934 1 94.25 431 ASP B O 1
ATOM 7190 N N . GLY B 1 432 ? -23.516 13.625 2.842 1 94.69 432 GLY B N 1
ATOM 7191 C CA . GLY B 1 432 ? -22.875 14.281 3.969 1 94.69 432 GLY B CA 1
ATOM 7192 C C . GLY B 1 432 ? -23.641 15.492 4.473 1 94.69 432 GLY B C 1
ATOM 7193 O O . GLY B 1 432 ? -23.375 15.977 5.578 1 94.69 432 GLY B O 1
ATOM 7194 N N . SER B 1 433 ? -24.609 15.969 3.732 1 94 433 SER B N 1
ATOM 7195 C CA . SER B 1 433 ? -25.406 17.109 4.18 1 94 433 SER B CA 1
ATOM 7196 C C . SER B 1 433 ? -26.219 16.75 5.422 1 94 433 SER B C 1
ATOM 7198 O O . SER B 1 433 ? -26.641 17.641 6.168 1 94 433 SER B O 1
ATOM 7200 N N . MET B 1 434 ? -26.297 15.422 5.637 1 95.94 434 MET B N 1
ATOM 7201 C CA . MET B 1 434 ? -27.094 14.953 6.773 1 95.94 434 MET B CA 1
ATOM 7202 C C . MET B 1 434 ? -26.203 14.75 8 1 95.94 434 MET B C 1
ATOM 7204 O O . MET B 1 434 ? -26.703 14.398 9.07 1 95.94 434 MET B O 1
ATOM 7208 N N . ALA B 1 435 ? -24.969 15.047 7.898 1 95.69 435 ALA B N 1
ATOM 7209 C CA . ALA B 1 435 ? -24.031 14.852 9 1 95.69 435 ALA B CA 1
ATOM 7210 C C . ALA B 1 435 ? -24 16.078 9.914 1 95.69 435 ALA B C 1
ATOM 7212 O O . ALA B 1 435 ? -22.984 16.766 10.008 1 95.69 435 ALA B O 1
ATOM 7213 N N . ASN B 1 436 ? -25.062 16.344 10.547 1 93.81 436 ASN B N 1
ATOM 7214 C CA . ASN B 1 436 ? -25.203 17.453 11.477 1 93.81 436 ASN B CA 1
ATOM 7215 C C . ASN B 1 436 ? -26.344 17.219 12.461 1 93.81 436 ASN B C 1
ATOM 7217 O O . ASN B 1 436 ? -27.25 16.438 12.195 1 93.81 436 ASN B O 1
ATOM 7221 N N . PRO B 1 437 ? -26.312 17.906 13.633 1 93.5 437 PRO B N 1
ATOM 7222 C CA . PRO B 1 437 ? -27.312 17.641 14.664 1 93.5 437 PRO B CA 1
ATOM 7223 C C . PRO B 1 437 ? -28.547 18.516 14.531 1 93.5 437 PRO B C 1
ATOM 7225 O O . PRO B 1 437 ? -29.531 18.312 15.25 1 93.5 437 PRO B O 1
ATOM 7228 N N . ASP B 1 438 ? -28.594 19.453 13.625 1 94.19 438 ASP B N 1
ATOM 7229 C CA . ASP B 1 438 ? -29.672 20.422 13.531 1 94.19 438 ASP B CA 1
ATOM 7230 C C . ASP B 1 438 ? -30.734 19.953 12.531 1 94.19 438 ASP B C 1
ATOM 7232 O O . ASP B 1 438 ? -31.938 20.109 12.773 1 94.19 438 ASP B O 1
ATOM 7236 N N . THR B 1 439 ? -30.312 19.375 11.398 1 94.81 439 THR B N 1
ATOM 7237 C CA . THR B 1 439 ? -31.234 18.984 10.336 1 94.81 439 THR B CA 1
ATOM 7238 C C . THR B 1 439 ? -30.953 17.578 9.859 1 94.81 439 THR B C 1
ATOM 7240 O O . THR B 1 439 ? -31.625 17.062 8.961 1 94.81 439 THR B O 1
ATOM 7243 N N . GLY B 1 440 ? -29.891 16.984 10.414 1 96.5 440 GLY B N 1
ATOM 7244 C CA . GLY B 1 440 ? -29.453 15.688 9.906 1 96.5 440 GLY B CA 1
ATOM 7245 C C . GLY B 1 440 ? -29.562 14.57 10.922 1 96.5 440 GLY B C 1
ATOM 7246 O O . GLY B 1 440 ? -30.5 14.547 11.727 1 96.5 440 GLY B O 1
ATOM 7247 N N . TYR B 1 441 ? -28.641 13.617 10.758 1 97.44 441 TYR B N 1
ATOM 7248 C CA . TYR B 1 441 ? -28.781 12.352 11.469 1 97.44 441 TYR B CA 1
ATOM 7249 C C . TYR B 1 441 ? -27.938 12.328 12.734 1 97.44 441 TYR B C 1
ATOM 7251 O O . TYR B 1 441 ? -27.984 11.375 13.516 1 97.44 441 TYR B O 1
ATOM 7259 N N . PHE B 1 442 ? -27.188 13.391 13 1 97 442 PHE B N 1
ATOM 7260 C CA . PHE B 1 442 ? -26.344 13.438 14.188 1 97 442 PHE B CA 1
ATOM 7261 C C . PHE B 1 442 ? -27.125 13.961 15.391 1 97 442 PHE B C 1
ATOM 7263 O O . PHE B 1 442 ? -28.188 14.578 15.219 1 97 442 PHE B O 1
ATOM 7270 N N . THR B 1 443 ? -26.594 13.586 16.578 1 95.62 443 THR B N 1
ATOM 7271 C CA . THR B 1 443 ? -27.172 14.023 17.844 1 95.62 443 THR B CA 1
ATOM 7272 C C . THR B 1 443 ? -26.141 14.789 18.672 1 95.62 443 THR B C 1
ATOM 7274 O O . THR B 1 443 ? -24.984 14.383 18.766 1 95.62 443 THR B O 1
ATOM 7277 N N . ARG B 1 444 ? -26.484 15.891 19.234 1 91.31 444 ARG B N 1
ATOM 7278 C CA . ARG B 1 444 ? -25.594 16.625 20.125 1 91.31 444 ARG B CA 1
ATOM 7279 C C . ARG B 1 444 ? -25.5 15.945 21.484 1 91.31 444 ARG B C 1
ATOM 7281 O O . ARG B 1 444 ? -26.5 15.477 22.031 1 91.31 444 ARG B O 1
ATOM 7288 N N . LYS B 1 445 ? -24.312 15.68 21.859 1 79.44 445 LYS B N 1
ATOM 7289 C CA . LYS B 1 445 ? -24.141 15.078 23.188 1 79.44 445 LYS B CA 1
ATOM 7290 C C . LYS B 1 445 ? -24.375 16.109 24.281 1 79.44 445 LYS B C 1
ATOM 7292 O O . LYS B 1 445 ? -23.75 17.172 24.297 1 79.44 445 LYS B O 1
ATOM 7297 N N . THR B 1 446 ? -25.594 16.219 24.922 1 65.12 446 THR B N 1
ATOM 7298 C CA . THR B 1 446 ? -25.938 17.125 26.016 1 65.12 446 THR B CA 1
ATOM 7299 C C . THR B 1 446 ? -25.156 16.75 27.281 1 65.12 446 THR B C 1
ATOM 7301 O O . THR B 1 446 ? -25.047 15.562 27.625 1 65.12 446 THR B O 1
ATOM 7304 N N . PRO B 1 447 ? -24.234 17.484 27.703 1 51.53 447 PRO B N 1
ATOM 7305 C CA . PRO B 1 447 ? -23.578 17.188 28.984 1 51.53 447 PRO B CA 1
ATOM 7306 C C . PRO B 1 447 ? -24.547 16.641 30.031 1 51.53 447 PRO B C 1
ATOM 7308 O O . PRO B 1 447 ? -25.688 17.125 30.125 1 51.53 447 PRO B O 1
ATOM 7311 N N . SER B 1 448 ? -24.594 15.32 30.156 1 42.53 448 SER B N 1
ATOM 7312 C CA . SER B 1 448 ? -25.406 14.688 31.188 1 42.53 448 SER B CA 1
ATOM 7313 C C . SER B 1 448 ? -25.406 15.508 32.469 1 42.53 448 SER B C 1
ATOM 7315 O O . SER B 1 448 ? -26.062 15.148 33.469 1 42.53 448 SER B O 1
ATOM 7317 N N . GLY B 1 449 ? -24.297 16.141 32.781 1 37 449 GLY B N 1
ATOM 7318 C CA . GLY B 1 449 ? -24.312 16.484 34.188 1 37 449 GLY B CA 1
ATOM 7319 C C . GLY B 1 449 ? -25.609 17.141 34.656 1 37 449 GLY B C 1
ATOM 7320 O O . GLY B 1 449 ? -25.75 17.531 35.812 1 37 449 GLY B O 1
ATOM 7321 N N . ILE B 1 450 ? -26.266 17.859 33.781 1 32.78 450 ILE B N 1
ATOM 7322 C CA . ILE B 1 450 ? -27.359 18.406 34.594 1 32.78 450 ILE B CA 1
ATOM 7323 C C . ILE B 1 450 ? -28.391 17.328 34.875 1 32.78 450 ILE B C 1
ATOM 7325 O O . ILE B 1 450 ? -29.094 16.875 34 1 32.78 450 ILE B O 1
ATOM 7329 N N . SER B 1 451 ? -27.906 16.156 35.375 1 30.03 451 SER B N 1
ATOM 7330 C CA . SER B 1 451 ? -28.875 15.336 36.094 1 30.03 451 SER B CA 1
ATOM 7331 C C . SER B 1 451 ? -30.016 16.203 36.656 1 30.03 451 SER B C 1
ATOM 7333 O O . SER B 1 451 ? -29.766 17.109 37.438 1 30.03 451 SER B O 1
ATOM 7335 N N . ALA B 1 452 ? -30.922 16.5 35.812 1 31.3 452 ALA B N 1
ATOM 7336 C CA . ALA B 1 452 ? -32.219 16.875 36.375 1 31.3 452 ALA B CA 1
ATOM 7337 C C . ALA B 1 452 ? -32.562 15.969 37.562 1 31.3 452 ALA B C 1
ATOM 7339 O O . ALA B 1 452 ? -33.031 14.836 37.344 1 31.3 452 ALA B O 1
ATOM 7340 N N . GLY B 1 453 ? -31.609 15.625 38.344 1 32.25 453 GLY B N 1
ATOM 7341 C CA . GLY B 1 453 ? -32.094 15.164 39.625 1 32.25 453 GLY B CA 1
ATOM 7342 C C . GLY B 1 453 ? -33.406 15.812 40.062 1 32.25 453 GLY B C 1
ATOM 7343 O O . GLY B 1 453 ? -33.469 16.438 41.125 1 32.25 453 GLY B O 1
ATOM 7344 N N . MET B 1 454 ? -34 16.5 39.062 1 31.66 454 MET B N 1
ATOM 7345 C CA . MET B 1 454 ? -35.375 16.734 39.469 1 31.66 454 MET B CA 1
ATOM 7346 C C . MET B 1 454 ? -36.094 15.422 39.75 1 31.66 454 MET B C 1
ATOM 7348 O O . MET B 1 454 ? -36.469 14.711 38.812 1 31.66 454 MET B O 1
ATOM 7352 N N . SER B 1 455 ? -35.469 14.531 40.438 1 31.41 455 SER B N 1
ATOM 7353 C CA . SER B 1 455 ? -36.438 13.617 41.031 1 31.41 455 SER B CA 1
ATOM 7354 C C . SER B 1 455 ? -37.812 14.266 41.188 1 31.41 455 SER B C 1
ATOM 7356 O O . SER B 1 455 ? -37.906 15.5 41.188 1 31.41 455 SER B O 1
ATOM 7358 N N . SER B 1 456 ? -38.875 13.539 41.094 1 34.44 456 SER B N 1
ATOM 7359 C CA . SER B 1 456 ? -40.281 13.773 41.469 1 34.44 456 SER B CA 1
ATOM 7360 C C . SER B 1 456 ? -40.375 14.727 42.625 1 34.44 456 SER B C 1
ATOM 7362 O O . SER B 1 456 ? -41.438 14.867 43.25 1 34.44 456 SER B O 1
ATOM 7364 N N . ASN B 1 457 ? -39.156 15.203 43.094 1 37.03 457 ASN B N 1
ATOM 7365 C CA . ASN B 1 457 ? -39.688 16.203 44.031 1 37.03 457 ASN B CA 1
ATOM 7366 C C . ASN B 1 457 ? -40.312 17.391 43.281 1 37.03 457 ASN B C 1
ATOM 7368 O O . ASN B 1 457 ? -39.75 17.859 42.281 1 37.03 457 ASN B O 1
ATOM 7372 N N . ASN B 1 458 ? -41.688 17.547 43.219 1 45.28 458 ASN B N 1
ATOM 7373 C CA . ASN B 1 458 ? -42.688 18.469 42.719 1 45.28 458 ASN B CA 1
ATOM 7374 C C . ASN B 1 458 ? -42.188 19.906 42.719 1 45.28 458 ASN B C 1
ATOM 7376 O O . ASN B 1 458 ? -42.969 20.844 42.844 1 45.28 458 ASN B O 1
ATOM 7380 N N . ALA B 1 459 ? -40.75 20 42.781 1 52.28 459 ALA B N 1
ATOM 7381 C CA . ALA B 1 459 ? -40.438 21.422 42.844 1 52.28 459 ALA B CA 1
ATOM 7382 C C . ALA B 1 459 ? -40.406 22.047 41.469 1 52.28 459 ALA B C 1
ATOM 7384 O O . ALA B 1 459 ? -39.844 21.484 40.531 1 52.28 459 ALA B O 1
ATOM 7385 N N . THR B 1 460 ? -41.312 22.844 41.031 1 64.25 460 THR B N 1
ATOM 7386 C CA . THR B 1 460 ? -41.469 23.656 39.844 1 64.25 460 THR B CA 1
ATOM 7387 C C . THR B 1 460 ? -40.531 24.859 39.844 1 64.25 460 THR B C 1
ATOM 7389 O O . THR B 1 460 ? -40.094 25.297 40.906 1 64.25 460 THR B O 1
ATOM 7392 N N . VAL B 1 461 ? -40.031 25.172 38.75 1 67.44 461 VAL B N 1
ATOM 7393 C CA . VAL B 1 461 ? -39.25 26.406 38.625 1 67.44 461 VAL B CA 1
ATOM 7394 C C . VAL B 1 461 ? -40.062 27.594 39.125 1 67.44 461 VAL B C 1
ATOM 7396 O O . VAL B 1 461 ? -41.188 27.828 38.656 1 67.44 461 VAL B O 1
ATOM 7399 N N . ARG B 1 462 ? -39.625 28.266 40.188 1 76.81 462 ARG B N 1
ATOM 7400 C CA . ARG B 1 462 ? -40.375 29.391 40.75 1 76.81 462 ARG B CA 1
ATOM 7401 C C . ARG B 1 462 ? -39.875 30.719 40.188 1 76.81 462 ARG B C 1
ATOM 7403 O O . ARG B 1 462 ? -40.656 31.594 39.844 1 76.81 462 ARG B O 1
ATOM 7410 N N . THR B 1 463 ? -38.438 30.828 40.156 1 78.56 463 THR B N 1
ATOM 7411 C CA . THR B 1 463 ? -37.875 32.094 39.656 1 78.56 463 THR B CA 1
ATOM 7412 C C . THR B 1 463 ? -36.625 31.828 38.812 1 78.56 463 THR B C 1
ATOM 7414 O O . THR B 1 463 ? -35.844 30.922 39.125 1 78.56 463 THR B O 1
ATOM 7417 N N . ILE B 1 464 ? -36.406 32.5 37.688 1 80.38 464 ILE B N 1
ATOM 7418 C CA . ILE B 1 464 ? -35.281 32.438 36.75 1 80.38 464 ILE B CA 1
ATOM 7419 C C . ILE B 1 464 ? -34.438 33.688 36.875 1 80.38 464 ILE B C 1
ATOM 7421 O O . ILE B 1 464 ? -34.969 34.812 36.906 1 80.38 464 ILE B O 1
ATOM 7425 N N . TYR B 1 465 ? -33.062 33.438 37.062 1 79.75 465 TYR B N 1
ATOM 7426 C CA . TYR B 1 465 ? -32.156 34.594 37.125 1 79.75 465 TYR B CA 1
ATOM 7427 C C . TYR B 1 465 ? -31.109 34.469 36 1 79.75 465 TYR B C 1
ATOM 7429 O O . TYR B 1 465 ? -30.719 33.375 35.625 1 79.75 465 TYR B O 1
ATOM 7437 N N . SER B 1 466 ? -30.703 35.562 35.438 1 75.75 466 SER B N 1
ATOM 7438 C CA . SER B 1 466 ? -29.5 35.625 34.594 1 75.75 466 SER B CA 1
ATOM 7439 C C . SER B 1 466 ? -28.25 35.375 35.438 1 75.75 466 SER B C 1
ATOM 7441 O O . SER B 1 466 ? -28.297 35.406 36.656 1 75.75 466 SER B O 1
ATOM 7443 N N . VAL B 1 467 ? -27.109 35.094 34.844 1 76.06 467 VAL B N 1
ATOM 7444 C CA . VAL B 1 467 ? -25.828 34.875 35.5 1 76.06 467 VAL B CA 1
ATOM 7445 C C . VAL B 1 467 ? -25.438 36.094 36.312 1 76.06 467 VAL B C 1
ATOM 7447 O O . VAL B 1 467 ? -24.75 36 37.344 1 76.06 467 VAL B O 1
ATOM 7450 N N . ASN B 1 468 ? -25.969 37.312 36.062 1 75.75 468 ASN B N 1
ATOM 7451 C CA . ASN B 1 468 ? -25.688 38.531 36.781 1 75.75 468 ASN B CA 1
ATOM 7452 C C . ASN B 1 468 ? -26.75 38.812 37.875 1 75.75 468 ASN B C 1
ATOM 7454 O O . ASN B 1 468 ? -26.812 39.906 38.406 1 75.75 468 ASN B O 1
ATOM 7458 N N . GLY B 1 469 ? -27.656 37.906 38.125 1 72.62 469 GLY B N 1
ATOM 7459 C CA . GLY B 1 469 ? -28.562 38 39.25 1 72.62 469 GLY B CA 1
ATOM 7460 C C . GLY B 1 469 ? -29.875 38.688 38.938 1 72.62 469 GLY B C 1
ATOM 7461 O O . GLY B 1 469 ? -30.609 39.094 39.844 1 72.62 469 GLY B O 1
ATOM 7462 N N . LYS B 1 470 ? -30.188 38.969 37.656 1 77.38 470 LYS B N 1
ATOM 7463 C CA . LYS B 1 470 ? -31.469 39.594 37.281 1 77.38 470 LYS B CA 1
ATOM 7464 C C . LYS B 1 470 ? -32.562 38.531 37.125 1 77.38 470 LYS B C 1
ATOM 7466 O O . LYS B 1 470 ? -32.344 37.5 36.469 1 77.38 470 LYS B O 1
ATOM 7471 N N . LYS B 1 471 ? -33.781 38.688 37.719 1 78.56 471 LYS B N 1
ATOM 7472 C CA . LYS B 1 471 ? -34.938 37.812 37.562 1 78.56 471 LYS B CA 1
ATOM 7473 C C . LYS B 1 471 ? -35.469 37.812 36.125 1 78.56 471 LYS B C 1
ATOM 7475 O O . LYS B 1 471 ? -35.625 38.875 35.531 1 78.56 471 LYS B O 1
ATOM 7480 N N . GLN B 1 472 ? -35.562 36.656 35.469 1 75.5 472 GLN B N 1
ATOM 7481 C CA . GLN B 1 472 ? -36.062 36.5 34.125 1 75.5 472 GLN B CA 1
ATOM 7482 C C . GLN B 1 472 ? -37.375 35.719 34.094 1 75.5 472 GLN B C 1
ATOM 7484 O O . GLN B 1 472 ? -37.656 34.906 35 1 75.5 472 GLN B O 1
ATOM 7489 N N . LYS B 1 473 ? -38.312 35.969 33.156 1 79.94 473 LYS B N 1
ATOM 7490 C CA . LYS B 1 473 ? -39.625 35.312 33.031 1 79.94 473 LYS B CA 1
ATOM 7491 C C . LYS B 1 473 ? -39.5 33.938 32.406 1 79.94 473 LYS B C 1
ATOM 7493 O O . LYS B 1 473 ? -40.312 33.031 32.688 1 79.94 473 LYS B O 1
ATOM 7498 N N . GLU B 1 474 ? -38.5 33.688 31.438 1 76.12 474 GLU B N 1
ATOM 7499 C CA . GLU B 1 474 ? -38.25 32.438 30.766 1 76.12 474 GLU B CA 1
ATOM 7500 C C . GLU B 1 474 ? -36.75 32.156 30.656 1 76.12 474 GLU B C 1
ATOM 7502 O O . GLU B 1 474 ? -35.938 33.031 30.844 1 76.12 474 GLU B O 1
ATOM 7507 N N . LEU B 1 475 ? -36.406 30.828 30.531 1 73.62 475 LEU B N 1
ATOM 7508 C CA . LEU B 1 475 ? -35.031 30.438 30.328 1 73.62 475 LEU B CA 1
ATOM 7509 C C . LEU B 1 475 ? -34.438 31.094 29.078 1 73.62 475 LEU B C 1
ATOM 7511 O O . LEU B 1 475 ? -35.094 31.125 28.031 1 73.62 475 LEU B O 1
ATOM 7515 N N . GLN B 1 476 ? -33.25 31.812 29.156 1 73.75 476 GLN B N 1
ATOM 7516 C CA . GLN B 1 476 ? -32.531 32.438 28.031 1 73.75 476 GLN B CA 1
ATOM 7517 C C . GLN B 1 476 ? -31.406 31.531 27.531 1 73.75 476 GLN B C 1
ATOM 7519 O O . GLN B 1 476 ? -30.938 30.656 28.25 1 73.75 476 GLN B O 1
ATOM 7524 N N . ARG B 1 477 ? -31.016 31.719 26.266 1 73.81 477 ARG B N 1
ATOM 7525 C CA . ARG B 1 477 ? -29.875 31 25.703 1 73.81 477 ARG B CA 1
ATOM 7526 C C . ARG B 1 477 ? -28.609 31.25 26.516 1 73.81 477 ARG B C 1
ATOM 7528 O O . ARG B 1 477 ? -28.266 32.406 26.781 1 73.81 477 ARG B O 1
ATOM 7535 N N . GLY B 1 478 ? -27.938 30.156 27.062 1 71.25 478 GLY B N 1
ATOM 7536 C CA . GLY B 1 478 ? -26.766 30.188 27.938 1 71.25 478 GLY B CA 1
ATOM 7537 C C . GLY B 1 478 ? -27.047 29.672 29.344 1 71.25 478 GLY B C 1
ATOM 7538 O O . GLY B 1 478 ? -28 28.922 29.547 1 71.25 478 GLY B O 1
ATOM 7539 N N . VAL B 1 479 ? -26.156 30.094 30.25 1 71.88 479 VAL B N 1
ATOM 7540 C CA . VAL B 1 479 ? -26.281 29.688 31.641 1 71.88 479 VAL B CA 1
ATOM 7541 C C . VAL B 1 479 ? -27.375 30.484 32.344 1 71.88 479 VAL B C 1
ATOM 7543 O O . VAL B 1 479 ? -27.391 31.719 32.25 1 71.88 479 VAL B O 1
ATOM 7546 N N . ASN B 1 480 ? -28.406 29.844 32.875 1 76.44 480 ASN B N 1
ATOM 7547 C CA . ASN B 1 480 ? -29.453 30.391 33.719 1 76.44 480 ASN B CA 1
ATOM 7548 C C . ASN B 1 480 ? -29.344 29.891 35.156 1 76.44 480 ASN B C 1
ATOM 7550 O O . ASN B 1 480 ? -28.891 28.766 35.406 1 76.44 480 ASN B O 1
ATOM 7554 N N . ILE B 1 481 ? -29.547 30.734 36.219 1 77.81 481 ILE B N 1
ATOM 7555 C CA . ILE B 1 481 ? -29.656 30.359 37.625 1 77.81 481 ILE B CA 1
ATOM 7556 C C . ILE B 1 481 ? -31.125 30.219 38 1 77.81 481 ILE B C 1
ATOM 7558 O O . ILE B 1 481 ? -31.906 31.172 37.844 1 77.81 481 ILE B O 1
ATOM 7562 N N . VAL B 1 482 ? -31.609 29 38.312 1 76.94 482 VAL B N 1
ATOM 7563 C CA . VAL B 1 482 ? -33.031 28.766 38.594 1 76.94 482 VAL B CA 1
ATOM 7564 C C . VAL B 1 482 ? -33.188 28.406 40.062 1 76.94 482 VAL B C 1
ATOM 7566 O O . VAL B 1 482 ? -32.375 27.656 40.625 1 76.94 482 VAL B O 1
ATOM 7569 N N . ARG B 1 483 ? -34.125 29.109 40.719 1 78.94 483 ARG B N 1
ATOM 7570 C CA . ARG B 1 483 ? -34.594 28.688 42.062 1 78.94 483 ARG B CA 1
ATOM 7571 C C . ARG B 1 483 ? -35.781 27.75 41.938 1 78.94 483 ARG B C 1
ATOM 7573 O O . ARG B 1 483 ? -36.812 28.109 41.344 1 78.94 483 ARG B O 1
ATOM 7580 N N . MET B 1 484 ? -35.656 26.641 42.469 1 74.62 484 MET B N 1
ATOM 7581 C CA . MET B 1 484 ? -36.656 25.594 42.406 1 74.62 484 MET B CA 1
ATOM 7582 C C . MET B 1 484 ? -37.656 25.703 43.531 1 74.62 484 MET B C 1
ATOM 7584 O O . MET B 1 484 ? -37.375 26.328 44.562 1 74.62 484 MET B O 1
ATOM 7588 N N . SER B 1 485 ? -38.938 25.094 43.344 1 74.62 485 SER B N 1
ATOM 7589 C CA . SER B 1 485 ? -39.969 25.125 44.375 1 74.62 485 SER B CA 1
ATOM 7590 C C . SER B 1 485 ? -39.531 24.422 45.656 1 74.62 485 SER B C 1
ATOM 7592 O O . SER B 1 485 ? -40.094 24.672 46.719 1 74.62 485 SER B O 1
ATOM 7594 N N . ASP B 1 486 ? -38.562 23.734 45.625 1 69.19 486 ASP B N 1
ATOM 7595 C CA . ASP B 1 486 ? -38.094 23.047 46.812 1 69.19 486 ASP B CA 1
ATOM 7596 C C . ASP B 1 486 ? -36.969 23.859 47.5 1 69.19 486 ASP B C 1
ATOM 7598 O O . ASP B 1 486 ? -36.406 23.422 48.5 1 69.19 486 ASP B O 1
ATOM 7602 N N . GLY B 1 487 ? -36.656 25.078 47.031 1 73.5 487 GLY B N 1
ATOM 7603 C CA . GLY B 1 487 ? -35.719 26 47.688 1 73.5 487 GLY B CA 1
ATOM 7604 C C . GLY B 1 487 ? -34.312 25.891 47.125 1 73.5 487 GLY B C 1
ATOM 7605 O O . GLY B 1 487 ? -33.438 26.672 47.531 1 73.5 487 GLY B O 1
ATOM 7606 N N . THR B 1 488 ? -34.125 25 46.344 1 73.75 488 THR B N 1
ATOM 7607 C CA . THR B 1 488 ? -32.781 24.844 45.844 1 73.75 488 THR B CA 1
ATOM 7608 C C . THR B 1 488 ? -32.531 25.766 44.656 1 73.75 488 THR B C 1
ATOM 7610 O O . THR B 1 488 ? -33.438 26.156 43.969 1 73.75 488 THR B O 1
ATOM 7613 N N . ILE B 1 489 ? -31.266 26.312 44.625 1 74.44 489 ILE B N 1
ATOM 7614 C CA . ILE B 1 489 ? -30.812 27.109 43.5 1 74.44 489 ILE B CA 1
ATOM 7615 C C . ILE B 1 489 ? -29.969 26.25 42.562 1 74.44 489 ILE B C 1
ATOM 7617 O O . ILE B 1 489 ? -29.078 25.516 43 1 74.44 489 ILE B O 1
ATOM 7621 N N . ARG B 1 490 ? -30.375 26.188 41.25 1 71.88 490 ARG B N 1
ATOM 7622 C CA . ARG B 1 490 ? -29.688 25.375 40.25 1 71.88 490 ARG B CA 1
ATOM 7623 C C . ARG B 1 490 ? -29.234 26.234 39.062 1 71.88 490 ARG B C 1
ATOM 7625 O O . ARG B 1 490 ? -29.859 27.25 38.75 1 71.88 490 ARG B O 1
ATOM 7632 N N . LYS B 1 491 ? -28.016 25.953 38.531 1 71.38 491 LYS B N 1
ATOM 7633 C CA . LYS B 1 491 ? -27.594 26.5 37.25 1 71.38 491 LYS B CA 1
ATOM 7634 C C . LYS B 1 491 ? -28.094 25.641 36.094 1 71.38 491 LYS B C 1
ATOM 7636 O O . LYS B 1 491 ? -27.938 24.422 36.094 1 71.38 491 LYS B O 1
ATOM 7641 N N . VAL B 1 492 ? -28.984 26.297 35.219 1 69.88 492 VAL B N 1
ATOM 7642 C CA . VAL B 1 492 ? -29.562 25.625 34.062 1 69.88 492 VAL B CA 1
ATOM 7643 C C . VAL B 1 492 ? -29.094 26.312 32.781 1 69.88 492 VAL B C 1
ATOM 7645 O O . VAL B 1 492 ? -29.062 27.547 32.719 1 69.88 492 VAL B O 1
ATOM 7648 N N . ILE B 1 493 ? -28.562 25.656 31.797 1 66.88 493 ILE B N 1
ATOM 7649 C CA . ILE B 1 493 ? -28.188 26.234 30.516 1 66.88 493 ILE B CA 1
ATOM 7650 C C . ILE B 1 493 ? -29.266 25.953 29.484 1 66.88 493 ILE B C 1
ATOM 7652 O O . ILE B 1 493 ? -29.734 24.812 29.359 1 66.88 493 ILE B O 1
ATOM 7656 N N . LYS B 1 494 ? -29.812 27.047 28.922 1 66.19 494 LYS B N 1
ATOM 7657 C CA . LYS B 1 494 ? -30.75 26.969 27.797 1 66.19 494 LYS B CA 1
ATOM 7658 C C . LYS B 1 494 ? -30.016 27.031 26.469 1 66.19 494 LYS B C 1
ATOM 7660 O O . LYS B 1 494 ? -29.125 27.875 26.281 1 66.19 494 LYS B O 1
#

pLDDT: mean 89.82, std 17.32, range [21.97, 98.88]

Organism: Prevotella intermedia (NCBI:txid28131)

Foldseek 3Di:
DPPPDPPPPPPPPPPPPPPPPPPLQAWFWKWFQAAQRAEIEIATGNCQVVDPHDIAGPCDPDDVSQAHPSEADPVGAQARHAEYEYDQRLQPDEDQELGRVHARNCNHAYYDDLNSDADQNHAYQHRNVANVCNYQDDDCQRDDCQRHAEQANNNANVCNHQDDDDQRDACQNHAYQHSNCANVQNHAAYDCPRDECQRHAEQANNCANVQNYQEYDPPNYACQRHAEQHRNHANVQNHADYDCQRDDCQNHAEQASNNANVQNHQDDDDQNDACQNHAEQASNCAQVQNHADDDDVNDDCQRYAEQHSNCANVQNHQDDDDQRDECQNHAYQDSNCANVQNHQDYDDVNYACQNYAEQACNQHNNQNHAEEEAQRDQCQNYDAQALNNANNQNHAAYEYHPRDDFQAHHQNAANNQNFAACHHDDNVDRGCVQVDRNRHRHHHDDPPPVPCVCPPPPWAFDWKADPVGHTDPDADAAWIWTQTNVGDIDIDHD/DPPPPDPPPPPPPPPPPPPPPPPLQAWFWKWFQAAQRAEIEIATGRCQVVDPHDIGGPCDPDDVSQAHPSEADPVGAQARHAEYEYDQRLQPDEDQELGRVHARNCNHAYYDDLNSDDDQNHAYQHRNQANNCNYQDDDCQRDDCQRHAEQARNNANVCNHQDDDCQRDACQNHAYQHSNCANVQNHAAYDCVRDECQNHAEQANNCANVQNYQEYDPPNYACQRHAEQHRNHANVQNHADYDCQRDDCQNHAEQASNCANVQNHQDDDPQNDACQNHAEQASNCAQVQNHADDDDVNDDCQRYAEQHSNCANVQNHQEDDDQRDECQNHAYQDSNCANVQNHQDYDDVNYACQNYAEQACNQHNVQNHAEEEAQRDQCQNYDAQALNNANNQNHAAYEYHPRDDFQAHHQNAANNQNFAACHHDDNVDRGCVQVDRNRHRHHHDDPPVVPCVCPPPPWAFDWKADPVGHTDPDADAAWIWTQTNVGDIDIDHD

Solvent-accessible surface area (backbone atoms only — not comparable to full-atom values): 45704 Å² total; per-residue (Å²): 140,86,82,71,75,76,72,69,75,72,69,72,71,66,73,74,67,71,76,63,74,73,67,78,60,67,66,41,58,29,35,33,29,38,83,82,40,33,36,39,36,35,40,31,39,62,53,72,87,74,58,76,54,52,76,40,54,66,83,37,53,34,83,90,64,65,28,33,60,86,31,23,38,96,92,49,66,26,72,54,30,31,35,38,37,34,33,77,54,19,42,81,44,70,46,51,56,46,37,15,60,39,10,23,21,34,37,25,55,43,76,44,41,58,89,16,52,42,33,68,57,19,32,34,37,33,22,24,35,16,34,18,41,46,23,48,62,63,90,46,76,62,45,39,31,63,49,20,31,31,40,28,24,22,36,18,37,19,40,42,21,43,52,58,67,46,76,45,44,34,31,62,49,20,32,32,36,31,27,23,35,19,37,21,33,42,22,49,53,64,67,52,85,43,51,37,32,60,48,22,30,31,39,27,22,24,39,15,33,24,34,48,16,44,52,63,71,52,66,72,42,35,31,65,48,19,33,32,37,28,22,24,37,16,35,17,38,45,20,50,52,61,66,45,78,51,42,35,31,60,51,20,30,34,35,27,23,22,38,16,32,20,36,44,22,42,56,59,70,45,76,46,42,35,30,62,50,20,33,32,38,26,21,24,34,18,36,18,34,41,23,49,50,62,66,53,85,45,50,35,31,64,48,20,33,30,35,27,25,21,37,16,32,20,35,43,22,42,58,57,72,43,73,65,42,37,30,64,50,20,28,30,36,28,25,22,35,19,35,18,35,42,20,46,53,62,61,55,75,46,44,34,31,57,50,20,33,32,38,27,22,22,39,15,33,20,34,42,21,36,53,42,66,40,55,55,49,33,31,78,51,34,78,41,42,37,26,22,38,18,39,14,44,43,23,33,40,35,29,34,55,90,42,65,63,49,53,80,16,51,45,18,41,36,60,22,71,50,25,36,33,58,33,71,57,45,94,88,61,24,37,19,69,31,63,32,50,80,77,10,40,18,32,67,71,69,75,63,78,70,62,68,74,64,48,88,64,86,43,47,82,73,49,34,22,41,83,87,68,46,82,40,96,64,91,50,86,38,70,24,37,33,33,34,58,76,71,48,76,42,82,45,71,76,142,86,87,73,72,79,76,69,70,78,72,70,72,70,71,71,68,71,75,64,76,72,69,78,62,67,67,42,55,27,35,34,29,36,84,80,41,33,36,39,36,35,40,32,40,61,53,72,87,74,58,78,52,52,78,40,54,65,83,36,53,34,84,90,64,64,28,32,59,86,30,24,39,94,92,49,66,26,72,52,31,32,35,38,36,35,34,78,53,19,42,80,46,70,46,51,55,46,38,14,60,41,9,23,23,34,38,24,56,44,77,46,42,60,90,17,52,43,34,68,56,19,31,33,36,32,23,24,37,17,34,18,41,45,23,48,63,63,90,46,76,66,45,39,32,63,50,21,31,30,39,27,25,22,36,19,37,18,40,40,21,42,52,57,67,44,75,45,43,34,32,62,49,21,31,33,36,31,26,22,34,19,36,20,33,41,21,50,52,62,68,52,84,45,51,36,32,60,50,22,30,32,38,28,22,23,39,15,32,24,34,48,16,44,53,62,72,52,66,72,43,36,31,66,49,21,33,31,37,30,22,24,37,17,35,18,38,44,21,47,51,61,66,45,76,49,43,34,31,60,50,21,31,33,36,27,24,23,37,16,32,22,36,44,22,41,57,58,67,46,78,45,42,35,30,61,50,20,33,33,38,28,22,23,36,18,37,18,34,41,23,49,53,63,67,54,84,45,49,36,32,65,48,20,33,31,36,29,25,21,37,15,32,21,35,42,21,43,57,58,73,43,72,65,44,38,29,64,50,20,29,31,35,27,25,20,34,17,34,18,34,43,20,45,53,63,63,54,75,45,44,35,32,58,49,20,33,33,39,28,22,22,39,14,33,21,34,42,20,35,51,42,66,40,55,55,48,32,32,77,53,34,79,40,42,36,25,23,37,19,40,14,44,43,22,34,38,34,29,35,55,91,41,66,63,49,54,81,16,51,44,18,41,35,60,22,71,50,25,36,34,57,35,68,56,45,95,88,61,24,38,18,69,30,63,32,49,81,78,8,40,18,31,68,70,68,76,62,78,69,60,70,72,64,49,86,63,84,44,46,82,70,48,33,22,41,83,86,68,46,81,40,96,63,90,49,86,39,70,24,37,33,34,33,58,74,70,49,76,42,83,43,70,75

Radius of gyration: 37.04 Å; Cα contacts (8 Å, |Δi|>4): 2993; chains: 2; bounding box: 126×110×112 Å

Secondary structure (DSSP, 8-state):
---GGGGGGGGGGGG------------EEEEEE-TTS-EEEEEEES-GGG--SEEEETT-EETTTTEETTS-BTTB-B-S--EEEE-GGGGG---SB-TTTTTTBTT--EEE-GGG---TT--B-TTTTTT-TT------TT---TT--B-TTSSTT-TT------TT---TT--B-TTTTTT-TT------TT---TT--B-TTSSTT-TT-S----TT---TT--B-TTTTTT-TT------TT---TT--B-TTTTTT-TT------TT---TT--B-TTTTTT-TT------TT---TT--B-TTTTTT-TT----B-TT---TT--B-TTTTTT-TT----B-TT---TT--B-TTTTTT-TT--EEEETT---TT--B-TTTTTT-TT--EEEE-S----TT-TTTTTT-TT-BSSSB--TT--SGGG-STTTSS-EE---TT------S----EEEEE-TTS-EESSPPSSEEEEEETTS-EEEEE-/---GGGGGGGGGGGG------------EEEEEE-TTS-EEEEEEES-GGG--SEEEETT-EETTTTEETTS-BTTB-B-S--EEEE-GGGGG---SB-TTTTTTBTT--EEE-GGG---TT--B-TTTTTT-TT------TT---TT--B-TTSSTT-TT------TT---TT--B-TTTTTT-TT------TT---TT--B-TTSSTT-TT-S----TT---TT--B-TTTTTT-TT------TT---TT--B-TTTTTT-TT------TT---TT--B-TTTTTT-TT------TT---TT--B-TTTTTT-TT----B-TT---TT--B-TTTTTT-TT----B-TT---TT--B-TTTTTT-TT--EEEETT---TT--B-TTTTTT-TT--EEEE-S----TT-TTTTTT-TT-BSSSB--TT--SGGG-STTTSS-EE---TTS-----S----EEEEE-TTS-EESSPPSSEEEEEETTS-EEEEE-

Sequence (988 aa):
MKPKLLFSLFAIAIMLMAALPTQAQKNEAYVVVSDDGATLTFYYDAQKSSRTGTVYGIKETRYQGRCPAWAGVPEANNTWTTTVVFDTSFKNYRPTTTRCWFGDCRALKNITGWENLNTSEVTDMTEMFFACTSLTSLDLSNFNTANVTNMSMMFMHCIALTSLDLSSFNTKNVTNMRHMFFNCKALSSLNLSSFNTKNVRNMSSMFSVCANMTSINVSNFNTENVTDMEEMFMSCTKLTSLNLSNFNTAKVTRMGNMFSACSNLTALDLSSFNTANTINMGEMFNECQNLTSLNLSSFNTTNVTSMANMFRGCSSLKSLDLSNFNTAKVGFMDNMFDGCISLTTLNISSFNTKEVIHMWSMFRNCKKLTSLDLTNFNTKGTVLFSEMFSHCESLTTIYCNDAWNCSTAKDMFSFCEKLKGAVAYDKNKTDGSMANPDTGYFTRKTPSGISAGMSSNNATVRTIYSVNGKKQKELQRGVNIVRMSDGTIRKVIKMKPKLLFSLFAIAIMLMAALPTQAQKNEAYVVVSDDGATLTFYYDAQKSSRTGTVYGIKETRYQGRCPAWAGVPEANNTWTTTVVFDTSFKNYRPTTTRCWFGDCRALKNITGWENLNTSEVTDMTEMFFACTSLTSLDLSNFNTANVTNMSMMFMHCIALTSLDLSSFNTKNVTNMRHMFFNCKALSSLNLSSFNTKNVRNMSSMFSVCANMTSINVSNFNTENVTDMEEMFMSCTKLTSLNLSNFNTAKVTRMGNMFSACSNLTALDLSSFNTANTINMGEMFNECQNLTSLNLSSFNTTNVTSMANMFRGCSSLKSLDLSNFNTAKVGFMDNMFDGCISLTTLNISSFNTKEVIHMWSMFRNCKKLTSLDLTNFNTKGTVLFSEMFSHCESLTTIYCNDAWNCSTAKDMFSFCEKLKGAVAYDKNKTDGSMANPDTGYFTRKTPSGISAGMSSNNATVRTIYSVNGKKQKELQRGVNIVRMSDGTIRKVIK

Nearest PDB structures (foldseek):
  5o0o-assembly1_E  TM=4.294E-01  e=1.101E-03  Mus musculus
  5zln-assembly1_B  TM=2.389E-01  e=6.598E-05  Mus musculus
  3wpf-assembly1_A  TM=2.504E-01  e=1.304E-04  Mus musculus
  3wpg-assembly1_A  TM=2.576E-01  e=2.278E-03  Mus musculus
  7ytp-assembly1_A  TM=2.519E-01  e=5.157E-03  Macaca mulatta